Protein AF-A0A6B1HG57-F1 (afdb_monomer)

pLDDT: mean 82.06, std 16.88, range [34.03, 98.81]

Nearest PDB structures (foldseek):
  9fp0-assembly1_A  TM=6.509E-01  e=1.122E-06  Escherichia coli
  6h4m-assembly4_Q  TM=6.353E-01  e=2.468E-06  Staphylococcus aureus subsp. aureus N315
  2yqz-assembly2_B  TM=7.263E-01  e=8.552E-05  Thermus thermophilus HB8
  1vl5-assembly4_D  TM=6.682E-01  e=7.677E-04  Halalkalibacterium halodurans C-125
  1xxl-assembly2_B  TM=6.979E-01  e=1.348E-03  Bacillus subtilis

Foldseek 3Di:
DPDPPVLLVVLVVVLVQDDDQFEEEEEPPCLNNVLSNQVVVHQYEYEEQCQPVSVVVCPPVDPDRPVRYHYHYNVVVPPPDDDAAGQEYEYAYAPVVPPPLQVVLVRVCSRNDAFGKYKYKHAQDDPPQDPVRGDDPVVVCVSAQVFWQWDDWDDDPRIIITMTGGDDNRDPRVVVVCVPCVVVRVVVVVVVVVVVVVQVVLVVVVVLLVVLVVLLDLVNLLVLLVVLCVVPVVCVVCSVVSVVVSVVQQDQPPPPDPPFLAFDFFDQADFDDADPVFDAFEEEEWDDPVVCSACVNQHVYQDAALVCNVVSCVVRVGQAYEYELDCQTPNNRCHPLQLCVVVDPDRSLLVNLVVCVVVVHAYEYEYQDPDVCCNSHLVNQLSGPAYEYLFPVCQVVSCVSNVHNRYYYFHAAARLQLQAQAADLPAAAFEEEEEEWQQCVVDVVLVQQVCQQVVLCVVRLYAYAHQPPPHPPPPVRTDDDPVCSSNHNYHDDPSRVSNVLNRYQEYEEEFPAAETLRDGDSVCNSSLLNLRAYEYAHHNVCCNQQNQLHHHDDGSVSSNVVSCVSSSDVVSSSVSSLVSSLSRLVPGGVSVSVCVVCVSSVHHRGDDPPQAEEEEEEDADPLLLVQSLVQVVLAPDDRYAYEYEDPYPPDDLVVSQVVCVPRPRYHYDYDPADFPLVSVLVVLVVDPGQKYFYAYSLKFFHHCLVVQQVSCVVRPVFQKEFAQWAWEADPSSLETDIDNPPQASYWDLFHDPNGIMHGSVSCNVQGFDGPDPRSRNSSSNSCVVVVGIYHHHHHARIYHYDPVCSCQQGPPPDCPDPSNVRSVVSVVSRNSNRHD

Sequence (836 aa):
MDALPTERYQATWTARQIRGPTVALVGGAVETTLLELARQGLAITAYVSDPSSLAKRLGSRITEDRNAIELRCLPDLDVDEPGPSVDTMVVVGRSDEIIGWDGFLDRTGRLAGTGGRLVLVLPCFSDECSKDDGFDFSSFIENTRLSLSPVHLSVADDTLRFVGEFGVPASNAWSGFERGVWPGLLRDGIRSVVAKNRREVAGLQQRLVRLRGLLSSMPYRVGAALVGAANRPATIWRLPRTLWRLYRSSRPRPYTGTESRQRVTFSPLPLPQPDTASVRPVVAAILDTFSDYCLRYELDLLHLTPKHWRREIEASAPVFLLVESAWAGNNGRWRGIIAHNQTLVVNPLCDLLSYCREKGITTVFWNKEDPPSFDFFIAAARQFDLVFTSDADCVARYEEACGHNRVHVLPFAAQPKIHNPCRDPGWPRYPVCFAGSWRGEAYAERRASISMLLDPALEFGLHIMDRYLTGTATRPGFRFPDRYQEAIKGSLTYSEMLTAYRCYDVMLNANSVTESPTMFSRRVFETLACATPVVSLESAGMVAMLGEHVRVTRCPEETSAHLQALLADNEARAREGHLAYRHVHTNHTYRHRVATIMQTVGARPAPRPASTVTVLGVLRDPVHLECLAADYRAQTYGEKHLLVVVDNEDIDVGTVELALRKVPNAKAIRFGARTFGERLNRAVEEAAGRYIVMFDAAHGYCERYIEDMLLAADFTGAALLGKGSYYSYDDSLHSAVLRNEGKDHTFVESVTMSTIVARRAVLQEIRFEPESGDVGGSLSSRVAEAGLPIYSADRFNYLEVRSNDIGALTSPSSPNGPKGVLAGQRRVLALSQVSL

Structure (mmCIF, N/CA/C/O backbone):
data_AF-A0A6B1HG57-F1
#
_entry.id   AF-A0A6B1HG57-F1
#
loop_
_atom_site.group_PDB
_atom_site.id
_atom_site.type_symbol
_atom_site.label_atom_id
_atom_site.label_alt_id
_atom_site.label_comp_id
_atom_site.label_asym_id
_atom_site.label_entity_id
_atom_site.label_seq_id
_atom_site.pdbx_PDB_ins_code
_atom_site.Cartn_x
_atom_site.Cartn_y
_atom_site.Cartn_z
_atom_site.occupancy
_atom_site.B_iso_or_equiv
_atom_site.auth_seq_id
_atom_site.auth_comp_id
_atom_site.auth_asym_id
_atom_site.auth_atom_id
_atom_site.pdbx_PDB_model_num
ATOM 1 N N . MET A 1 1 ? 13.948 31.941 -14.603 1.00 34.94 1 MET A N 1
ATOM 2 C CA . MET A 1 1 ? 14.808 31.288 -15.615 1.00 34.94 1 MET A CA 1
ATOM 3 C C . MET A 1 1 ? 14.564 29.791 -15.486 1.00 34.94 1 MET A C 1
ATOM 5 O O . MET A 1 1 ? 15.356 29.134 -14.838 1.00 34.94 1 MET A O 1
ATOM 9 N N . ASP A 1 2 ? 13.453 29.281 -16.029 1.00 35.75 2 ASP A N 1
ATOM 10 C CA . ASP A 1 2 ? 13.004 27.883 -15.845 1.00 35.75 2 ASP A CA 1
ATOM 11 C C . ASP A 1 2 ? 12.214 27.358 -17.075 1.00 35.75 2 ASP A C 1
ATOM 13 O O . ASP A 1 2 ? 11.103 26.862 -16.934 1.00 35.75 2 ASP A O 1
ATOM 17 N N . ALA A 1 3 ? 12.741 27.478 -18.306 1.00 43.22 3 ALA A N 1
ATOM 18 C CA . ALA A 1 3 ? 12.021 27.038 -19.526 1.00 43.22 3 ALA A CA 1
ATOM 19 C C . ALA A 1 3 ? 12.863 26.273 -20.580 1.00 43.22 3 ALA A C 1
ATOM 21 O O . ALA A 1 3 ? 12.454 26.127 -21.728 1.00 43.22 3 ALA A O 1
ATOM 22 N N . LEU A 1 4 ? 14.042 25.749 -20.228 1.00 50.44 4 LEU A N 1
ATOM 23 C CA . LEU A 1 4 ? 15.006 25.245 -21.227 1.00 50.44 4 LEU A CA 1
ATOM 24 C C . LEU A 1 4 ? 14.654 23.917 -21.955 1.00 50.44 4 LEU A C 1
ATOM 26 O O . LEU A 1 4 ? 15.041 23.790 -23.118 1.00 50.44 4 LEU A O 1
ATOM 30 N N . PRO A 1 5 ? 13.960 22.915 -21.370 1.00 53.50 5 PRO A N 1
ATOM 31 C CA . PRO A 1 5 ? 13.668 21.662 -22.084 1.00 53.50 5 PRO A CA 1
ATOM 32 C C . PRO A 1 5 ? 12.607 21.826 -23.181 1.00 53.50 5 PRO A C 1
ATOM 34 O O . PRO A 1 5 ? 12.803 21.368 -24.306 1.00 53.50 5 PRO A O 1
ATOM 37 N N . THR A 1 6 ? 11.504 22.513 -22.871 1.00 61.66 6 THR A N 1
ATOM 38 C CA . THR A 1 6 ? 10.346 22.679 -23.764 1.00 61.66 6 THR A CA 1
ATOM 39 C C . THR A 1 6 ? 10.683 23.518 -24.993 1.00 61.66 6 THR A C 1
ATOM 41 O O . THR A 1 6 ? 10.336 23.135 -26.111 1.00 61.66 6 THR A O 1
ATOM 44 N N . GLU A 1 7 ? 11.442 24.605 -24.816 1.00 64.56 7 GLU A N 1
ATOM 45 C CA . GLU A 1 7 ? 11.903 25.445 -25.929 1.00 64.56 7 GLU A CA 1
ATOM 46 C C . GLU A 1 7 ? 12.757 24.658 -26.932 1.00 64.56 7 GLU A C 1
ATOM 48 O O . GLU A 1 7 ? 12.638 24.845 -28.144 1.00 64.56 7 GLU A O 1
ATOM 53 N N . ARG A 1 8 ? 13.597 23.729 -26.453 1.00 68.06 8 ARG A N 1
ATOM 54 C CA . ARG A 1 8 ? 14.433 22.899 -27.328 1.00 68.06 8 ARG A CA 1
ATOM 55 C C . ARG A 1 8 ? 13.595 21.941 -28.175 1.00 68.06 8 ARG A C 1
ATOM 57 O O . ARG A 1 8 ? 13.863 21.805 -29.366 1.00 68.06 8 ARG A O 1
ATOM 64 N N . TYR A 1 9 ? 12.565 21.321 -27.597 1.00 68.00 9 TYR A N 1
ATOM 65 C CA . TYR A 1 9 ? 11.639 20.463 -28.346 1.00 68.00 9 TYR A CA 1
ATOM 66 C C . TYR A 1 9 ? 10.829 21.243 -29.385 1.00 68.00 9 TYR A C 1
ATOM 68 O O . TYR A 1 9 ? 10.673 20.769 -30.513 1.00 68.00 9 TYR A O 1
ATOM 76 N N . GLN A 1 10 ? 10.352 22.441 -29.036 1.00 76.06 10 GLN A N 1
ATOM 77 C CA . GLN A 1 10 ? 9.660 23.331 -29.970 1.00 76.06 10 GLN A CA 1
ATOM 78 C C . GLN A 1 10 ? 10.576 23.716 -31.138 1.00 76.06 10 GLN A C 1
ATOM 80 O O . GLN A 1 10 ? 10.185 23.548 -32.290 1.00 76.06 10 GLN A O 1
ATOM 85 N N . ALA A 1 11 ? 11.816 24.128 -30.860 1.00 74.00 11 ALA A N 1
ATOM 86 C CA . ALA A 1 11 ? 12.808 24.471 -31.878 1.00 74.00 11 ALA A CA 1
ATOM 87 C C . ALA A 1 11 ? 13.098 23.301 -32.836 1.00 74.00 11 ALA A C 1
ATOM 89 O O . ALA A 1 11 ? 13.054 23.468 -34.055 1.00 74.00 11 ALA A O 1
ATOM 90 N N . THR A 1 12 ? 13.333 22.095 -32.302 1.00 78.00 12 THR A N 1
ATOM 91 C CA . THR A 1 12 ? 13.571 20.894 -33.122 1.00 78.00 12 THR A CA 1
ATOM 92 C C . THR A 1 12 ? 12.348 20.519 -33.961 1.00 78.00 12 THR A C 1
ATOM 94 O O . THR A 1 12 ? 12.498 20.096 -35.108 1.00 78.00 12 THR A O 1
ATOM 97 N N . TRP A 1 13 ? 11.136 20.665 -33.418 1.00 85.31 13 TRP A N 1
ATOM 98 C CA . TRP A 1 13 ? 9.910 20.426 -34.178 1.00 85.31 13 TRP A CA 1
ATOM 99 C C . TRP A 1 13 ? 9.767 21.432 -35.322 1.00 85.31 13 TRP A C 1
ATOM 101 O O . TRP A 1 13 ? 9.590 21.010 -36.463 1.00 85.31 13 TRP A O 1
ATOM 111 N N . THR A 1 14 ? 9.916 22.728 -35.035 1.00 84.44 14 THR A N 1
ATOM 112 C CA . THR A 1 14 ? 9.830 23.820 -36.014 1.00 84.44 14 THR A CA 1
ATOM 113 C C . THR A 1 14 ? 10.801 23.610 -37.167 1.00 84.44 14 THR A C 1
ATOM 115 O O . THR A 1 14 ? 10.399 23.680 -38.326 1.00 84.44 14 THR A O 1
ATOM 118 N N . ALA A 1 15 ? 12.054 23.261 -36.865 1.00 80.88 15 ALA A N 1
ATOM 119 C CA . ALA A 1 15 ? 13.074 23.042 -37.881 1.00 80.88 15 ALA A CA 1
ATOM 120 C C . ALA A 1 15 ? 12.720 21.905 -38.859 1.00 80.88 15 ALA A C 1
ATOM 122 O O . ALA A 1 15 ? 13.004 21.998 -40.048 1.00 80.88 15 ALA A O 1
ATOM 123 N N . ARG A 1 16 ? 12.013 20.862 -38.398 1.00 83.69 16 ARG A N 1
ATOM 124 C CA . ARG A 1 16 ? 11.534 19.767 -39.265 1.00 83.69 16 ARG A CA 1
ATOM 125 C C . ARG A 1 16 ? 10.392 20.171 -40.200 1.00 83.69 16 ARG A C 1
ATOM 127 O O . ARG A 1 16 ? 10.122 19.438 -41.147 1.00 83.69 16 ARG A O 1
ATOM 134 N N . GLN A 1 17 ? 9.697 21.275 -39.921 1.00 86.88 17 GLN A N 1
ATOM 135 C CA . GLN A 1 17 ? 8.565 21.740 -40.733 1.00 86.88 17 GLN A CA 1
ATOM 136 C C . GLN A 1 17 ? 8.974 22.721 -41.836 1.00 86.88 17 GLN A C 1
ATOM 138 O O . GLN A 1 17 ? 8.179 22.966 -42.752 1.00 86.88 17 GLN A O 1
ATOM 143 N N . ILE A 1 18 ? 10.200 23.251 -41.764 1.00 86.88 18 ILE A N 1
ATOM 144 C CA . ILE A 1 18 ? 10.741 24.182 -42.749 1.00 86.88 18 ILE A CA 1
ATOM 145 C C . ILE A 1 18 ? 10.792 23.533 -44.128 1.00 86.88 18 ILE A C 1
ATOM 147 O O . ILE A 1 18 ? 11.182 22.378 -44.304 1.00 86.88 18 ILE A O 1
ATOM 151 N N . ARG A 1 19 ? 10.404 24.319 -45.123 1.00 83.38 19 ARG A N 1
ATOM 152 C CA . ARG A 1 19 ? 10.550 24.023 -46.538 1.00 83.38 19 ARG A CA 1
ATOM 153 C C . ARG A 1 19 ? 11.413 25.115 -47.154 1.00 83.38 19 ARG A C 1
ATOM 155 O O . ARG A 1 19 ? 11.144 26.278 -46.899 1.00 83.38 19 ARG A O 1
ATOM 162 N N . GLY A 1 20 ? 12.388 24.719 -47.970 1.00 82.88 20 GLY A N 1
ATOM 163 C CA . GLY A 1 20 ? 13.272 25.626 -48.708 1.00 82.88 20 GLY A CA 1
ATOM 164 C C . GLY A 1 20 ? 14.370 26.297 -47.864 1.00 82.88 20 GLY A C 1
ATOM 165 O O . GLY A 1 20 ? 14.379 26.163 -46.640 1.00 82.88 20 GLY A O 1
ATOM 166 N N . PRO A 1 21 ? 15.356 26.937 -48.521 1.00 82.06 21 PRO A N 1
ATOM 167 C CA . PRO A 1 21 ? 16.533 27.508 -47.863 1.00 82.06 21 PRO A CA 1
ATOM 168 C C . PRO A 1 21 ? 16.295 28.857 -47.166 1.00 82.06 21 PRO A C 1
ATOM 170 O O . PRO A 1 21 ? 17.173 29.289 -46.416 1.00 82.06 21 PRO A O 1
ATOM 173 N N . THR A 1 22 ? 15.167 29.533 -47.412 1.00 83.50 22 THR A N 1
ATOM 174 C CA . THR A 1 22 ? 14.900 30.886 -46.893 1.00 83.50 22 THR A CA 1
ATOM 175 C C . THR A 1 22 ? 13.743 30.910 -45.894 1.00 83.50 22 THR A C 1
ATOM 177 O O . THR A 1 22 ? 12.636 30.449 -46.183 1.00 83.50 22 THR A O 1
ATOM 180 N N . VAL A 1 23 ? 13.992 31.453 -44.699 1.00 85.31 23 VAL A N 1
ATOM 181 C CA . VAL A 1 23 ? 13.033 31.455 -43.586 1.00 85.31 23 VAL A CA 1
ATOM 182 C C . VAL A 1 23 ? 12.868 32.849 -42.995 1.00 85.31 23 VAL A C 1
ATOM 184 O O . VAL A 1 23 ? 13.846 33.503 -42.644 1.00 85.31 23 VAL A O 1
ATOM 187 N N . ALA A 1 24 ? 11.623 33.276 -42.798 1.00 84.12 24 ALA A N 1
ATOM 188 C CA . ALA A 1 24 ? 11.312 34.428 -41.957 1.00 84.12 24 ALA A CA 1
ATOM 189 C C . ALA A 1 24 ? 10.789 33.960 -40.595 1.00 84.12 24 ALA A C 1
ATOM 191 O O . ALA A 1 24 ? 9.951 33.063 -40.526 1.00 84.12 24 ALA A O 1
ATOM 192 N N . LEU A 1 25 ? 11.281 34.558 -39.510 1.00 82.19 25 LEU A N 1
ATOM 193 C CA . LEU A 1 25 ? 10.919 34.209 -38.135 1.00 82.19 25 LEU A CA 1
ATOM 194 C C . LEU A 1 25 ? 10.369 35.437 -37.401 1.00 82.19 25 LEU A C 1
ATOM 196 O O . LEU A 1 25 ? 11.023 36.476 -37.375 1.00 82.19 25 LEU A O 1
ATOM 200 N N . VAL A 1 26 ? 9.198 35.319 -36.777 1.00 77.31 26 VAL A N 1
ATOM 201 C CA . VAL A 1 26 ? 8.503 36.423 -36.093 1.00 77.31 26 VAL A CA 1
ATOM 202 C C . VAL A 1 26 ? 8.123 36.011 -34.666 1.00 77.31 26 VAL A C 1
ATOM 204 O O . VAL A 1 26 ? 7.505 34.963 -34.479 1.00 77.31 26 VAL A O 1
ATOM 207 N N . GLY A 1 27 ? 8.453 36.841 -33.665 1.00 69.62 27 GLY A N 1
ATOM 208 C CA . GLY A 1 27 ? 7.883 36.745 -32.309 1.00 69.62 27 GLY A CA 1
ATOM 209 C C . GLY A 1 27 ? 8.870 36.833 -31.133 1.00 69.62 27 GLY A C 1
ATOM 210 O O . GLY A 1 27 ? 10.068 37.074 -31.307 1.00 69.62 27 GLY A O 1
ATOM 211 N N . GLY A 1 28 ? 8.344 36.715 -29.907 1.00 59.50 28 GLY A N 1
ATOM 212 C CA . GLY A 1 28 ? 9.082 36.866 -28.647 1.00 59.50 28 GLY A CA 1
ATOM 213 C C . GLY A 1 28 ? 9.687 35.550 -28.139 1.00 59.50 28 GLY A C 1
ATOM 214 O O . GLY A 1 28 ? 9.007 34.535 -28.102 1.00 59.50 28 GLY A O 1
ATOM 215 N N . ALA A 1 29 ? 10.956 35.579 -27.704 1.00 56.41 29 ALA A N 1
ATOM 216 C CA . ALA A 1 29 ? 11.743 34.429 -27.204 1.00 56.41 29 ALA A CA 1
ATOM 217 C C . ALA A 1 29 ? 12.212 33.409 -28.271 1.00 56.41 29 ALA A C 1
ATOM 219 O O . ALA A 1 29 ? 12.031 32.202 -28.162 1.00 56.41 29 ALA A O 1
ATOM 220 N N . VAL A 1 30 ? 12.907 33.904 -29.298 1.00 64.12 30 VAL A N 1
ATOM 221 C CA . VAL A 1 30 ? 13.347 33.124 -30.473 1.00 64.12 30 VAL A CA 1
ATOM 222 C C . VAL A 1 30 ? 14.786 32.595 -30.424 1.00 64.12 30 VAL A C 1
ATOM 224 O O . VAL A 1 30 ? 15.249 32.039 -31.412 1.00 64.12 30 VAL A O 1
ATOM 227 N N . GLU A 1 31 ? 15.513 32.718 -29.307 1.00 73.00 31 GLU A N 1
ATOM 228 C CA . GLU A 1 31 ? 16.957 32.408 -29.278 1.00 73.00 31 GLU A CA 1
ATOM 229 C C . GLU A 1 31 ? 17.252 30.944 -29.654 1.00 73.00 31 GLU A C 1
ATOM 231 O O . GLU A 1 31 ? 18.055 30.683 -30.548 1.00 73.00 31 GLU A O 1
ATOM 236 N N . THR A 1 32 ? 16.561 29.988 -29.032 1.00 73.44 32 THR A N 1
ATOM 237 C CA . THR A 1 32 ? 16.789 28.551 -29.254 1.00 73.44 32 THR A CA 1
ATOM 238 C C . THR A 1 32 ? 16.376 28.116 -30.668 1.00 73.44 32 THR A C 1
ATOM 240 O O . THR A 1 32 ? 17.128 27.407 -31.335 1.00 73.44 32 THR A O 1
ATOM 243 N N . THR A 1 33 ? 15.219 28.576 -31.157 1.00 77.31 33 THR A N 1
ATOM 244 C CA . THR A 1 33 ? 14.722 28.274 -32.513 1.00 77.31 33 THR A CA 1
ATOM 245 C C . THR A 1 33 ? 15.628 28.865 -33.586 1.00 77.31 33 THR A C 1
ATOM 247 O O . THR A 1 33 ? 15.987 28.177 -34.536 1.00 77.31 33 THR A O 1
ATOM 250 N N . LEU A 1 34 ? 16.056 30.115 -33.412 1.00 77.75 34 LEU A N 1
ATOM 251 C CA . LEU A 1 34 ? 16.938 30.810 -34.344 1.00 77.75 34 LEU A CA 1
ATOM 252 C C . LEU A 1 34 ? 18.309 30.128 -34.435 1.00 77.75 34 LEU A C 1
ATOM 254 O O . LEU A 1 34 ? 18.814 29.919 -35.534 1.00 77.75 34 LEU A O 1
ATOM 258 N N . LEU A 1 35 ? 18.879 29.710 -33.300 1.00 77.06 35 LEU A N 1
ATOM 259 C CA . LEU A 1 35 ? 20.137 28.957 -33.274 1.00 77.06 35 LEU A CA 1
ATOM 260 C C . LEU A 1 35 ? 20.012 27.583 -33.945 1.00 77.06 35 LEU A C 1
ATOM 262 O O . LEU A 1 35 ? 20.941 27.148 -34.621 1.00 77.06 35 LEU A O 1
ATOM 266 N N . GLU A 1 36 ? 18.886 26.893 -33.765 1.00 79.56 36 GLU A N 1
ATOM 267 C CA . GLU A 1 36 ? 18.675 25.572 -34.358 1.00 79.56 36 GLU A CA 1
ATOM 268 C C . GLU A 1 36 ? 18.468 25.641 -35.875 1.00 79.56 36 GLU A C 1
ATOM 270 O O . GLU A 1 36 ? 19.030 24.829 -36.604 1.00 79.56 36 GLU A O 1
ATOM 275 N N . LEU A 1 37 ? 17.724 26.640 -36.358 1.00 80.94 37 LEU A N 1
ATOM 276 C CA . LEU A 1 37 ? 17.554 26.883 -37.791 1.00 80.94 37 LEU A CA 1
ATOM 277 C C . LEU A 1 37 ? 18.878 27.292 -38.454 1.00 80.94 37 LEU A C 1
ATOM 279 O O . LEU A 1 37 ? 19.204 26.795 -39.531 1.00 80.94 37 LEU A O 1
ATOM 283 N N . ALA A 1 38 ? 19.674 28.143 -37.798 1.00 76.81 38 ALA A N 1
ATOM 284 C CA . ALA A 1 38 ? 20.957 28.595 -38.336 1.00 76.81 38 ALA A CA 1
ATOM 285 C C . ALA A 1 38 ? 21.964 27.445 -38.483 1.00 76.81 38 ALA A C 1
ATOM 287 O O . ALA A 1 38 ? 22.642 27.351 -39.501 1.00 76.81 38 ALA A O 1
ATOM 288 N N . ARG A 1 39 ? 21.993 26.503 -37.527 1.00 77.19 39 ARG A N 1
ATOM 289 C CA . ARG A 1 39 ? 22.823 25.281 -37.602 1.00 77.19 39 ARG A CA 1
ATOM 290 C C . ARG A 1 39 ? 22.513 24.385 -38.801 1.00 77.19 39 ARG A C 1
ATOM 292 O O . ARG A 1 39 ? 23.322 23.524 -39.132 1.00 77.19 39 ARG A O 1
ATOM 299 N N . GLN A 1 40 ? 21.347 24.544 -39.424 1.00 74.94 40 GLN A N 1
ATOM 300 C CA . GLN A 1 40 ? 20.960 23.794 -40.619 1.00 74.94 40 GLN A CA 1
ATOM 301 C C . GLN A 1 40 ? 21.383 24.494 -41.920 1.00 74.94 40 GLN A C 1
ATOM 303 O O . GLN A 1 40 ? 21.079 23.995 -43.001 1.00 74.94 40 GLN A O 1
ATOM 308 N N . GLY A 1 41 ? 22.096 25.623 -41.830 1.00 76.06 41 GLY A N 1
ATOM 309 C CA . GLY A 1 41 ? 22.585 26.382 -42.982 1.00 76.06 41 GLY A CA 1
ATOM 310 C C . GLY A 1 41 ? 21.501 27.191 -43.700 1.00 76.06 41 GLY A C 1
ATOM 311 O O . GLY A 1 41 ? 21.658 27.504 -44.879 1.00 76.06 41 GLY A O 1
ATOM 312 N N . LEU A 1 42 ? 20.390 27.497 -43.022 1.00 81.75 42 LEU A N 1
ATOM 313 C CA . LEU A 1 42 ? 19.270 28.259 -43.579 1.00 81.75 42 LEU A CA 1
ATOM 314 C C . LEU A 1 42 ? 19.541 29.767 -43.522 1.00 81.75 42 LEU A C 1
ATOM 316 O O . LEU A 1 42 ? 20.089 30.261 -42.538 1.00 81.75 42 LEU A O 1
ATOM 320 N N . ALA A 1 43 ? 19.097 30.501 -44.545 1.00 83.38 43 ALA A N 1
ATOM 321 C CA . ALA A 1 43 ? 19.091 31.961 -44.538 1.00 83.38 43 ALA A CA 1
ATOM 322 C C . ALA A 1 43 ? 17.845 32.460 -43.792 1.00 83.38 43 ALA A C 1
ATOM 324 O O . ALA A 1 43 ? 16.718 32.170 -44.198 1.00 83.38 43 ALA A O 1
ATOM 325 N N . ILE A 1 44 ? 18.046 33.179 -42.687 1.00 85.00 44 ILE A N 1
ATOM 326 C CA . ILE A 1 44 ? 16.997 33.546 -41.734 1.00 85.00 44 ILE A CA 1
ATOM 327 C C . ILE A 1 44 ? 16.880 35.064 -41.635 1.00 85.00 44 ILE A C 1
ATOM 329 O O . ILE A 1 44 ? 17.841 35.736 -41.267 1.00 85.00 44 ILE A O 1
ATOM 333 N N . THR A 1 45 ? 15.678 35.593 -41.841 1.00 84.00 45 THR A N 1
ATOM 334 C CA . THR A 1 45 ? 15.328 36.975 -41.486 1.00 84.00 45 THR A CA 1
ATOM 335 C C . THR A 1 45 ? 14.432 36.952 -40.247 1.00 84.00 45 THR A C 1
ATOM 337 O O . THR A 1 45 ? 13.295 36.484 -40.305 1.00 84.00 45 THR A O 1
ATOM 340 N N . ALA A 1 46 ? 14.932 37.419 -39.101 1.00 80.81 46 ALA A N 1
ATOM 341 C CA . ALA A 1 46 ? 14.202 37.400 -37.835 1.00 80.81 46 ALA A CA 1
ATOM 342 C C . ALA A 1 46 ? 13.704 38.797 -37.437 1.00 80.81 46 ALA A C 1
ATOM 344 O O . ALA A 1 46 ? 14.496 39.721 -37.253 1.00 80.81 46 ALA A O 1
ATOM 345 N N . TYR A 1 47 ? 12.393 38.922 -37.245 1.00 77.88 47 TYR A N 1
ATOM 346 C CA . TYR A 1 47 ? 11.703 40.139 -36.825 1.00 77.88 47 TYR A CA 1
ATOM 347 C C . TYR A 1 47 ? 11.436 40.086 -35.317 1.00 77.88 47 TYR A C 1
ATOM 349 O O . TYR A 1 47 ? 10.642 39.269 -34.843 1.00 77.88 47 TYR A O 1
ATOM 357 N N . VAL A 1 48 ? 12.120 40.941 -34.552 1.00 72.81 48 VAL A N 1
ATOM 358 C CA . VAL A 1 48 ? 12.094 40.937 -33.078 1.00 72.81 48 VAL A CA 1
ATOM 359 C C . VAL A 1 48 ? 11.965 42.348 -32.507 1.00 72.81 48 VAL A C 1
ATOM 361 O O . VAL A 1 48 ? 12.394 43.318 -33.123 1.00 72.81 48 VAL A O 1
ATOM 364 N N . SER A 1 49 ? 11.379 42.490 -31.317 1.00 70.56 49 SER A N 1
ATOM 365 C CA . SER A 1 49 ? 11.079 43.799 -30.709 1.00 70.56 49 SER A CA 1
ATOM 366 C C . SER A 1 49 ? 12.317 44.581 -30.263 1.00 70.56 49 SER A C 1
ATOM 368 O O . SER A 1 49 ? 12.284 45.806 -30.234 1.00 70.56 49 SER A O 1
ATOM 370 N N . ASP A 1 50 ? 13.414 43.889 -29.947 1.00 73.62 50 ASP A N 1
ATOM 371 C CA . ASP A 1 50 ? 14.697 44.497 -29.575 1.00 73.62 50 ASP A CA 1
ATOM 372 C C . ASP A 1 50 ? 15.873 43.721 -30.213 1.00 73.62 50 ASP A C 1
ATOM 374 O O . ASP A 1 50 ? 16.468 42.832 -29.579 1.00 73.62 50 ASP A O 1
ATOM 378 N N . PRO A 1 51 ? 16.211 44.024 -31.486 1.00 75.19 51 PRO A N 1
ATOM 379 C CA . PRO A 1 51 ? 17.284 43.350 -32.222 1.00 75.19 51 PRO A CA 1
ATOM 380 C C . PRO A 1 51 ? 18.653 43.493 -31.555 1.00 75.19 51 PRO A C 1
ATOM 382 O O . PRO A 1 51 ? 19.429 42.540 -31.524 1.00 75.19 51 PRO A O 1
ATOM 385 N N . SER A 1 52 ? 18.940 44.662 -30.974 1.00 75.44 52 SER A N 1
ATOM 386 C CA . SER A 1 52 ? 20.224 44.966 -30.331 1.00 75.44 52 SER A CA 1
ATOM 387 C C . SER A 1 52 ? 20.467 44.085 -29.105 1.00 75.44 52 SER A C 1
ATOM 389 O O . SER A 1 52 ? 21.561 43.546 -28.910 1.00 75.44 52 SER A O 1
ATOM 391 N N . SER A 1 53 ? 19.434 43.896 -28.282 1.00 75.75 53 SER A N 1
ATOM 392 C CA . SER A 1 53 ? 19.479 43.033 -27.101 1.00 75.75 53 SER A CA 1
ATOM 393 C C . SER A 1 53 ? 19.614 41.556 -27.472 1.00 75.75 53 SER A C 1
ATOM 395 O O . SER A 1 53 ? 20.416 40.840 -26.865 1.00 75.75 53 SER A O 1
ATOM 397 N N . LEU A 1 54 ? 18.901 41.100 -28.510 1.00 74.25 54 LEU A N 1
ATOM 398 C CA . LEU A 1 54 ? 19.034 39.731 -29.010 1.00 74.25 54 LEU A CA 1
ATOM 399 C C . LEU A 1 54 ? 20.419 39.478 -29.624 1.00 74.25 54 LEU A C 1
ATOM 401 O O . LEU A 1 54 ? 21.051 38.482 -29.283 1.00 74.25 54 LEU A O 1
ATOM 405 N N . ALA A 1 55 ? 20.940 40.397 -30.440 1.00 74.12 55 ALA A N 1
ATOM 406 C CA . ALA A 1 55 ? 22.281 40.303 -31.021 1.00 74.12 55 ALA A CA 1
ATOM 407 C C . ALA A 1 55 ? 23.370 40.173 -29.941 1.00 74.12 55 ALA A C 1
ATOM 409 O O . ALA A 1 55 ? 24.293 39.363 -30.062 1.00 74.12 55 ALA A O 1
ATOM 410 N N . LYS A 1 56 ? 23.237 40.926 -28.840 1.00 73.44 56 LYS A N 1
ATOM 411 C CA . LYS A 1 56 ? 24.155 40.856 -27.696 1.00 73.44 56 LYS A CA 1
ATOM 412 C C . LYS A 1 56 ? 24.082 39.510 -26.963 1.00 73.44 56 LYS A C 1
ATOM 414 O O . LYS A 1 56 ? 25.125 39.010 -26.543 1.00 73.44 56 LYS A O 1
ATOM 419 N N . ARG A 1 57 ? 22.885 38.922 -26.822 1.00 71.31 57 ARG A N 1
ATOM 420 C CA . ARG A 1 57 ? 22.688 37.578 -26.241 1.00 71.31 57 ARG A CA 1
ATOM 421 C C . ARG A 1 57 ? 23.234 36.467 -27.141 1.00 71.31 57 ARG A C 1
ATOM 423 O O . ARG A 1 57 ? 23.882 35.552 -26.640 1.00 71.31 57 ARG A O 1
ATOM 430 N N . LEU A 1 58 ? 23.043 36.589 -28.456 1.00 71.06 58 LEU A N 1
ATOM 431 C CA . LEU A 1 58 ? 23.552 35.635 -29.446 1.00 71.06 58 LEU A CA 1
ATOM 432 C C . LEU A 1 58 ? 25.094 35.614 -29.492 1.00 71.06 58 LEU A C 1
ATOM 434 O O . LEU A 1 58 ? 25.683 34.542 -29.627 1.00 71.06 58 LEU A O 1
ATOM 438 N N . GLY A 1 59 ? 25.761 36.758 -29.273 1.00 68.81 59 GLY A N 1
ATOM 439 C CA . GLY A 1 59 ? 27.157 36.836 -28.810 1.00 68.81 59 GLY A CA 1
ATOM 440 C C . GLY A 1 59 ? 28.163 35.885 -29.495 1.00 68.81 59 GLY A C 1
ATOM 441 O O . GLY A 1 59 ? 28.240 35.822 -30.723 1.00 68.81 59 GLY A O 1
ATOM 442 N N . SER A 1 60 ? 28.975 35.177 -28.691 1.00 54.00 60 SER A N 1
ATOM 443 C CA . SER A 1 60 ? 30.016 34.206 -29.100 1.00 54.00 60 SER A CA 1
ATOM 444 C C . SER A 1 60 ? 29.484 32.809 -29.455 1.00 54.00 60 SER A C 1
ATOM 446 O O . SER A 1 60 ? 30.275 31.914 -29.743 1.00 54.00 60 SER A O 1
ATOM 448 N N . ARG A 1 61 ? 28.159 32.597 -29.426 1.00 57.97 61 ARG A N 1
ATOM 449 C CA . ARG A 1 61 ? 27.522 31.305 -29.746 1.00 57.97 61 ARG A CA 1
ATOM 450 C C . ARG A 1 61 ? 27.387 31.057 -31.251 1.00 57.97 61 ARG A C 1
ATOM 452 O O . ARG A 1 61 ? 27.046 29.949 -31.649 1.00 57.97 61 ARG A O 1
ATOM 459 N N . ILE A 1 62 ? 27.669 32.073 -32.065 1.00 58.66 62 ILE A N 1
ATOM 460 C CA . ILE A 1 62 ? 27.664 32.024 -33.527 1.00 58.66 62 ILE A CA 1
ATOM 461 C C . ILE A 1 62 ? 29.034 32.526 -33.990 1.00 58.66 62 ILE A C 1
ATOM 463 O O . ILE A 1 62 ? 29.232 33.730 -34.170 1.00 58.66 62 ILE A O 1
ATOM 467 N N . THR A 1 63 ? 30.009 31.626 -34.100 1.00 51.56 63 THR A N 1
ATOM 468 C CA . THR A 1 63 ? 31.348 31.947 -34.624 1.00 51.56 63 THR A CA 1
ATOM 469 C C . THR A 1 63 ? 31.585 31.448 -36.048 1.00 51.56 63 THR A C 1
ATOM 471 O O . THR A 1 63 ? 32.549 31.898 -36.653 1.00 51.56 63 THR A O 1
ATOM 474 N N . GLU A 1 64 ? 30.698 30.626 -36.623 1.00 51.06 64 GLU A N 1
ATOM 475 C CA . GLU A 1 64 ? 30.846 30.136 -38.009 1.00 51.06 64 GLU A CA 1
ATOM 476 C C . GLU A 1 64 ? 29.713 30.573 -38.970 1.00 51.06 64 GLU A C 1
ATOM 478 O O . GLU A 1 64 ? 29.995 30.776 -40.145 1.00 51.06 64 GLU A O 1
ATOM 483 N N . ASP A 1 65 ? 28.500 30.900 -38.490 1.00 55.66 65 ASP A N 1
ATOM 484 C CA . ASP A 1 65 ? 27.322 31.147 -39.362 1.00 55.66 65 ASP A CA 1
ATOM 485 C C . ASP A 1 65 ? 26.716 32.569 -39.293 1.00 55.66 65 ASP A C 1
ATOM 487 O O . ASP A 1 65 ? 25.543 32.785 -39.601 1.00 55.66 65 ASP A O 1
ATOM 491 N N . ARG A 1 66 ? 27.490 33.593 -38.900 1.00 53.53 66 ARG A N 1
ATOM 492 C CA . ARG A 1 66 ? 26.965 34.976 -38.758 1.00 53.53 66 ARG A CA 1
ATOM 493 C C . ARG A 1 66 ? 26.408 35.589 -40.050 1.00 53.53 66 ARG A C 1
ATOM 495 O O . ARG A 1 66 ? 25.636 36.535 -39.965 1.00 53.53 66 ARG A O 1
ATOM 502 N N . ASN A 1 67 ? 26.769 35.060 -41.216 1.00 54.75 67 ASN A N 1
ATOM 503 C CA . ASN A 1 67 ? 26.316 35.583 -42.508 1.00 54.75 67 ASN A CA 1
ATOM 504 C C . ASN A 1 67 ? 24.919 35.082 -42.922 1.00 54.75 67 ASN A C 1
ATOM 506 O O . ASN A 1 67 ? 24.420 35.515 -43.956 1.00 54.75 67 ASN A O 1
ATOM 510 N N . ALA A 1 68 ? 24.299 34.184 -42.146 1.00 66.00 68 ALA A N 1
ATOM 511 C CA . ALA A 1 68 ? 23.015 33.570 -42.479 1.00 66.00 68 ALA A CA 1
ATOM 512 C C . ALA A 1 68 ? 21.812 34.158 -41.716 1.00 66.00 68 ALA A C 1
ATOM 514 O O . ALA A 1 68 ? 20.684 33.784 -42.014 1.00 66.00 68 ALA A O 1
ATOM 515 N N . ILE A 1 69 ? 22.021 35.060 -40.743 1.00 76.56 69 ILE A N 1
ATOM 516 C CA . ILE A 1 69 ? 20.940 35.617 -39.911 1.00 76.56 69 ILE A CA 1
ATOM 517 C C . ILE A 1 69 ? 20.888 37.141 -40.023 1.00 76.56 69 ILE A C 1
ATOM 519 O O . ILE A 1 69 ? 21.793 37.843 -39.574 1.00 76.56 69 ILE A O 1
ATOM 523 N N . GLU A 1 70 ? 19.782 37.648 -40.552 1.00 79.50 70 GLU A N 1
ATOM 524 C CA . GLU A 1 70 ? 19.445 39.066 -40.60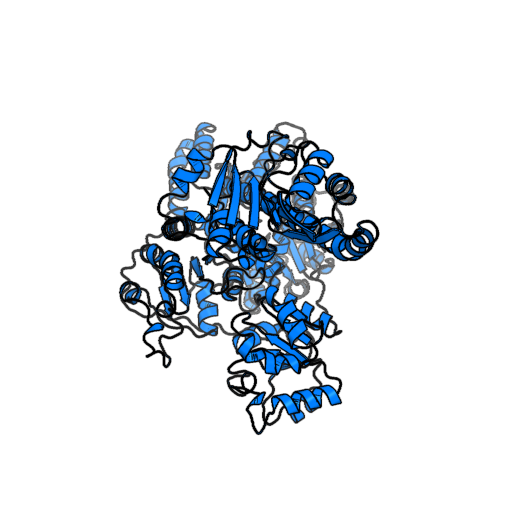0 1.00 79.50 70 GLU A CA 1
ATOM 525 C C . GLU A 1 70 ? 18.424 39.389 -39.496 1.00 79.50 70 GLU A C 1
ATOM 527 O O . GLU A 1 70 ? 17.353 38.787 -39.443 1.00 79.50 70 GLU A O 1
ATOM 532 N N . LEU A 1 71 ? 18.741 40.325 -38.594 1.00 76.12 71 LEU A N 1
ATOM 533 C CA . LEU A 1 71 ? 17.823 40.767 -37.536 1.00 76.12 71 LEU A CA 1
ATOM 534 C C . LEU A 1 71 ? 17.168 42.095 -37.927 1.00 76.12 71 LEU A C 1
ATOM 536 O O . LEU A 1 71 ? 17.872 43.063 -38.212 1.00 76.12 71 LEU A O 1
ATOM 540 N N . ARG A 1 72 ? 15.836 42.158 -37.873 1.00 74.00 72 ARG A N 1
ATOM 541 C CA . ARG A 1 72 ? 15.031 43.360 -38.138 1.00 74.00 72 ARG A CA 1
ATOM 542 C C . ARG A 1 72 ? 14.142 43.695 -36.942 1.00 74.00 72 ARG A C 1
ATOM 544 O O . ARG A 1 72 ? 13.769 42.806 -36.172 1.00 74.00 72 ARG A O 1
ATOM 551 N N . CYS A 1 73 ? 13.827 44.976 -36.756 1.00 65.56 73 CYS A N 1
ATOM 552 C CA . CYS A 1 73 ? 12.975 45.412 -35.656 1.00 65.56 73 CYS A CA 1
ATOM 553 C C . CYS A 1 73 ? 11.501 45.114 -35.981 1.00 65.56 73 CYS A C 1
ATOM 555 O O . CYS A 1 73 ? 11.057 45.315 -37.104 1.00 65.56 73 CYS A O 1
ATOM 557 N N . LEU A 1 74 ? 10.724 44.635 -35.008 1.00 60.81 74 LEU A N 1
ATOM 558 C CA . LEU A 1 74 ? 9.287 44.341 -35.164 1.00 60.81 74 LEU A CA 1
ATOM 559 C C . LEU A 1 74 ? 8.427 45.554 -35.615 1.00 60.81 74 LEU A C 1
ATOM 561 O O . LEU A 1 74 ? 7.470 45.326 -36.350 1.00 60.81 74 LEU A O 1
ATOM 565 N N . PRO A 1 75 ? 8.748 46.822 -35.263 1.00 51.25 75 PRO A N 1
ATOM 566 C CA . PRO A 1 75 ? 8.100 48.008 -35.833 1.00 51.25 75 PRO A CA 1
ATOM 567 C C . PRO A 1 75 ? 8.441 48.285 -37.309 1.00 51.25 75 PRO A C 1
ATOM 569 O O . PRO A 1 75 ? 7.765 49.113 -37.906 1.00 51.25 75 PRO A O 1
ATOM 572 N N . ASP A 1 76 ? 9.423 47.594 -37.907 1.00 47.22 76 ASP A N 1
ATOM 573 C CA . ASP A 1 76 ? 9.771 47.704 -39.339 1.00 47.22 76 ASP A CA 1
ATOM 574 C C . ASP A 1 76 ? 8.937 46.759 -40.226 1.00 47.22 76 ASP A C 1
ATOM 576 O O . ASP A 1 76 ? 9.248 46.542 -41.397 1.00 47.22 76 ASP A O 1
ATOM 580 N N . LEU A 1 77 ? 7.844 46.196 -39.703 1.00 51.81 77 LEU A N 1
ATOM 581 C CA . LEU A 1 77 ? 6.755 45.651 -40.522 1.00 51.81 77 LEU A CA 1
ATOM 582 C C . LEU A 1 77 ? 5.888 46.806 -41.073 1.00 51.81 77 LEU A C 1
ATOM 584 O O . LEU A 1 77 ? 4.660 46.758 -41.018 1.00 51.81 77 LEU A O 1
ATOM 588 N N . ASP A 1 78 ? 6.541 47.860 -41.571 1.00 43.22 78 ASP A N 1
ATOM 589 C CA . ASP A 1 78 ? 5.902 48.956 -42.292 1.00 43.22 78 ASP A CA 1
ATOM 590 C C . ASP A 1 78 ? 5.615 48.496 -43.731 1.00 43.22 78 ASP A C 1
ATOM 592 O O . ASP A 1 78 ? 6.415 47.815 -44.375 1.00 43.22 78 ASP A O 1
ATOM 596 N N . VAL A 1 79 ? 4.400 48.761 -44.196 1.00 44.78 79 VAL A N 1
ATOM 597 C CA . VAL A 1 79 ? 3.644 47.869 -45.097 1.00 44.78 79 VAL A CA 1
ATOM 598 C C . VAL A 1 79 ? 3.991 48.046 -46.589 1.00 44.78 79 VAL A C 1
ATOM 600 O O . VAL A 1 79 ? 3.408 47.367 -47.429 1.00 44.78 79 VAL A O 1
ATOM 603 N N . ASP A 1 80 ? 4.983 48.873 -46.931 1.00 46.22 80 ASP A N 1
ATOM 604 C CA . ASP A 1 80 ? 5.264 49.271 -48.321 1.00 46.22 80 ASP A CA 1
ATOM 605 C C . ASP A 1 80 ? 6.672 48.917 -48.855 1.00 46.22 80 ASP A C 1
ATOM 607 O O . ASP A 1 80 ? 6.950 49.165 -50.031 1.00 46.22 80 ASP A O 1
ATOM 611 N N . GLU A 1 81 ? 7.560 48.287 -48.071 1.00 49.84 81 GLU A N 1
ATOM 612 C CA . GLU A 1 81 ? 8.852 47.805 -48.597 1.00 49.84 81 GLU A CA 1
ATOM 613 C C . GLU A 1 81 ? 8.801 46.325 -49.036 1.00 49.84 81 GLU A C 1
ATOM 615 O O . GLU A 1 81 ? 8.373 45.458 -48.266 1.00 49.84 81 GLU A O 1
ATOM 620 N N . PRO A 1 82 ? 9.267 45.975 -50.256 1.00 53.25 82 PRO A N 1
ATOM 621 C CA . PRO A 1 82 ? 9.335 44.587 -50.697 1.00 53.25 82 PRO A CA 1
ATOM 622 C C . PRO A 1 82 ? 10.415 43.832 -49.907 1.00 53.25 82 PRO A C 1
ATOM 624 O O . PRO A 1 82 ? 11.608 43.927 -50.196 1.00 53.25 82 PRO A O 1
ATOM 627 N N . GLY A 1 83 ? 9.992 43.067 -48.899 1.00 58.81 83 GLY A N 1
ATOM 628 C CA . GLY A 1 83 ? 10.845 42.092 -48.218 1.00 58.81 83 GLY A CA 1
ATOM 629 C C . GLY A 1 83 ? 11.292 40.955 -49.155 1.00 58.81 83 GLY A C 1
ATOM 630 O O . GLY A 1 83 ? 10.666 40.730 -50.196 1.00 58.81 83 GLY A O 1
ATOM 631 N N . PRO A 1 84 ? 12.370 40.222 -48.817 1.00 62.56 84 PRO A N 1
ATOM 632 C CA . PRO A 1 84 ? 12.811 39.080 -49.613 1.00 62.56 84 PRO A CA 1
ATOM 633 C C . PRO A 1 84 ? 11.733 37.987 -49.629 1.00 62.56 84 PRO A C 1
ATOM 635 O O . PRO A 1 84 ? 11.075 37.734 -48.620 1.00 62.56 84 PRO A O 1
ATOM 638 N N . SER A 1 85 ? 11.557 37.332 -50.780 1.00 71.88 85 SER A N 1
ATOM 639 C CA . SER A 1 85 ? 10.704 36.143 -50.872 1.00 71.88 85 SER A CA 1
ATOM 640 C C . SER A 1 85 ? 11.283 35.038 -49.989 1.00 71.88 85 SER A C 1
ATOM 642 O O . SER A 1 85 ? 12.493 34.809 -50.010 1.00 71.88 85 SER A O 1
ATOM 644 N N . VAL A 1 86 ? 10.421 34.386 -49.208 1.00 81.94 86 VAL A N 1
ATOM 645 C CA . VAL A 1 86 ? 10.799 33.303 -48.294 1.00 81.94 86 VAL A CA 1
ATOM 646 C C . VAL A 1 86 ? 10.060 32.020 -48.634 1.00 81.94 86 VAL A C 1
ATOM 648 O O . VAL A 1 86 ? 8.943 32.055 -49.131 1.00 81.94 86 VAL A O 1
ATOM 651 N N . ASP A 1 87 ? 10.647 30.872 -48.325 1.00 84.31 87 ASP A N 1
ATOM 652 C CA . ASP A 1 87 ? 9.993 29.582 -48.536 1.00 84.31 87 ASP A CA 1
ATOM 653 C C . ASP A 1 87 ? 9.105 29.189 -47.340 1.00 84.31 87 ASP A C 1
ATOM 655 O O . ASP A 1 87 ? 8.067 28.533 -47.493 1.00 84.31 87 ASP A O 1
ATOM 659 N N . THR A 1 88 ? 9.510 29.587 -46.126 1.00 87.69 88 THR A N 1
ATOM 660 C CA . THR A 1 88 ? 8.761 29.328 -44.889 1.00 87.69 88 THR A CA 1
ATOM 661 C C . THR A 1 88 ? 8.726 30.542 -43.965 1.00 87.69 88 THR A C 1
ATOM 663 O O . THR A 1 88 ? 9.751 31.125 -43.624 1.00 87.69 88 THR A O 1
ATOM 666 N N . MET A 1 89 ? 7.530 30.872 -43.490 1.00 86.44 89 MET A N 1
ATOM 667 C CA . MET A 1 89 ? 7.273 31.832 -42.426 1.00 86.44 89 MET A CA 1
ATOM 668 C C . MET A 1 89 ? 7.045 31.082 -41.112 1.00 86.44 89 MET A C 1
ATOM 670 O O . MET A 1 89 ? 6.217 30.176 -41.053 1.00 86.44 89 MET A O 1
ATOM 674 N N . VAL A 1 90 ? 7.748 31.459 -40.050 1.00 85.94 90 VAL A N 1
ATOM 675 C CA . VAL A 1 90 ? 7.636 30.860 -38.718 1.00 85.94 90 VAL A CA 1
ATOM 676 C C . VAL A 1 90 ? 7.208 31.928 -37.722 1.00 85.94 90 VAL A C 1
ATOM 678 O O . VAL A 1 90 ? 7.84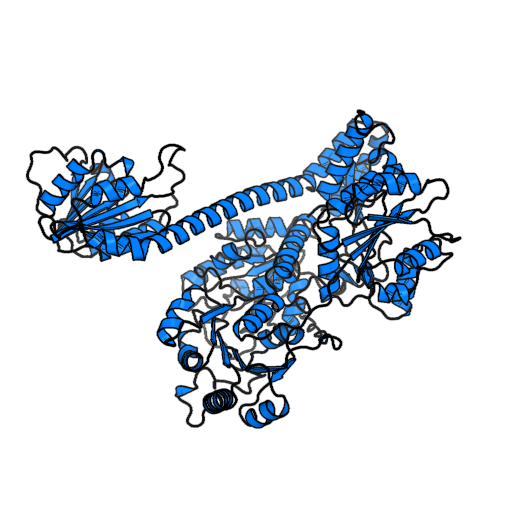6 32.971 -37.617 1.00 85.94 90 VAL A O 1
ATOM 681 N N . VAL A 1 91 ? 6.168 31.647 -36.945 1.00 82.44 91 VAL A N 1
ATOM 682 C CA . VAL A 1 91 ? 5.704 32.518 -35.862 1.00 82.44 91 VAL A CA 1
ATOM 683 C C . VAL A 1 91 ? 5.764 31.761 -34.547 1.00 82.44 91 VAL A C 1
ATOM 685 O O . VAL A 1 91 ? 5.170 30.688 -34.417 1.00 82.44 91 VAL A O 1
ATOM 688 N N . VAL A 1 92 ? 6.472 32.328 -33.575 1.00 73.94 92 VAL A N 1
ATOM 689 C CA . VAL A 1 92 ? 6.593 31.786 -32.217 1.00 73.94 92 VAL A CA 1
ATOM 690 C C . VAL A 1 92 ? 6.239 32.898 -31.238 1.00 73.94 92 VAL A C 1
ATOM 692 O O . VAL A 1 92 ? 7.006 33.842 -31.080 1.00 73.94 92 VAL A O 1
ATOM 695 N N . GLY A 1 93 ? 5.067 32.827 -30.613 1.00 69.69 93 GLY A N 1
ATOM 696 C CA . GLY A 1 93 ? 4.562 33.923 -29.779 1.00 69.69 93 GLY A CA 1
ATOM 697 C C . GLY A 1 93 ? 3.118 33.710 -29.349 1.00 69.69 93 GLY A C 1
ATOM 698 O O . GLY A 1 93 ? 2.580 32.620 -29.542 1.00 69.69 93 GLY A O 1
ATOM 699 N N . ARG A 1 94 ? 2.480 34.724 -28.755 1.00 58.28 94 ARG A N 1
ATOM 700 C CA . ARG A 1 94 ? 1.080 34.608 -28.316 1.00 58.28 94 ARG A CA 1
ATOM 701 C C . ARG A 1 94 ? 0.126 34.950 -29.467 1.00 58.28 94 ARG A C 1
ATOM 703 O O . ARG A 1 94 ? 0.438 35.768 -30.326 1.00 58.28 94 ARG A O 1
ATOM 710 N N . SER A 1 95 ? -1.039 34.309 -29.526 1.00 57.12 95 SER A N 1
ATOM 711 C CA . SER A 1 95 ? -1.995 34.530 -30.625 1.00 57.12 95 SER A CA 1
ATOM 712 C C . SER A 1 95 ? -2.619 35.925 -30.624 1.00 57.12 95 SER A C 1
ATOM 714 O O . SER A 1 95 ? -2.984 36.428 -31.679 1.00 57.12 95 SER A O 1
ATOM 716 N N . ASP A 1 96 ? -2.747 36.534 -29.447 1.00 52.94 96 ASP A N 1
ATOM 717 C CA . ASP A 1 96 ? -3.224 37.901 -29.209 1.00 52.94 96 ASP A CA 1
ATOM 718 C C . ASP A 1 96 ? -2.244 38.975 -29.707 1.00 52.94 96 ASP A C 1
ATOM 720 O O . ASP A 1 96 ? -2.648 40.108 -29.957 1.00 52.94 96 ASP A O 1
ATOM 724 N N . GLU A 1 97 ? -0.980 38.615 -29.952 1.00 56.22 97 GLU A N 1
ATOM 725 C CA . GLU A 1 97 ? -0.007 39.486 -30.625 1.00 56.22 97 GLU A CA 1
ATOM 726 C C . GLU A 1 97 ? -0.252 39.558 -32.149 1.00 56.22 97 GLU A C 1
ATOM 728 O O . GLU A 1 97 ? 0.239 40.471 -32.817 1.00 56.22 97 GLU A O 1
ATOM 733 N N . ILE A 1 98 ? -1.047 38.638 -32.717 1.00 65.12 98 ILE A N 1
ATOM 734 C CA . ILE A 1 98 ? -1.448 38.647 -34.132 1.00 65.12 98 ILE A CA 1
ATOM 735 C C . ILE A 1 98 ? -2.732 39.477 -34.282 1.00 65.12 98 ILE A C 1
ATOM 737 O O . ILE A 1 98 ? -3.849 38.959 -34.317 1.00 65.12 98 ILE A O 1
ATOM 741 N N . ILE A 1 99 ? -2.576 40.799 -34.385 1.00 59.91 99 ILE A N 1
ATOM 742 C CA . ILE A 1 99 ? -3.696 41.729 -34.591 1.00 59.91 99 ILE A CA 1
ATOM 743 C C . ILE A 1 99 ? -4.088 41.751 -36.080 1.00 59.91 99 ILE A C 1
ATOM 745 O O . ILE A 1 99 ? -3.298 42.146 -36.937 1.00 59.91 99 ILE A O 1
ATOM 749 N N . GLY A 1 100 ? -5.330 41.361 -36.390 1.00 68.31 100 GLY A N 1
ATOM 750 C CA . GLY A 1 100 ? -5.891 41.404 -37.748 1.00 68.31 100 GLY A CA 1
ATOM 751 C C . GLY A 1 100 ? -5.391 40.275 -38.659 1.00 68.31 100 GLY A C 1
ATOM 752 O O . GLY A 1 100 ? -4.574 40.507 -39.554 1.00 68.31 100 GLY A O 1
ATOM 753 N N . TRP A 1 101 ? -5.918 39.062 -38.449 1.00 74.69 101 TRP A N 1
ATOM 754 C CA . TRP A 1 101 ? -5.532 37.840 -39.168 1.00 74.69 101 TRP A CA 1
ATOM 755 C C . TRP A 1 101 ? -5.548 37.967 -40.693 1.00 74.69 101 TRP A C 1
ATOM 757 O O . TRP A 1 101 ? -4.601 37.518 -41.331 1.00 74.69 101 TRP A O 1
ATOM 767 N N . ASP A 1 102 ? -6.559 38.610 -41.275 1.00 71.62 102 ASP A N 1
ATOM 768 C CA . ASP A 1 102 ? -6.659 38.765 -42.733 1.00 71.62 102 ASP A CA 1
ATOM 769 C C . ASP A 1 102 ? -5.462 39.530 -43.305 1.00 71.62 102 ASP A C 1
ATOM 771 O O . ASP A 1 102 ? -4.810 39.079 -44.246 1.00 71.62 102 ASP A O 1
ATOM 775 N N . GLY A 1 103 ? -5.111 40.659 -42.681 1.00 71.50 103 GLY A N 1
ATOM 776 C CA . GLY A 1 103 ? -3.947 41.446 -43.077 1.00 71.50 103 GLY A CA 1
ATOM 777 C C . GLY A 1 103 ? -2.634 40.704 -42.827 1.00 71.50 103 GLY A C 1
ATOM 778 O O . GLY A 1 103 ? -1.705 40.806 -43.625 1.00 71.50 103 GLY A O 1
ATOM 779 N N . PHE A 1 104 ? -2.545 39.935 -41.739 1.00 77.25 104 PHE A N 1
ATOM 780 C CA . PHE A 1 104 ? -1.374 39.112 -41.439 1.00 77.25 104 PHE A CA 1
ATOM 781 C C . PHE A 1 104 ? -1.170 37.991 -42.474 1.00 77.25 104 PHE A C 1
ATOM 783 O O . PHE A 1 104 ? -0.061 37.815 -42.984 1.00 77.25 104 PHE A O 1
ATOM 790 N N . LEU A 1 105 ? -2.228 37.261 -42.827 1.00 78.38 105 LEU A N 1
ATOM 791 C CA . LEU A 1 105 ? -2.186 36.152 -43.784 1.00 78.38 105 LEU A CA 1
ATOM 792 C C . LEU A 1 105 ? -1.949 36.626 -45.220 1.00 78.38 105 LEU A C 1
ATOM 794 O O . LEU A 1 105 ? -1.182 36.000 -45.944 1.00 78.38 105 LEU A O 1
ATOM 798 N N . ASP A 1 106 ? -2.536 37.754 -45.619 1.00 74.75 106 ASP A N 1
ATOM 799 C CA . ASP A 1 106 ? -2.291 38.381 -46.922 1.00 74.75 106 ASP A CA 1
ATOM 800 C C . ASP A 1 106 ? -0.818 38.810 -47.075 1.00 74.75 106 ASP A C 1
ATOM 802 O O . ASP A 1 106 ? -0.163 38.511 -48.076 1.00 74.75 106 ASP A O 1
ATOM 806 N N . ARG A 1 107 ? -0.239 39.431 -46.037 1.00 74.69 107 ARG A N 1
ATOM 807 C CA . ARG A 1 107 ? 1.183 39.819 -46.027 1.00 74.69 107 ARG A CA 1
ATOM 808 C C . ARG A 1 107 ? 2.121 38.616 -46.040 1.00 74.69 107 ARG A C 1
ATOM 810 O O . ARG A 1 107 ? 3.052 38.571 -46.843 1.00 74.69 107 ARG A O 1
ATOM 817 N N . THR A 1 108 ? 1.884 37.641 -45.164 1.00 76.19 108 THR A N 1
ATOM 818 C CA . THR A 1 108 ? 2.719 36.431 -45.094 1.00 76.19 108 THR A CA 1
ATOM 819 C C . THR A 1 108 ? 2.606 35.595 -46.366 1.00 76.19 108 THR A C 1
ATOM 821 O O . THR A 1 108 ? 3.621 35.090 -46.837 1.00 76.19 108 THR A O 1
ATOM 824 N N . GLY A 1 109 ? 1.426 35.541 -46.989 1.00 75.50 109 GLY A N 1
ATOM 825 C CA . GLY A 1 109 ? 1.217 34.904 -48.288 1.00 75.50 109 GLY A CA 1
ATOM 826 C C . GLY A 1 109 ? 1.960 35.596 -49.435 1.00 75.50 109 GLY A C 1
ATOM 827 O O . GLY A 1 109 ? 2.525 34.911 -50.286 1.00 75.50 109 GLY A O 1
ATOM 828 N N . ARG A 1 110 ? 2.037 36.937 -49.449 1.00 75.94 110 ARG A N 1
ATOM 829 C CA . ARG A 1 110 ? 2.837 37.684 -50.442 1.00 75.94 110 ARG A CA 1
ATOM 830 C C . ARG A 1 110 ? 4.336 37.398 -50.337 1.00 75.94 110 ARG A C 1
ATOM 832 O O . ARG A 1 110 ? 4.992 37.275 -51.366 1.00 75.94 110 ARG A O 1
ATOM 839 N N . LEU A 1 111 ? 4.864 37.282 -49.117 1.00 76.00 111 LEU A N 1
ATOM 840 C CA . LEU A 1 111 ? 6.281 36.976 -48.879 1.00 76.00 111 LEU A CA 1
ATOM 841 C C . LEU A 1 111 ? 6.611 35.504 -49.168 1.00 76.00 111 LEU A C 1
ATOM 843 O O . LEU A 1 111 ? 7.649 35.214 -49.761 1.00 76.00 111 LEU A O 1
ATOM 847 N N . ALA A 1 112 ? 5.724 34.589 -48.767 1.00 78.81 112 ALA A N 1
ATOM 848 C CA . ALA A 1 112 ? 5.921 33.149 -48.914 1.00 78.81 112 ALA A CA 1
ATOM 849 C C . ALA A 1 112 ? 5.658 32.633 -50.344 1.00 78.81 112 ALA A C 1
ATOM 851 O O . ALA A 1 112 ? 6.161 31.586 -50.747 1.00 78.81 112 ALA A O 1
ATOM 852 N N . GLY A 1 113 ? 4.842 33.354 -51.119 1.00 75.69 113 GLY A N 1
ATOM 853 C CA . GLY A 1 113 ? 4.433 32.948 -52.458 1.00 75.69 113 GLY A CA 1
ATOM 854 C C . GLY A 1 113 ? 3.533 31.703 -52.479 1.00 75.69 113 GLY A C 1
ATOM 855 O O . GLY A 1 113 ? 3.160 31.123 -51.458 1.00 75.69 113 GLY A O 1
ATOM 856 N N . THR A 1 114 ? 3.150 31.276 -53.685 1.00 77.81 114 THR A N 1
ATOM 857 C CA . THR A 1 114 ? 2.337 30.061 -53.873 1.00 77.81 114 THR A CA 1
ATOM 858 C C . THR A 1 114 ? 3.169 28.817 -53.550 1.00 77.81 114 THR A C 1
ATOM 860 O O . THR A 1 114 ? 4.218 28.607 -54.153 1.00 77.81 114 THR A O 1
ATOM 863 N N . GLY A 1 115 ? 2.696 27.974 -52.627 1.00 74.38 115 GLY A N 1
ATOM 864 C CA . GLY A 1 115 ? 3.405 26.777 -52.157 1.00 74.38 115 GLY A CA 1
ATOM 865 C C . GLY A 1 115 ? 4.342 26.998 -50.960 1.00 74.38 115 GLY A C 1
ATOM 866 O O . GLY A 1 115 ? 4.901 26.019 -50.451 1.00 74.38 115 GLY A O 1
ATOM 867 N N . GLY A 1 116 ? 4.486 28.244 -50.494 1.00 84.88 116 GLY A N 1
ATOM 868 C CA . GLY A 1 116 ? 5.196 28.577 -49.261 1.00 84.88 116 GLY A CA 1
ATOM 869 C C . GLY A 1 116 ? 4.433 28.142 -48.005 1.00 84.88 116 GLY A C 1
ATOM 870 O O . GLY A 1 116 ? 3.214 27.924 -48.040 1.00 84.88 116 GLY A O 1
ATOM 871 N N . ARG A 1 117 ? 5.154 27.990 -46.888 1.00 90.06 117 ARG A N 1
ATOM 872 C CA . ARG A 1 117 ? 4.598 27.495 -45.614 1.00 90.06 117 ARG A CA 1
ATOM 873 C C . ARG A 1 117 ? 4.473 28.568 -44.546 1.00 90.06 117 ARG A C 1
ATOM 875 O O . ARG A 1 117 ? 5.348 29.413 -44.408 1.00 90.06 117 ARG A O 1
ATOM 882 N N . LEU A 1 118 ? 3.433 28.449 -43.727 1.00 89.19 118 LEU A N 1
ATOM 883 C CA . LEU A 1 118 ? 3.292 29.132 -42.447 1.00 89.19 118 LEU A CA 1
ATOM 884 C C . LEU A 1 118 ? 3.354 28.102 -41.315 1.00 89.19 118 LEU A C 1
ATOM 886 O O . LEU A 1 118 ? 2.520 27.201 -41.250 1.00 89.19 118 LEU A O 1
ATOM 890 N N . VAL A 1 119 ? 4.324 28.249 -40.417 1.00 89.19 119 VAL A N 1
ATOM 891 C CA . VAL A 1 119 ? 4.493 27.441 -39.207 1.00 89.19 119 VAL A CA 1
ATOM 892 C C . VAL A 1 119 ? 4.154 28.307 -38.001 1.00 89.19 119 VAL A C 1
ATOM 894 O O . VAL A 1 119 ? 4.788 29.335 -37.783 1.00 89.19 119 VAL A O 1
ATOM 897 N N . LEU A 1 120 ? 3.168 27.897 -37.209 1.00 86.25 120 LEU A N 1
ATOM 898 C CA . LEU A 1 120 ? 2.737 28.608 -36.008 1.00 86.25 120 LEU A CA 1
ATOM 899 C C . LEU A 1 120 ? 2.993 27.752 -34.770 1.00 86.25 120 LEU A C 1
ATOM 901 O O . LEU A 1 120 ? 2.596 26.586 -34.720 1.00 86.25 120 LEU A O 1
ATOM 905 N N . VAL A 1 121 ? 3.625 28.354 -33.767 1.00 83.12 121 VAL A N 1
ATOM 906 C CA . VAL A 1 121 ? 3.848 27.781 -32.439 1.00 83.12 121 VAL A CA 1
ATOM 907 C C . VAL A 1 121 ? 3.278 28.762 -31.415 1.00 83.12 121 VAL A C 1
ATOM 909 O O . VAL A 1 121 ? 3.921 29.758 -31.091 1.00 83.12 121 VAL A O 1
ATOM 912 N N . LEU A 1 122 ? 2.046 28.509 -30.962 1.00 78.25 122 LEU A N 1
ATOM 913 C CA . LEU A 1 122 ? 1.257 29.442 -30.146 1.00 78.25 122 LEU A CA 1
ATOM 914 C C . LEU A 1 122 ? 0.859 28.795 -28.811 1.00 78.25 122 LEU A C 1
ATOM 916 O O . LEU A 1 122 ? 0.381 27.666 -28.827 1.00 78.25 122 LEU A O 1
ATOM 920 N N . PRO A 1 123 ? 1.004 29.448 -27.650 1.00 70.00 123 PRO A N 1
ATOM 921 C CA . PRO A 1 123 ? 0.519 28.911 -26.385 1.00 70.00 123 PRO A CA 1
ATOM 922 C C . PRO A 1 123 ? -1.017 28.819 -26.389 1.00 70.00 123 PRO A C 1
ATOM 924 O O . PRO A 1 123 ? -1.699 29.740 -26.828 1.00 70.00 123 PRO A O 1
ATOM 927 N N . CYS A 1 124 ? -1.563 27.712 -25.879 1.00 62.72 124 CYS A N 1
ATOM 928 C CA . CYS A 1 124 ? -3.010 27.489 -25.768 1.00 62.72 124 CYS A CA 1
ATOM 929 C C . CYS A 1 124 ? -3.542 27.517 -24.331 1.00 62.72 124 CYS A C 1
ATOM 931 O O . CYS A 1 124 ? -4.733 27.760 -24.156 1.00 62.72 124 CYS A O 1
ATOM 933 N N . PHE A 1 125 ? -2.706 27.245 -23.315 1.00 58.09 125 PHE A N 1
ATOM 934 C CA . PHE A 1 125 ? -3.174 27.008 -21.934 1.00 58.09 125 PHE A CA 1
ATOM 935 C C . PHE A 1 125 ? -2.276 27.597 -20.819 1.00 58.09 125 PHE A C 1
ATOM 937 O O . PHE A 1 125 ? -2.265 27.076 -19.700 1.00 58.09 125 PHE A O 1
ATOM 944 N N . SER A 1 126 ? -1.504 28.656 -21.094 1.00 48.00 126 SER A N 1
ATOM 945 C CA . SER A 1 126 ? -0.545 29.219 -20.123 1.00 48.00 126 SER A CA 1
ATOM 946 C C . SER A 1 126 ? -1.210 29.969 -18.952 1.00 48.00 126 SER A C 1
ATOM 948 O O . SER A 1 126 ? -2.296 30.530 -19.085 1.00 48.00 126 SER A O 1
ATOM 950 N N . ASP A 1 127 ? -0.526 30.011 -17.798 1.00 39.75 127 ASP A N 1
ATOM 951 C CA . ASP A 1 127 ? -0.969 30.689 -16.559 1.00 39.75 127 ASP A CA 1
ATOM 952 C C . ASP A 1 127 ? -1.102 32.225 -16.685 1.00 39.75 127 ASP A C 1
ATOM 954 O O . ASP A 1 127 ? -1.620 32.877 -15.781 1.00 39.75 127 ASP A O 1
ATOM 958 N N . GLU A 1 128 ? -0.658 32.809 -17.801 1.00 41.00 128 GLU A N 1
ATOM 959 C CA . GLU A 1 128 ? -0.729 34.250 -18.082 1.00 41.00 128 GLU A CA 1
ATOM 960 C C . GLU A 1 128 ? -1.959 34.664 -18.906 1.00 41.00 128 GLU A C 1
ATOM 962 O O . GLU A 1 128 ? -2.100 35.844 -19.230 1.00 41.00 128 GLU A O 1
ATOM 967 N N . CYS A 1 129 ? -2.834 33.728 -19.283 1.00 39.88 129 CYS A N 1
ATOM 968 C CA . CYS A 1 129 ? -4.118 34.070 -19.894 1.00 39.88 129 CYS A CA 1
ATOM 969 C C . CYS A 1 129 ? -5.109 34.406 -18.776 1.00 39.88 129 CYS A C 1
ATOM 971 O O . CYS A 1 129 ? -5.477 33.545 -17.969 1.00 39.88 129 CYS A O 1
ATOM 973 N N . SER A 1 130 ? -5.510 35.675 -18.687 1.00 34.03 130 SER A N 1
ATOM 974 C CA . SER A 1 130 ? -6.558 36.092 -17.760 1.00 34.03 130 SER A CA 1
ATOM 975 C C . SER A 1 130 ? -7.890 35.419 -18.138 1.00 34.03 130 SER A C 1
ATOM 977 O O . SER A 1 130 ? -8.018 34.828 -19.210 1.00 34.03 130 SER A O 1
ATOM 979 N N . LYS A 1 131 ? -8.896 35.464 -17.251 1.00 37.22 131 LYS A N 1
ATOM 980 C CA . LYS A 1 131 ? -10.193 34.775 -17.428 1.00 37.22 131 LYS A CA 1
ATOM 981 C C . LYS A 1 131 ? -10.952 35.131 -18.723 1.00 37.22 131 LYS A C 1
ATOM 983 O O . LYS A 1 131 ? -11.899 34.413 -19.032 1.00 37.22 131 LYS A O 1
ATOM 988 N N . ASP A 1 132 ? -10.516 36.153 -19.461 1.00 39.38 132 ASP A N 1
ATOM 989 C CA . ASP A 1 132 ? -11.114 36.618 -20.716 1.00 39.38 132 ASP A CA 1
ATOM 990 C C . ASP A 1 132 ? -10.232 36.375 -21.973 1.00 39.38 132 ASP A C 1
ATOM 992 O O . ASP A 1 132 ? -10.691 36.637 -23.081 1.00 39.38 132 ASP A O 1
ATOM 996 N N . ASP A 1 133 ? -9.020 35.803 -21.845 1.00 46.56 133 ASP A N 1
ATOM 997 C CA . ASP A 1 133 ? -7.996 35.741 -22.919 1.00 46.56 133 ASP A CA 1
ATOM 998 C C . ASP A 1 133 ? -7.653 34.311 -23.401 1.00 46.56 133 ASP A C 1
ATOM 1000 O O . ASP A 1 133 ? -6.505 33.992 -23.716 1.00 46.56 133 ASP A O 1
ATOM 1004 N N . GLY A 1 134 ? -8.617 33.389 -23.413 1.00 51.62 134 GLY A N 1
ATOM 1005 C CA . GLY A 1 134 ? -8.379 32.030 -23.917 1.00 51.62 134 GLY A CA 1
ATOM 1006 C C . GLY A 1 134 ? -8.123 32.012 -25.430 1.00 51.62 134 GLY A C 1
ATOM 1007 O O . GLY A 1 134 ? -8.868 32.634 -26.183 1.00 51.62 134 GLY A O 1
ATOM 1008 N N . PHE A 1 135 ? -7.112 31.264 -25.891 1.00 58.53 135 PHE A N 1
ATOM 1009 C CA . PHE A 1 135 ? -6.905 30.992 -27.320 1.00 58.53 135 PHE A CA 1
ATOM 1010 C C . PHE A 1 135 ? -8.192 30.409 -27.934 1.00 58.53 135 PHE A C 1
ATOM 1012 O O . PHE A 1 135 ? -8.555 29.264 -27.647 1.00 58.53 135 PHE A O 1
ATOM 1019 N N . ASP A 1 136 ? -8.892 31.182 -28.772 1.00 62.78 136 ASP A N 1
ATOM 1020 C CA . ASP A 1 136 ? -10.110 30.717 -29.439 1.00 62.78 136 ASP A CA 1
ATOM 1021 C C . ASP A 1 136 ? -9.770 29.952 -30.720 1.00 62.78 136 ASP A C 1
ATOM 1023 O O . ASP A 1 136 ? -9.488 30.510 -31.785 1.00 62.78 136 ASP A O 1
ATOM 1027 N N . PHE A 1 137 ? -9.841 28.630 -30.602 1.00 66.06 137 PHE A N 1
ATOM 1028 C CA . PHE A 1 137 ? -9.604 27.700 -31.698 1.00 66.06 137 PHE A CA 1
ATOM 1029 C C . PHE A 1 137 ? -10.591 27.878 -32.859 1.00 66.06 137 PHE A C 1
ATOM 1031 O O . PHE A 1 137 ? -10.230 27.628 -34.009 1.00 66.06 137 PHE A O 1
ATOM 1038 N N . SER A 1 138 ? -11.822 28.313 -32.573 1.00 61.53 138 SER A N 1
ATOM 1039 C CA . SER A 1 138 ? -12.851 28.527 -33.595 1.00 61.53 138 SER A CA 1
ATOM 1040 C C . SER A 1 138 ? -12.466 29.723 -34.455 1.00 61.53 138 SER A C 1
ATOM 1042 O O . SER A 1 138 ? -12.324 29.579 -35.668 1.00 61.53 138 SER A O 1
ATOM 1044 N N . SER A 1 139 ? -12.163 30.857 -33.817 1.00 67.81 139 SER A N 1
ATOM 1045 C CA . SER A 1 139 ? -11.639 32.043 -34.496 1.00 67.81 139 SER A CA 1
ATOM 1046 C C . SER A 1 139 ? -10.353 31.742 -35.274 1.00 67.81 139 SER A C 1
ATOM 1048 O O . SER A 1 139 ? -10.205 32.175 -36.414 1.00 67.81 139 SER A O 1
ATOM 1050 N N . PHE A 1 140 ? -9.423 30.959 -34.715 1.00 75.06 140 PHE A N 1
ATOM 1051 C CA . PHE A 1 140 ? -8.197 30.562 -35.417 1.00 75.06 140 PHE A CA 1
ATOM 1052 C C . PHE A 1 140 ? -8.479 29.810 -36.729 1.00 75.06 140 PHE A C 1
ATOM 1054 O O . PHE A 1 140 ? -7.901 30.136 -37.770 1.00 75.06 140 PHE A O 1
ATOM 1061 N N . ILE A 1 141 ? -9.377 28.821 -36.705 1.00 72.50 141 ILE A N 1
ATOM 1062 C CA . ILE A 1 141 ? -9.750 28.064 -37.906 1.00 72.50 141 ILE A CA 1
ATOM 1063 C C . ILE A 1 141 ? -10.463 28.966 -38.907 1.00 72.50 141 ILE A C 1
ATOM 1065 O O . ILE A 1 141 ? -10.139 28.932 -40.092 1.00 72.50 141 ILE A O 1
ATOM 1069 N N . GLU A 1 142 ? -11.420 29.778 -38.457 1.00 72.88 142 GLU A N 1
ATOM 1070 C CA . GLU A 1 142 ? -12.180 30.661 -39.343 1.00 72.88 142 GLU A CA 1
ATOM 1071 C C . GLU A 1 142 ? -11.281 31.631 -40.104 1.00 72.88 142 GLU A C 1
ATOM 1073 O O . GLU A 1 142 ? -11.456 31.800 -41.312 1.00 72.88 142 GLU A O 1
ATOM 1078 N N . ASN A 1 143 ? -10.283 32.177 -39.415 1.00 74.69 143 ASN A N 1
ATOM 1079 C CA . ASN A 1 143 ? -9.324 33.113 -39.980 1.00 74.69 143 ASN A CA 1
ATOM 1080 C C . ASN A 1 143 ? -8.304 32.436 -40.910 1.00 74.69 143 ASN A C 1
ATOM 1082 O O . ASN A 1 143 ? -7.934 32.992 -41.940 1.00 74.69 143 ASN A O 1
ATOM 1086 N N . THR A 1 144 ? -7.843 31.223 -40.591 1.00 76.75 144 THR A N 1
ATOM 1087 C CA . THR A 1 144 ? -6.793 30.551 -41.383 1.00 76.75 144 THR A CA 1
ATOM 1088 C C . THR A 1 144 ? -7.329 29.764 -42.576 1.00 76.75 144 THR A C 1
ATOM 1090 O O . THR A 1 144 ? -6.642 29.654 -43.596 1.00 76.75 144 THR A O 1
ATOM 1093 N N . ARG A 1 145 ? -8.562 29.248 -42.507 1.00 76.38 145 ARG A N 1
ATOM 1094 C CA . ARG A 1 145 ? -9.108 28.325 -43.517 1.00 76.38 145 ARG A CA 1
ATOM 1095 C C . ARG A 1 145 ? -9.357 28.919 -44.898 1.00 76.38 145 ARG A C 1
ATOM 1097 O O . ARG A 1 145 ? -9.544 28.164 -45.846 1.00 76.38 145 ARG A O 1
ATOM 1104 N N . LEU A 1 146 ? -9.416 30.244 -45.014 1.00 75.38 146 LEU A N 1
ATOM 1105 C CA . LEU A 1 146 ? -9.625 30.922 -46.296 1.00 75.38 146 LEU A CA 1
ATOM 1106 C C . LEU A 1 146 ? -8.324 31.056 -47.096 1.00 75.38 146 LEU A C 1
ATOM 1108 O O . LEU A 1 146 ? -8.363 31.055 -48.325 1.00 75.38 146 LEU A O 1
ATOM 1112 N N . SER A 1 147 ? -7.185 31.114 -46.403 1.00 77.88 147 SER A N 1
ATOM 1113 C CA . SER A 1 147 ? -5.883 31.446 -46.996 1.00 77.88 147 SER A CA 1
ATOM 1114 C C . SER A 1 147 ? -4.882 30.287 -46.964 1.00 77.88 147 SER A C 1
ATOM 1116 O O . SER A 1 147 ? -3.915 30.298 -47.725 1.00 77.88 147 SER A O 1
ATOM 1118 N N . LEU A 1 148 ? -5.105 29.281 -46.109 1.00 83.94 148 LEU A N 1
ATOM 1119 C CA . LEU A 1 148 ? -4.183 28.166 -45.884 1.00 83.94 148 LEU A CA 1
ATOM 1120 C C . LEU A 1 148 ? -4.858 26.807 -46.061 1.00 83.94 148 LEU A C 1
ATOM 1122 O O . LEU A 1 148 ? -5.952 26.556 -45.549 1.00 83.94 148 LEU A O 1
ATOM 1126 N N . SER A 1 149 ? -4.134 25.888 -46.696 1.00 85.25 149 SER A N 1
ATOM 1127 C CA . SER A 1 149 ? -4.415 24.454 -46.611 1.00 85.25 149 SER A CA 1
ATOM 1128 C C . SER A 1 149 ? -3.641 23.841 -45.435 1.00 85.25 149 SER A C 1
ATOM 1130 O O . SER A 1 149 ? -2.425 24.029 -45.364 1.00 85.25 149 SER A O 1
ATOM 1132 N N . PRO A 1 150 ? -4.296 23.122 -44.504 1.00 84.06 150 PRO A N 1
ATOM 1133 C CA . PRO A 1 150 ? -3.649 22.585 -43.316 1.00 84.06 150 PRO A CA 1
ATOM 1134 C C . PRO A 1 150 ? -2.800 21.363 -43.685 1.00 84.06 150 PRO A C 1
ATOM 1136 O O . PRO A 1 150 ? -3.268 20.452 -44.368 1.00 84.06 150 PRO A O 1
ATOM 1139 N N . VAL A 1 151 ? -1.558 21.334 -43.205 1.00 84.06 151 VAL A N 1
ATOM 1140 C CA . VAL A 1 151 ? -0.616 20.215 -43.376 1.00 84.06 151 VAL A CA 1
ATOM 1141 C C . VAL A 1 151 ? -0.455 19.446 -42.068 1.00 84.06 151 VAL A C 1
ATOM 1143 O O . VAL A 1 151 ? -0.484 18.218 -42.059 1.00 84.06 151 VAL A O 1
ATOM 1146 N N . HIS A 1 152 ? -0.310 20.162 -40.951 1.00 81.94 152 HIS A N 1
ATOM 1147 C CA . HIS A 1 152 ? -0.146 19.572 -39.624 1.00 81.94 152 HIS A CA 1
ATOM 1148 C C . HIS A 1 152 ? -0.783 20.461 -38.558 1.00 81.94 152 HIS A C 1
ATOM 1150 O O . HIS A 1 152 ? -0.714 21.684 -38.639 1.00 81.94 152 HIS A O 1
ATOM 1156 N N . LEU A 1 153 ? -1.370 19.848 -37.535 1.00 80.38 153 LEU A N 1
ATOM 1157 C CA . LEU A 1 153 ? -1.932 20.523 -36.368 1.00 80.38 153 LEU A CA 1
ATOM 1158 C C . LEU A 1 153 ? -1.833 19.565 -35.188 1.00 80.38 153 LEU A C 1
ATOM 1160 O O . LEU A 1 153 ? -2.313 18.433 -35.247 1.00 80.38 153 LEU A O 1
ATOM 1164 N N . SER A 1 154 ? -1.222 20.016 -34.108 1.00 73.94 154 SER A N 1
ATOM 11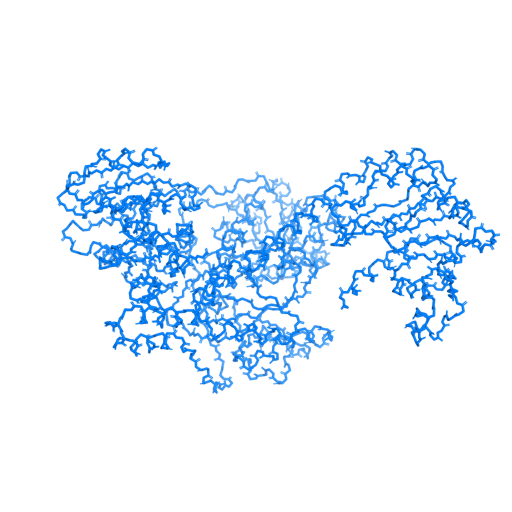65 C CA . SER A 1 154 ? -1.132 19.252 -32.868 1.00 73.94 154 SER A CA 1
ATOM 1166 C C . SER A 1 154 ? -1.080 20.199 -31.685 1.00 73.94 154 SER A C 1
ATOM 1168 O O . SER A 1 154 ? -0.620 21.329 -31.829 1.00 73.94 154 SER A O 1
ATOM 1170 N N . VAL A 1 155 ? -1.492 19.722 -30.517 1.00 70.94 155 VAL A N 1
ATOM 1171 C CA . VAL A 1 155 ? -1.237 20.406 -29.250 1.00 70.94 155 VAL A CA 1
ATOM 1172 C C . VAL A 1 155 ? -0.302 19.536 -28.431 1.00 70.94 155 VAL A C 1
ATOM 1174 O O . VAL A 1 155 ? -0.581 18.362 -28.202 1.00 70.94 155 VAL A O 1
ATOM 1177 N N . ALA A 1 156 ? 0.824 20.110 -28.026 1.00 67.25 156 ALA A N 1
ATOM 1178 C CA . ALA A 1 156 ? 1.813 19.461 -27.178 1.00 67.25 156 ALA A CA 1
ATOM 1179 C C . ALA A 1 156 ? 2.463 20.521 -26.289 1.00 67.25 156 ALA A C 1
ATOM 1181 O O . ALA A 1 156 ? 2.749 21.623 -26.760 1.00 67.25 156 ALA A O 1
ATOM 1182 N N . ASP A 1 157 ? 2.696 20.183 -25.021 1.00 68.06 157 ASP A N 1
ATOM 1183 C CA . ASP A 1 157 ? 3.336 21.073 -24.043 1.00 68.06 157 ASP A CA 1
ATOM 1184 C C . ASP A 1 157 ? 2.628 22.440 -23.946 1.00 68.06 157 ASP A C 1
ATOM 1186 O O . ASP A 1 157 ? 3.246 23.494 -24.090 1.00 68.06 157 ASP A O 1
ATOM 1190 N N . ASP A 1 158 ? 1.297 22.414 -23.811 1.00 67.38 158 ASP A N 1
ATOM 1191 C CA . ASP A 1 158 ? 0.415 23.592 -23.736 1.00 67.38 158 ASP A CA 1
ATOM 1192 C C . ASP A 1 158 ? 0.543 24.580 -24.913 1.00 67.38 158 ASP A C 1
ATOM 1194 O O . ASP A 1 158 ? 0.156 25.745 -24.811 1.00 67.38 158 ASP A O 1
ATOM 1198 N N . THR A 1 159 ? 1.044 24.098 -26.055 1.00 70.94 159 THR A N 1
ATOM 1199 C CA . THR A 1 159 ? 1.315 24.886 -27.261 1.00 70.94 159 THR A CA 1
ATOM 1200 C C . THR A 1 159 ? 0.623 24.272 -28.483 1.00 70.94 159 THR A C 1
ATOM 1202 O O . THR A 1 159 ? 0.792 23.084 -28.771 1.00 70.94 159 THR A O 1
ATOM 1205 N N . LEU A 1 160 ? -0.125 25.078 -29.236 1.00 78.12 160 LEU A N 1
ATOM 1206 C CA . LEU A 1 160 ? -0.557 24.782 -30.595 1.00 78.12 160 LEU A CA 1
ATOM 1207 C C . LEU A 1 160 ? 0.627 24.789 -31.546 1.00 78.12 160 LEU A C 1
ATOM 1209 O O . LEU A 1 160 ? 1.369 25.762 -31.628 1.00 78.12 160 LEU A O 1
ATOM 1213 N N . ARG A 1 161 ? 0.747 23.726 -32.327 1.00 85.50 161 ARG A N 1
ATOM 1214 C CA . ARG A 1 161 ? 1.728 23.585 -33.396 1.00 85.50 161 ARG A CA 1
ATOM 1215 C C . ARG A 1 161 ? 0.975 23.368 -34.697 1.00 85.50 161 ARG A C 1
ATOM 1217 O O . ARG A 1 161 ? 0.380 22.305 -34.876 1.00 85.50 161 ARG A O 1
ATOM 1224 N N . PHE A 1 162 ? 0.979 24.365 -35.574 1.00 87.31 162 PHE A N 1
ATOM 1225 C CA . PHE A 1 162 ? 0.264 24.345 -36.848 1.00 87.31 162 PHE A CA 1
ATOM 1226 C C . PHE A 1 162 ? 1.211 24.575 -38.025 1.00 87.31 162 PHE A C 1
ATOM 1228 O O . PHE A 1 162 ? 2.146 25.365 -37.932 1.00 87.31 162 PHE A O 1
ATOM 1235 N N . VAL A 1 163 ? 0.945 23.894 -39.137 1.00 89.19 163 VAL A N 1
ATOM 1236 C CA . VAL A 1 163 ? 1.610 24.097 -40.425 1.00 89.19 163 VAL A CA 1
ATOM 1237 C C . VAL A 1 163 ? 0.540 24.233 -41.501 1.00 89.19 163 VAL A C 1
ATOM 1239 O O . VAL A 1 163 ? -0.267 23.318 -41.681 1.00 89.19 163 VAL A O 1
ATOM 1242 N N . GLY A 1 164 ? 0.555 25.349 -42.226 1.00 88.25 164 GLY A N 1
ATOM 1243 C CA . GLY A 1 164 ? -0.317 25.615 -43.369 1.00 88.25 164 GLY A CA 1
ATOM 1244 C C . GLY A 1 164 ? 0.475 25.948 -44.634 1.00 88.25 164 GLY A C 1
ATOM 1245 O O . GLY A 1 164 ? 1.567 26.503 -44.553 1.00 88.25 164 GLY A O 1
ATOM 1246 N N . GLU A 1 165 ? -0.074 25.621 -45.803 1.00 88.06 165 GLU A N 1
ATOM 1247 C CA . GLU A 1 165 ? 0.486 25.969 -47.118 1.00 88.06 165 GLU A CA 1
ATOM 1248 C C . GLU A 1 165 ? -0.408 26.970 -47.863 1.00 88.06 165 GLU A C 1
ATOM 1250 O O . GLU A 1 165 ? -1.634 26.818 -47.899 1.00 88.06 165 GLU A O 1
ATOM 1255 N N . PHE A 1 166 ? 0.212 27.979 -48.483 1.00 84.81 166 PHE A N 1
ATOM 1256 C CA . PHE A 1 166 ? -0.473 28.999 -49.281 1.00 84.81 166 PHE A CA 1
ATOM 1257 C C . PHE A 1 166 ? -0.752 28.519 -50.718 1.00 84.81 166 PHE A C 1
ATOM 1259 O O . PHE A 1 166 ? 0.101 27.906 -51.361 1.00 84.81 166 PHE A O 1
ATOM 1266 N N . GLY A 1 167 ? -1.931 28.853 -51.260 1.00 71.62 167 GLY A N 1
ATOM 1267 C CA . GLY A 1 167 ? -2.257 28.682 -52.688 1.00 71.62 167 GLY A CA 1
ATOM 1268 C C . GLY A 1 167 ? -2.773 27.301 -53.129 1.00 71.62 167 GLY A C 1
ATOM 1269 O O . GLY A 1 167 ? -2.923 27.064 -54.326 1.00 71.62 167 GLY A O 1
ATOM 1270 N N . VAL A 1 168 ? -3.087 26.398 -52.193 1.00 63.00 168 VAL A N 1
ATOM 1271 C CA . VAL A 1 168 ? -3.755 25.104 -52.456 1.00 63.00 168 VAL A CA 1
ATOM 1272 C C . VAL A 1 168 ? -5.255 25.225 -52.095 1.00 63.00 168 VAL A C 1
ATOM 1274 O O . VAL A 1 168 ? -5.553 25.882 -51.095 1.00 63.00 168 VAL A O 1
ATOM 1277 N N . PRO A 1 169 ? -6.220 24.655 -52.859 1.00 58.12 169 PRO A N 1
ATOM 1278 C CA . PRO A 1 169 ? -7.658 24.860 -52.622 1.00 58.12 169 PRO A CA 1
ATOM 1279 C C . PRO A 1 169 ? -8.100 24.452 -51.204 1.00 58.12 169 PRO A C 1
ATOM 1281 O O . PRO A 1 169 ? -8.149 23.269 -50.871 1.00 58.12 169 PRO A O 1
ATOM 1284 N N . ALA A 1 170 ? -8.448 25.440 -50.376 1.00 59.16 170 ALA A N 1
ATOM 1285 C CA . ALA A 1 170 ? -8.522 25.281 -48.923 1.00 59.16 170 ALA A CA 1
ATOM 1286 C C . ALA A 1 170 ? -9.783 24.560 -48.395 1.00 59.16 170 ALA A C 1
ATOM 1288 O O . ALA A 1 170 ? -9.734 23.909 -47.353 1.00 59.16 170 ALA A O 1
ATOM 1289 N N . SER A 1 171 ? -10.918 24.595 -49.100 1.00 57.69 171 SER A N 1
ATOM 1290 C CA . SER A 1 171 ? -12.213 24.178 -48.528 1.00 57.69 171 SER A CA 1
ATOM 1291 C C . SER A 1 171 ? -12.349 22.673 -48.235 1.00 57.69 171 SER A C 1
ATOM 1293 O O . SER A 1 171 ? -12.938 22.294 -47.223 1.00 57.69 171 SER A O 1
ATOM 1295 N N . ASN A 1 172 ? -11.784 21.795 -49.071 1.00 58.44 172 ASN A N 1
ATOM 1296 C CA . ASN A 1 172 ? -11.908 20.342 -48.882 1.00 58.44 172 ASN A CA 1
ATOM 1297 C C . ASN A 1 172 ? -10.896 19.777 -47.870 1.00 58.44 172 ASN A C 1
ATOM 1299 O O . ASN A 1 172 ? -11.204 18.794 -47.191 1.00 58.44 172 ASN A O 1
ATOM 1303 N N . ALA A 1 173 ? -9.722 20.402 -47.734 1.00 63.66 173 ALA A N 1
ATOM 1304 C CA . ALA A 1 173 ? -8.638 19.927 -46.875 1.00 63.66 173 ALA A CA 1
ATOM 1305 C C . ALA A 1 173 ? -8.984 20.032 -45.378 1.00 63.66 173 ALA A C 1
ATOM 1307 O O . ALA A 1 173 ? -8.790 19.068 -44.636 1.00 63.66 173 ALA A O 1
ATOM 1308 N N . TRP A 1 174 ? -9.602 21.139 -44.948 1.00 69.94 174 TRP A N 1
ATOM 1309 C CA . TRP A 1 174 ? -10.050 21.317 -43.560 1.00 69.94 174 TRP A CA 1
ATOM 1310 C C . TRP A 1 174 ? -11.120 20.299 -43.145 1.00 69.94 174 TRP A C 1
ATOM 1312 O O . TRP A 1 174 ? -11.034 19.725 -42.064 1.00 69.94 174 TRP A O 1
ATOM 1322 N N . SER A 1 175 ? -12.059 19.959 -44.034 1.00 62.19 175 SER A N 1
ATOM 1323 C CA . SER A 1 175 ? -13.145 19.015 -43.720 1.00 62.19 175 SER A CA 1
ATOM 1324 C C . SER A 1 175 ? -12.675 17.574 -43.435 1.00 62.19 175 SER A C 1
ATOM 1326 O O . SER A 1 175 ? -13.318 16.827 -42.692 1.00 62.19 175 SER A O 1
ATOM 1328 N N . GLY A 1 176 ? -11.579 17.126 -44.058 1.00 61.12 176 GLY A N 1
ATOM 1329 C CA . GLY A 1 176 ? -10.955 15.828 -43.766 1.00 61.12 176 GLY A CA 1
ATOM 1330 C C . GLY A 1 176 ? -10.142 15.872 -42.473 1.00 61.12 176 GLY A C 1
ATOM 1331 O O . GLY A 1 176 ? -10.159 14.929 -41.682 1.00 61.12 176 GLY A O 1
ATOM 1332 N N . PHE A 1 177 ? -9.496 17.010 -42.236 1.00 64.44 177 PHE A N 1
ATOM 1333 C CA . PHE A 1 177 ? -8.637 17.263 -41.093 1.00 64.44 177 PHE A CA 1
ATOM 1334 C C . PHE A 1 177 ? -9.433 17.389 -39.773 1.00 64.44 177 PHE A C 1
ATOM 1336 O O . PHE A 1 177 ? -9.084 16.761 -38.771 1.00 64.44 177 PHE A O 1
ATOM 1343 N N . GLU A 1 178 ? -10.577 18.083 -39.788 1.00 62.47 178 GLU A N 1
ATOM 1344 C CA . GLU A 1 178 ? -11.515 18.202 -38.658 1.00 62.47 178 GLU A CA 1
ATOM 1345 C C . GLU A 1 178 ? -12.061 16.839 -38.199 1.00 62.47 178 GLU A C 1
ATOM 1347 O O . GLU A 1 178 ? -12.168 16.573 -37.005 1.00 62.47 178 GLU A O 1
ATOM 1352 N N . ARG A 1 179 ? -12.354 15.918 -39.125 1.00 58.06 179 ARG A N 1
ATOM 1353 C CA . ARG A 1 179 ? -12.895 14.590 -38.775 1.00 58.06 179 ARG A CA 1
ATOM 1354 C C . ARG A 1 179 ? -11.859 13.639 -38.164 1.00 58.06 179 ARG A C 1
ATOM 1356 O O . ARG A 1 179 ? -12.244 12.754 -37.403 1.00 58.06 179 ARG A O 1
ATOM 1363 N N . GLY A 1 180 ? -10.573 13.804 -38.483 1.00 56.78 180 GLY A N 1
ATOM 1364 C CA . GLY A 1 180 ? -9.498 12.912 -38.026 1.00 56.78 180 GLY A CA 1
ATOM 1365 C C . GLY A 1 180 ? -8.776 13.370 -36.755 1.00 56.78 180 GLY A C 1
ATOM 1366 O O . GLY A 1 180 ? -8.435 12.541 -35.914 1.00 56.78 180 GLY A O 1
ATOM 1367 N N . VAL A 1 181 ? -8.551 14.678 -36.594 1.00 58.28 181 VAL A N 1
ATOM 1368 C CA . VAL A 1 181 ? -7.649 15.220 -35.555 1.00 58.28 181 VAL A CA 1
ATOM 1369 C C . VAL A 1 181 ? -8.417 15.739 -34.328 1.00 58.28 181 VAL A C 1
ATOM 1371 O O . VAL A 1 181 ? -7.933 15.647 -33.197 1.00 58.28 181 VAL A O 1
ATOM 1374 N N . TRP A 1 182 ? -9.660 16.196 -34.515 1.00 58.78 182 TRP A N 1
ATOM 1375 C CA . TRP A 1 182 ? -10.487 16.817 -33.469 1.00 58.78 182 TRP A CA 1
ATOM 1376 C C . TRP A 1 182 ? -10.737 15.935 -32.230 1.00 58.78 182 TRP A C 1
ATOM 1378 O O . TRP A 1 182 ? -10.567 16.418 -31.108 1.00 58.78 182 TRP A O 1
ATOM 1388 N N . PRO A 1 183 ? -11.048 14.626 -32.360 1.00 54.94 183 PRO A N 1
ATOM 1389 C CA . PRO A 1 183 ? -11.242 13.759 -31.195 1.00 54.94 183 PRO A CA 1
ATOM 1390 C C . PRO A 1 183 ? -9.949 13.469 -30.412 1.00 54.94 183 PRO A C 1
ATOM 1392 O O . PRO A 1 183 ? -10.017 12.998 -29.275 1.00 54.94 183 PRO A O 1
ATOM 1395 N N . GLY A 1 184 ? -8.774 13.667 -31.022 1.00 54.69 184 GLY A N 1
ATOM 1396 C CA . GLY A 1 184 ? -7.465 13.555 -30.368 1.00 54.69 184 GLY A CA 1
ATOM 1397 C C . GLY A 1 184 ? -7.139 14.811 -29.562 1.00 54.69 184 GLY A C 1
ATOM 1398 O O . GLY A 1 184 ? -6.913 14.723 -28.360 1.00 54.69 184 GLY A O 1
ATOM 1399 N N . LEU A 1 185 ? -7.276 15.981 -30.193 1.00 56.22 185 LEU A N 1
ATOM 1400 C CA . LEU A 1 185 ? -7.101 17.305 -29.579 1.00 56.22 185 LEU A CA 1
ATOM 1401 C C . LEU A 1 185 ? -7.961 17.507 -28.323 1.00 56.22 185 LEU A C 1
ATOM 1403 O O . LEU A 1 185 ? -7.453 17.926 -27.286 1.00 56.22 185 LEU A O 1
ATOM 1407 N N . LEU A 1 186 ? -9.250 17.152 -28.383 1.00 52.41 186 LEU A N 1
ATOM 1408 C CA . LEU A 1 186 ? -10.145 17.229 -27.222 1.00 52.41 186 LEU A CA 1
ATOM 1409 C C . LEU A 1 186 ? -9.727 16.270 -26.100 1.00 52.41 186 LEU A C 1
ATOM 1411 O O . LEU A 1 186 ? -9.798 16.628 -24.926 1.00 52.41 186 LEU A O 1
ATOM 1415 N N . ARG A 1 187 ? -9.271 15.058 -26.443 1.00 52.53 187 ARG A N 1
ATOM 1416 C CA . ARG A 1 187 ? -8.780 14.085 -25.455 1.00 52.53 187 ARG A CA 1
ATOM 1417 C C . ARG A 1 187 ? -7.507 14.568 -24.769 1.00 52.53 187 ARG A C 1
ATOM 1419 O O . ARG A 1 187 ? -7.411 14.442 -23.549 1.00 52.53 187 ARG A O 1
ATOM 1426 N N . ASP A 1 188 ? -6.566 15.126 -25.518 1.00 50.72 188 ASP A N 1
ATOM 1427 C CA . ASP A 1 188 ? -5.284 15.585 -24.982 1.00 50.72 188 ASP A CA 1
ATOM 1428 C C . ASP A 1 188 ? -5.429 16.897 -24.192 1.00 50.72 188 ASP A C 1
ATOM 1430 O O . ASP A 1 188 ? -4.851 17.025 -23.112 1.00 50.72 188 ASP A O 1
ATOM 1434 N N . GLY A 1 189 ? -6.314 17.805 -24.623 1.00 48.97 189 GLY A N 1
ATOM 1435 C CA . GLY A 1 189 ? -6.696 18.996 -23.856 1.00 48.97 189 GLY A CA 1
ATOM 1436 C C . GLY A 1 189 ? -7.379 18.652 -22.526 1.00 48.97 189 GLY A C 1
ATOM 1437 O O . GLY A 1 189 ? -6.981 19.151 -21.473 1.00 48.97 189 GLY A O 1
ATOM 1438 N N . ILE A 1 190 ? -8.344 17.720 -22.531 1.00 47.19 190 ILE A N 1
ATOM 1439 C CA . ILE A 1 190 ? -8.979 17.226 -21.297 1.00 47.19 190 ILE A CA 1
ATOM 1440 C C . ILE A 1 190 ? -7.943 16.553 -20.383 1.00 47.19 190 ILE A C 1
ATOM 1442 O O . ILE A 1 190 ? -7.974 16.762 -19.171 1.00 47.19 190 ILE A O 1
ATOM 1446 N N . ARG A 1 191 ? -7.000 15.773 -20.929 1.00 49.84 191 ARG A N 1
ATOM 1447 C CA . ARG A 1 191 ? -5.919 15.150 -20.146 1.00 49.84 191 ARG A CA 1
ATOM 1448 C C . ARG A 1 191 ? -5.004 16.182 -19.489 1.00 49.84 191 ARG A C 1
ATOM 1450 O O . ARG A 1 191 ? -4.694 16.001 -18.312 1.00 49.84 191 ARG A O 1
ATOM 1457 N N . SER A 1 192 ? -4.616 17.249 -20.195 1.00 46.66 192 SER A N 1
ATOM 1458 C CA . SER A 1 192 ? -3.792 18.330 -19.629 1.00 46.66 192 SER A CA 1
ATOM 1459 C C . SER A 1 192 ? -4.523 19.044 -18.485 1.00 46.66 192 SER A C 1
ATOM 1461 O O . SER A 1 192 ? -4.000 19.132 -17.373 1.00 46.66 192 SER A O 1
ATOM 1463 N N . VAL A 1 193 ? -5.793 19.423 -18.688 1.00 45.62 193 VAL A N 1
ATOM 1464 C CA . VAL A 1 193 ? -6.623 20.068 -17.651 1.00 45.62 193 VAL A CA 1
ATOM 1465 C C . VAL A 1 193 ? -6.834 19.155 -16.437 1.00 45.62 193 VAL A C 1
ATOM 1467 O O . VAL A 1 193 ? -6.707 19.595 -15.294 1.00 45.62 193 VAL A O 1
ATOM 1470 N N . VAL A 1 194 ? -7.101 17.861 -16.647 1.00 44.47 194 VAL A N 1
ATOM 1471 C CA . VAL A 1 194 ? -7.242 16.881 -15.556 1.00 44.47 194 VAL A CA 1
ATOM 1472 C C . VAL A 1 194 ? -5.920 16.681 -14.809 1.00 44.47 194 VAL A C 1
ATOM 1474 O O . VAL A 1 194 ? -5.926 16.588 -13.580 1.00 44.47 194 VAL A O 1
ATOM 1477 N N . ALA A 1 195 ? -4.785 16.638 -15.509 1.00 45.62 195 ALA A N 1
ATOM 1478 C CA . ALA A 1 195 ? -3.466 16.549 -14.889 1.00 45.62 195 ALA A CA 1
ATOM 1479 C C . ALA A 1 195 ? -3.132 17.813 -14.077 1.00 45.62 195 ALA A C 1
ATOM 1481 O O . ALA A 1 195 ? -2.626 17.690 -12.960 1.00 45.62 195 ALA A O 1
ATOM 1482 N N . LYS A 1 196 ? -3.471 19.007 -14.582 1.00 48.31 196 LYS A N 1
ATOM 1483 C CA . LYS A 1 196 ? -3.303 20.291 -13.883 1.00 48.31 196 LYS A CA 1
ATOM 1484 C C . LYS A 1 196 ? -4.156 20.355 -12.617 1.00 48.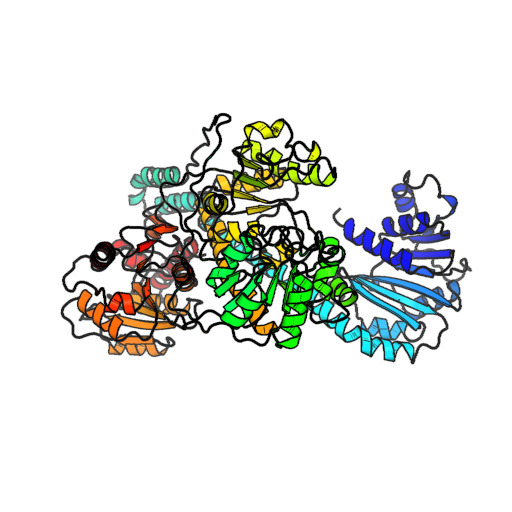31 196 LYS A C 1
ATOM 1486 O O . LYS A 1 196 ? -3.615 20.568 -11.534 1.00 48.31 196 LYS A O 1
ATOM 1491 N N . ASN A 1 197 ? -5.447 20.040 -12.721 1.00 43.44 197 ASN A N 1
ATOM 1492 C CA . ASN A 1 197 ? -6.349 19.994 -11.569 1.00 43.44 197 ASN A CA 1
ATOM 1493 C C . ASN A 1 197 ? -5.893 18.960 -10.530 1.00 43.44 197 ASN A C 1
ATOM 1495 O O . ASN A 1 197 ? -5.973 19.217 -9.333 1.00 43.44 197 ASN A O 1
ATOM 1499 N N . ARG A 1 198 ? -5.345 17.811 -10.954 1.00 44.28 198 ARG A N 1
ATOM 1500 C CA . ARG A 1 198 ? -4.731 16.844 -10.028 1.00 44.28 198 ARG A CA 1
ATOM 1501 C C . ARG A 1 198 ? -3.501 17.407 -9.317 1.00 44.28 198 ARG A C 1
ATOM 1503 O O . ARG A 1 198 ? -3.357 17.145 -8.129 1.00 44.28 198 ARG A O 1
ATOM 1510 N N . ARG A 1 199 ? -2.636 18.175 -9.993 1.00 45.44 199 ARG A N 1
ATOM 1511 C CA . ARG A 1 199 ? -1.471 18.828 -9.362 1.00 45.44 199 ARG A CA 1
ATOM 1512 C C . ARG A 1 199 ? -1.892 19.909 -8.367 1.00 45.44 199 ARG A C 1
ATOM 1514 O O . ARG A 1 199 ? -1.303 19.993 -7.296 1.00 45.44 199 ARG A O 1
ATOM 1521 N N . GLU A 1 200 ? -2.911 20.704 -8.685 1.00 44.09 200 GLU A N 1
ATOM 1522 C CA . GLU A 1 200 ? -3.408 21.758 -7.792 1.00 44.09 200 GLU A CA 1
ATOM 1523 C C . GLU A 1 200 ? -4.122 21.172 -6.566 1.00 44.09 200 GLU A C 1
ATOM 1525 O O . GLU A 1 200 ? -3.846 21.571 -5.433 1.00 44.09 200 GLU A O 1
ATOM 1530 N N . VAL A 1 201 ? -4.954 20.143 -6.768 1.00 41.59 201 VAL A N 1
ATOM 1531 C CA . VAL A 1 201 ? -5.562 19.368 -5.678 1.00 41.59 201 VAL A CA 1
ATOM 1532 C C . VAL A 1 201 ? -4.487 18.695 -4.825 1.00 41.59 201 VAL A C 1
ATOM 1534 O O . VAL A 1 201 ? -4.557 18.800 -3.604 1.00 41.59 201 VAL A O 1
ATOM 1537 N N . ALA A 1 202 ? -3.457 18.095 -5.431 1.00 39.16 202 ALA A N 1
ATOM 1538 C CA . ALA A 1 202 ? -2.319 17.539 -4.700 1.00 39.16 202 ALA A CA 1
ATOM 1539 C C . ALA A 1 202 ? -1.545 18.623 -3.926 1.00 39.16 202 ALA A C 1
ATOM 1541 O O . ALA A 1 202 ? -1.147 18.400 -2.790 1.00 39.16 202 ALA A O 1
ATOM 1542 N N . GLY A 1 203 ? -1.384 19.830 -4.478 1.00 37.72 203 GLY A N 1
ATOM 1543 C CA . GLY A 1 203 ? -0.759 20.961 -3.784 1.00 37.72 203 GLY A CA 1
ATOM 1544 C C . GLY A 1 203 ? -1.578 21.468 -2.590 1.00 37.72 203 GLY A C 1
ATOM 1545 O O . GLY A 1 203 ? -1.023 21.802 -1.539 1.00 37.72 203 GLY A O 1
ATOM 1546 N N . LEU A 1 204 ? -2.908 21.495 -2.710 1.00 40.19 204 LEU A N 1
ATOM 1547 C CA . LEU A 1 204 ? -3.819 21.815 -1.606 1.00 40.19 204 LEU A CA 1
ATOM 1548 C C . LEU A 1 204 ? -3.841 20.704 -0.546 1.00 40.19 204 LEU A C 1
ATOM 1550 O O . LEU A 1 204 ? -3.829 21.008 0.648 1.00 40.19 204 LEU A O 1
ATOM 1554 N N . GLN A 1 205 ? -3.809 19.437 -0.961 1.00 39.31 205 GLN A N 1
ATOM 1555 C CA . GLN A 1 205 ? -3.680 18.279 -0.073 1.00 39.31 205 GLN A CA 1
ATOM 1556 C C . GLN A 1 205 ? -2.341 18.297 0.671 1.00 39.31 205 GLN A C 1
ATOM 1558 O O . GLN A 1 205 ? -2.348 18.189 1.894 1.00 39.31 205 GLN A O 1
ATOM 1563 N N . GLN A 1 206 ? -1.226 18.604 0.004 1.00 40.22 206 GLN A N 1
ATOM 1564 C CA . GLN A 1 206 ? 0.071 18.816 0.651 1.00 40.22 206 GLN A CA 1
ATOM 1565 C C . GLN A 1 206 ? 0.029 19.952 1.672 1.00 40.22 206 GLN A C 1
ATOM 1567 O O . GLN A 1 206 ? 0.579 19.816 2.765 1.00 40.22 206 GLN A O 1
ATOM 1572 N N . ARG A 1 207 ? -0.631 21.078 1.365 1.00 43.12 207 ARG A N 1
ATOM 1573 C CA . ARG A 1 207 ? -0.827 22.162 2.345 1.00 43.12 207 ARG A CA 1
ATOM 1574 C C . ARG A 1 207 ? -1.656 21.686 3.535 1.00 43.12 207 ARG A C 1
ATOM 1576 O O . ARG A 1 207 ? -1.309 22.017 4.665 1.00 43.12 207 ARG A O 1
ATOM 1583 N N . LEU A 1 208 ? -2.695 20.883 3.309 1.00 39.34 208 LEU A N 1
ATOM 1584 C CA . LEU A 1 208 ? -3.527 20.307 4.366 1.00 39.34 208 LEU A CA 1
ATOM 1585 C C . LEU A 1 208 ? -2.739 19.319 5.243 1.00 39.34 208 LEU A C 1
ATOM 1587 O O . LEU A 1 208 ? -2.791 19.422 6.466 1.00 39.34 208 LEU A O 1
ATOM 1591 N N . VAL A 1 209 ? -1.972 18.405 4.642 1.00 42.41 209 VAL A N 1
ATOM 1592 C CA . VAL A 1 209 ? -1.086 17.455 5.335 1.00 42.41 209 VAL A CA 1
ATOM 1593 C C . VAL A 1 209 ? -0.002 18.205 6.103 1.00 42.41 209 VAL A C 1
ATOM 1595 O O . VAL A 1 209 ? 0.255 17.887 7.261 1.00 42.41 209 VAL A O 1
ATOM 1598 N N . ARG A 1 210 ? 0.582 19.260 5.522 1.00 45.19 210 ARG A N 1
ATOM 1599 C CA . ARG A 1 210 ? 1.570 20.122 6.186 1.00 45.19 210 ARG A CA 1
ATOM 1600 C C . ARG A 1 210 ? 0.960 20.889 7.357 1.00 45.19 210 ARG A C 1
ATOM 1602 O O . ARG A 1 210 ? 1.594 20.973 8.402 1.00 45.19 210 ARG A O 1
ATOM 1609 N N . LEU A 1 211 ? -0.262 21.406 7.226 1.00 48.12 211 LEU A N 1
ATOM 1610 C CA . LEU A 1 211 ? -0.996 22.057 8.317 1.00 48.12 211 LEU A CA 1
ATOM 1611 C C . LEU A 1 211 ? -1.351 21.067 9.435 1.00 48.12 211 LEU A C 1
ATOM 1613 O O . LEU A 1 211 ? -1.125 21.374 10.602 1.00 48.12 211 LEU A O 1
ATOM 1617 N N . ARG A 1 212 ? -1.827 19.860 9.102 1.00 45.16 212 ARG A N 1
ATOM 1618 C CA . ARG A 1 212 ? -2.041 18.773 10.076 1.00 45.16 212 ARG A CA 1
ATOM 1619 C C . ARG A 1 212 ? -0.730 18.388 10.769 1.00 45.16 212 ARG A C 1
ATOM 1621 O O . ARG A 1 212 ? -0.691 18.299 11.991 1.00 45.16 212 ARG A O 1
ATOM 1628 N N . GLY A 1 213 ? 0.356 18.274 10.005 1.00 43.69 213 GLY A N 1
ATOM 1629 C CA . GLY A 1 213 ? 1.713 18.048 10.502 1.00 43.69 213 GLY A CA 1
ATOM 1630 C C . GLY A 1 213 ? 2.188 19.144 11.462 1.00 43.69 213 GLY A C 1
ATOM 1631 O O . GLY A 1 213 ? 2.750 18.839 12.512 1.00 43.69 213 GLY A O 1
ATOM 1632 N N . LEU A 1 214 ? 1.898 20.416 11.158 1.00 53.62 214 LEU A N 1
ATOM 1633 C CA . LEU A 1 214 ? 2.178 21.562 12.030 1.00 53.62 214 LEU A CA 1
ATOM 1634 C C . LEU A 1 214 ? 1.370 21.506 13.333 1.00 53.62 214 LEU A C 1
ATOM 1636 O O . LEU A 1 214 ? 1.935 21.774 14.391 1.00 53.62 214 LEU A O 1
ATOM 1640 N N . LEU A 1 215 ? 0.095 21.108 13.292 1.00 46.81 215 LEU A N 1
ATOM 1641 C CA . LEU A 1 215 ? -0.736 20.923 14.492 1.00 46.81 215 LEU A CA 1
ATOM 1642 C C . LEU A 1 215 ? -0.252 19.761 15.376 1.00 46.81 215 LEU A C 1
ATOM 1644 O O . LEU A 1 215 ? -0.432 19.791 16.590 1.00 46.81 215 LEU A O 1
ATOM 1648 N N . SER A 1 216 ? 0.397 18.750 14.796 1.00 46.94 216 SER A N 1
ATOM 1649 C CA . SER A 1 216 ? 1.070 17.681 15.548 1.00 46.94 216 SER A CA 1
ATOM 1650 C C . SER A 1 216 ? 2.525 18.004 15.922 1.00 46.94 216 SER A C 1
ATOM 1652 O O . SER A 1 216 ? 3.147 17.247 16.670 1.00 46.94 216 SER A O 1
ATOM 1654 N N . SER A 1 217 ? 3.082 19.114 15.423 1.00 54.16 217 SER A N 1
ATOM 1655 C CA . SER A 1 217 ? 4.503 19.440 15.568 1.00 54.16 217 SER A CA 1
ATOM 1656 C C . SER A 1 217 ? 4.883 19.811 17.003 1.00 54.16 217 SER A C 1
ATOM 1658 O O . SER A 1 217 ? 4.093 20.358 17.778 1.00 54.16 217 SER A O 1
ATOM 1660 N N . MET A 1 218 ? 6.142 19.557 17.357 1.00 59.66 218 MET A N 1
ATOM 1661 C CA . MET A 1 218 ? 6.679 19.884 18.679 1.00 59.66 218 MET A CA 1
ATOM 1662 C C . MET A 1 218 ? 6.544 21.366 19.071 1.00 59.66 218 MET A C 1
ATOM 1664 O O . MET A 1 218 ? 6.105 21.614 20.197 1.00 59.66 218 MET A O 1
ATOM 1668 N N . PRO A 1 219 ? 6.837 22.356 18.200 1.00 59.44 219 PRO A N 1
ATOM 1669 C CA . PRO A 1 219 ? 6.623 23.767 18.523 1.00 59.44 219 PRO A CA 1
ATOM 1670 C C . PRO A 1 219 ? 5.168 24.080 18.883 1.00 59.44 219 PRO A C 1
ATOM 1672 O O . PRO A 1 219 ? 4.917 24.782 19.862 1.00 59.44 219 PRO A O 1
ATOM 1675 N N . TYR A 1 220 ? 4.208 23.508 18.148 1.00 63.53 220 TYR A N 1
ATOM 1676 C CA . TYR A 1 220 ? 2.787 23.692 18.431 1.00 63.53 220 TYR A CA 1
ATOM 1677 C C . TYR A 1 220 ? 2.385 23.052 19.765 1.00 63.53 220 TYR A C 1
ATOM 1679 O O . TYR A 1 220 ? 1.738 23.701 20.583 1.00 63.53 220 TYR A O 1
ATOM 1687 N N . ARG A 1 221 ? 2.828 21.817 20.043 1.00 63.75 221 ARG A N 1
ATOM 1688 C CA . ARG A 1 221 ? 2.542 21.112 21.310 1.00 63.75 221 ARG A CA 1
ATOM 1689 C C . ARG A 1 221 ? 3.141 21.823 22.527 1.00 63.75 221 ARG A C 1
ATOM 1691 O O . ARG A 1 221 ? 2.504 21.888 23.576 1.00 63.75 221 ARG A O 1
ATOM 1698 N N . VAL A 1 222 ? 4.345 22.382 22.391 1.00 70.75 222 VAL A N 1
ATOM 1699 C CA . VAL A 1 222 ? 4.978 23.207 23.434 1.00 70.75 222 VAL A CA 1
ATOM 1700 C C . VAL A 1 222 ? 4.211 24.516 23.624 1.00 70.75 222 VAL A C 1
ATOM 1702 O O . VAL A 1 222 ? 3.904 24.874 24.760 1.00 70.75 222 VAL A O 1
ATOM 1705 N N . GLY A 1 223 ? 3.841 25.196 22.534 1.00 69.12 223 GLY A N 1
ATOM 1706 C CA . GLY A 1 223 ? 3.020 26.407 22.581 1.00 69.12 223 GLY A CA 1
ATOM 1707 C C . GLY A 1 223 ? 1.670 26.172 23.262 1.00 69.12 223 GLY A C 1
ATOM 1708 O O . GLY A 1 223 ? 1.304 26.911 24.173 1.00 69.12 223 GLY A O 1
ATOM 1709 N N . ALA A 1 224 ? 0.970 25.095 22.900 1.00 66.69 224 ALA A N 1
ATOM 1710 C CA . ALA A 1 224 ? -0.294 24.697 23.514 1.00 66.69 224 ALA A CA 1
ATOM 1711 C C . ALA A 1 224 ? -0.147 24.421 25.021 1.00 66.69 224 ALA A C 1
ATOM 1713 O O . ALA A 1 224 ? -0.961 24.896 25.812 1.00 66.69 224 ALA A O 1
ATOM 1714 N N . ALA A 1 225 ? 0.920 23.730 25.442 1.00 67.12 225 ALA A N 1
ATOM 1715 C CA . ALA A 1 225 ? 1.194 23.470 26.857 1.00 67.12 225 ALA A CA 1
ATOM 1716 C C . ALA A 1 225 ? 1.468 24.758 27.659 1.00 67.12 225 ALA A C 1
ATOM 1718 O O . ALA A 1 225 ? 1.010 24.886 28.797 1.00 67.12 225 ALA A O 1
ATOM 1719 N N . LEU A 1 226 ? 2.184 25.724 27.073 1.00 70.94 226 LEU A N 1
ATOM 1720 C CA . LEU A 1 226 ? 2.455 27.026 27.694 1.00 70.94 226 LEU A CA 1
ATOM 1721 C C . LEU A 1 226 ? 1.180 27.867 27.830 1.00 70.94 226 LEU A C 1
ATOM 1723 O O . LEU A 1 226 ? 0.905 28.397 28.906 1.00 70.94 226 LEU A O 1
ATOM 1727 N N . VAL A 1 227 ? 0.372 27.939 26.768 1.00 72.19 227 VAL A N 1
ATOM 1728 C CA . VAL A 1 227 ? -0.919 28.649 26.776 1.00 72.19 227 VAL A CA 1
ATOM 1729 C C . VAL A 1 227 ? -1.892 28.007 27.771 1.00 72.19 227 VAL A C 1
ATOM 1731 O O . VAL A 1 227 ? -2.567 28.713 28.520 1.00 72.19 227 VAL A O 1
ATOM 1734 N N . GLY A 1 228 ? -1.934 26.674 27.846 1.00 64.50 228 GLY A N 1
ATOM 1735 C CA . GLY A 1 228 ? -2.742 25.944 28.825 1.00 64.50 228 GLY A CA 1
ATOM 1736 C C . GLY A 1 228 ? -2.358 26.266 30.274 1.00 64.50 228 GLY A C 1
ATOM 1737 O O . GLY A 1 228 ? -3.235 26.543 31.094 1.00 64.50 228 GLY A O 1
ATOM 1738 N N . ALA A 1 229 ? -1.055 26.311 30.577 1.00 69.00 229 ALA A N 1
ATOM 1739 C CA . ALA A 1 229 ? -0.557 26.675 31.905 1.00 69.00 229 ALA A CA 1
ATOM 1740 C C . ALA A 1 229 ? -0.849 28.141 32.271 1.00 69.00 229 ALA A C 1
ATOM 1742 O O . ALA A 1 229 ? -1.173 28.425 33.425 1.00 69.00 229 ALA A O 1
ATOM 1743 N N . ALA A 1 230 ? -0.793 29.055 31.296 1.00 68.06 230 ALA A N 1
ATOM 1744 C CA . ALA A 1 230 ? -1.140 30.463 31.491 1.00 68.06 230 ALA A CA 1
ATOM 1745 C C . ALA A 1 230 ? -2.634 30.663 31.811 1.00 68.06 230 ALA A C 1
ATOM 1747 O O . ALA A 1 230 ? -2.983 31.488 32.651 1.00 68.06 230 ALA A O 1
ATOM 1748 N N . ASN A 1 231 ? -3.515 29.863 31.202 1.00 66.00 231 ASN A N 1
ATOM 1749 C CA . ASN A 1 231 ? -4.966 29.965 31.392 1.00 66.00 231 ASN A CA 1
ATOM 1750 C C . ASN A 1 231 ? -5.491 29.243 32.654 1.00 66.00 231 ASN A C 1
ATOM 1752 O O . ASN A 1 231 ? -6.657 29.412 33.013 1.00 66.00 231 ASN A O 1
ATOM 1756 N N . ARG A 1 232 ? -4.670 28.428 33.339 1.00 65.44 232 ARG A N 1
ATOM 1757 C CA . ARG A 1 232 ? -5.044 27.689 34.565 1.00 65.44 232 ARG A CA 1
ATOM 1758 C C . ARG A 1 232 ? -3.892 27.693 35.592 1.00 65.44 232 ARG A C 1
ATOM 1760 O O . ARG A 1 232 ? -3.086 26.756 35.592 1.00 65.44 232 ARG A O 1
ATOM 1767 N N . PRO A 1 233 ? -3.851 28.647 36.547 1.00 61.88 233 PRO A N 1
ATOM 1768 C CA . PRO A 1 233 ? -2.748 28.799 37.510 1.00 61.88 233 PRO A CA 1
ATOM 1769 C C . PRO A 1 233 ? -2.414 27.527 38.310 1.00 61.88 233 PRO A C 1
ATOM 1771 O O . PRO A 1 233 ? -1.253 27.253 38.603 1.00 61.88 233 PRO A O 1
ATOM 1774 N N . ALA A 1 234 ? -3.416 26.686 38.591 1.00 62.81 234 ALA A N 1
ATOM 1775 C CA . ALA A 1 234 ? -3.252 25.411 39.297 1.00 62.81 234 ALA A CA 1
ATOM 1776 C C . ALA A 1 234 ? -2.417 24.356 38.534 1.00 62.81 234 ALA A C 1
ATOM 1778 O O . ALA A 1 234 ? -1.960 23.379 39.126 1.00 62.81 234 ALA A O 1
ATOM 1779 N N . THR A 1 235 ? -2.205 24.525 37.224 1.00 56.12 235 THR A N 1
ATOM 1780 C CA . THR A 1 235 ? -1.441 23.579 36.386 1.00 56.12 235 THR A CA 1
ATOM 1781 C C . THR A 1 235 ? 0.028 23.964 36.192 1.00 56.12 235 THR A C 1
ATOM 1783 O O . THR A 1 235 ? 0.812 23.133 35.729 1.00 56.12 235 THR A O 1
ATOM 1786 N N . ILE A 1 236 ? 0.444 25.157 36.640 1.00 71.75 236 ILE A N 1
ATOM 1787 C CA . ILE A 1 236 ? 1.816 25.679 36.491 1.00 71.75 236 ILE A CA 1
ATOM 1788 C C . ILE A 1 236 ? 2.862 24.744 37.114 1.00 71.75 236 ILE A C 1
ATOM 1790 O O . ILE A 1 236 ? 3.901 24.487 36.509 1.00 71.75 236 ILE A O 1
ATOM 1794 N N . TRP A 1 237 ? 2.577 24.141 38.273 1.00 71.62 237 TRP A N 1
ATOM 1795 C CA . TRP A 1 237 ? 3.512 23.210 38.924 1.00 71.62 237 TRP A CA 1
ATOM 1796 C C . TRP A 1 237 ? 3.740 21.904 38.134 1.00 71.62 237 TRP A C 1
ATOM 1798 O O . TRP A 1 237 ? 4.746 21.221 38.325 1.00 71.62 237 TRP A O 1
ATOM 1808 N N . ARG A 1 238 ? 2.840 21.547 37.203 1.00 67.50 238 ARG A N 1
ATOM 1809 C CA . ARG A 1 238 ? 2.992 20.372 36.323 1.00 67.50 238 ARG A CA 1
ATOM 1810 C C . ARG A 1 238 ? 3.774 20.685 35.043 1.00 67.50 238 ARG A C 1
ATOM 1812 O O . ARG A 1 238 ? 4.291 19.751 34.430 1.00 67.50 238 ARG A O 1
ATOM 1819 N N . LEU A 1 239 ? 3.920 21.962 34.679 1.00 73.69 239 LEU A N 1
ATOM 1820 C CA . LEU A 1 239 ? 4.578 22.409 33.448 1.00 73.69 239 LEU A CA 1
ATOM 1821 C C . LEU A 1 239 ? 6.004 21.846 33.271 1.00 73.69 239 LEU A C 1
ATOM 1823 O O . LEU A 1 239 ? 6.284 21.345 32.182 1.00 73.69 239 LEU A O 1
ATOM 1827 N N . PRO A 1 240 ? 6.882 21.798 34.299 1.00 73.75 240 PRO A N 1
ATOM 1828 C CA . PRO A 1 240 ? 8.217 21.215 34.141 1.00 73.75 240 PRO A CA 1
ATOM 1829 C C . PRO A 1 240 ? 8.174 19.734 33.746 1.00 73.75 240 PRO A C 1
ATOM 1831 O O . PRO A 1 240 ? 8.907 19.295 32.863 1.00 73.75 240 PRO A O 1
ATOM 1834 N N . ARG A 1 241 ? 7.264 18.954 34.349 1.00 69.25 241 ARG A N 1
ATOM 1835 C CA . ARG A 1 241 ? 7.067 17.534 34.007 1.00 69.25 241 ARG A CA 1
ATOM 1836 C C . ARG A 1 241 ? 6.475 17.367 32.608 1.00 69.25 241 ARG A C 1
ATOM 1838 O O . ARG A 1 241 ? 6.876 16.452 31.892 1.00 69.25 241 ARG A O 1
ATOM 1845 N N . THR A 1 242 ? 5.544 18.233 32.220 1.00 65.88 242 THR A N 1
ATOM 1846 C CA . THR A 1 242 ? 4.926 18.249 30.887 1.00 65.88 242 THR A CA 1
ATOM 1847 C C . THR A 1 242 ? 5.950 18.546 29.794 1.00 65.88 242 THR A C 1
ATOM 1849 O O . THR A 1 242 ? 6.066 17.775 28.842 1.00 65.88 242 THR A O 1
ATOM 1852 N N . LEU A 1 243 ? 6.743 19.609 29.957 1.00 73.19 243 LEU A N 1
ATOM 1853 C CA . LEU A 1 243 ? 7.811 19.969 29.024 1.00 73.19 243 LEU A CA 1
ATOM 1854 C C . LEU A 1 243 ? 8.876 18.873 28.953 1.00 73.19 243 LEU A C 1
ATOM 1856 O O . LEU A 1 243 ? 9.330 18.536 27.865 1.00 73.19 243 LEU A O 1
ATOM 1860 N N . TRP A 1 244 ? 9.215 18.244 30.083 1.00 66.19 244 TRP A N 1
ATOM 1861 C CA . TRP A 1 244 ? 10.151 17.121 30.105 1.00 66.19 244 TRP A CA 1
ATOM 1862 C C . TRP A 1 244 ? 9.624 15.877 29.372 1.00 66.19 244 TRP A C 1
ATOM 1864 O O . TRP A 1 244 ? 10.386 15.216 28.669 1.00 66.19 244 TRP A O 1
ATOM 1874 N N . ARG A 1 245 ? 8.323 15.560 29.473 1.00 63.44 245 ARG A N 1
ATOM 1875 C CA . ARG A 1 245 ? 7.699 14.468 28.698 1.00 63.44 245 ARG A CA 1
ATOM 1876 C C . ARG A 1 245 ? 7.713 14.756 27.198 1.00 63.44 245 ARG A C 1
ATOM 1878 O O . ARG A 1 245 ? 8.119 13.886 26.434 1.00 63.44 245 ARG A O 1
ATOM 1885 N N . LEU A 1 246 ? 7.328 15.973 26.802 1.00 63.47 246 LEU A N 1
ATOM 1886 C CA . LEU A 1 246 ? 7.380 16.430 25.411 1.00 63.47 246 LEU A CA 1
ATOM 1887 C C . LEU A 1 246 ? 8.818 16.355 24.866 1.00 63.47 246 LEU A C 1
ATOM 1889 O O . LEU A 1 246 ? 9.043 15.758 23.813 1.00 63.47 246 LEU A O 1
ATOM 1893 N N . TYR A 1 247 ? 9.798 16.853 25.625 1.00 63.31 247 TYR A N 1
ATOM 1894 C CA . TYR A 1 247 ? 11.228 16.793 25.302 1.00 63.31 247 TYR A CA 1
ATOM 1895 C C . TYR A 1 247 ? 11.752 15.355 25.162 1.00 63.31 247 TYR A C 1
ATOM 1897 O O . TYR A 1 247 ? 12.481 15.038 24.226 1.00 63.31 247 TYR A O 1
ATOM 1905 N N . ARG A 1 248 ? 11.364 14.445 26.064 1.00 51.50 248 ARG A N 1
ATOM 1906 C CA . ARG A 1 248 ? 11.804 13.044 26.013 1.00 51.50 248 ARG A CA 1
ATOM 1907 C C . ARG A 1 248 ? 11.226 12.295 24.808 1.00 51.50 248 ARG A C 1
ATOM 1909 O O . ARG A 1 248 ? 11.938 11.478 24.237 1.00 51.50 248 ARG A O 1
ATOM 1916 N N . SER A 1 249 ? 9.985 12.594 24.410 1.00 47.69 249 SER A N 1
ATOM 1917 C CA . SER A 1 249 ? 9.341 12.002 23.223 1.00 47.69 249 SER A CA 1
ATOM 1918 C C . SER A 1 249 ? 9.894 12.503 21.884 1.00 47.69 249 SER A C 1
ATOM 1920 O O . SER A 1 249 ? 9.594 11.924 20.850 1.00 47.69 249 SER A O 1
ATOM 1922 N N . SER A 1 250 ? 10.691 13.576 21.891 1.00 43.28 250 SER A N 1
ATOM 1923 C CA . SER A 1 250 ? 11.190 14.241 20.681 1.00 43.28 250 SER A CA 1
ATOM 1924 C C . SER A 1 250 ? 12.708 14.207 20.540 1.00 43.28 250 SER A C 1
ATOM 1926 O O . SER A 1 250 ? 13.237 14.802 19.609 1.00 43.28 250 SER A O 1
ATOM 1928 N N . ARG A 1 251 ? 13.431 13.503 21.423 1.00 38.81 251 ARG A N 1
ATOM 1929 C CA . ARG A 1 251 ? 14.869 13.285 21.234 1.00 38.81 251 ARG A CA 1
ATOM 1930 C C . ARG A 1 251 ? 15.085 12.342 20.042 1.00 38.81 251 ARG A C 1
ATOM 1932 O O . ARG A 1 251 ? 14.752 11.160 20.170 1.00 38.81 251 ARG A O 1
ATOM 1939 N N . PRO A 1 252 ? 15.719 12.798 18.943 1.00 38.94 252 PRO A N 1
ATOM 1940 C CA . PRO A 1 252 ? 16.333 11.869 18.011 1.00 38.94 252 PRO A CA 1
ATOM 1941 C C . PRO A 1 252 ? 17.368 11.078 18.812 1.00 38.94 252 PRO A C 1
ATOM 1943 O O . PRO A 1 252 ? 18.102 11.655 19.622 1.00 38.94 252 PRO A O 1
ATOM 1946 N N . ARG A 1 253 ? 17.438 9.757 18.629 1.00 37.56 253 ARG A N 1
ATOM 1947 C CA . ARG A 1 253 ? 18.643 9.044 19.060 1.00 37.56 253 ARG A CA 1
ATOM 1948 C C . ARG A 1 253 ? 19.770 9.576 18.173 1.00 37.56 253 ARG A C 1
ATOM 1950 O O . ARG A 1 253 ? 19.670 9.387 16.962 1.00 37.56 253 ARG A O 1
ATOM 1957 N N . PRO A 1 254 ? 20.791 10.270 18.710 1.00 34.03 254 PRO A N 1
ATOM 1958 C CA . PRO A 1 254 ? 21.940 10.614 17.893 1.00 34.03 254 PRO A CA 1
ATOM 1959 C C . PRO A 1 254 ? 22.507 9.306 17.346 1.00 34.03 254 PRO A C 1
ATOM 1961 O O . PRO A 1 254 ? 22.700 8.352 18.104 1.00 34.03 254 PRO A O 1
ATOM 1964 N N . TYR A 1 255 ? 22.721 9.243 16.033 1.00 41.22 255 TYR A N 1
ATOM 1965 C CA . TYR A 1 255 ? 23.480 8.158 15.435 1.00 41.22 255 TYR A CA 1
ATOM 1966 C C . TYR A 1 255 ? 24.922 8.285 15.936 1.00 41.22 255 TYR A C 1
ATOM 1968 O O . TYR A 1 255 ? 25.744 9.008 15.383 1.00 41.22 255 TYR A O 1
ATOM 1976 N N . THR A 1 256 ? 25.217 7.628 17.053 1.00 35.03 256 THR A N 1
ATOM 1977 C CA . THR A 1 256 ? 26.572 7.435 17.569 1.00 35.03 256 THR A CA 1
ATOM 1978 C C . THR A 1 256 ? 27.116 6.152 16.957 1.00 35.03 256 THR A C 1
ATOM 1980 O O . THR A 1 256 ? 27.312 5.159 17.652 1.00 35.03 256 THR A O 1
ATOM 1983 N N . GLY A 1 257 ? 27.242 6.127 15.633 1.00 41.12 257 GLY A N 1
ATOM 1984 C CA . GLY A 1 257 ? 27.688 4.955 14.896 1.00 41.12 257 GLY A CA 1
ATOM 1985 C C . GLY A 1 257 ? 28.987 5.230 14.164 1.00 41.12 257 GLY A C 1
ATOM 1986 O O . GLY A 1 257 ? 28.993 5.427 12.953 1.00 41.12 257 GLY A O 1
ATOM 1987 N N . THR A 1 258 ? 30.105 5.152 14.881 1.00 38.38 258 THR A N 1
ATOM 1988 C CA . THR A 1 258 ? 31.366 4.653 14.317 1.00 38.38 258 THR A CA 1
ATOM 1989 C C . THR A 1 258 ? 31.205 3.154 14.026 1.00 38.38 258 THR A C 1
ATOM 1991 O O . THR A 1 258 ? 31.873 2.308 14.616 1.00 38.38 258 THR A O 1
ATOM 1994 N N . GLU A 1 259 ? 30.258 2.783 13.157 1.00 50.00 259 GLU A N 1
ATOM 1995 C CA . GLU A 1 259 ? 30.132 1.395 12.726 1.00 50.00 259 GLU A CA 1
ATOM 1996 C C . GLU A 1 259 ? 31.247 1.092 11.726 1.00 50.00 259 GLU A C 1
ATOM 1998 O O . GLU A 1 259 ? 31.301 1.631 10.620 1.00 50.00 259 GLU A O 1
ATOM 2003 N N . SER A 1 260 ? 32.154 0.214 12.158 1.00 49.81 260 SER A N 1
ATOM 2004 C CA . SER A 1 260 ? 33.238 -0.350 11.355 1.00 49.81 260 SER A CA 1
ATOM 2005 C C . SER A 1 260 ? 32.742 -0.953 10.023 1.00 49.81 260 SER A C 1
ATOM 2007 O O . SER A 1 260 ? 31.542 -1.107 9.781 1.00 49.81 260 SER A O 1
ATOM 2009 N N . ARG A 1 261 ? 33.671 -1.373 9.152 1.00 56.81 261 ARG A N 1
ATOM 2010 C CA . ARG A 1 261 ? 33.422 -2.096 7.877 1.00 56.81 261 ARG A CA 1
ATOM 2011 C C . ARG A 1 261 ? 32.628 -3.419 8.008 1.00 56.81 261 ARG A C 1
ATOM 2013 O O . ARG A 1 261 ? 32.616 -4.220 7.076 1.00 56.81 261 ARG A O 1
ATOM 2020 N N . GLN A 1 262 ? 32.016 -3.707 9.154 1.00 70.31 262 GLN A N 1
ATOM 2021 C CA . GLN A 1 262 ? 31.237 -4.915 9.381 1.00 70.31 262 GLN A CA 1
ATOM 2022 C C . GLN A 1 262 ? 30.034 -4.977 8.439 1.00 70.31 262 GLN A C 1
ATOM 2024 O O . GLN A 1 262 ? 29.286 -4.013 8.271 1.00 70.31 262 GLN A O 1
ATOM 2029 N N . ARG A 1 263 ? 29.869 -6.142 7.808 1.00 81.31 263 ARG A N 1
ATOM 2030 C CA . ARG A 1 263 ? 28.692 -6.449 6.999 1.00 81.31 263 ARG A CA 1
ATOM 2031 C C . ARG A 1 263 ? 27.456 -6.497 7.886 1.00 81.31 263 ARG A C 1
ATOM 2033 O O . ARG A 1 263 ? 27.504 -7.050 8.982 1.00 81.31 263 ARG A O 1
ATOM 2040 N N . VAL A 1 264 ? 26.347 -5.988 7.366 1.00 89.38 264 VAL A N 1
ATOM 2041 C CA . VAL A 1 264 ? 25.035 -6.132 7.998 1.00 89.38 264 VAL A CA 1
ATOM 2042 C C . VAL A 1 264 ? 24.366 -7.377 7.433 1.00 89.38 264 VAL A C 1
ATOM 2044 O O . VAL A 1 264 ? 24.428 -7.632 6.231 1.00 89.38 264 VAL A O 1
ATOM 2047 N N . THR A 1 265 ? 23.734 -8.160 8.301 1.00 87.88 265 THR A N 1
ATOM 2048 C CA . THR A 1 265 ? 23.008 -9.373 7.915 1.00 87.88 265 THR A CA 1
ATOM 2049 C C . THR A 1 265 ? 21.522 -9.200 8.190 1.00 87.88 265 THR A C 1
ATOM 2051 O O . THR A 1 265 ? 21.127 -8.522 9.139 1.00 87.88 265 THR A O 1
ATOM 2054 N N . PHE A 1 266 ? 20.693 -9.806 7.345 1.00 92.50 266 PHE A N 1
ATOM 2055 C CA . PHE A 1 266 ? 19.244 -9.813 7.499 1.00 92.50 266 PHE A CA 1
ATOM 2056 C C . PHE A 1 266 ? 18.774 -11.255 7.466 1.00 92.50 266 PHE A C 1
ATOM 2058 O O . PHE A 1 266 ? 19.236 -12.042 6.645 1.00 92.50 266 PHE A O 1
ATOM 2065 N N . SER A 1 267 ? 17.843 -11.606 8.346 1.00 92.12 267 SER A N 1
ATOM 2066 C CA . SER A 1 267 ? 17.190 -12.908 8.245 1.00 92.12 267 SER A CA 1
ATOM 2067 C C . SER A 1 267 ? 16.302 -12.912 6.996 1.00 92.12 267 SER A C 1
ATOM 2069 O O . SER A 1 267 ? 15.514 -11.974 6.837 1.00 92.12 267 SER A O 1
ATOM 2071 N N . PRO A 1 268 ? 16.397 -13.914 6.105 1.00 93.06 268 PRO A N 1
ATOM 2072 C CA . PRO A 1 268 ? 15.472 -14.048 4.986 1.00 93.06 268 PRO A CA 1
ATOM 2073 C C . PRO A 1 268 ? 14.029 -14.104 5.494 1.00 93.06 268 PRO A C 1
ATOM 2075 O O . PRO A 1 268 ? 13.735 -14.888 6.396 1.00 93.06 268 PRO A O 1
ATOM 2078 N N . LEU A 1 269 ? 13.125 -13.302 4.923 1.00 91.69 269 LEU A N 1
ATOM 2079 C CA . LEU A 1 269 ? 11.716 -13.344 5.309 1.00 91.69 269 LEU A CA 1
ATOM 2080 C C . LEU A 1 269 ? 11.117 -14.718 4.943 1.00 91.69 269 LEU A C 1
ATOM 2082 O O . LEU A 1 269 ? 11.142 -15.086 3.761 1.00 91.69 269 LEU A O 1
ATOM 2086 N N . PRO A 1 270 ? 10.539 -15.462 5.905 1.00 90.69 270 PRO A N 1
ATOM 2087 C CA . PRO A 1 270 ? 9.756 -16.651 5.598 1.00 90.69 270 PRO A CA 1
ATOM 2088 C C . PRO A 1 270 ? 8.530 -16.251 4.775 1.00 90.69 270 PRO A C 1
ATOM 2090 O O . PRO A 1 270 ? 7.733 -15.417 5.204 1.00 90.69 270 PRO A O 1
ATOM 2093 N N . LEU A 1 271 ? 8.373 -16.823 3.580 1.00 91.12 271 LEU A N 1
ATOM 2094 C CA . LEU A 1 271 ? 7.220 -16.512 2.738 1.00 91.12 271 LEU A CA 1
ATOM 2095 C C . LEU A 1 271 ? 5.948 -17.105 3.353 1.00 91.12 271 LEU A C 1
ATOM 2097 O O . LEU A 1 271 ? 5.908 -18.318 3.587 1.00 91.12 271 LEU A O 1
ATOM 2101 N N . PRO A 1 272 ? 4.888 -16.304 3.557 1.00 90.75 272 PRO A N 1
ATOM 2102 C CA . PRO A 1 272 ? 3.590 -16.838 3.933 1.00 90.75 272 PRO A CA 1
ATOM 2103 C C . PRO A 1 272 ? 3.085 -17.819 2.878 1.00 90.75 272 PRO A C 1
ATOM 2105 O O . PRO A 1 272 ? 3.321 -17.626 1.679 1.00 90.75 272 PRO A O 1
ATOM 2108 N N . GLN A 1 273 ? 2.353 -18.839 3.318 1.00 87.31 273 GLN A N 1
ATOM 2109 C CA . GLN A 1 273 ? 1.646 -19.728 2.402 1.00 87.31 273 GLN A CA 1
ATOM 2110 C C . GLN A 1 273 ? 0.431 -19.003 1.797 1.00 87.31 273 GLN A C 1
ATOM 2112 O O . GLN A 1 273 ? -0.215 -18.211 2.492 1.00 87.31 273 GLN A O 1
ATOM 2117 N N . PRO A 1 274 ? 0.107 -19.240 0.514 1.00 85.12 274 PRO A N 1
ATOM 2118 C CA . PRO A 1 274 ? -1.145 -18.769 -0.066 1.00 85.12 274 PRO A CA 1
ATOM 2119 C C . PRO A 1 274 ? -2.369 -19.327 0.675 1.00 85.12 274 PRO A C 1
ATOM 2121 O O . PRO A 1 274 ? -2.318 -20.424 1.229 1.00 85.12 274 PRO A O 1
ATOM 2124 N N . ASP A 1 275 ? -3.477 -18.584 0.662 1.00 77.25 275 ASP A N 1
ATOM 2125 C CA . ASP A 1 275 ? -4.726 -19.004 1.309 1.00 77.25 275 ASP A CA 1
ATOM 2126 C C . ASP A 1 275 ? -5.324 -20.227 0.590 1.00 77.25 275 ASP A C 1
ATOM 2128 O O . ASP A 1 275 ? -5.739 -20.142 -0.571 1.00 77.25 275 ASP A O 1
ATOM 2132 N N . THR A 1 276 ? -5.379 -21.364 1.288 1.00 69.38 276 THR A N 1
ATOM 2133 C CA . THR A 1 276 ? -5.904 -22.633 0.765 1.00 69.38 276 THR A CA 1
ATOM 2134 C C . THR A 1 276 ? -7.422 -22.633 0.609 1.00 69.38 276 THR A C 1
ATOM 2136 O O . THR A 1 276 ? -7.945 -23.436 -0.159 1.00 69.38 276 THR A O 1
ATOM 2139 N N . ALA A 1 277 ? -8.140 -21.728 1.283 1.00 64.06 277 ALA A N 1
ATOM 2140 C CA . ALA A 1 277 ? -9.592 -21.612 1.163 1.00 64.06 277 ALA A CA 1
ATOM 2141 C C . ALA A 1 277 ? -10.026 -20.895 -0.129 1.00 64.06 277 ALA A C 1
ATOM 2143 O O . ALA A 1 277 ? -11.201 -20.936 -0.497 1.00 64.06 277 ALA A O 1
ATOM 2144 N N . SER A 1 278 ? -9.097 -20.222 -0.815 1.00 70.56 278 SER A N 1
ATOM 2145 C CA . SER A 1 278 ? -9.365 -19.507 -2.062 1.00 70.56 278 SER A CA 1
ATOM 2146 C C . SER A 1 278 ? -9.058 -20.376 -3.283 1.00 70.56 278 SER A C 1
ATOM 2148 O O . SER A 1 278 ? -7.933 -20.841 -3.468 1.00 70.56 278 SER A O 1
ATOM 2150 N N . VAL A 1 279 ? -10.056 -20.576 -4.149 1.00 80.62 279 VAL A N 1
ATOM 2151 C CA . VAL A 1 279 ? -9.841 -21.207 -5.458 1.00 80.62 279 VAL A CA 1
ATOM 2152 C C . VAL A 1 279 ? -9.152 -20.187 -6.361 1.00 80.62 279 VAL A C 1
ATOM 2154 O O . VAL A 1 279 ? -9.771 -19.214 -6.796 1.00 80.62 279 VAL A O 1
ATOM 2157 N N . ARG A 1 280 ? -7.856 -20.391 -6.605 1.00 88.94 280 ARG A N 1
ATOM 2158 C CA . ARG A 1 280 ? -7.036 -19.530 -7.465 1.00 88.94 280 ARG A CA 1
ATOM 2159 C C . ARG A 1 280 ? -6.979 -20.099 -8.887 1.00 88.94 280 ARG A C 1
ATOM 2161 O O . ARG A 1 280 ? -7.003 -21.319 -9.044 1.00 88.94 280 ARG A O 1
ATOM 2168 N N . PRO A 1 281 ? -6.902 -19.252 -9.928 1.00 90.88 281 PRO A N 1
ATOM 2169 C CA . PRO A 1 281 ? -6.773 -19.726 -11.299 1.00 90.88 281 PRO A CA 1
ATOM 2170 C C . PRO A 1 281 ? -5.408 -20.387 -11.492 1.00 90.88 281 PRO A C 1
ATOM 2172 O O . PRO A 1 281 ? -4.387 -19.802 -11.118 1.00 90.88 281 PRO A O 1
ATOM 2175 N N . VAL A 1 282 ? -5.392 -21.567 -12.111 1.00 95.06 282 VAL A N 1
ATOM 2176 C CA . VAL A 1 282 ? -4.148 -22.230 -12.517 1.00 95.06 282 VAL A CA 1
ATOM 2177 C C . VAL A 1 282 ? -3.610 -21.544 -13.769 1.00 95.06 282 VAL A C 1
ATOM 2179 O O . VAL A 1 282 ? -4.294 -21.478 -14.791 1.00 95.06 282 VAL A O 1
ATOM 2182 N N . VAL A 1 283 ? -2.387 -21.027 -13.696 1.00 97.19 283 VAL A N 1
ATOM 2183 C CA . VAL A 1 283 ? -1.718 -20.309 -14.788 1.00 97.19 283 VAL A CA 1
ATOM 2184 C C . VAL A 1 283 ? -0.378 -20.969 -15.061 1.00 97.19 283 VAL A C 1
ATOM 2186 O O . VAL A 1 283 ? 0.452 -21.101 -14.163 1.00 97.19 283 VAL A O 1
ATOM 2189 N N . ALA A 1 284 ? -0.152 -21.370 -16.311 1.00 98.19 284 ALA A N 1
ATOM 2190 C CA . ALA A 1 284 ? 1.161 -21.828 -16.739 1.00 98.19 284 ALA A CA 1
ATOM 2191 C C . ALA A 1 284 ? 2.111 -20.633 -16.794 1.00 98.19 284 ALA A C 1
ATOM 2193 O O . ALA A 1 284 ? 1.770 -19.611 -17.383 1.00 98.19 284 ALA A O 1
ATOM 2194 N N . ALA A 1 285 ? 3.279 -20.740 -16.166 1.00 98.06 285 ALA A N 1
ATOM 2195 C CA . ALA A 1 285 ? 4.123 -19.585 -15.900 1.00 98.06 285 ALA A CA 1
ATOM 2196 C C . ALA A 1 285 ? 5.603 -19.838 -16.214 1.00 98.06 285 ALA A C 1
ATOM 2198 O O . ALA A 1 285 ? 6.167 -20.884 -15.868 1.00 98.06 285 ALA A O 1
ATOM 2199 N N . ILE A 1 286 ? 6.249 -18.839 -16.821 1.00 98.25 286 ILE A N 1
ATOM 2200 C CA . ILE A 1 286 ? 7.708 -18.721 -16.937 1.00 98.25 286 ILE A CA 1
ATOM 2201 C C . ILE A 1 286 ? 8.115 -17.351 -16.386 1.00 98.25 286 ILE A C 1
ATOM 2203 O O . ILE A 1 286 ? 7.962 -16.337 -17.067 1.00 98.25 286 ILE A O 1
ATOM 2207 N N . LEU A 1 287 ? 8.607 -17.326 -15.142 1.00 97.12 287 LEU A N 1
ATOM 2208 C CA . LEU A 1 287 ? 8.850 -16.099 -14.370 1.00 97.12 287 LEU A CA 1
ATOM 2209 C C . LEU A 1 287 ? 10.225 -16.110 -13.686 1.00 97.12 287 LEU A C 1
ATOM 2211 O O . LEU A 1 287 ? 10.688 -17.157 -13.230 1.00 97.12 287 LEU A O 1
ATOM 2215 N N . ASP A 1 288 ? 10.876 -14.955 -13.557 1.00 94.62 288 ASP A N 1
ATOM 2216 C CA . ASP A 1 288 ? 11.964 -14.751 -12.601 1.00 94.62 288 ASP A CA 1
ATOM 2217 C C . ASP A 1 288 ? 11.404 -14.767 -11.163 1.00 94.62 288 ASP A C 1
ATOM 2219 O O . ASP A 1 288 ? 10.233 -14.474 -10.897 1.00 94.62 288 ASP A O 1
ATOM 2223 N N . THR A 1 289 ? 12.279 -15.064 -10.197 1.00 91.19 289 THR A N 1
ATOM 2224 C CA . THR A 1 289 ? 11.934 -15.252 -8.776 1.00 91.19 289 THR A CA 1
ATOM 2225 C C . THR A 1 289 ? 11.117 -14.102 -8.177 1.00 91.19 289 THR A C 1
ATOM 2227 O O . THR A 1 289 ? 10.219 -14.329 -7.371 1.00 91.19 289 THR A O 1
ATOM 2230 N N . PHE A 1 290 ? 11.398 -12.856 -8.565 1.00 92.31 290 PHE A N 1
ATOM 2231 C CA . PHE A 1 290 ? 10.717 -11.692 -7.996 1.00 92.31 290 PHE A CA 1
ATOM 2232 C C . PHE A 1 290 ? 9.236 -11.607 -8.382 1.00 92.31 290 PHE A C 1
ATOM 2234 O O . PHE A 1 290 ? 8.410 -11.178 -7.574 1.00 92.31 290 PHE A O 1
ATOM 2241 N N . SER A 1 291 ? 8.906 -11.954 -9.624 1.00 95.81 291 SER A N 1
ATOM 2242 C CA . SER A 1 291 ? 7.529 -11.945 -10.118 1.00 95.81 291 SER A CA 1
ATOM 2243 C C . SER A 1 291 ? 6.770 -13.159 -9.604 1.00 95.81 291 SER A C 1
ATOM 2245 O O . SER A 1 291 ? 5.629 -13.014 -9.176 1.00 95.81 291 SER A O 1
ATOM 2247 N N . ASP A 1 292 ? 7.431 -14.319 -9.536 1.00 95.19 292 ASP A N 1
ATOM 2248 C CA . ASP A 1 292 ? 6.879 -15.525 -8.916 1.00 95.19 292 ASP A CA 1
ATOM 2249 C C . ASP A 1 292 ? 6.395 -15.267 -7.480 1.00 95.19 292 ASP A C 1
ATOM 2251 O O . ASP A 1 292 ? 5.221 -15.465 -7.158 1.00 95.19 292 ASP A O 1
ATOM 2255 N N . TYR A 1 293 ? 7.270 -14.713 -6.635 1.00 95.31 293 TYR A N 1
ATOM 2256 C CA . TYR A 1 293 ? 6.947 -14.384 -5.244 1.00 95.31 293 TYR A CA 1
ATOM 2257 C C . TYR A 1 293 ? 5.754 -13.433 -5.133 1.00 95.31 293 TYR A C 1
ATOM 2259 O O . TYR A 1 293 ? 4.986 -13.508 -4.178 1.00 95.31 293 TYR A O 1
ATOM 2267 N N . CYS A 1 294 ? 5.589 -12.533 -6.098 1.00 96.44 294 CYS A N 1
ATOM 2268 C CA . CYS A 1 294 ? 4.528 -11.541 -6.072 1.00 96.44 294 CYS A CA 1
ATOM 2269 C C . CYS A 1 294 ? 3.182 -12.077 -6.575 1.00 96.44 294 CYS A C 1
ATOM 2271 O O . CYS A 1 294 ? 2.141 -11.729 -6.016 1.00 96.44 294 CYS A O 1
ATOM 2273 N N . LEU A 1 295 ? 3.192 -12.909 -7.618 1.00 95.88 295 LEU A N 1
ATOM 2274 C CA . LEU A 1 295 ? 1.983 -13.382 -8.297 1.00 95.88 295 LEU A CA 1
ATOM 2275 C C . LEU A 1 295 ? 1.375 -14.627 -7.640 1.00 95.88 295 LEU A C 1
ATOM 2277 O O . LEU A 1 295 ? 0.165 -14.832 -7.728 1.00 95.88 295 LEU A O 1
ATOM 2281 N N . ARG A 1 296 ? 2.177 -15.422 -6.920 1.00 94.00 296 ARG A N 1
ATOM 2282 C CA . ARG A 1 296 ? 1.746 -16.701 -6.329 1.00 94.00 296 ARG A CA 1
ATOM 2283 C C . ARG A 1 296 ? 0.625 -16.618 -5.295 1.00 94.00 296 ARG A C 1
ATOM 2285 O O . ARG A 1 296 ? 0.098 -17.649 -4.903 1.00 94.00 296 ARG A O 1
ATOM 2292 N N . TYR A 1 297 ? 0.298 -15.435 -4.786 1.00 93.19 297 TYR A N 1
ATOM 2293 C CA . TYR A 1 297 ? -0.805 -15.269 -3.832 1.00 93.19 297 TYR A CA 1
ATOM 2294 C C . TYR A 1 297 ? -2.152 -15.092 -4.530 1.00 93.19 297 TYR A C 1
ATOM 2296 O O . TYR A 1 297 ? -3.179 -15.416 -3.946 1.00 93.19 297 TYR A O 1
ATOM 2304 N N . GLU A 1 298 ? -2.132 -14.659 -5.791 1.00 92.69 298 GLU A N 1
ATOM 2305 C CA . GLU A 1 298 ? -3.336 -14.410 -6.588 1.00 92.69 298 GLU A CA 1
ATOM 2306 C C . GLU A 1 298 ? -3.581 -15.519 -7.619 1.00 92.69 298 GLU A C 1
ATOM 2308 O O . GLU A 1 298 ? -4.715 -15.744 -8.034 1.00 92.69 298 GLU A O 1
ATOM 2313 N N . LEU A 1 299 ? -2.515 -16.218 -8.020 1.00 94.00 299 LEU A N 1
ATOM 2314 C CA . LEU A 1 299 ? -2.515 -17.272 -9.032 1.00 94.00 299 LEU A CA 1
ATOM 2315 C C . LEU A 1 299 ? -1.942 -18.570 -8.463 1.00 94.00 299 LEU A C 1
ATOM 2317 O O . LEU A 1 299 ? -1.036 -18.544 -7.626 1.00 94.00 299 LEU A O 1
ATOM 2321 N N . ASP A 1 300 ? -2.444 -19.701 -8.951 1.00 94.12 300 ASP A N 1
ATOM 2322 C CA . ASP A 1 300 ? -1.781 -20.989 -8.779 1.00 94.12 300 ASP A CA 1
ATOM 2323 C C . ASP A 1 300 ? -0.818 -21.206 -9.956 1.00 94.12 300 ASP A C 1
ATOM 2325 O O . ASP A 1 300 ? -1.234 -21.416 -11.096 1.00 94.12 300 ASP A O 1
ATOM 2329 N N . LEU A 1 301 ? 0.479 -21.022 -9.705 1.00 95.56 301 LEU A N 1
ATOM 2330 C CA . LEU A 1 301 ? 1.496 -20.933 -10.753 1.00 95.56 301 LEU A CA 1
ATOM 2331 C C . LEU A 1 301 ? 2.058 -22.318 -11.087 1.00 95.56 301 LEU A C 1
ATOM 2333 O O . LEU A 1 301 ? 2.817 -22.899 -10.313 1.00 95.56 301 LEU A O 1
ATOM 2337 N N . LEU A 1 302 ? 1.745 -22.811 -12.284 1.00 97.00 302 LEU A N 1
ATOM 2338 C CA . LEU A 1 302 ? 2.364 -23.998 -12.863 1.00 97.00 302 LEU A CA 1
ATOM 2339 C C . LEU A 1 302 ? 3.704 -23.613 -13.508 1.00 97.00 302 LEU A C 1
ATOM 2341 O O . LEU A 1 302 ? 3.749 -23.086 -14.622 1.00 97.00 302 LEU A O 1
ATOM 2345 N N . HIS A 1 303 ? 4.812 -23.883 -12.817 1.00 97.25 303 HIS A N 1
ATOM 2346 C CA . HIS A 1 303 ? 6.160 -23.571 -13.308 1.00 97.25 303 HIS A CA 1
ATOM 2347 C C . HIS A 1 303 ? 6.620 -24.533 -14.400 1.00 97.25 303 HIS A C 1
ATOM 2349 O O . HIS A 1 303 ? 7.130 -25.618 -14.113 1.00 97.25 303 HIS A O 1
ATOM 2355 N N . LEU A 1 304 ? 6.521 -24.097 -15.654 1.00 97.50 304 LEU A N 1
ATOM 2356 C CA . LEU A 1 304 ? 6.886 -24.929 -16.795 1.00 97.50 304 LEU A CA 1
ATOM 2357 C C . LEU A 1 304 ? 8.389 -25.228 -16.872 1.00 97.50 304 LEU A C 1
ATOM 2359 O O . LEU A 1 304 ? 9.237 -24.381 -16.554 1.00 97.50 304 LEU A O 1
ATOM 2363 N N . THR A 1 305 ? 8.736 -26.408 -17.382 1.00 96.56 305 THR A N 1
ATOM 2364 C CA . THR A 1 305 ? 10.103 -26.789 -17.747 1.00 96.56 305 THR A CA 1
ATOM 2365 C C . THR A 1 305 ? 10.288 -26.865 -19.262 1.00 96.56 305 THR A C 1
ATOM 2367 O O . THR A 1 305 ? 9.416 -27.382 -19.957 1.00 96.56 305 THR A O 1
ATOM 2370 N N . PRO A 1 306 ? 11.453 -26.458 -19.807 1.00 94.69 306 PRO A N 1
ATOM 2371 C CA . PRO A 1 306 ? 11.678 -26.521 -21.254 1.00 94.69 306 PRO A CA 1
ATOM 2372 C C . PRO A 1 306 ? 11.550 -27.933 -21.842 1.00 94.69 306 PRO A C 1
ATOM 2374 O O . PRO A 1 306 ? 11.255 -28.079 -23.020 1.00 94.69 306 PRO A O 1
ATOM 2377 N N . LYS A 1 307 ? 11.779 -28.973 -21.027 1.00 94.88 307 LYS A N 1
ATOM 2378 C CA . LYS A 1 307 ? 11.734 -30.377 -21.455 1.00 94.88 307 LYS A CA 1
ATOM 2379 C C . LYS A 1 307 ? 10.355 -31.026 -21.328 1.00 94.88 307 LYS A C 1
ATOM 2381 O O . LYS A 1 307 ? 10.087 -31.968 -22.064 1.00 94.88 307 LYS A O 1
ATOM 2386 N N . HIS A 1 308 ? 9.511 -30.581 -20.393 1.00 95.88 308 HIS A N 1
ATOM 2387 C CA . HIS A 1 308 ? 8.270 -31.291 -20.050 1.00 95.88 308 HIS A CA 1
ATOM 2388 C C . HIS A 1 308 ? 7.015 -30.411 -20.079 1.00 95.88 308 HIS A C 1
ATOM 2390 O O . HIS A 1 308 ? 5.951 -30.894 -19.690 1.00 95.88 308 HIS A O 1
ATOM 2396 N N . TRP A 1 309 ? 7.106 -29.176 -20.587 1.00 96.75 309 TRP A N 1
ATOM 2397 C CA . TRP A 1 309 ? 5.989 -28.227 -20.640 1.00 96.75 309 TRP A CA 1
ATOM 2398 C C . TRP A 1 309 ? 4.703 -28.829 -21.220 1.00 96.75 309 TRP A C 1
ATOM 2400 O O . TRP A 1 309 ? 3.622 -28.526 -20.724 1.00 96.75 309 TRP A O 1
ATOM 2410 N N . ARG A 1 310 ? 4.792 -29.720 -22.222 1.00 96.62 310 ARG A N 1
ATOM 2411 C CA . ARG A 1 310 ? 3.607 -30.337 -22.844 1.00 96.62 310 ARG A CA 1
ATOM 2412 C C . ARG A 1 310 ? 2.829 -31.175 -21.835 1.00 96.62 310 ARG A C 1
ATOM 2414 O O . ARG A 1 310 ? 1.645 -30.934 -21.625 1.00 96.62 310 ARG A O 1
ATOM 2421 N N . ARG A 1 311 ? 3.518 -32.106 -21.167 1.00 97.00 311 ARG A N 1
ATOM 2422 C CA . ARG A 1 311 ? 2.927 -32.965 -20.132 1.00 97.00 311 ARG A CA 1
ATOM 2423 C C . ARG A 1 311 ? 2.411 -32.139 -18.953 1.00 97.00 311 ARG A C 1
ATOM 2425 O O . ARG A 1 311 ? 1.375 -32.468 -18.389 1.00 97.00 311 ARG A O 1
ATOM 2432 N N . GLU A 1 312 ? 3.139 -31.093 -18.570 1.00 97.00 312 GLU A N 1
ATOM 2433 C CA . GLU A 1 312 ? 2.757 -30.195 -17.474 1.00 97.00 312 GLU A CA 1
ATOM 2434 C C . GLU A 1 312 ? 1.441 -29.459 -17.793 1.00 97.00 312 GLU A C 1
ATOM 2436 O O . GLU A 1 312 ? 0.529 -29.459 -16.972 1.00 97.00 312 GLU A O 1
ATOM 2441 N N . ILE A 1 313 ? 1.293 -28.910 -19.005 1.00 96.75 313 ILE A N 1
ATOM 2442 C CA . ILE A 1 313 ? 0.053 -28.252 -19.449 1.00 96.75 313 ILE A CA 1
ATOM 2443 C C . ILE A 1 313 ? -1.110 -29.243 -19.541 1.00 96.75 313 ILE A C 1
ATOM 2445 O O . ILE A 1 313 ? -2.204 -28.940 -19.066 1.00 96.75 313 ILE A O 1
ATOM 2449 N N . GLU A 1 314 ? -0.885 -30.424 -20.121 1.00 95.56 314 GLU A N 1
ATOM 2450 C CA . GLU A 1 314 ? -1.912 -31.468 -20.253 1.00 95.56 314 GLU A CA 1
ATOM 2451 C C . GLU A 1 314 ? -2.430 -31.959 -18.895 1.00 95.56 314 GLU A C 1
ATOM 2453 O O . GLU A 1 314 ? -3.616 -32.247 -18.762 1.00 95.56 314 GLU A O 1
ATOM 2458 N N . ALA A 1 315 ? -1.562 -32.028 -17.881 1.00 94.75 315 ALA A N 1
ATOM 2459 C CA . ALA A 1 315 ? -1.934 -32.488 -16.546 1.00 94.75 315 ALA A CA 1
ATOM 2460 C C . ALA A 1 315 ? -2.717 -31.447 -15.728 1.00 94.75 315 ALA A C 1
ATOM 2462 O O . ALA A 1 315 ? -3.471 -31.826 -14.833 1.00 94.75 315 ALA A O 1
ATOM 2463 N N . SER A 1 316 ? -2.526 -30.152 -16.000 1.00 92.62 316 SER A N 1
ATOM 2464 C CA . SER A 1 316 ? -3.044 -29.063 -15.159 1.00 92.62 316 SER A CA 1
ATOM 2465 C C . SER A 1 316 ? -4.143 -28.214 -15.801 1.00 92.62 316 SER A C 1
ATOM 2467 O O . SER A 1 316 ? -4.817 -27.496 -15.069 1.00 92.62 316 SER A O 1
ATOM 2469 N N . ALA A 1 317 ? -4.321 -28.272 -17.127 1.00 90.12 317 ALA A N 1
ATOM 2470 C CA . ALA A 1 317 ? -5.317 -27.495 -17.878 1.00 90.12 317 ALA A CA 1
ATOM 2471 C C . ALA A 1 317 ? -5.353 -25.992 -17.488 1.00 90.12 317 ALA A C 1
ATOM 2473 O O . ALA A 1 317 ? -6.364 -25.500 -16.981 1.00 90.12 317 ALA A O 1
ATOM 2474 N N . PRO A 1 318 ? -4.242 -25.252 -17.681 1.00 96.19 318 PRO A N 1
ATOM 2475 C CA . PRO A 1 318 ? -4.127 -23.859 -17.256 1.00 96.19 318 PRO A CA 1
ATOM 2476 C C . PRO A 1 318 ? -5.099 -22.938 -18.007 1.00 96.19 318 PRO A C 1
ATOM 2478 O O . PRO A 1 318 ? -5.383 -23.145 -19.185 1.00 96.19 318 PRO A O 1
ATOM 2481 N N . VAL A 1 319 ? -5.542 -21.867 -17.341 1.00 95.62 319 VAL A N 1
ATOM 2482 C CA . VAL A 1 319 ? -6.448 -20.858 -17.922 1.00 95.62 319 VAL A CA 1
ATOM 2483 C C . VAL A 1 319 ? -5.769 -20.087 -19.058 1.00 95.62 319 VAL A C 1
ATOM 2485 O O . VAL A 1 319 ? -6.398 -19.775 -20.064 1.00 95.62 319 VAL A O 1
ATOM 2488 N N . PHE A 1 320 ? -4.485 -19.768 -18.896 1.00 98.00 320 PHE A N 1
ATOM 2489 C CA . PHE A 1 320 ? -3.643 -19.132 -19.909 1.00 98.00 320 PHE A CA 1
ATOM 2490 C C . PHE A 1 320 ? -2.160 -19.391 -19.602 1.00 98.00 320 PHE A C 1
ATOM 2492 O O . PHE A 1 320 ? -1.807 -19.868 -18.515 1.00 98.00 320 PHE A O 1
ATOM 2499 N N . LEU A 1 321 ? -1.292 -19.071 -20.563 1.00 98.62 321 LEU A N 1
ATOM 2500 C CA . LEU A 1 321 ? 0.163 -19.065 -20.401 1.00 98.62 321 LEU A CA 1
ATOM 2501 C C . LEU A 1 321 ? 0.650 -17.633 -20.142 1.00 98.62 321 LEU A C 1
ATOM 2503 O O . LEU A 1 321 ? 0.400 -16.752 -20.958 1.00 98.62 321 LEU A O 1
ATOM 2507 N N . LEU A 1 322 ? 1.390 -17.414 -19.054 1.00 98.69 322 LEU A N 1
ATOM 2508 C CA . LEU A 1 322 ? 2.079 -16.165 -18.732 1.00 98.69 322 LEU A CA 1
ATOM 2509 C C . LEU A 1 322 ? 3.596 -16.344 -18.826 1.00 98.69 322 LEU A C 1
ATOM 2511 O O . LEU A 1 322 ? 4.196 -17.115 -18.075 1.00 98.69 322 LEU A O 1
ATOM 2515 N N . VAL A 1 323 ? 4.236 -15.583 -19.703 1.00 98.50 323 VAL A N 1
ATOM 2516 C CA . VAL A 1 323 ? 5.693 -15.546 -19.844 1.00 98.50 323 VAL A CA 1
ATOM 2517 C C . VAL A 1 323 ? 6.149 -14.114 -19.662 1.00 98.50 323 VAL A C 1
ATOM 2519 O O . VAL A 1 323 ? 5.684 -13.228 -20.368 1.00 98.50 323 VAL A O 1
ATOM 2522 N N . GLU A 1 324 ? 7.059 -13.862 -18.729 1.00 97.25 324 GLU A N 1
ATOM 2523 C CA . GLU A 1 324 ? 7.678 -12.539 -18.646 1.00 97.25 324 GLU A CA 1
ATOM 2524 C C . GLU A 1 324 ? 8.975 -12.463 -19.464 1.00 97.25 324 GLU A C 1
ATOM 2526 O O . GLU A 1 324 ? 9.518 -13.484 -19.897 1.00 97.25 324 GLU A O 1
ATOM 2531 N N . SER A 1 325 ? 9.521 -11.258 -19.628 1.00 96.44 325 SER A N 1
ATOM 2532 C CA . SER A 1 325 ? 10.873 -11.013 -20.150 1.00 96.44 325 SER A CA 1
ATOM 2533 C C . SER A 1 325 ? 11.962 -11.493 -19.167 1.00 96.44 325 SER A C 1
ATOM 2535 O O . SER A 1 325 ? 12.740 -10.704 -18.620 1.00 96.44 325 SER A O 1
ATOM 2537 N N . ALA A 1 326 ? 11.976 -12.797 -18.885 1.00 93.12 326 ALA A N 1
ATOM 2538 C CA . ALA A 1 326 ? 12.846 -13.433 -17.908 1.00 93.12 326 ALA A CA 1
ATOM 2539 C C . ALA A 1 326 ? 14.211 -13.764 -18.519 1.00 93.12 326 ALA A C 1
ATOM 2541 O O . ALA A 1 326 ? 14.316 -14.403 -19.570 1.00 93.12 326 ALA A O 1
ATOM 2542 N N . TRP A 1 327 ? 15.280 -13.405 -17.808 1.00 89.69 327 TRP A N 1
ATOM 2543 C CA . TRP A 1 327 ? 16.640 -13.796 -18.192 1.00 89.69 327 TRP A CA 1
ATOM 2544 C C . TRP A 1 327 ? 16.961 -15.231 -17.770 1.00 89.69 327 TRP A C 1
ATOM 2546 O O . TRP A 1 327 ? 17.739 -15.920 -18.433 1.00 89.69 327 TRP A O 1
ATOM 2556 N N . ALA A 1 328 ? 16.382 -15.677 -16.652 1.00 89.62 328 ALA A N 1
ATOM 2557 C CA . ALA A 1 328 ? 16.655 -16.960 -16.017 1.00 89.62 328 ALA A CA 1
ATOM 2558 C C . ALA A 1 328 ? 15.372 -17.572 -15.427 1.00 89.62 328 ALA A C 1
ATOM 2560 O O . ALA A 1 328 ? 15.398 -18.107 -14.319 1.00 89.62 328 ALA A O 1
ATOM 2561 N N . GLY A 1 329 ? 14.261 -17.503 -16.168 1.00 91.69 329 GLY A N 1
ATOM 2562 C CA . GLY A 1 329 ? 12.933 -17.905 -15.695 1.00 91.69 329 GLY A CA 1
ATOM 2563 C C . GLY A 1 329 ? 12.867 -19.312 -15.080 1.00 91.69 329 GLY A C 1
ATOM 2564 O O . GLY A 1 329 ? 13.595 -20.232 -15.476 1.00 91.69 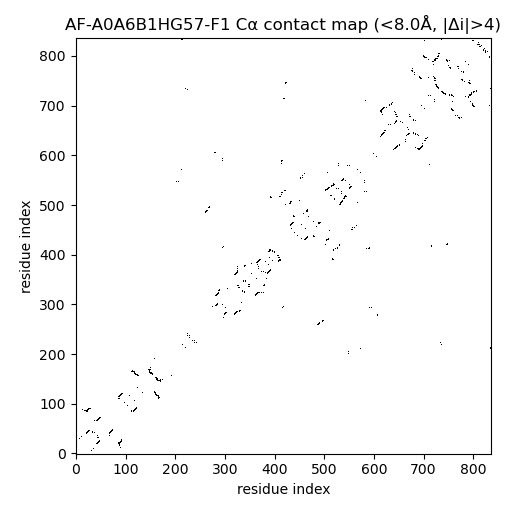329 GLY A O 1
ATOM 2565 N N . ASN A 1 330 ? 11.980 -19.467 -14.096 1.00 94.75 330 ASN A N 1
ATOM 2566 C CA . ASN A 1 330 ? 11.727 -20.663 -13.289 1.00 94.75 330 ASN A CA 1
ATOM 2567 C C . ASN A 1 330 ? 13.005 -21.247 -12.669 1.00 94.75 330 ASN A C 1
ATOM 2569 O O . ASN A 1 330 ? 13.349 -22.410 -12.889 1.00 94.75 330 ASN A O 1
ATOM 2573 N N . ASN A 1 331 ? 13.716 -20.430 -11.883 1.00 90.38 331 ASN A N 1
ATOM 2574 C CA . ASN A 1 331 ? 14.961 -20.800 -11.193 1.00 90.38 331 ASN A CA 1
ATOM 2575 C C . ASN A 1 331 ? 16.083 -21.238 -12.153 1.00 90.38 331 ASN A C 1
ATOM 2577 O O . ASN A 1 331 ? 16.793 -22.213 -11.917 1.00 90.38 331 ASN A O 1
ATOM 2581 N N . GLY A 1 332 ? 16.240 -20.518 -13.263 1.00 92.19 332 GLY A N 1
ATOM 2582 C CA . GLY A 1 332 ? 17.305 -20.717 -14.243 1.00 92.19 332 GLY A CA 1
ATOM 2583 C C . GLY A 1 332 ? 17.025 -21.772 -15.307 1.00 92.19 332 GLY A C 1
ATOM 2584 O O . GLY A 1 332 ? 17.860 -21.936 -16.196 1.00 92.19 332 GLY A O 1
ATOM 2585 N N . ARG A 1 333 ? 15.875 -22.457 -15.267 1.00 94.69 333 ARG A N 1
ATOM 2586 C CA . ARG A 1 333 ? 15.523 -23.498 -16.251 1.00 94.69 333 ARG A CA 1
ATOM 2587 C C . ARG A 1 333 ? 15.345 -22.931 -17.659 1.00 94.69 333 ARG A C 1
ATOM 2589 O O . ARG A 1 333 ? 15.694 -23.608 -18.616 1.00 94.69 333 ARG A O 1
ATOM 2596 N N . TRP A 1 334 ? 14.861 -21.695 -17.781 1.00 94.81 334 TRP A N 1
ATOM 2597 C CA . TRP A 1 334 ? 14.649 -21.008 -19.063 1.00 94.81 334 TRP A CA 1
ATOM 2598 C C . TRP A 1 334 ? 15.769 -20.023 -19.429 1.00 94.81 334 TRP A C 1
ATOM 2600 O O . TRP A 1 334 ? 15.568 -19.126 -20.247 1.00 94.81 334 TRP A O 1
ATOM 2610 N N . ARG A 1 335 ? 16.955 -20.154 -18.816 1.00 93.94 335 ARG A N 1
ATOM 2611 C CA . ARG A 1 335 ? 18.052 -19.192 -18.992 1.00 93.94 335 ARG A CA 1
ATOM 2612 C C . ARG A 1 335 ? 18.428 -19.008 -20.461 1.00 93.94 335 A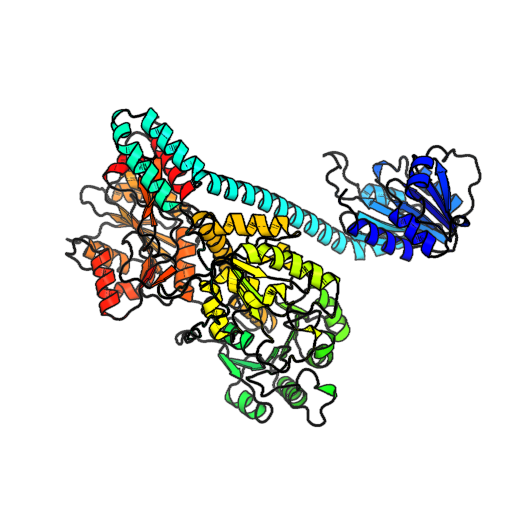RG A C 1
ATOM 2614 O O . ARG A 1 335 ? 18.783 -19.968 -21.135 1.00 93.94 335 ARG A O 1
ATOM 2621 N N . GLY A 1 336 ? 18.369 -17.760 -20.927 1.00 89.62 336 GLY A N 1
ATOM 2622 C CA . GLY A 1 336 ? 18.707 -17.371 -22.299 1.00 89.62 336 GLY A CA 1
ATOM 2623 C C . GLY A 1 336 ? 17.706 -17.810 -23.376 1.00 89.62 336 GLY A C 1
ATOM 2624 O O . GLY A 1 336 ? 17.786 -17.303 -24.489 1.00 89.62 336 GLY A O 1
ATOM 2625 N N . ILE A 1 337 ? 16.743 -18.688 -23.069 1.00 92.62 337 ILE A N 1
ATOM 2626 C CA . ILE A 1 337 ? 15.826 -19.251 -24.072 1.00 92.62 337 ILE A CA 1
ATOM 2627 C C . ILE A 1 337 ? 14.884 -18.182 -24.625 1.00 92.62 337 ILE A C 1
ATOM 2629 O O . ILE A 1 337 ? 14.691 -18.102 -25.832 1.00 92.62 337 ILE A O 1
ATOM 2633 N N . ILE A 1 338 ? 14.320 -17.340 -23.757 1.00 92.88 338 ILE A N 1
ATOM 2634 C CA . ILE A 1 338 ? 13.348 -16.317 -24.168 1.00 92.88 338 ILE A CA 1
ATOM 2635 C C . ILE A 1 338 ? 14.036 -15.230 -25.009 1.00 92.88 338 ILE A C 1
ATOM 2637 O O . ILE A 1 338 ? 13.593 -14.936 -26.119 1.00 92.88 338 ILE A O 1
ATOM 2641 N N . ALA A 1 339 ? 15.149 -14.679 -24.512 1.00 90.44 339 ALA A N 1
ATOM 2642 C CA . ALA A 1 339 ? 15.889 -13.598 -25.170 1.00 90.44 339 ALA A CA 1
ATOM 2643 C C . ALA A 1 339 ? 16.549 -14.024 -26.496 1.00 90.44 339 ALA A C 1
ATOM 2645 O O . ALA A 1 339 ? 16.658 -13.226 -27.420 1.00 90.44 339 ALA A O 1
ATOM 2646 N N . HIS A 1 340 ? 16.982 -15.283 -26.618 1.00 87.56 340 HIS A N 1
ATOM 2647 C CA . HIS A 1 340 ? 17.684 -15.785 -27.806 1.00 87.56 340 HIS A CA 1
ATOM 2648 C C . HIS A 1 340 ? 16.851 -16.767 -28.632 1.00 87.56 340 HIS A C 1
ATOM 2650 O O . HIS A 1 340 ? 17.402 -17.542 -29.405 1.00 87.56 340 HIS A O 1
ATOM 2656 N N . ASN A 1 341 ? 15.524 -16.742 -28.492 1.00 83.81 341 ASN A N 1
ATOM 2657 C CA . ASN A 1 341 ? 14.640 -17.740 -29.096 1.00 83.81 341 ASN A CA 1
ATOM 2658 C C . ASN A 1 341 ? 14.883 -17.923 -30.616 1.00 83.81 341 ASN A C 1
ATOM 2660 O O . ASN A 1 341 ? 14.945 -19.047 -31.103 1.00 83.81 341 ASN A O 1
ATOM 2664 N N . GLN A 1 342 ? 15.146 -16.847 -31.363 1.00 82.56 342 GLN A N 1
ATOM 2665 C CA . GLN A 1 342 ? 15.349 -16.917 -32.817 1.00 82.56 342 GLN A CA 1
ATOM 2666 C C . GLN A 1 342 ? 16.662 -17.581 -33.257 1.00 82.56 342 GLN A C 1
ATOM 2668 O O . GLN A 1 342 ? 16.771 -17.987 -34.409 1.00 82.56 342 GLN A O 1
ATOM 2673 N N . THR A 1 343 ? 17.663 -17.683 -32.380 1.00 81.06 343 THR A N 1
ATOM 2674 C CA . THR A 1 343 ? 18.978 -18.251 -32.726 1.00 81.06 343 THR A CA 1
ATOM 2675 C C . THR A 1 343 ? 19.149 -19.693 -32.250 1.00 81.06 343 THR A C 1
ATOM 2677 O O . THR A 1 343 ? 20.188 -20.306 -32.499 1.00 81.06 343 THR A O 1
ATOM 2680 N N . LEU A 1 344 ? 18.143 -20.258 -31.574 1.00 82.25 344 LEU A N 1
ATOM 2681 C CA . LEU A 1 344 ? 18.187 -21.625 -31.067 1.00 82.25 344 LEU A CA 1
ATOM 2682 C C . LEU A 1 344 ? 17.770 -22.637 -32.136 1.00 82.25 344 LEU A C 1
ATOM 2684 O O . LEU A 1 344 ? 16.701 -22.531 -32.725 1.00 82.25 344 LEU A O 1
ATOM 2688 N N . VAL A 1 345 ? 18.587 -23.680 -32.306 1.00 77.38 345 VAL A N 1
ATOM 2689 C CA . VAL A 1 345 ? 18.282 -24.824 -33.186 1.00 77.38 345 VAL A CA 1
ATOM 2690 C C . VAL A 1 345 ? 17.073 -25.616 -32.676 1.00 77.38 345 VAL A C 1
ATOM 2692 O O . VAL A 1 345 ? 16.248 -26.067 -33.461 1.00 77.38 345 VAL A O 1
ATOM 2695 N N . VAL A 1 346 ? 16.959 -25.772 -31.353 1.00 81.94 346 VAL A N 1
ATOM 2696 C CA . VAL A 1 346 ? 15.787 -26.345 -30.680 1.00 81.94 346 VAL A CA 1
ATOM 2697 C C . VAL A 1 346 ? 15.195 -25.257 -29.803 1.00 81.94 346 VAL A C 1
ATOM 2699 O O . VAL A 1 346 ? 15.829 -24.829 -28.836 1.00 81.94 346 VAL A O 1
ATOM 2702 N N . ASN A 1 347 ? 13.993 -24.804 -30.148 1.00 89.06 347 ASN A N 1
ATOM 2703 C CA . ASN A 1 347 ? 13.339 -23.695 -29.476 1.00 89.06 347 ASN A CA 1
ATOM 2704 C C . ASN A 1 347 ? 12.074 -24.172 -28.738 1.00 89.06 347 ASN A C 1
ATOM 2706 O O . ASN A 1 347 ? 10.972 -24.111 -29.287 1.00 89.06 347 ASN A O 1
ATOM 2710 N N . PRO A 1 348 ? 12.208 -24.591 -27.465 1.00 93.62 348 PRO A N 1
ATOM 2711 C CA . PRO A 1 348 ? 11.075 -25.087 -26.691 1.00 93.62 348 PRO A CA 1
ATOM 2712 C C . PRO A 1 348 ? 10.010 -24.013 -26.428 1.00 93.62 348 PRO A C 1
ATOM 2714 O O . PRO A 1 348 ? 8.879 -24.367 -26.112 1.00 93.62 348 PRO A O 1
ATOM 2717 N N . LEU A 1 349 ? 10.339 -22.718 -26.553 1.00 95.81 349 LEU A N 1
ATOM 2718 C CA . LEU A 1 349 ? 9.348 -21.646 -26.461 1.00 95.81 349 LEU A CA 1
ATOM 2719 C C . LEU A 1 349 ? 8.440 -21.641 -27.697 1.00 95.81 349 LEU A C 1
ATOM 2721 O O . LEU A 1 349 ? 7.226 -21.588 -27.544 1.00 95.81 349 LEU A O 1
ATOM 2725 N N . CYS A 1 350 ? 8.999 -21.747 -28.906 1.00 94.62 350 CYS A N 1
ATOM 2726 C CA . CYS A 1 350 ? 8.197 -21.820 -30.133 1.00 94.62 350 CYS A CA 1
ATOM 2727 C C . CYS A 1 350 ? 7.289 -23.055 -30.155 1.00 94.62 350 CYS A C 1
ATOM 2729 O O . CYS A 1 350 ? 6.116 -22.940 -30.517 1.00 94.62 350 CYS A O 1
ATOM 2731 N N . ASP A 1 351 ? 7.801 -24.215 -29.731 1.00 95.19 351 ASP A N 1
ATOM 2732 C CA . ASP A 1 351 ? 7.008 -25.448 -29.662 1.00 95.19 351 ASP A CA 1
ATOM 2733 C C . ASP A 1 351 ? 5.852 -25.314 -28.656 1.00 95.19 351 ASP A C 1
ATOM 2735 O O . ASP A 1 351 ? 4.717 -25.701 -28.944 1.00 95.19 351 ASP A O 1
ATOM 2739 N N . LEU A 1 352 ? 6.127 -24.707 -27.494 1.00 97.62 352 LEU A N 1
ATOM 2740 C CA . LEU A 1 352 ? 5.131 -24.401 -26.468 1.00 97.62 352 LEU A CA 1
ATOM 2741 C C . LEU A 1 352 ? 4.034 -23.470 -27.002 1.00 97.62 352 LEU A C 1
ATOM 2743 O O . LEU A 1 352 ? 2.852 -23.773 -26.858 1.00 97.62 352 LEU A O 1
ATOM 2747 N N . LEU A 1 353 ? 4.407 -22.355 -27.635 1.00 97.75 353 LEU A N 1
ATOM 2748 C CA . LEU A 1 353 ? 3.445 -21.384 -28.169 1.00 97.75 353 LEU A CA 1
ATOM 2749 C C . LEU A 1 353 ? 2.589 -21.984 -29.290 1.00 97.75 353 LEU A C 1
ATOM 2751 O O . LEU A 1 353 ? 1.380 -21.750 -29.333 1.00 97.75 353 LEU A O 1
ATOM 2755 N N . SER A 1 354 ? 3.192 -22.799 -30.158 1.00 96.94 354 SER A N 1
ATOM 2756 C CA . SER A 1 354 ? 2.471 -23.510 -31.220 1.00 96.94 354 SER A CA 1
ATOM 2757 C C . SER A 1 354 ? 1.429 -24.462 -30.636 1.00 96.94 354 SER A C 1
ATOM 2759 O O . SER A 1 354 ? 0.270 -24.441 -31.045 1.00 96.94 354 SER A O 1
ATOM 2761 N N . TYR A 1 355 ? 1.800 -25.222 -29.606 1.00 97.56 355 TYR A N 1
ATOM 2762 C CA . TYR A 1 355 ? 0.872 -26.114 -28.919 1.00 97.56 355 TYR A CA 1
ATOM 2763 C C . TYR A 1 355 ? -0.247 -25.369 -28.179 1.00 97.56 355 TYR A C 1
ATOM 2765 O O . TYR A 1 355 ? -1.406 -25.777 -28.249 1.00 97.56 355 TYR A O 1
ATOM 2773 N N . CYS A 1 356 ? 0.060 -24.262 -27.496 1.00 98.00 356 CYS A N 1
ATOM 2774 C CA . CYS A 1 356 ? -0.966 -23.426 -26.868 1.00 98.00 356 CYS A CA 1
ATOM 2775 C C . CYS A 1 356 ? -1.994 -22.946 -27.900 1.00 98.00 356 CYS A C 1
ATOM 2777 O O . CYS A 1 356 ? -3.195 -23.045 -27.650 1.00 98.00 356 CYS A O 1
ATOM 2779 N N . ARG A 1 357 ? -1.538 -22.525 -29.088 1.00 96.94 357 ARG A N 1
ATOM 2780 C CA . ARG A 1 357 ? -2.412 -22.130 -30.199 1.00 96.94 357 ARG A CA 1
ATOM 2781 C C . ARG A 1 357 ? -3.298 -23.283 -30.678 1.00 96.94 357 ARG A C 1
ATOM 2783 O O . ARG A 1 357 ? -4.498 -23.087 -30.836 1.00 96.94 357 ARG A O 1
ATOM 2790 N N . GLU A 1 358 ? -2.741 -24.482 -30.851 1.00 97.25 358 GLU A N 1
ATOM 2791 C CA . GLU A 1 358 ? -3.503 -25.692 -31.213 1.00 97.25 358 GLU A CA 1
ATOM 2792 C C . GLU A 1 358 ? -4.573 -26.057 -30.171 1.00 97.25 358 GLU A C 1
ATOM 2794 O O . GLU A 1 358 ? -5.627 -26.588 -30.520 1.00 97.25 358 GLU A O 1
ATOM 2799 N N . LYS A 1 359 ? -4.313 -25.781 -28.888 1.00 96.75 359 LYS A N 1
ATOM 2800 C CA . LYS A 1 359 ? -5.231 -26.064 -27.775 1.00 96.75 359 LYS A CA 1
ATOM 2801 C C . LYS A 1 359 ? -6.155 -24.904 -27.404 1.00 96.75 359 LYS A C 1
ATOM 2803 O O . LYS A 1 359 ? -6.981 -25.075 -26.512 1.00 96.75 359 LYS A O 1
ATOM 2808 N N . GLY A 1 360 ? -6.040 -23.752 -28.065 1.00 95.88 360 GLY A N 1
ATOM 2809 C CA . GLY A 1 360 ? -6.823 -22.558 -27.737 1.00 95.88 360 GLY A CA 1
ATOM 2810 C C . GLY A 1 360 ? -6.481 -21.941 -26.374 1.00 95.88 360 GLY A C 1
ATOM 2811 O O . GLY A 1 360 ? -7.333 -21.300 -25.766 1.00 95.88 360 GLY A O 1
ATOM 2812 N N . ILE A 1 361 ? -5.258 -22.144 -25.875 1.00 97.56 361 ILE A N 1
ATOM 2813 C CA . ILE A 1 361 ? -4.763 -21.532 -24.637 1.00 97.56 361 ILE A CA 1
ATOM 2814 C C . ILE A 1 361 ? -4.175 -20.162 -24.983 1.00 97.56 361 ILE A C 1
ATOM 2816 O O . ILE A 1 361 ? -3.162 -20.089 -25.679 1.00 97.56 361 ILE A O 1
ATOM 2820 N N . THR A 1 362 ? -4.773 -19.085 -24.467 1.00 98.31 362 THR A N 1
ATOM 2821 C CA . THR A 1 362 ? -4.277 -17.715 -24.673 1.00 98.31 362 THR A CA 1
ATOM 2822 C C . THR A 1 362 ? -2.855 -17.562 -24.135 1.00 98.31 362 THR A C 1
ATOM 2824 O O . THR A 1 362 ? -2.557 -17.953 -23.002 1.00 98.31 362 THR A O 1
ATOM 2827 N N . THR A 1 363 ? -1.976 -16.960 -24.930 1.00 98.75 363 THR A N 1
ATOM 2828 C CA . THR A 1 363 ? -0.579 -16.708 -24.566 1.00 98.75 363 THR A CA 1
ATOM 2829 C C . THR A 1 363 ? -0.350 -15.229 -24.249 1.00 98.75 363 THR A C 1
ATOM 2831 O O . THR A 1 363 ? -0.692 -14.339 -25.027 1.00 98.75 363 THR A O 1
ATOM 2834 N N . VAL A 1 364 ? 0.236 -14.959 -23.083 1.00 98.81 364 VAL A N 1
ATOM 2835 C CA . VAL A 1 364 ? 0.500 -13.613 -22.565 1.00 98.81 364 VAL A CA 1
ATOM 2836 C C . VAL A 1 364 ? 1.996 -13.420 -22.363 1.00 98.81 364 VAL A C 1
ATOM 2838 O O . VAL A 1 364 ? 2.618 -14.158 -21.597 1.00 98.81 364 VAL A O 1
ATOM 2841 N N . PHE A 1 365 ? 2.557 -12.395 -23.001 1.00 98.75 365 PHE A N 1
ATOM 2842 C CA . PHE A 1 365 ? 3.913 -11.928 -22.737 1.00 98.75 365 PHE A CA 1
ATOM 2843 C C . PHE A 1 365 ? 3.892 -10.672 -21.864 1.00 98.75 365 PHE A C 1
ATOM 2845 O O . PHE A 1 365 ? 3.149 -9.745 -22.167 1.00 98.75 365 PHE A O 1
ATOM 2852 N N . TRP A 1 366 ? 4.712 -10.596 -20.816 1.00 98.56 366 TRP A N 1
ATOM 2853 C CA . TRP A 1 366 ? 4.912 -9.369 -20.034 1.00 98.56 366 TRP A CA 1
ATOM 2854 C C . TRP A 1 366 ? 6.378 -8.942 -20.047 1.00 98.56 366 TRP A C 1
ATOM 2856 O O . TRP A 1 366 ? 7.220 -9.552 -19.389 1.00 98.56 366 TRP A O 1
ATOM 2866 N N . ASN A 1 367 ? 6.695 -7.862 -20.756 1.00 97.94 367 ASN A N 1
ATOM 2867 C CA . ASN A 1 367 ? 7.996 -7.234 -20.610 1.00 97.94 367 ASN A CA 1
ATOM 2868 C C . ASN A 1 367 ? 8.006 -6.333 -19.373 1.00 97.94 367 ASN A C 1
ATOM 2870 O O . ASN A 1 367 ? 7.332 -5.302 -19.316 1.00 97.94 367 ASN A O 1
ATOM 2874 N N . LYS A 1 368 ? 8.762 -6.762 -18.361 1.00 94.94 368 LYS A N 1
ATOM 2875 C CA . LYS A 1 368 ? 8.794 -6.120 -17.044 1.00 94.94 368 LYS A CA 1
ATOM 2876 C C . LYS A 1 368 ? 9.789 -4.966 -16.948 1.00 94.94 368 LYS A C 1
ATOM 2878 O O . LYS A 1 368 ? 9.747 -4.235 -15.968 1.00 94.94 368 LYS A O 1
ATOM 2883 N N . GLU A 1 369 ? 10.723 -4.826 -17.888 1.00 91.31 369 GLU A N 1
ATOM 2884 C CA . GLU A 1 369 ? 11.823 -3.853 -17.793 1.00 91.31 369 GLU A CA 1
ATOM 2885 C C . GLU A 1 369 ? 12.035 -3.081 -19.105 1.00 91.31 369 GLU A C 1
ATOM 2887 O O . GLU A 1 369 ? 13.163 -2.924 -19.582 1.00 91.31 369 GLU A O 1
ATOM 2892 N N . ASP A 1 370 ? 10.943 -2.579 -19.678 1.00 93.56 370 ASP A N 1
ATOM 2893 C CA . ASP A 1 370 ? 10.970 -1.651 -20.813 1.00 93.56 370 ASP A CA 1
ATOM 2894 C C . ASP A 1 370 ? 11.199 -0.195 -20.386 1.00 93.56 370 ASP A C 1
ATOM 2896 O O . ASP A 1 370 ? 10.892 0.145 -19.242 1.00 93.56 370 ASP A O 1
ATOM 2900 N N . PRO A 1 371 ? 11.765 0.669 -21.258 1.00 91.38 371 PRO A N 1
ATOM 2901 C CA . PRO A 1 371 ? 12.251 0.389 -22.618 1.00 91.38 371 PRO A CA 1
ATOM 2902 C C . PRO A 1 371 ? 13.593 -0.369 -22.763 1.00 91.38 371 PRO A C 1
ATOM 2904 O O . PRO A 1 371 ? 13.811 -0.910 -23.848 1.00 91.38 371 PRO A O 1
ATOM 2907 N N . PRO A 1 372 ? 14.513 -0.465 -21.766 1.00 90.00 372 PRO A N 1
ATOM 2908 C CA . PRO A 1 372 ? 15.824 -1.091 -21.987 1.00 90.00 372 PRO A CA 1
ATOM 2909 C C . PRO A 1 372 ? 15.786 -2.544 -22.471 1.00 90.00 372 PRO A C 1
ATOM 2911 O O . PRO A 1 372 ? 16.750 -3.006 -23.079 1.00 90.00 372 PRO A O 1
ATOM 2914 N N . SER A 1 373 ? 14.711 -3.273 -22.166 1.00 92.00 373 SER A N 1
ATOM 2915 C CA . SER A 1 373 ? 14.574 -4.688 -22.514 1.00 92.00 373 SER A CA 1
ATOM 2916 C C . SER A 1 373 ? 13.915 -4.925 -23.876 1.00 92.00 373 SER A C 1
ATOM 2918 O O . SER A 1 373 ? 13.987 -6.047 -24.373 1.00 92.00 373 SER A O 1
ATOM 2920 N N . PHE A 1 374 ? 13.328 -3.905 -24.511 1.00 94.81 374 PHE A N 1
ATOM 2921 C CA . PHE A 1 374 ? 12.500 -4.063 -25.711 1.00 94.81 374 PHE A CA 1
ATOM 2922 C C . PHE A 1 374 ? 13.213 -4.864 -26.805 1.00 94.81 374 PHE A C 1
ATOM 2924 O O . PHE A 1 374 ? 12.724 -5.905 -27.244 1.00 94.81 374 PHE A O 1
ATOM 2931 N N . ASP A 1 375 ? 14.409 -4.423 -27.205 1.00 93.69 375 ASP A N 1
ATOM 2932 C CA . ASP A 1 375 ? 15.141 -5.013 -28.333 1.00 93.69 375 ASP A CA 1
ATOM 2933 C C . ASP A 1 375 ? 15.611 -6.446 -28.057 1.00 93.69 375 ASP A C 1
ATOM 2935 O O . ASP A 1 375 ? 15.735 -7.250 -28.980 1.00 93.69 375 ASP A O 1
ATOM 2939 N N . PHE A 1 376 ? 15.813 -6.802 -26.787 1.00 92.56 376 PHE A N 1
ATOM 2940 C CA . PHE A 1 376 ? 16.203 -8.157 -26.399 1.00 92.56 376 PHE A CA 1
ATOM 2941 C C . PHE A 1 376 ? 15.050 -9.157 -26.493 1.00 92.56 376 PHE A C 1
ATOM 2943 O O . PHE A 1 376 ? 15.291 -10.347 -26.682 1.00 92.56 376 PHE A O 1
ATOM 2950 N N . PHE A 1 377 ? 13.806 -8.701 -26.332 1.00 96.00 377 PHE A N 1
ATOM 2951 C CA . PHE A 1 377 ? 12.658 -9.589 -26.162 1.00 96.00 377 PHE A CA 1
ATOM 2952 C C . PHE A 1 377 ? 11.577 -9.440 -27.234 1.00 96.00 377 PHE A C 1
ATOM 2954 O O . PHE A 1 377 ? 10.709 -10.310 -27.321 1.00 96.00 377 PHE A O 1
ATOM 2961 N N . ILE A 1 378 ? 11.635 -8.416 -28.092 1.00 96.44 378 ILE A N 1
ATOM 2962 C CA . ILE A 1 378 ? 10.615 -8.179 -29.123 1.00 96.44 378 ILE A CA 1
ATOM 2963 C C . ILE A 1 378 ? 10.421 -9.384 -30.054 1.00 96.44 378 ILE A C 1
ATOM 2965 O O . ILE A 1 378 ? 9.297 -9.737 -30.404 1.00 96.44 378 ILE A O 1
ATOM 2969 N N . ALA A 1 379 ? 11.506 -10.085 -30.384 1.00 94.56 379 ALA A N 1
ATOM 2970 C CA . ALA A 1 379 ? 11.484 -11.327 -31.150 1.00 94.56 379 ALA A CA 1
ATOM 2971 C C . ALA A 1 379 ? 10.590 -12.417 -30.527 1.00 94.56 379 ALA A C 1
ATOM 2973 O O . ALA A 1 379 ? 9.917 -13.155 -31.247 1.00 94.56 379 ALA A O 1
ATOM 2974 N N . ALA A 1 380 ? 10.597 -12.528 -29.195 1.00 95.69 380 ALA A N 1
ATOM 2975 C CA . ALA A 1 380 ? 9.722 -13.437 -28.462 1.00 95.69 380 ALA A CA 1
ATOM 2976 C C . ALA A 1 380 ? 8.297 -12.877 -28.412 1.00 95.69 380 ALA A C 1
ATOM 2978 O O . ALA A 1 380 ? 7.357 -13.573 -28.780 1.00 95.69 380 ALA A O 1
ATOM 2979 N N . ALA A 1 381 ? 8.153 -11.608 -28.012 1.00 97.31 381 ALA A N 1
ATOM 2980 C CA . ALA A 1 381 ? 6.869 -10.940 -27.788 1.00 97.31 381 ALA A CA 1
ATOM 2981 C C . ALA A 1 381 ? 5.929 -11.015 -29.003 1.00 97.31 381 ALA A C 1
ATOM 2983 O O . ALA A 1 381 ? 4.743 -11.280 -28.838 1.00 97.31 381 ALA A O 1
ATOM 2984 N N . ARG A 1 382 ? 6.473 -10.880 -30.223 1.00 96.62 382 ARG A N 1
ATOM 2985 C CA . ARG A 1 382 ? 5.744 -10.987 -31.505 1.00 96.62 382 ARG A CA 1
ATOM 2986 C C . ARG A 1 382 ? 4.985 -12.303 -31.711 1.00 96.62 382 ARG A C 1
ATOM 2988 O O . ARG A 1 382 ? 4.138 -12.382 -32.592 1.00 96.62 382 ARG A O 1
ATOM 2995 N N . GLN A 1 383 ? 5.331 -13.351 -30.967 1.00 96.56 383 GLN A N 1
ATOM 2996 C CA . GLN A 1 383 ? 4.750 -14.685 -31.126 1.00 96.56 383 GLN A CA 1
ATOM 2997 C C . GLN A 1 383 ? 3.554 -14.938 -30.196 1.00 96.56 383 GLN A C 1
ATOM 2999 O O . GLN A 1 383 ? 2.899 -15.973 -30.337 1.00 96.56 383 GLN A O 1
ATOM 3004 N N . PHE A 1 384 ? 3.284 -14.027 -29.255 1.00 98.38 384 PHE A N 1
ATOM 3005 C CA . PHE A 1 384 ? 2.224 -14.147 -28.253 1.00 98.38 384 PHE A CA 1
ATOM 3006 C C . PHE A 1 384 ? 0.921 -13.484 -28.706 1.00 98.38 384 PHE A C 1
ATOM 3008 O O . PHE A 1 384 ? 0.921 -12.584 -29.542 1.00 98.38 384 PHE A O 1
ATOM 3015 N N . ASP A 1 385 ? -0.202 -13.904 -28.123 1.00 98.31 385 ASP A N 1
ATOM 3016 C CA . ASP A 1 385 ? -1.514 -13.326 -28.430 1.00 98.31 385 ASP A CA 1
ATOM 3017 C C . ASP A 1 385 ? -1.676 -11.927 -27.828 1.00 98.31 385 ASP A C 1
ATOM 3019 O O . ASP A 1 385 ? -2.223 -11.029 -28.474 1.00 98.31 385 ASP A O 1
ATOM 3023 N N . LEU A 1 386 ? -1.202 -11.753 -26.592 1.00 98.62 386 LEU A N 1
ATOM 3024 C CA . LEU A 1 386 ? -1.264 -10.509 -25.831 1.00 98.62 386 LEU A CA 1
ATOM 3025 C C . LEU A 1 386 ? 0.130 -10.108 -25.351 1.00 98.62 386 LEU A C 1
ATOM 3027 O O . LEU A 1 386 ? 0.882 -10.942 -24.841 1.00 98.62 386 LEU A O 1
ATOM 3031 N N . VAL A 1 387 ? 0.437 -8.814 -25.433 1.00 98.81 387 VAL A N 1
ATOM 3032 C CA . VAL A 1 387 ? 1.681 -8.244 -24.903 1.00 98.81 387 VAL A CA 1
ATOM 3033 C C . VAL A 1 387 ? 1.363 -7.204 -23.837 1.00 98.81 387 VAL A C 1
ATOM 3035 O O . VAL A 1 387 ? 0.561 -6.300 -24.047 1.00 98.81 387 VAL A O 1
ATOM 3038 N N . PHE A 1 388 ? 2.025 -7.310 -22.693 1.00 98.75 388 PHE A N 1
ATOM 3039 C CA . PHE A 1 388 ? 2.049 -6.297 -21.652 1.00 98.75 388 PHE A CA 1
ATOM 3040 C C . PHE A 1 388 ? 3.442 -5.675 -21.564 1.00 98.75 388 PHE A C 1
ATOM 3042 O O . PHE A 1 388 ? 4.444 -6.388 -21.586 1.00 98.75 388 PHE A O 1
ATOM 3049 N N . THR A 1 389 ? 3.504 -4.358 -21.399 1.00 98.44 389 THR A N 1
ATOM 3050 C CA . THR A 1 389 ? 4.741 -3.590 -21.186 1.00 98.44 389 THR A CA 1
ATOM 3051 C C . THR A 1 389 ? 4.669 -2.820 -19.869 1.00 98.44 389 THR A C 1
ATOM 3053 O O . THR A 1 389 ? 3.612 -2.304 -19.503 1.00 98.44 389 THR A O 1
ATOM 3056 N N . SER A 1 390 ? 5.782 -2.728 -19.138 1.00 97.06 390 SER A N 1
ATOM 3057 C CA . SER A 1 390 ? 5.900 -1.856 -17.960 1.00 97.06 390 SER A CA 1
ATOM 3058 C C . SER A 1 390 ? 5.871 -0.363 -18.314 1.00 97.06 390 SER A C 1
ATOM 3060 O O . SER A 1 390 ? 5.487 0.466 -17.486 1.00 97.06 390 SER A O 1
ATOM 3062 N N . ASP A 1 391 ? 6.254 -0.023 -19.543 1.00 95.56 391 ASP A N 1
ATOM 3063 C CA . ASP A 1 391 ? 6.334 1.340 -20.056 1.00 95.56 391 ASP A CA 1
ATOM 3064 C C . ASP A 1 391 ? 5.214 1.628 -21.066 1.00 95.56 391 ASP A C 1
ATOM 3066 O O . ASP A 1 391 ? 5.123 0.972 -22.107 1.00 95.56 391 ASP A O 1
ATOM 3070 N N . ALA A 1 392 ? 4.377 2.620 -20.759 1.00 93.38 392 ALA A N 1
ATOM 3071 C CA . ALA A 1 392 ? 3.298 3.082 -21.621 1.00 93.38 392 ALA A CA 1
ATOM 3072 C C . ALA A 1 392 ? 3.794 3.627 -22.965 1.00 93.38 392 ALA A C 1
ATOM 3074 O O . ALA A 1 392 ? 3.120 3.431 -23.976 1.00 93.38 392 ALA A O 1
ATOM 3075 N N . ASP A 1 393 ? 4.981 4.230 -23.004 1.00 92.25 393 ASP A N 1
ATOM 3076 C CA . ASP A 1 393 ? 5.525 4.819 -24.231 1.00 92.25 393 ASP A CA 1
ATOM 3077 C C . ASP A 1 393 ? 6.008 3.740 -25.216 1.00 92.25 393 ASP A C 1
ATOM 3079 O O . ASP A 1 393 ? 6.142 3.982 -26.416 1.00 92.25 393 ASP A O 1
ATOM 3083 N N . CYS A 1 394 ? 6.188 2.501 -24.742 1.00 93.62 394 CYS A N 1
ATOM 3084 C CA . CYS A 1 394 ? 6.520 1.358 -25.589 1.00 93.62 394 CYS A CA 1
ATOM 3085 C C . CYS A 1 394 ? 5.306 0.738 -26.298 1.00 93.62 394 CYS A C 1
ATOM 3087 O O . CYS A 1 394 ? 5.510 -0.102 -27.174 1.00 93.62 394 CYS A O 1
ATOM 3089 N N . VAL A 1 395 ? 4.064 1.116 -25.959 1.00 96.31 395 VAL A N 1
ATOM 3090 C CA . VAL A 1 395 ? 2.856 0.485 -26.529 1.00 96.31 395 VAL A CA 1
ATOM 3091 C C . VAL A 1 395 ? 2.854 0.579 -28.052 1.00 96.31 395 VAL A C 1
ATOM 3093 O O . VAL A 1 395 ? 2.865 -0.458 -28.708 1.00 96.31 395 VAL A O 1
ATOM 3096 N N . ALA A 1 396 ? 2.954 1.787 -28.614 1.00 95.12 396 ALA A N 1
ATOM 3097 C CA . ALA A 1 396 ? 2.943 1.985 -30.067 1.00 95.12 396 ALA A CA 1
ATOM 3098 C C . ALA A 1 396 ? 4.074 1.210 -30.771 1.00 95.12 396 ALA A C 1
ATOM 3100 O O . ALA A 1 396 ? 3.868 0.607 -31.823 1.00 95.12 396 ALA A O 1
ATOM 3101 N N . ARG A 1 397 ? 5.257 1.153 -30.144 1.00 96.75 397 ARG A N 1
ATOM 3102 C CA . ARG A 1 397 ? 6.421 0.419 -30.662 1.00 96.75 397 ARG A CA 1
ATOM 3103 C C . ARG A 1 397 ? 6.171 -1.093 -30.707 1.00 96.75 397 ARG A C 1
ATOM 3105 O O . ARG A 1 397 ? 6.593 -1.755 -31.654 1.00 96.75 397 ARG A O 1
ATOM 3112 N N . TYR A 1 398 ? 5.484 -1.655 -29.711 1.00 98.12 398 TYR A N 1
ATOM 3113 C CA . TYR A 1 398 ? 5.047 -3.054 -29.745 1.00 98.12 398 TYR A CA 1
ATOM 3114 C C . TYR A 1 398 ? 3.923 -3.287 -30.743 1.00 98.12 398 TYR A C 1
ATOM 3116 O O . TYR A 1 398 ? 3.944 -4.315 -31.405 1.00 98.12 398 TYR A O 1
ATOM 3124 N N . GLU A 1 399 ? 2.952 -2.383 -30.869 1.00 97.50 399 GLU A N 1
ATOM 3125 C CA . GLU A 1 399 ? 1.852 -2.549 -31.826 1.00 97.50 399 GLU A CA 1
ATOM 3126 C C . GLU A 1 399 ? 2.375 -2.628 -33.262 1.00 97.50 399 GLU A C 1
ATOM 3128 O O . GLU A 1 399 ? 2.015 -3.545 -34.004 1.00 97.50 399 GLU A O 1
ATOM 3133 N N . GLU A 1 400 ? 3.295 -1.726 -33.617 1.00 96.94 400 GLU A N 1
ATOM 3134 C CA . GLU A 1 400 ? 3.996 -1.737 -34.900 1.00 96.94 400 GLU A CA 1
ATOM 3135 C C . GLU A 1 400 ? 4.800 -3.029 -35.077 1.00 96.94 400 GLU A C 1
ATOM 3137 O O . GLU A 1 400 ? 4.680 -3.723 -36.086 1.00 96.94 400 GLU A O 1
ATOM 3142 N N . ALA A 1 401 ? 5.605 -3.391 -34.077 1.00 95.44 401 ALA A N 1
ATOM 3143 C CA . ALA A 1 401 ? 6.482 -4.541 -34.187 1.00 95.44 401 ALA A CA 1
ATOM 3144 C C . ALA A 1 401 ? 5.726 -5.882 -34.186 1.00 95.44 401 ALA A C 1
ATOM 3146 O O . ALA A 1 401 ? 6.171 -6.803 -34.867 1.00 95.44 401 ALA A O 1
ATOM 3147 N N . CYS A 1 402 ? 4.636 -6.025 -33.435 1.00 95.31 402 CYS A N 1
ATOM 3148 C CA . CYS A 1 402 ? 3.824 -7.243 -33.361 1.00 95.31 402 CYS A CA 1
ATOM 3149 C C . CYS A 1 402 ? 2.783 -7.338 -34.482 1.00 95.31 402 CYS A C 1
ATOM 3151 O O . CYS A 1 402 ? 2.289 -8.430 -34.751 1.00 95.31 402 CYS A O 1
ATOM 3153 N N . GLY A 1 403 ? 2.449 -6.224 -35.141 1.00 95.31 403 GLY A N 1
ATOM 3154 C CA . GLY A 1 403 ? 1.423 -6.185 -36.182 1.00 95.31 403 GLY A CA 1
ATOM 3155 C C . GLY A 1 403 ? -0.006 -6.319 -35.642 1.00 95.31 403 GLY A C 1
ATOM 3156 O O . GLY A 1 403 ? -0.907 -6.707 -36.383 1.00 95.31 403 GLY A O 1
ATOM 3157 N N . HIS A 1 404 ? -0.227 -6.032 -34.355 1.00 95.25 404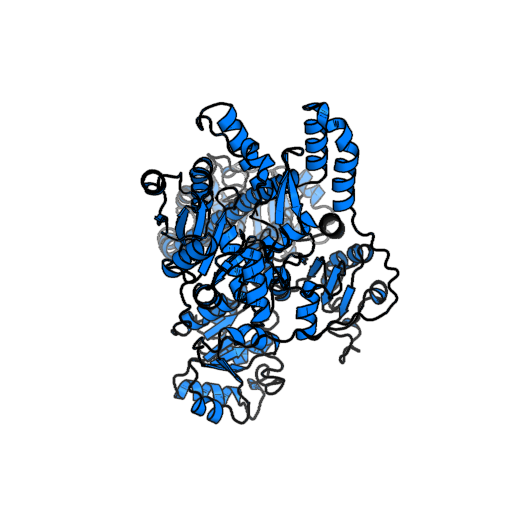 HIS A N 1
ATOM 3158 C CA . HIS A 1 404 ? -1.546 -6.057 -33.720 1.00 95.25 404 HIS A CA 1
ATOM 3159 C C . HIS A 1 404 ? -1.635 -5.078 -32.543 1.00 95.25 404 HIS A C 1
ATOM 3161 O O . HIS A 1 404 ? -0.657 -4.840 -31.842 1.00 95.25 404 HIS A O 1
ATOM 3167 N N . ASN A 1 405 ? -2.842 -4.601 -32.241 1.00 95.06 405 ASN A N 1
ATOM 3168 C CA . ASN A 1 405 ? -3.115 -3.624 -31.176 1.00 95.06 405 ASN A CA 1
ATOM 3169 C C . ASN A 1 405 ? -3.440 -4.240 -29.800 1.00 95.06 405 ASN A C 1
ATOM 3171 O O . ASN A 1 405 ? -3.901 -3.559 -28.887 1.00 95.06 405 ASN A O 1
ATOM 3175 N N . ARG A 1 406 ? -3.236 -5.551 -29.629 1.00 97.88 406 ARG A N 1
ATOM 3176 C CA . ARG A 1 406 ? -3.456 -6.258 -28.353 1.00 97.88 406 ARG A CA 1
ATOM 3177 C C . ARG A 1 406 ? -2.271 -6.083 -27.394 1.00 97.88 406 ARG A C 1
ATOM 3179 O O . ARG A 1 406 ? -1.673 -7.054 -26.924 1.00 97.88 406 ARG A O 1
ATOM 3186 N N . VAL A 1 407 ? -1.892 -4.826 -27.187 1.00 98.31 407 VAL A N 1
ATOM 3187 C CA . VAL A 1 407 ? -0.755 -4.401 -26.374 1.00 98.31 407 VAL A CA 1
ATOM 3188 C C . VAL A 1 407 ? -1.270 -3.528 -25.236 1.00 98.31 407 VAL A C 1
ATOM 3190 O O . VAL A 1 407 ? -2.046 -2.600 -25.446 1.00 98.31 407 VAL A O 1
ATOM 3193 N N . HIS A 1 408 ? -0.850 -3.828 -24.011 1.00 98.25 408 HIS A N 1
ATOM 3194 C CA . HIS A 1 408 ? -1.391 -3.208 -22.805 1.00 98.25 408 HIS A CA 1
ATOM 3195 C C . HIS A 1 408 ? -0.285 -2.784 -21.838 1.00 98.25 408 HIS A C 1
ATOM 3197 O O . HIS A 1 408 ? 0.824 -3.316 -21.847 1.00 98.25 408 HIS A O 1
ATOM 3203 N N . VAL A 1 409 ? -0.592 -1.835 -20.955 1.00 97.94 409 VAL A N 1
ATOM 3204 C CA . VAL A 1 409 ? 0.354 -1.364 -19.935 1.00 97.94 409 VAL A CA 1
ATOM 3205 C C . VAL A 1 409 ? 0.141 -2.129 -18.633 1.00 97.94 409 VAL A C 1
ATOM 3207 O O . VAL A 1 409 ? -0.977 -2.199 -18.122 1.00 97.94 409 VAL A O 1
ATOM 3210 N N . LEU A 1 410 ? 1.218 -2.678 -18.072 1.00 98.19 410 LEU A N 1
ATOM 3211 C CA . LEU A 1 410 ? 1.224 -3.361 -16.781 1.00 98.19 410 LEU A CA 1
ATOM 3212 C C . LEU A 1 410 ? 2.407 -2.879 -15.928 1.00 98.19 410 LEU A C 1
ATOM 3214 O O . LEU A 1 410 ? 3.490 -3.471 -15.972 1.00 98.19 410 LEU A O 1
ATOM 3218 N N . PRO A 1 411 ? 2.215 -1.810 -15.134 1.00 97.44 411 PRO A N 1
ATOM 3219 C CA . PRO A 1 411 ? 3.264 -1.278 -14.274 1.00 97.44 411 PRO A CA 1
ATOM 3220 C C . PRO A 1 411 ? 3.600 -2.244 -13.138 1.00 97.44 411 PRO A C 1
ATOM 3222 O O . PRO A 1 411 ? 2.767 -3.063 -12.731 1.00 97.44 411 PRO A O 1
ATOM 3225 N N . PHE A 1 412 ? 4.768 -2.058 -12.526 1.00 97.81 412 PHE A N 1
ATOM 3226 C CA . PHE A 1 412 ? 5.089 -2.717 -11.262 1.00 97.81 412 PHE A CA 1
ATOM 3227 C C . PHE A 1 412 ? 4.071 -2.401 -10.149 1.00 97.81 412 PHE A C 1
ATOM 3229 O O . PHE A 1 412 ? 3.218 -1.507 -10.241 1.00 97.81 412 PHE A O 1
ATOM 3236 N N . ALA A 1 413 ? 4.142 -3.206 -9.093 1.00 98.19 413 ALA A N 1
ATOM 3237 C CA . ALA A 1 413 ? 3.233 -3.175 -7.961 1.00 98.19 413 ALA A CA 1
ATOM 3238 C C . ALA A 1 413 ? 3.895 -3.787 -6.715 1.00 98.19 413 ALA A C 1
ATOM 3240 O O . ALA A 1 413 ? 4.997 -4.334 -6.791 1.00 98.19 413 ALA A O 1
ATOM 3241 N N . ALA A 1 414 ? 3.203 -3.725 -5.579 1.00 98.31 414 ALA A N 1
ATOM 3242 C CA . ALA A 1 414 ? 3.550 -4.446 -4.360 1.00 98.31 414 ALA A CA 1
ATOM 3243 C C . ALA A 1 414 ? 2.655 -5.680 -4.162 1.00 98.31 414 ALA A C 1
ATOM 3245 O O . ALA A 1 414 ? 1.525 -5.756 -4.644 1.00 98.31 414 ALA A O 1
ATOM 3246 N N . GLN A 1 415 ? 3.158 -6.667 -3.431 1.00 97.62 415 GLN A N 1
ATOM 3247 C CA . GLN A 1 415 ? 2.380 -7.826 -2.978 1.00 97.62 415 GLN A CA 1
ATOM 3248 C C . GLN A 1 415 ? 2.192 -7.728 -1.457 1.00 97.62 415 GLN A C 1
ATOM 3250 O O . GLN A 1 415 ? 3.164 -8.011 -0.749 1.00 97.62 415 GLN A O 1
ATOM 3255 N N . PRO A 1 416 ? 0.994 -7.351 -0.957 1.00 96.69 416 PRO A N 1
ATOM 3256 C CA . PRO A 1 416 ? 0.723 -7.142 0.466 1.00 96.69 416 PRO A CA 1
ATOM 3257 C C . PRO A 1 416 ? 1.165 -8.278 1.389 1.00 96.69 416 PRO A C 1
ATOM 3259 O O . PRO A 1 416 ? 1.587 -8.025 2.509 1.00 96.69 416 PRO A O 1
ATOM 3262 N N . LYS A 1 417 ? 1.122 -9.542 0.949 1.00 95.62 417 LYS A N 1
ATOM 3263 C CA . LYS A 1 417 ? 1.547 -10.677 1.789 1.00 95.62 417 LYS A CA 1
ATOM 3264 C C . LYS A 1 417 ? 3.027 -10.644 2.183 1.00 95.62 417 LYS A C 1
ATOM 3266 O O . LYS A 1 417 ? 3.375 -11.168 3.233 1.00 95.62 417 LYS A O 1
ATOM 3271 N N . ILE A 1 418 ? 3.888 -10.010 1.388 1.00 96.81 418 ILE A N 1
ATOM 3272 C CA . ILE A 1 418 ? 5.343 -9.968 1.634 1.00 96.81 418 ILE A CA 1
ATOM 3273 C C . ILE A 1 418 ? 5.899 -8.542 1.731 1.00 96.81 418 ILE A C 1
ATOM 3275 O O . ILE A 1 418 ? 6.917 -8.323 2.390 1.00 96.81 418 ILE A O 1
ATOM 3279 N N . HIS A 1 419 ? 5.205 -7.567 1.145 1.00 98.19 419 HIS A N 1
ATOM 3280 C CA . HIS A 1 419 ? 5.469 -6.136 1.257 1.00 98.19 419 HIS A CA 1
ATOM 3281 C C . HIS A 1 419 ? 4.368 -5.532 2.122 1.00 98.19 419 HIS A C 1
ATOM 3283 O O . HIS A 1 419 ? 3.249 -5.346 1.658 1.00 98.19 419 HIS A O 1
ATOM 3289 N N . ASN A 1 420 ? 4.661 -5.329 3.399 1.00 97.75 420 ASN A N 1
ATOM 3290 C CA . ASN A 1 420 ? 3.715 -4.796 4.370 1.00 97.75 420 ASN A CA 1
ATOM 3291 C C . ASN A 1 420 ? 4.471 -4.246 5.584 1.00 97.75 420 ASN A C 1
ATOM 3293 O O . ASN A 1 420 ? 5.645 -4.585 5.770 1.00 97.75 420 ASN A O 1
ATOM 3297 N N . PRO A 1 421 ? 3.817 -3.446 6.435 1.00 97.31 421 PRO A N 1
ATOM 3298 C CA . PRO A 1 421 ? 4.480 -2.836 7.581 1.00 97.31 421 PRO A CA 1
ATOM 3299 C C . PRO A 1 421 ? 4.865 -3.802 8.714 1.00 97.31 421 PRO A C 1
ATOM 3301 O O . PRO A 1 421 ? 5.551 -3.366 9.633 1.00 97.31 421 PRO A O 1
ATOM 3304 N N . CYS A 1 422 ? 4.441 -5.081 8.703 1.00 95.62 422 CYS A N 1
ATOM 3305 C CA . CYS A 1 422 ? 4.704 -6.012 9.811 1.00 95.62 422 CYS A CA 1
ATOM 3306 C C . CYS A 1 422 ? 6.191 -6.088 10.133 1.00 95.62 422 CYS A C 1
ATOM 3308 O O . CYS A 1 422 ? 6.993 -6.523 9.307 1.00 95.62 422 CYS A O 1
ATOM 3310 N N . ARG A 1 423 ? 6.539 -5.736 11.366 1.00 92.00 423 ARG A N 1
ATOM 3311 C CA . ARG A 1 423 ? 7.912 -5.711 11.839 1.00 92.00 423 ARG A CA 1
ATOM 3312 C C . ARG A 1 423 ? 8.070 -6.580 13.076 1.00 92.00 423 ARG A C 1
ATOM 3314 O O . ARG A 1 423 ? 7.300 -6.467 14.031 1.00 92.00 423 ARG A O 1
ATOM 3321 N N . ASP A 1 424 ? 9.116 -7.397 13.075 1.00 89.31 424 ASP A N 1
ATOM 3322 C CA . ASP A 1 424 ? 9.585 -8.067 14.283 1.00 89.31 424 ASP A CA 1
ATOM 3323 C C . ASP A 1 424 ? 10.265 -7.029 15.202 1.00 89.31 424 ASP A C 1
ATOM 3325 O O . ASP A 1 424 ? 11.163 -6.303 14.748 1.00 89.31 424 ASP A O 1
ATOM 3329 N N . PRO A 1 425 ? 9.863 -6.904 16.479 1.00 84.56 425 PRO A N 1
ATOM 3330 C CA . PRO A 1 425 ? 10.483 -5.969 17.413 1.00 84.56 425 PRO A CA 1
ATOM 3331 C C . PRO A 1 425 ? 11.997 -6.166 17.564 1.00 84.56 425 PRO A C 1
ATOM 3333 O O . PRO A 1 425 ? 12.709 -5.184 17.778 1.00 84.56 425 PRO A O 1
ATOM 3336 N N . GLY A 1 426 ? 12.489 -7.398 17.405 1.00 86.31 426 GLY A N 1
ATOM 3337 C CA . GLY A 1 426 ? 13.898 -7.770 17.502 1.00 86.31 426 GLY A CA 1
ATOM 3338 C C . GLY A 1 426 ? 14.745 -7.399 16.284 1.00 86.31 426 GLY A C 1
ATOM 3339 O O . GLY A 1 426 ? 15.973 -7.462 16.358 1.00 86.31 426 GLY A O 1
ATOM 3340 N N . TRP A 1 427 ? 14.143 -6.986 15.166 1.00 90.44 427 TRP A N 1
ATOM 3341 C CA . TRP A 1 427 ? 14.921 -6.528 14.016 1.00 90.44 427 TRP A CA 1
ATOM 3342 C C . TRP A 1 427 ? 15.665 -5.222 14.319 1.00 90.44 427 TRP A C 1
ATOM 3344 O O . TRP A 1 427 ? 15.161 -4.376 15.069 1.00 90.44 427 TRP A O 1
ATOM 3354 N N . PRO A 1 428 ? 16.852 -5.008 13.723 1.00 90.81 428 PRO A N 1
ATOM 3355 C CA . PRO A 1 428 ? 17.576 -3.754 13.869 1.00 90.81 428 PRO A CA 1
ATOM 3356 C C . PRO A 1 428 ? 16.844 -2.600 13.172 1.00 90.81 428 PRO A C 1
ATOM 3358 O O . PRO A 1 428 ? 15.912 -2.790 12.381 1.00 90.81 428 PRO A O 1
ATOM 3361 N N . ARG A 1 429 ? 17.265 -1.375 13.487 1.00 90.81 429 ARG A N 1
ATOM 3362 C CA . ARG A 1 429 ? 16.804 -0.161 12.814 1.00 90.81 429 ARG A CA 1
ATOM 3363 C C . ARG A 1 429 ? 18.012 0.679 12.422 1.00 90.81 429 ARG A C 1
ATOM 3365 O O . ARG A 1 429 ? 18.790 1.071 13.285 1.00 90.81 429 ARG A O 1
ATOM 3372 N N . TYR A 1 430 ? 18.153 0.915 11.129 1.00 95.81 430 TYR A N 1
ATOM 3373 C CA . TYR A 1 430 ? 19.234 1.660 10.501 1.00 95.81 430 TYR A CA 1
ATOM 3374 C C . TYR A 1 430 ? 18.670 2.930 9.849 1.00 95.81 430 TYR A C 1
ATOM 3376 O O . TYR A 1 430 ? 17.498 2.947 9.471 1.00 95.81 430 TYR A O 1
ATOM 3384 N N . PRO A 1 431 ? 19.465 3.994 9.681 1.00 95.31 431 PRO A N 1
ATOM 3385 C CA . PRO A 1 431 ? 18.921 5.274 9.243 1.00 95.31 431 PRO A CA 1
ATOM 3386 C C . PRO A 1 431 ? 18.596 5.285 7.742 1.00 95.31 431 PRO A C 1
ATOM 3388 O O . PRO A 1 431 ? 17.438 5.458 7.364 1.00 95.31 431 PRO A O 1
ATOM 3391 N N . VAL A 1 432 ? 19.583 5.054 6.871 1.00 98.06 432 VAL A N 1
ATOM 3392 C CA . VAL A 1 432 ? 19.429 5.241 5.419 1.00 98.06 432 VAL A CA 1
ATOM 3393 C C . VAL A 1 432 ? 20.003 4.054 4.656 1.00 98.06 432 VAL A C 1
ATOM 3395 O O . VAL A 1 432 ? 21.105 3.600 4.952 1.00 98.06 432 VAL A O 1
ATOM 3398 N N . CYS A 1 433 ? 19.293 3.565 3.637 1.00 97.88 433 CYS A N 1
ATOM 3399 C CA . CYS A 1 433 ? 19.818 2.547 2.725 1.00 97.88 433 CYS A CA 1
ATOM 3400 C C . CYS A 1 433 ? 19.752 2.975 1.261 1.00 97.88 433 CYS A C 1
ATOM 3402 O O . CYS A 1 433 ? 18.789 3.597 0.831 1.00 97.88 433 CYS A O 1
ATOM 3404 N N . PHE A 1 434 ? 20.730 2.555 0.466 1.00 96.94 434 PHE A N 1
ATOM 3405 C CA . PHE A 1 434 ? 20.620 2.434 -0.981 1.00 96.94 434 PHE A CA 1
ATOM 3406 C C . PHE A 1 434 ? 20.885 0.981 -1.386 1.00 96.94 434 PHE A C 1
ATOM 3408 O O . PHE A 1 434 ? 21.968 0.451 -1.154 1.00 96.94 434 PHE A O 1
ATOM 3415 N N . ALA A 1 435 ? 19.913 0.328 -2.021 1.00 93.88 435 ALA A N 1
ATOM 3416 C CA . ALA A 1 435 ? 20.075 -1.031 -2.535 1.00 93.88 435 ALA A CA 1
ATOM 3417 C C . ALA A 1 435 ? 20.146 -1.001 -4.063 1.00 93.88 435 ALA A C 1
ATOM 3419 O O . ALA A 1 435 ? 19.145 -0.769 -4.743 1.00 93.88 435 ALA A O 1
ATOM 3420 N N . GLY A 1 436 ? 21.314 -1.242 -4.645 1.00 89.44 436 GLY A N 1
ATOM 3421 C CA . GLY A 1 436 ? 21.499 -1.004 -6.072 1.00 89.44 436 GLY A CA 1
ATOM 3422 C C . GLY A 1 436 ? 22.873 -1.388 -6.580 1.00 89.44 436 GLY A C 1
ATOM 3423 O O . GLY A 1 436 ? 23.591 -2.161 -5.962 1.00 89.44 436 GLY A O 1
ATOM 3424 N N . SER A 1 437 ? 23.214 -0.867 -7.751 1.00 85.19 437 SER A N 1
ATOM 3425 C CA . SER A 1 437 ? 24.506 -1.090 -8.393 1.00 85.19 437 SER A CA 1
ATOM 3426 C C . SER A 1 437 ? 25.093 0.228 -8.851 1.00 85.19 437 SER A C 1
ATOM 3428 O O . SER A 1 437 ? 24.355 1.061 -9.390 1.00 85.19 437 SER A O 1
ATOM 3430 N N . TRP A 1 438 ? 26.410 0.366 -8.758 1.00 82.06 438 TRP A N 1
ATOM 3431 C CA . TRP A 1 438 ? 27.112 1.422 -9.464 1.00 82.06 438 TRP A CA 1
ATOM 3432 C C . TRP A 1 438 ? 27.159 1.095 -10.961 1.00 82.06 438 TRP A C 1
ATOM 3434 O O . TRP A 1 438 ? 27.443 -0.032 -11.353 1.00 82.06 438 TRP A O 1
ATOM 3444 N N . ARG A 1 439 ? 26.813 2.063 -11.812 1.00 70.75 439 ARG A N 1
ATOM 3445 C CA . ARG A 1 439 ? 26.933 1.970 -13.284 1.00 70.75 439 ARG A CA 1
ATOM 3446 C C . ARG A 1 439 ? 27.544 3.247 -13.876 1.00 70.75 439 ARG A C 1
ATOM 3448 O O . ARG A 1 439 ? 27.283 3.595 -15.023 1.00 70.75 439 ARG A O 1
ATOM 3455 N N . GLY A 1 440 ? 28.292 3.989 -13.058 1.00 59.88 440 GLY A N 1
ATOM 3456 C CA . GLY A 1 440 ? 28.717 5.362 -13.342 1.00 59.88 440 GLY A CA 1
ATOM 3457 C C . GLY A 1 440 ? 29.928 5.503 -14.269 1.00 59.88 440 GLY A C 1
ATOM 3458 O O . GLY A 1 440 ? 30.248 6.625 -14.655 1.00 59.88 440 GLY A O 1
ATOM 3459 N N . GLU A 1 441 ? 30.633 4.424 -14.629 1.00 53.88 441 GLU A N 1
ATOM 3460 C CA . GLU A 1 441 ? 31.727 4.511 -15.618 1.00 53.88 441 GLU A CA 1
ATOM 3461 C C . GLU A 1 441 ? 31.236 4.493 -17.065 1.00 53.88 441 GLU A C 1
ATOM 3463 O O . GLU A 1 441 ? 31.915 5.030 -17.929 1.00 53.88 441 GLU A O 1
ATOM 3468 N N . ALA A 1 442 ? 30.041 3.954 -17.322 1.00 49.59 442 ALA A N 1
ATOM 3469 C CA . ALA A 1 442 ? 29.480 3.917 -18.669 1.00 49.59 442 ALA A CA 1
ATOM 3470 C C . ALA A 1 442 ? 28.840 5.255 -19.102 1.00 49.59 442 ALA A C 1
ATOM 3472 O O . ALA A 1 442 ? 28.735 5.499 -20.297 1.00 49.59 442 ALA A O 1
ATOM 3473 N N . TYR A 1 443 ? 28.426 6.120 -18.157 1.00 58.56 443 TYR A N 1
ATOM 3474 C CA . TYR A 1 443 ? 27.706 7.376 -18.440 1.00 58.56 443 TYR A CA 1
ATOM 3475 C C . TYR A 1 443 ? 27.981 8.453 -17.368 1.00 58.56 443 TYR A C 1
ATOM 3477 O O . TYR A 1 443 ? 27.676 8.247 -16.189 1.00 58.56 443 TYR A O 1
ATOM 3485 N N . ALA A 1 444 ? 28.528 9.611 -17.764 1.00 60.75 444 ALA A N 1
ATOM 3486 C CA . ALA A 1 444 ? 28.900 10.707 -16.854 1.00 60.75 444 ALA A CA 1
ATOM 3487 C C . ALA A 1 444 ? 27.692 11.352 -16.147 1.00 60.75 444 ALA A C 1
ATOM 3489 O O . ALA A 1 444 ? 27.745 11.611 -14.946 1.00 60.75 444 ALA A O 1
ATOM 3490 N N . GLU A 1 445 ? 26.577 11.529 -16.857 1.00 64.31 445 GLU A N 1
ATOM 3491 C CA . GLU A 1 445 ? 25.332 12.076 -16.298 1.00 64.31 445 GLU A CA 1
ATOM 3492 C C . GLU A 1 445 ? 24.786 11.186 -15.177 1.00 64.31 445 GLU A C 1
ATOM 3494 O O . GLU A 1 445 ? 24.502 11.653 -14.079 1.00 64.31 445 GLU A O 1
ATOM 3499 N N . ARG A 1 446 ? 24.768 9.864 -15.393 1.00 67.75 446 ARG A N 1
ATOM 3500 C CA . ARG A 1 446 ? 24.304 8.891 -14.394 1.00 67.75 446 ARG A CA 1
ATOM 3501 C C . ARG A 1 446 ? 25.157 8.891 -13.124 1.00 67.75 446 ARG A C 1
ATOM 3503 O O . ARG A 1 446 ? 24.641 8.632 -12.035 1.00 67.75 446 ARG A O 1
ATOM 3510 N N . ARG A 1 447 ? 26.459 9.160 -13.259 1.00 72.38 447 ARG A N 1
ATOM 3511 C CA . ARG A 1 447 ? 27.367 9.342 -12.121 1.00 72.38 447 ARG A CA 1
ATOM 3512 C C . ARG A 1 447 ? 26.958 10.562 -11.305 1.00 72.38 447 ARG A C 1
ATOM 3514 O O . ARG A 1 447 ? 26.787 10.428 -10.098 1.00 72.38 447 ARG A O 1
ATOM 3521 N N . ALA A 1 448 ? 26.755 11.703 -11.962 1.00 73.19 448 ALA A N 1
ATOM 3522 C CA . ALA A 1 448 ? 26.319 12.930 -11.303 1.00 73.19 448 ALA A CA 1
ATOM 3523 C C . ALA A 1 448 ? 24.970 12.739 -10.585 1.00 73.19 448 ALA A C 1
ATOM 3525 O O . ALA A 1 448 ? 24.848 13.101 -9.416 1.00 73.19 448 ALA A O 1
ATOM 3526 N N . SER A 1 449 ? 23.999 12.073 -11.224 1.00 79.06 449 SER A N 1
ATOM 3527 C CA . SER A 1 449 ? 22.675 11.836 -10.634 1.00 79.06 449 SER A CA 1
ATOM 3528 C C . SER A 1 449 ? 22.714 10.925 -9.404 1.00 79.06 449 SER A C 1
ATOM 3530 O O . SER A 1 449 ? 22.104 11.235 -8.387 1.00 79.06 449 SER A O 1
ATOM 3532 N N . ILE A 1 450 ? 23.433 9.796 -9.443 1.00 87.81 450 ILE A N 1
ATOM 3533 C CA . ILE A 1 450 ? 23.528 8.919 -8.260 1.00 87.81 450 ILE A CA 1
ATOM 3534 C C . ILE A 1 450 ? 24.328 9.601 -7.145 1.00 87.81 450 ILE A C 1
ATOM 3536 O O . ILE A 1 450 ? 23.970 9.478 -5.977 1.00 87.81 450 ILE A O 1
ATOM 3540 N N . SER A 1 451 ? 25.390 10.338 -7.472 1.00 89.44 451 SER A N 1
ATOM 3541 C CA . SER A 1 451 ? 26.186 11.045 -6.466 1.00 89.44 451 SER A CA 1
ATOM 3542 C C . SER A 1 451 ? 25.414 12.160 -5.764 1.00 89.44 451 SER A C 1
ATOM 3544 O O . SER A 1 451 ? 25.550 12.294 -4.554 1.00 89.44 451 SER A O 1
ATOM 3546 N N . MET A 1 452 ? 24.514 12.852 -6.463 1.00 89.75 452 MET A N 1
ATOM 3547 C CA . MET A 1 452 ? 23.560 13.799 -5.868 1.00 89.75 452 MET A CA 1
ATOM 3548 C C . MET A 1 452 ? 22.681 13.180 -4.766 1.00 89.75 452 MET A C 1
ATOM 3550 O O . MET A 1 452 ? 22.238 13.877 -3.854 1.00 89.75 452 MET A O 1
ATOM 3554 N N . LEU A 1 453 ? 22.436 11.871 -4.842 1.00 93.31 453 LEU A N 1
ATOM 3555 C CA . LEU A 1 453 ? 21.675 11.123 -3.848 1.00 93.31 453 LEU A CA 1
ATOM 3556 C C . LEU A 1 453 ? 22.575 10.554 -2.738 1.00 93.31 453 LEU A C 1
ATOM 3558 O O . LEU A 1 453 ? 22.228 10.621 -1.563 1.00 93.31 453 LEU A O 1
ATOM 3562 N N . LEU A 1 454 ? 23.717 9.960 -3.102 1.00 95.62 454 LEU A N 1
ATOM 3563 C CA . LEU A 1 454 ? 24.552 9.204 -2.162 1.00 95.62 454 LEU A CA 1
ATOM 3564 C C . LEU A 1 454 ? 25.537 10.065 -1.367 1.00 95.62 454 LEU A C 1
ATOM 3566 O O . LEU A 1 454 ? 25.803 9.734 -0.217 1.00 95.62 454 LEU A O 1
ATOM 3570 N N . ASP A 1 455 ? 26.075 11.139 -1.951 1.00 93.50 455 ASP A N 1
ATOM 3571 C CA . ASP A 1 455 ? 27.046 12.019 -1.281 1.00 93.50 455 ASP A CA 1
ATOM 3572 C C . ASP A 1 455 ? 26.472 12.658 -0.013 1.00 93.50 455 ASP A C 1
ATOM 3574 O O . ASP A 1 455 ? 27.045 12.434 1.053 1.00 93.50 455 ASP A O 1
ATOM 3578 N N . PRO A 1 456 ? 25.326 13.366 -0.066 1.00 92.56 456 PRO A N 1
ATOM 3579 C CA . PRO A 1 456 ? 24.716 13.916 1.142 1.00 92.56 456 PRO A CA 1
ATOM 3580 C C . PRO A 1 456 ? 24.316 12.822 2.138 1.00 92.56 456 PRO A C 1
ATOM 3582 O O . PRO A 1 456 ? 24.448 13.000 3.343 1.00 92.56 456 PRO A O 1
ATOM 3585 N N . ALA A 1 457 ? 23.880 11.651 1.659 1.00 96.31 457 ALA A N 1
ATOM 3586 C CA . ALA A 1 457 ? 23.443 10.559 2.524 1.00 96.31 457 ALA A CA 1
ATOM 3587 C C . ALA A 1 457 ? 24.562 9.958 3.398 1.00 96.31 457 ALA A C 1
ATOM 3589 O O . ALA A 1 457 ? 24.252 9.347 4.424 1.00 96.31 457 ALA A O 1
ATOM 3590 N N . LEU A 1 458 ? 25.842 10.136 3.039 1.00 93.69 458 LEU A N 1
ATOM 3591 C CA . LEU A 1 458 ? 26.973 9.693 3.866 1.00 93.69 458 LEU A CA 1
ATOM 3592 C C . LEU A 1 458 ? 26.932 10.315 5.271 1.00 93.69 458 LEU A C 1
ATOM 3594 O O . LEU A 1 458 ? 27.193 9.617 6.249 1.00 93.69 458 LEU A O 1
ATOM 3598 N N . GLU A 1 459 ? 26.516 11.579 5.385 1.00 91.88 459 GLU A N 1
ATOM 3599 C CA . GLU A 1 459 ? 26.386 12.290 6.668 1.00 91.88 459 GLU A CA 1
ATOM 3600 C C . GLU A 1 459 ? 25.227 11.764 7.535 1.00 91.88 459 GLU A C 1
ATOM 3602 O O . GLU A 1 459 ? 25.169 12.025 8.736 1.00 91.88 459 GLU A O 1
ATOM 3607 N N . PHE A 1 460 ? 24.323 10.974 6.947 1.00 93.12 460 PHE A N 1
ATOM 3608 C CA . PHE A 1 460 ? 23.124 10.433 7.591 1.00 93.12 460 PHE A CA 1
ATOM 3609 C C . PHE A 1 460 ? 23.196 8.913 7.827 1.00 93.12 460 PHE A C 1
ATOM 3611 O O . PHE A 1 460 ? 22.168 8.270 8.041 1.00 93.12 460 PHE A O 1
ATOM 3618 N N . GLY A 1 461 ? 24.394 8.319 7.800 1.00 93.44 461 GLY A N 1
ATOM 3619 C CA . GLY A 1 461 ? 24.589 6.892 8.093 1.00 93.44 461 GLY A CA 1
ATOM 3620 C C . GLY A 1 461 ? 24.164 5.958 6.953 1.00 93.44 461 GLY A C 1
ATOM 3621 O O . GLY A 1 461 ? 23.551 4.918 7.191 1.00 93.44 461 GLY A O 1
ATOM 3622 N N . LEU A 1 462 ? 24.460 6.330 5.705 1.00 96.75 462 LEU A N 1
ATOM 3623 C CA . LEU A 1 462 ? 24.149 5.533 4.515 1.00 96.75 462 LEU A CA 1
ATOM 3624 C C . LEU A 1 462 ? 24.705 4.099 4.582 1.00 96.75 462 LEU A C 1
ATOM 3626 O O . LEU A 1 462 ? 25.908 3.883 4.707 1.00 96.75 462 LEU A O 1
ATOM 3630 N N . HIS A 1 463 ? 23.827 3.117 4.369 1.00 97.25 463 HIS A N 1
ATOM 3631 C CA . HIS A 1 463 ? 24.182 1.732 4.059 1.00 97.25 463 HIS A CA 1
ATOM 3632 C C . HIS A 1 463 ? 23.937 1.438 2.574 1.00 97.25 463 HIS A C 1
ATOM 3634 O O . HIS A 1 463 ? 22.820 1.573 2.076 1.00 97.25 463 HIS A O 1
ATOM 3640 N N . ILE A 1 464 ? 24.951 0.956 1.865 1.00 96.19 464 ILE A N 1
ATOM 3641 C CA . ILE A 1 464 ? 24.859 0.505 0.477 1.00 96.19 464 ILE A CA 1
ATOM 3642 C C . ILE A 1 464 ? 24.809 -1.022 0.446 1.00 96.19 464 ILE A C 1
ATOM 3644 O O . ILE A 1 464 ? 25.722 -1.700 0.921 1.00 96.19 464 ILE A O 1
ATOM 3648 N N . MET A 1 465 ? 23.744 -1.552 -0.152 1.00 94.69 465 MET A N 1
ATOM 3649 C CA . MET A 1 465 ? 23.605 -2.968 -0.485 1.00 94.69 465 MET A CA 1
ATOM 3650 C C . MET A 1 465 ? 23.909 -3.142 -1.973 1.00 94.69 465 MET A C 1
ATOM 3652 O O . MET A 1 465 ? 23.053 -2.884 -2.826 1.00 94.69 465 MET A O 1
ATOM 3656 N N . ASP A 1 466 ? 25.146 -3.528 -2.280 1.00 91.44 466 ASP A N 1
ATOM 3657 C CA . ASP A 1 466 ? 25.652 -3.636 -3.645 1.00 91.44 466 ASP A CA 1
ATOM 3658 C C . ASP A 1 466 ? 25.241 -4.973 -4.275 1.00 91.44 466 ASP A C 1
ATOM 3660 O O . ASP A 1 466 ? 25.666 -6.052 -3.858 1.00 91.44 466 ASP A O 1
ATOM 3664 N N . ARG A 1 467 ? 24.417 -4.898 -5.324 1.00 84.62 467 ARG A N 1
ATOM 3665 C CA . ARG A 1 467 ? 23.931 -6.060 -6.082 1.00 84.62 467 ARG A CA 1
ATOM 3666 C C . ARG A 1 467 ? 25.064 -6.873 -6.721 1.00 84.62 467 ARG A C 1
ATOM 3668 O O . ARG A 1 467 ? 24.870 -8.060 -6.968 1.00 84.62 467 ARG A O 1
ATOM 3675 N N . TYR A 1 468 ? 26.207 -6.258 -7.019 1.00 81.75 468 TYR A N 1
ATOM 3676 C CA . TYR A 1 468 ? 27.307 -6.900 -7.742 1.00 81.75 468 TYR A CA 1
ATOM 3677 C C . TYR A 1 468 ? 28.495 -7.293 -6.859 1.00 81.75 468 TYR A C 1
ATOM 3679 O O . TYR A 1 468 ? 29.479 -7.812 -7.382 1.00 81.75 468 TYR A O 1
ATOM 3687 N N . LEU A 1 469 ? 28.383 -7.146 -5.535 1.00 77.56 469 LEU A N 1
ATOM 3688 C CA . LEU A 1 469 ? 29.471 -7.436 -4.597 1.00 77.56 469 LEU A CA 1
ATOM 3689 C C . LEU A 1 469 ? 29.993 -8.884 -4.673 1.00 77.56 469 LEU A C 1
ATOM 3691 O O . LEU A 1 469 ? 31.176 -9.122 -4.452 1.00 77.56 469 LEU A O 1
ATOM 3695 N N . THR A 1 470 ? 29.113 -9.855 -4.942 1.00 62.00 470 THR A N 1
ATOM 3696 C CA . THR A 1 470 ? 29.390 -11.303 -4.840 1.00 62.00 470 THR A CA 1
ATOM 3697 C C . THR A 1 470 ? 29.365 -12.050 -6.187 1.00 62.00 470 THR A C 1
ATOM 3699 O O . THR A 1 470 ? 29.404 -13.278 -6.203 1.00 62.00 470 THR A O 1
ATOM 3702 N N . GLY A 1 471 ? 29.331 -11.340 -7.326 1.00 55.62 471 GLY A N 1
ATOM 3703 C CA . GLY A 1 471 ? 29.282 -11.924 -8.682 1.00 55.62 471 GLY A CA 1
ATOM 3704 C C . GLY A 1 471 ? 30.518 -11.635 -9.548 1.00 55.62 471 GLY A C 1
ATOM 3705 O O . GLY A 1 471 ? 31.470 -11.011 -9.095 1.00 55.62 471 GLY A O 1
ATOM 3706 N N . THR A 1 472 ? 30.489 -12.031 -10.830 1.00 43.91 472 THR A N 1
ATOM 3707 C CA . THR A 1 472 ? 31.534 -11.811 -11.869 1.00 43.91 472 THR A CA 1
ATOM 3708 C C . THR A 1 472 ? 31.793 -10.332 -12.228 1.00 43.91 472 THR A C 1
ATOM 3710 O O . THR A 1 472 ? 32.218 -10.008 -13.337 1.00 43.91 472 THR A O 1
ATOM 3713 N N . ALA A 1 473 ? 31.524 -9.401 -11.315 1.00 46.88 473 ALA A N 1
ATOM 3714 C CA . ALA A 1 473 ? 31.774 -7.977 -11.457 1.00 46.88 473 ALA A CA 1
ATOM 3715 C C . ALA A 1 473 ? 33.211 -7.622 -11.046 1.00 46.88 473 ALA A C 1
ATOM 3717 O O . ALA A 1 473 ? 33.461 -6.762 -10.213 1.00 46.88 473 ALA A O 1
ATOM 3718 N N . THR A 1 474 ? 34.170 -8.249 -11.721 1.00 47.75 474 THR A N 1
ATOM 3719 C CA . THR A 1 474 ? 35.493 -7.668 -11.986 1.00 47.75 474 THR A CA 1
ATOM 3720 C C . THR A 1 474 ? 35.460 -6.779 -13.238 1.00 47.75 474 THR A C 1
ATOM 3722 O O . THR A 1 474 ? 36.498 -6.475 -13.817 1.00 47.75 474 THR A O 1
ATOM 3725 N N . ARG A 1 475 ? 34.269 -6.350 -13.690 1.00 57.06 475 ARG A N 1
ATOM 3726 C CA . ARG A 1 475 ? 34.132 -5.318 -14.726 1.00 57.06 475 ARG A CA 1
ATOM 3727 C C . ARG A 1 475 ? 34.330 -3.948 -14.060 1.00 57.06 475 ARG A C 1
ATOM 3729 O O . ARG A 1 475 ? 33.492 -3.603 -13.224 1.00 57.06 475 ARG A O 1
ATOM 3736 N N . PRO A 1 476 ? 35.372 -3.174 -14.425 1.00 60.12 476 PRO A N 1
ATOM 3737 C CA . PRO A 1 476 ? 35.740 -1.918 -13.757 1.00 60.12 476 PRO A CA 1
ATOM 3738 C C . PRO A 1 476 ? 34.552 -0.969 -13.513 1.00 60.12 476 PRO A C 1
ATOM 3740 O O . PRO A 1 476 ? 34.382 -0.462 -12.407 1.00 60.12 476 PRO A O 1
ATOM 3743 N N . GLY A 1 477 ? 33.622 -0.886 -14.473 1.00 67.94 477 GLY A N 1
ATOM 3744 C CA . GLY A 1 477 ? 32.509 0.067 -14.435 1.00 67.94 477 GLY A CA 1
ATOM 3745 C C . GLY A 1 477 ? 31.363 -0.163 -13.458 1.00 67.94 477 GLY A C 1
ATOM 3746 O O . GLY A 1 477 ? 30.459 0.676 -13.396 1.00 67.94 477 GLY A O 1
ATOM 3747 N N . PHE A 1 478 ? 31.383 -1.262 -12.702 1.00 75.50 478 PHE A N 1
ATOM 3748 C CA . PHE A 1 478 ? 30.333 -1.595 -11.733 1.00 75.50 478 PHE A CA 1
ATOM 3749 C C . PHE A 1 478 ? 30.751 -1.413 -10.272 1.00 75.50 478 PHE A C 1
ATOM 3751 O O . PHE A 1 478 ? 29.921 -1.577 -9.379 1.00 75.50 478 PHE A O 1
ATOM 3758 N N . ARG A 1 479 ? 32.015 -1.059 -10.014 1.00 82.75 479 ARG A N 1
ATOM 3759 C CA . ARG A 1 479 ? 32.523 -0.848 -8.657 1.00 82.75 479 ARG A CA 1
ATOM 3760 C C . ARG A 1 479 ? 32.168 0.554 -8.163 1.00 82.75 479 ARG A C 1
ATOM 3762 O O . ARG A 1 479 ? 32.419 1.539 -8.849 1.00 82.75 479 ARG A O 1
ATOM 3769 N N . PHE A 1 480 ? 31.626 0.652 -6.950 1.00 87.38 480 PHE A N 1
ATOM 3770 C CA . PHE A 1 480 ? 31.418 1.943 -6.289 1.00 87.38 480 PHE A CA 1
ATOM 3771 C C . PHE A 1 480 ? 32.757 2.671 -6.027 1.00 87.38 480 PHE A C 1
ATOM 3773 O O . PHE A 1 480 ? 33.722 2.023 -5.616 1.00 87.38 480 PHE A O 1
ATOM 3780 N N . PRO A 1 481 ? 32.825 4.004 -6.200 1.00 87.81 481 PRO A N 1
ATOM 3781 C CA . PRO A 1 481 ? 33.997 4.812 -5.861 1.00 87.81 481 PRO A CA 1
ATOM 3782 C C . PRO A 1 481 ? 34.483 4.637 -4.417 1.00 87.81 481 PRO A C 1
ATOM 3784 O O . PRO A 1 481 ? 33.687 4.334 -3.526 1.00 87.81 481 PRO A O 1
ATOM 3787 N N . ASP A 1 482 ? 35.771 4.906 -4.177 1.00 87.88 482 ASP A N 1
ATOM 3788 C CA . ASP A 1 482 ? 36.428 4.680 -2.878 1.00 87.88 482 ASP A CA 1
ATOM 3789 C C . ASP A 1 482 ? 35.738 5.394 -1.707 1.00 87.88 482 ASP A C 1
ATOM 3791 O O . ASP A 1 482 ? 35.592 4.811 -0.634 1.00 87.88 482 ASP A O 1
ATOM 3795 N N . ARG A 1 483 ? 35.197 6.597 -1.935 1.00 89.62 483 ARG A N 1
ATOM 3796 C CA . ARG A 1 483 ? 34.448 7.361 -0.921 1.00 89.62 483 ARG A CA 1
ATOM 3797 C C . ARG A 1 483 ? 33.209 6.649 -0.363 1.00 89.62 483 ARG A C 1
ATOM 3799 O O . ARG A 1 483 ? 32.762 6.989 0.722 1.00 89.62 483 ARG A O 1
ATOM 3806 N N . TYR A 1 484 ? 32.646 5.678 -1.084 1.00 91.62 484 TYR A N 1
ATOM 3807 C CA . TYR A 1 484 ? 31.469 4.930 -0.631 1.00 91.62 484 TYR A CA 1
ATOM 3808 C C . TYR A 1 484 ? 31.816 3.577 -0.010 1.00 91.62 484 TYR A C 1
ATOM 3810 O O . TYR A 1 484 ? 30.922 2.899 0.488 1.00 91.62 484 TYR A O 1
ATOM 3818 N N . GLN A 1 485 ? 33.080 3.147 -0.045 1.00 89.06 485 GLN A N 1
ATOM 3819 C CA . GLN A 1 485 ? 33.456 1.782 0.335 1.00 89.06 485 GLN A CA 1
ATOM 3820 C C . GLN A 1 485 ? 33.107 1.455 1.793 1.00 89.06 485 GLN A C 1
ATOM 3822 O O . GLN A 1 485 ? 32.720 0.330 2.091 1.00 89.06 485 GLN A O 1
ATOM 3827 N N . GLU A 1 486 ? 33.166 2.437 2.695 1.00 90.12 486 GLU A N 1
ATOM 3828 C CA . GLU A 1 486 ? 32.790 2.258 4.107 1.00 90.12 486 GLU A CA 1
ATOM 3829 C C . GLU A 1 486 ? 31.275 2.115 4.323 1.00 90.12 486 GLU A C 1
ATOM 3831 O O . GLU A 1 486 ? 30.833 1.449 5.270 1.00 90.12 486 GLU A O 1
ATOM 3836 N N . ALA A 1 487 ? 30.486 2.691 3.413 1.00 93.38 487 ALA A N 1
ATOM 3837 C CA . ALA A 1 487 ? 29.034 2.590 3.399 1.00 93.38 487 ALA A CA 1
ATOM 3838 C C . ALA A 1 487 ? 28.551 1.245 2.834 1.00 93.38 487 ALA A C 1
ATOM 3840 O O . ALA A 1 487 ? 27.407 0.870 3.071 1.00 93.38 487 ALA A O 1
ATOM 3841 N N . ILE A 1 488 ? 29.381 0.484 2.111 1.00 93.19 488 ILE A N 1
ATOM 3842 C CA . ILE A 1 488 ? 28.988 -0.823 1.560 1.00 93.19 488 ILE A CA 1
ATOM 3843 C C . ILE A 1 488 ? 28.893 -1.853 2.689 1.00 93.19 488 ILE A C 1
ATOM 3845 O O . ILE A 1 488 ? 29.896 -2.241 3.284 1.00 93.19 488 ILE A O 1
ATOM 3849 N N . LYS A 1 489 ? 27.675 -2.335 2.962 1.00 94.25 489 LYS A N 1
ATOM 3850 C CA . LYS A 1 489 ? 27.395 -3.282 4.057 1.00 94.25 489 LYS A CA 1
ATOM 3851 C C . LYS A 1 489 ? 27.094 -4.707 3.593 1.00 94.25 489 LYS A C 1
ATOM 3853 O O . LYS A 1 489 ? 26.949 -5.590 4.435 1.00 94.25 489 LYS A O 1
ATOM 3858 N N . GLY A 1 490 ? 27.055 -4.966 2.286 1.00 92.06 490 GLY A N 1
ATOM 3859 C CA . GLY A 1 490 ? 26.872 -6.312 1.743 1.00 92.06 490 GLY A CA 1
ATOM 3860 C C . GLY A 1 490 ? 26.091 -6.340 0.434 1.00 92.06 490 GLY A C 1
ATOM 3861 O O . GLY A 1 490 ? 25.947 -5.326 -0.241 1.00 92.06 490 GLY A O 1
ATOM 3862 N N . SER A 1 491 ? 25.582 -7.523 0.098 1.00 92.06 491 SER A N 1
ATOM 3863 C CA . SER A 1 491 ? 24.627 -7.781 -0.985 1.00 92.06 491 SER A CA 1
ATOM 3864 C C . SER A 1 491 ? 23.451 -8.563 -0.412 1.00 92.06 491 SER A C 1
ATOM 3866 O O . SER A 1 491 ? 23.676 -9.396 0.463 1.00 92.06 491 SER A O 1
ATOM 3868 N N . LEU A 1 492 ? 22.240 -8.352 -0.927 1.00 92.69 492 LEU A N 1
ATOM 3869 C CA . LEU A 1 492 ? 21.034 -9.018 -0.427 1.00 92.69 492 LEU A CA 1
ATOM 3870 C C . LEU A 1 492 ? 20.385 -9.883 -1.507 1.00 92.69 492 LEU A C 1
ATOM 3872 O O . LEU A 1 492 ? 20.205 -9.448 -2.648 1.00 92.69 492 LEU A O 1
ATOM 3876 N N . THR A 1 493 ? 19.981 -11.090 -1.123 1.00 92.31 493 THR A N 1
ATOM 3877 C CA . THR A 1 493 ? 18.974 -11.876 -1.841 1.00 92.31 493 THR A CA 1
ATOM 3878 C C . THR A 1 493 ? 17.607 -11.194 -1.747 1.00 92.31 493 THR A C 1
ATOM 3880 O O . THR A 1 493 ? 17.395 -10.285 -0.940 1.00 92.31 493 THR A O 1
ATOM 3883 N N . TYR A 1 494 ? 16.635 -11.628 -2.556 1.00 92.94 494 TYR A N 1
ATOM 3884 C CA . TYR A 1 494 ? 15.305 -11.020 -2.496 1.00 92.94 494 TYR A CA 1
ATOM 3885 C C . TYR A 1 494 ? 14.620 -11.238 -1.141 1.00 92.94 494 TYR A C 1
ATOM 3887 O O . TYR A 1 494 ? 14.077 -10.292 -0.580 1.00 92.94 494 TYR A O 1
ATOM 3895 N N . SER A 1 495 ? 14.711 -12.443 -0.570 1.00 94.06 495 SER A N 1
ATOM 3896 C CA . SER A 1 495 ? 14.128 -12.736 0.745 1.00 94.06 495 SER A CA 1
ATOM 3897 C C . SER A 1 495 ? 14.746 -11.900 1.871 1.00 94.06 495 SER A C 1
ATOM 3899 O O . SER A 1 495 ? 14.035 -11.501 2.788 1.00 94.06 495 SER A O 1
ATOM 3901 N N . GLU A 1 496 ? 16.043 -11.597 1.808 1.00 95.56 496 GLU A N 1
ATOM 3902 C CA . GLU A 1 496 ? 16.695 -10.687 2.762 1.00 95.56 496 GLU A CA 1
ATOM 3903 C C . GLU A 1 496 ? 16.284 -9.229 2.526 1.00 95.56 496 GLU A C 1
ATOM 3905 O O . GLU A 1 496 ? 16.068 -8.489 3.485 1.00 95.56 496 GLU A O 1
ATOM 3910 N N . MET A 1 497 ? 16.118 -8.817 1.262 1.00 95.69 497 MET A N 1
ATOM 3911 C CA . MET A 1 497 ? 15.641 -7.475 0.914 1.00 95.69 497 MET A CA 1
ATOM 3912 C C . MET A 1 497 ? 14.238 -7.211 1.470 1.00 95.69 497 MET A C 1
ATOM 3914 O O . MET A 1 497 ? 13.979 -6.116 1.967 1.00 95.69 497 MET A O 1
ATOM 3918 N N . LEU A 1 498 ? 13.356 -8.218 1.441 1.00 95.81 498 LEU A N 1
ATOM 3919 C CA . LEU A 1 498 ? 12.032 -8.127 2.054 1.00 95.81 498 LEU A CA 1
ATOM 3920 C C . LEU A 1 498 ? 12.145 -7.746 3.537 1.00 95.81 498 LEU A C 1
ATOM 3922 O O . LEU A 1 498 ? 11.429 -6.858 3.994 1.00 95.81 498 LEU A O 1
ATOM 3926 N N . THR A 1 499 ? 13.050 -8.358 4.295 1.00 96.12 499 THR A N 1
ATOM 3927 C CA . THR A 1 499 ? 13.305 -7.964 5.690 1.00 96.12 499 THR A CA 1
ATOM 3928 C C . THR A 1 499 ? 13.906 -6.560 5.767 1.00 96.12 499 THR A C 1
ATOM 3930 O O . THR A 1 499 ? 13.415 -5.720 6.521 1.00 96.12 499 THR A O 1
ATOM 3933 N N . ALA A 1 500 ? 14.910 -6.265 4.935 1.00 96.62 500 ALA A N 1
ATOM 3934 C CA . ALA A 1 500 ? 15.607 -4.983 4.930 1.00 96.62 500 ALA A CA 1
ATOM 3935 C C . ALA A 1 500 ? 14.668 -3.784 4.722 1.00 96.62 500 ALA A C 1
ATOM 3937 O O . ALA A 1 500 ? 14.856 -2.769 5.387 1.00 96.62 500 ALA A O 1
ATOM 3938 N N . TYR A 1 501 ? 13.615 -3.900 3.901 1.00 97.44 501 TYR A N 1
ATOM 3939 C CA . TYR A 1 501 ? 12.628 -2.827 3.708 1.00 97.44 501 TYR A CA 1
ATOM 3940 C C . TYR A 1 501 ? 12.023 -2.286 5.011 1.00 97.44 501 TYR A C 1
ATOM 3942 O O . TYR A 1 501 ? 11.628 -1.126 5.042 1.00 97.44 501 TYR A O 1
ATOM 3950 N N . ARG A 1 502 ? 11.987 -3.087 6.084 1.00 96.38 502 ARG A N 1
ATOM 3951 C CA . ARG A 1 502 ? 11.415 -2.746 7.403 1.00 96.38 502 ARG A CA 1
ATOM 3952 C C . ARG A 1 502 ? 12.466 -2.431 8.474 1.00 96.38 502 ARG A C 1
ATOM 3954 O O . ARG A 1 502 ? 12.130 -2.097 9.613 1.00 96.38 502 ARG A O 1
ATOM 3961 N N . CYS A 1 503 ? 13.742 -2.555 8.120 1.00 96.69 503 CYS A N 1
ATOM 3962 C CA . CYS A 1 503 ? 14.872 -2.301 9.009 1.00 96.69 503 CYS A CA 1
ATOM 3963 C C . CYS A 1 503 ? 15.501 -0.922 8.794 1.00 96.69 503 CYS A C 1
ATOM 3965 O O . CYS A 1 503 ? 16.417 -0.575 9.533 1.00 96.69 503 CYS A O 1
ATOM 3967 N N . TYR A 1 504 ? 15.043 -0.144 7.812 1.00 97.38 504 TYR A N 1
ATOM 3968 C CA . TYR A 1 504 ? 15.553 1.198 7.533 1.00 97.38 504 TYR A CA 1
ATOM 3969 C C . TYR A 1 504 ? 14.503 2.272 7.801 1.00 97.38 504 TYR A C 1
ATOM 3971 O O . TYR A 1 504 ? 13.321 2.056 7.555 1.00 97.38 504 TYR A O 1
ATOM 3979 N N . ASP A 1 505 ? 14.940 3.433 8.286 1.00 97.44 505 ASP A N 1
ATOM 3980 C CA . ASP A 1 505 ? 14.079 4.607 8.425 1.00 97.44 505 ASP A CA 1
ATOM 3981 C C . ASP A 1 505 ? 13.789 5.267 7.075 1.00 97.44 505 ASP A C 1
ATOM 3983 O O . ASP A 1 505 ? 12.673 5.733 6.857 1.00 97.44 505 ASP A O 1
ATOM 3987 N N . VAL A 1 506 ? 14.771 5.295 6.169 1.00 98.44 506 VAL A N 1
ATOM 3988 C CA . VAL A 1 506 ? 14.630 5.863 4.824 1.00 98.44 506 VAL A CA 1
ATOM 3989 C C . VAL A 1 506 ? 15.320 4.984 3.786 1.00 98.44 506 VAL A C 1
ATOM 3991 O O . VAL A 1 506 ? 16.428 4.479 3.987 1.00 98.44 506 VAL A O 1
ATOM 3994 N N . MET A 1 507 ? 14.680 4.842 2.630 1.00 98.38 507 MET A N 1
ATOM 3995 C CA . MET A 1 507 ? 15.230 4.144 1.474 1.00 98.38 507 MET A CA 1
ATOM 3996 C C . MET A 1 507 ? 15.484 5.100 0.314 1.00 98.38 507 MET A C 1
ATOM 3998 O O . MET A 1 507 ? 14.620 5.872 -0.088 1.00 98.38 507 MET A O 1
ATOM 4002 N N . LEU A 1 508 ? 16.679 5.015 -0.254 1.00 98.12 508 LEU A N 1
ATOM 4003 C CA . LEU A 1 508 ? 17.098 5.792 -1.408 1.00 98.12 508 LEU A CA 1
ATOM 4004 C C . LEU A 1 508 ? 16.818 5.018 -2.696 1.00 98.12 508 LEU A C 1
ATOM 4006 O O . LEU A 1 508 ? 17.132 3.826 -2.802 1.00 98.12 508 LEU A O 1
ATOM 4010 N N . ASN A 1 509 ? 16.272 5.705 -3.697 1.00 96.12 509 ASN A N 1
ATOM 4011 C CA . ASN A 1 509 ? 16.037 5.148 -5.024 1.00 96.12 509 ASN A CA 1
ATOM 4012 C C . ASN A 1 509 ? 16.643 6.023 -6.132 1.00 96.12 509 ASN A C 1
ATOM 4014 O O . ASN A 1 509 ? 16.602 7.247 -6.091 1.00 96.12 509 ASN A O 1
ATOM 4018 N N . ALA A 1 510 ? 17.180 5.368 -7.158 1.00 91.31 510 ALA A N 1
ATOM 4019 C CA . ALA A 1 510 ? 17.661 6.019 -8.368 1.00 91.31 510 ALA A CA 1
ATOM 4020 C C . ALA A 1 510 ? 16.976 5.391 -9.582 1.00 91.31 510 ALA A C 1
ATOM 4022 O O . ALA A 1 510 ? 16.875 4.164 -9.678 1.00 91.31 510 ALA A O 1
ATOM 4023 N N . ASN A 1 511 ? 16.536 6.228 -10.518 1.00 87.81 511 ASN A N 1
ATOM 4024 C CA . ASN A 1 511 ? 15.828 5.791 -11.715 1.00 87.81 511 ASN A CA 1
ATOM 4025 C C . ASN A 1 511 ? 16.770 5.736 -12.921 1.00 87.81 511 ASN A C 1
ATOM 4027 O O . ASN A 1 511 ? 17.714 6.510 -13.032 1.00 87.81 511 ASN A O 1
ATOM 4031 N N . SER A 1 512 ? 16.541 4.758 -13.801 1.00 82.06 512 SER A N 1
ATOM 4032 C CA . SER A 1 512 ? 17.237 4.656 -15.100 1.00 82.06 512 SER A CA 1
ATOM 4033 C C . SER A 1 512 ? 16.348 5.059 -16.273 1.00 82.06 512 SER A C 1
ATOM 4035 O O . SER A 1 512 ? 16.856 5.264 -17.365 1.00 82.06 512 SER A O 1
ATOM 4037 N N . VAL A 1 513 ? 15.039 5.129 -16.036 1.00 85.06 513 VAL A N 1
ATOM 4038 C CA . VAL A 1 513 ? 14.008 5.577 -16.969 1.00 85.06 513 VAL A CA 1
ATOM 4039 C C . VAL A 1 513 ? 13.338 6.756 -16.275 1.00 85.06 513 VAL A C 1
ATOM 4041 O O . VAL A 1 513 ? 12.852 6.590 -15.155 1.00 85.06 513 VAL A O 1
ATOM 4044 N N . THR A 1 514 ? 13.412 7.942 -16.874 1.00 85.69 514 THR A N 1
ATOM 4045 C CA . THR A 1 514 ? 12.935 9.197 -16.267 1.00 85.69 514 THR A CA 1
ATOM 4046 C C . THR A 1 514 ? 11.652 9.698 -16.912 1.00 85.69 514 THR A C 1
ATOM 4048 O O . THR A 1 514 ? 10.793 10.195 -16.194 1.00 85.69 514 THR A O 1
ATOM 4051 N N . GLU A 1 515 ? 11.489 9.505 -18.222 1.00 84.75 515 GLU A N 1
ATOM 4052 C CA . GLU A 1 515 ? 10.381 10.097 -18.990 1.00 84.75 515 GLU A CA 1
ATOM 4053 C C . GLU A 1 515 ? 9.091 9.274 -18.958 1.00 84.75 515 GLU A C 1
ATOM 4055 O O . GLU A 1 515 ? 8.003 9.834 -19.044 1.00 84.75 515 GLU A O 1
ATOM 4060 N N . SER A 1 516 ? 9.197 7.954 -18.785 1.00 88.62 516 SER A N 1
ATOM 4061 C CA . SER A 1 516 ? 8.028 7.072 -18.834 1.00 88.62 516 SER A CA 1
ATOM 4062 C C . SER A 1 516 ? 7.003 7.428 -17.751 1.00 88.62 516 SER A C 1
ATOM 4064 O O . SER A 1 516 ? 7.365 7.479 -16.567 1.00 88.62 516 SER A O 1
ATOM 4066 N N . PRO A 1 517 ? 5.705 7.561 -18.089 1.00 89.62 517 PRO A N 1
ATOM 4067 C CA . PRO A 1 517 ? 4.648 7.825 -17.117 1.00 89.62 517 PRO A CA 1
ATOM 4068 C C . PRO A 1 517 ? 4.265 6.579 -16.305 1.00 89.62 517 PRO A C 1
ATOM 4070 O O . PRO A 1 517 ? 3.461 6.678 -15.375 1.00 89.62 517 PRO A O 1
ATOM 4073 N N . THR A 1 518 ? 4.812 5.400 -16.627 1.00 92.50 518 THR A N 1
ATOM 4074 C CA . THR A 1 518 ? 4.487 4.149 -15.925 1.00 92.50 518 THR A CA 1
ATOM 4075 C C . THR A 1 518 ? 5.687 3.311 -15.493 1.00 92.50 518 THR A C 1
ATOM 4077 O O . THR A 1 518 ? 5.507 2.320 -14.781 1.00 92.50 518 THR A O 1
ATOM 4080 N N . MET A 1 519 ? 6.911 3.697 -15.854 1.00 93.06 519 MET A N 1
ATOM 4081 C CA . MET A 1 519 ? 8.101 2.926 -15.516 1.00 93.06 519 MET A CA 1
ATOM 4082 C C . MET A 1 519 ? 9.024 3.644 -14.534 1.00 93.06 519 MET A C 1
ATOM 4084 O O . MET A 1 519 ? 9.568 4.708 -14.807 1.00 93.06 519 MET A O 1
ATOM 4088 N N . PHE A 1 520 ? 9.274 2.978 -13.410 1.00 94.25 520 PHE A N 1
ATOM 4089 C CA . PHE A 1 520 ? 10.356 3.259 -12.472 1.00 94.25 520 PHE A CA 1
ATOM 4090 C C . PHE A 1 520 ? 10.669 1.990 -11.669 1.00 94.25 520 PHE A C 1
ATOM 4092 O O . PHE A 1 520 ? 10.057 0.939 -11.854 1.00 94.25 520 PHE A O 1
ATOM 4099 N N . SER A 1 521 ? 11.653 2.062 -10.775 1.00 92.38 521 SER A N 1
ATOM 4100 C CA . SER A 1 521 ? 12.082 0.916 -9.970 1.00 92.38 521 SER A CA 1
ATOM 4101 C C . SER A 1 521 ? 10.931 0.295 -9.167 1.00 92.38 521 SER A C 1
ATOM 4103 O O . SER A 1 521 ? 10.344 0.947 -8.301 1.00 92.38 521 SER A O 1
ATOM 4105 N N . ARG A 1 522 ? 10.682 -1.011 -9.363 1.00 94.19 522 ARG A N 1
ATOM 4106 C CA . ARG A 1 522 ? 9.709 -1.788 -8.566 1.00 94.19 522 ARG A CA 1
ATOM 4107 C C . ARG A 1 522 ? 9.895 -1.627 -7.059 1.00 94.19 522 ARG A C 1
ATOM 4109 O O . ARG A 1 522 ? 8.921 -1.657 -6.314 1.00 94.19 522 ARG A O 1
ATOM 4116 N N . ARG A 1 523 ? 11.140 -1.409 -6.621 1.00 94.19 523 ARG A N 1
ATOM 4117 C CA . ARG A 1 523 ? 11.498 -1.248 -5.212 1.00 94.19 523 ARG A CA 1
ATOM 4118 C C . ARG A 1 523 ? 10.740 -0.109 -4.548 1.00 94.19 523 ARG A C 1
ATOM 4120 O O . ARG A 1 523 ? 10.445 -0.205 -3.371 1.00 94.19 523 ARG A O 1
ATOM 4127 N N . VAL A 1 524 ? 10.406 0.947 -5.284 1.00 97.56 524 VAL A N 1
ATOM 4128 C CA . VAL A 1 524 ? 9.653 2.066 -4.713 1.00 97.56 524 VAL A CA 1
ATOM 4129 C C . VAL A 1 524 ? 8.280 1.583 -4.230 1.00 97.56 524 VAL A C 1
ATOM 4131 O O . VAL A 1 524 ? 7.929 1.839 -3.085 1.00 97.56 524 VAL A O 1
ATOM 4134 N N . PHE A 1 525 ? 7.548 0.796 -5.029 1.00 98.44 525 PHE A N 1
ATOM 4135 C CA . PHE A 1 525 ? 6.286 0.194 -4.579 1.00 98.44 525 PHE A CA 1
ATOM 4136 C C . PHE A 1 525 ? 6.493 -0.751 -3.392 1.00 98.44 525 PHE A C 1
ATOM 4138 O O . PHE A 1 525 ? 5.765 -0.673 -2.407 1.00 98.44 525 PHE A O 1
ATOM 4145 N N . GLU A 1 526 ? 7.492 -1.630 -3.480 1.00 98.44 526 GLU A N 1
ATOM 4146 C CA . GLU A 1 526 ? 7.790 -2.628 -2.446 1.00 98.44 526 GLU A CA 1
ATOM 4147 C C . GLU A 1 526 ? 8.129 -1.990 -1.090 1.00 98.44 526 GLU A C 1
ATOM 4149 O O . GLU A 1 526 ? 7.634 -2.432 -0.054 1.00 98.44 526 GLU A O 1
ATOM 4154 N N . THR A 1 527 ? 8.940 -0.933 -1.099 1.00 98.50 527 THR A N 1
ATOM 4155 C CA . THR A 1 527 ? 9.369 -0.217 0.101 1.00 98.50 527 THR A CA 1
ATOM 4156 C C . THR A 1 527 ? 8.241 0.616 0.702 1.00 98.50 527 THR A C 1
ATOM 4158 O O . THR A 1 527 ? 8.013 0.539 1.909 1.00 98.50 527 THR A O 1
ATOM 4161 N N . LEU A 1 528 ? 7.507 1.380 -0.116 1.00 98.62 528 LEU A N 1
ATOM 4162 C CA . LEU A 1 528 ? 6.399 2.206 0.374 1.00 98.62 528 LEU A CA 1
ATOM 4163 C C . LEU A 1 528 ? 5.277 1.337 0.965 1.00 98.62 528 LEU A C 1
ATOM 4165 O O . LEU A 1 528 ? 4.724 1.681 2.004 1.00 98.62 528 LEU A O 1
ATOM 4169 N N . ALA A 1 529 ? 5.010 0.160 0.384 1.00 98.50 529 ALA A N 1
ATOM 4170 C CA . ALA A 1 529 ? 4.110 -0.842 0.964 1.00 98.50 529 ALA A CA 1
ATOM 4171 C C . ALA A 1 529 ? 4.552 -1.333 2.358 1.00 98.50 529 ALA A C 1
ATOM 4173 O O . ALA A 1 529 ? 3.728 -1.775 3.151 1.00 98.50 529 ALA A O 1
ATOM 4174 N N . CYS A 1 530 ? 5.839 -1.225 2.699 1.00 98.44 530 CYS A N 1
ATOM 4175 C CA . CYS A 1 530 ? 6.354 -1.539 4.033 1.00 98.44 530 CYS A CA 1
ATOM 4176 C C . CYS A 1 530 ? 6.261 -0.366 5.028 1.00 98.44 530 CYS A C 1
ATOM 4178 O O . CYS A 1 530 ? 6.820 -0.464 6.116 1.00 98.44 530 CYS A O 1
ATOM 4180 N N . ALA A 1 531 ? 5.570 0.724 4.668 1.00 97.94 531 ALA A N 1
ATOM 4181 C CA . ALA A 1 531 ? 5.502 1.981 5.418 1.00 97.94 531 ALA A CA 1
ATOM 4182 C C . ALA A 1 531 ? 6.872 2.643 5.671 1.00 97.94 531 ALA A C 1
ATOM 4184 O O . ALA A 1 531 ? 7.036 3.413 6.618 1.00 97.94 531 ALA A O 1
ATOM 4185 N N . THR A 1 532 ? 7.849 2.379 4.798 1.00 98.25 532 THR A N 1
ATOM 4186 C CA . THR A 1 532 ? 9.177 3.002 4.839 1.00 98.25 532 THR A CA 1
ATOM 4187 C C . THR A 1 532 ? 9.249 4.113 3.792 1.00 98.25 532 THR A C 1
ATOM 4189 O O . THR A 1 532 ? 9.099 3.825 2.602 1.00 98.25 532 THR A O 1
ATOM 4192 N N . PRO A 1 533 ? 9.484 5.377 4.182 1.00 98.25 533 PRO A N 1
ATOM 4193 C CA . PRO A 1 533 ? 9.600 6.476 3.230 1.00 98.25 533 PRO A CA 1
ATOM 4194 C C . PRO A 1 533 ? 10.746 6.305 2.231 1.00 98.25 533 PRO A C 1
ATOM 4196 O O . PRO A 1 533 ? 11.812 5.759 2.544 1.00 98.25 533 PRO A O 1
ATOM 4199 N N . VAL A 1 534 ? 10.525 6.819 1.020 1.00 98.50 534 VAL A N 1
ATOM 4200 C CA . VAL A 1 534 ? 11.494 6.784 -0.078 1.00 98.50 534 VAL A CA 1
ATOM 4201 C C . VAL A 1 534 ? 11.890 8.201 -0.480 1.00 98.50 534 VAL A C 1
ATOM 4203 O O . VAL A 1 534 ? 11.027 9.038 -0.746 1.00 98.50 534 VAL A O 1
ATOM 4206 N N . VAL A 1 535 ? 13.200 8.437 -0.581 1.00 98.12 535 VAL A N 1
ATOM 4207 C CA . VAL A 1 535 ? 13.780 9.604 -1.260 1.00 98.12 535 VAL A CA 1
ATOM 4208 C C . VAL A 1 535 ? 14.353 9.125 -2.587 1.00 98.12 535 VAL A C 1
ATOM 4210 O O . VAL A 1 535 ? 15.192 8.224 -2.624 1.00 98.12 535 VAL A O 1
ATOM 4213 N N . SER A 1 536 ? 13.880 9.690 -3.690 1.00 96.12 536 SER A N 1
ATOM 4214 C CA . SER A 1 536 ? 14.236 9.233 -5.029 1.00 96.12 536 SER A CA 1
ATOM 4215 C C . SER A 1 536 ? 14.638 10.374 -5.939 1.00 96.12 536 SER A C 1
ATOM 4217 O O . SER A 1 536 ? 14.073 11.460 -5.862 1.00 96.12 536 SER A O 1
ATOM 4219 N N . LEU A 1 537 ? 15.530 10.084 -6.883 1.00 91.75 537 LEU A N 1
ATOM 4220 C CA . LEU A 1 537 ? 15.663 10.906 -8.086 1.00 91.75 537 LEU A CA 1
ATOM 4221 C C . LEU A 1 537 ? 14.336 10.946 -8.858 1.00 91.75 537 LEU A C 1
ATOM 4223 O O . LEU A 1 537 ? 13.540 10.002 -8.782 1.00 91.75 537 LEU A O 1
ATOM 4227 N N . GLU A 1 538 ? 14.112 12.022 -9.602 1.00 86.75 538 GLU A N 1
ATOM 4228 C CA . GLU A 1 538 ? 12.872 12.261 -10.344 1.00 86.75 538 GLU A CA 1
ATOM 4229 C C . GLU A 1 538 ? 12.594 11.204 -11.429 1.00 86.75 538 GLU A C 1
ATOM 4231 O O . GLU A 1 538 ? 13.502 10.620 -12.024 1.00 86.75 538 GLU A O 1
ATOM 4236 N N . SER A 1 539 ? 11.307 10.920 -11.645 1.00 88.88 539 SER A N 1
ATOM 4237 C CA . SER A 1 539 ? 10.786 10.259 -12.847 1.00 88.88 539 SER A CA 1
ATOM 4238 C C . SER A 1 539 ? 9.307 10.609 -13.024 1.00 88.88 539 SER A C 1
ATOM 4240 O O . SER A 1 539 ? 8.568 10.710 -12.037 1.00 88.88 539 SER A O 1
ATOM 4242 N N . ALA A 1 540 ? 8.861 10.756 -14.270 1.00 86.94 540 ALA A N 1
ATOM 4243 C CA . ALA A 1 540 ? 7.480 11.072 -14.618 1.00 86.94 540 ALA A CA 1
ATOM 4244 C C . ALA A 1 540 ? 6.501 10.031 -14.059 1.00 86.94 540 ALA A C 1
ATOM 4246 O O . ALA A 1 540 ? 5.460 10.389 -13.508 1.00 86.94 540 ALA A O 1
ATOM 4247 N N . GLY A 1 541 ? 6.861 8.745 -14.107 1.00 88.38 541 GLY A N 1
ATOM 4248 C CA . GLY A 1 541 ? 6.020 7.674 -13.588 1.00 88.38 541 GLY A CA 1
ATOM 4249 C C . GLY A 1 541 ? 5.805 7.742 -12.082 1.00 88.38 541 GLY A C 1
ATOM 4250 O O . GLY A 1 541 ? 4.697 7.482 -11.611 1.00 88.38 541 GLY A O 1
ATOM 4251 N N . MET A 1 542 ? 6.817 8.151 -11.313 1.00 89.69 542 MET A N 1
ATOM 4252 C CA . MET A 1 542 ? 6.647 8.360 -9.874 1.00 89.69 542 MET A CA 1
ATOM 4253 C C . MET A 1 542 ? 5.680 9.507 -9.589 1.00 89.69 542 MET A C 1
ATOM 4255 O O . MET A 1 542 ? 4.787 9.349 -8.761 1.00 89.69 542 MET A O 1
ATOM 4259 N N . VAL A 1 543 ? 5.799 10.625 -10.307 1.00 85.94 543 VAL A N 1
ATOM 4260 C CA . VAL A 1 543 ? 4.866 11.753 -10.168 1.00 85.94 543 VAL A CA 1
ATOM 4261 C C . VAL A 1 543 ? 3.443 11.323 -10.537 1.00 85.94 543 VAL A C 1
ATOM 4263 O O . VAL A 1 543 ? 2.507 11.594 -9.788 1.00 85.94 543 VAL A O 1
ATOM 4266 N N . ALA A 1 544 ? 3.277 10.601 -11.647 1.00 86.75 544 ALA A N 1
ATOM 4267 C CA . ALA A 1 544 ? 1.975 10.178 -12.151 1.00 86.75 544 ALA A CA 1
ATOM 4268 C C . ALA A 1 544 ? 1.270 9.151 -11.250 1.00 86.75 544 ALA A C 1
ATOM 4270 O O . ALA A 1 544 ? 0.047 9.197 -11.108 1.00 86.75 544 ALA A O 1
ATOM 4271 N N . MET A 1 545 ? 2.021 8.214 -10.659 1.00 92.06 545 MET A N 1
ATOM 4272 C CA . MET A 1 545 ? 1.449 7.096 -9.903 1.00 92.06 545 MET A CA 1
ATOM 4273 C C . MET A 1 545 ? 1.504 7.257 -8.389 1.00 92.06 545 MET A C 1
ATOM 4275 O O . MET A 1 545 ? 0.641 6.717 -7.705 1.00 92.06 545 MET A O 1
ATOM 4279 N N . LEU A 1 546 ? 2.504 7.952 -7.850 1.00 94.00 546 LEU A N 1
ATOM 4280 C CA . LEU A 1 546 ? 2.720 8.065 -6.405 1.00 94.00 546 LEU A CA 1
ATOM 4281 C C . LEU A 1 546 ? 2.477 9.482 -5.885 1.00 94.00 546 LEU A C 1
ATOM 4283 O O . LEU A 1 546 ? 2.133 9.630 -4.717 1.00 94.00 546 LEU A O 1
ATOM 4287 N N . GLY A 1 547 ? 2.615 10.510 -6.728 1.00 89.75 547 GLY A N 1
ATOM 4288 C CA . GLY A 1 547 ? 2.349 11.896 -6.347 1.00 89.75 547 GLY A CA 1
ATOM 4289 C C . GLY A 1 547 ? 3.104 12.304 -5.079 1.00 89.75 547 GLY A C 1
ATOM 4290 O O . GLY A 1 547 ? 4.327 12.214 -5.019 1.00 89.75 547 GLY A O 1
ATOM 4291 N N . GLU A 1 548 ? 2.366 12.729 -4.052 1.00 86.56 548 GLU A N 1
ATOM 4292 C CA . GLU A 1 548 ? 2.924 13.183 -2.771 1.00 86.56 548 GLU A CA 1
ATOM 4293 C C . GLU A 1 548 ? 3.449 12.061 -1.857 1.00 86.56 548 GLU A C 1
ATOM 4295 O O . GLU A 1 548 ? 4.098 12.344 -0.854 1.00 86.56 548 GLU A O 1
ATOM 4300 N N . HIS A 1 549 ? 3.207 10.791 -2.191 1.00 94.75 549 HIS A N 1
ATOM 4301 C CA . HIS A 1 549 ? 3.597 9.643 -1.365 1.00 94.75 549 HIS A CA 1
ATOM 4302 C C . HIS A 1 549 ? 5.078 9.256 -1.489 1.00 94.75 549 HIS A C 1
ATOM 4304 O O . HIS A 1 549 ? 5.502 8.225 -0.964 1.00 94.75 549 HIS A O 1
ATOM 4310 N N . VAL A 1 550 ? 5.872 10.053 -2.203 1.00 94.25 550 VAL A N 1
ATOM 4311 C CA . VAL A 1 550 ? 7.308 9.848 -2.372 1.00 94.25 550 VAL A CA 1
ATOM 4312 C C . VAL A 1 550 ? 8.032 11.188 -2.443 1.00 94.25 550 VAL A C 1
ATOM 4314 O O . VAL A 1 550 ? 7.559 12.124 -3.087 1.00 94.25 550 VAL A O 1
ATOM 4317 N N . ARG A 1 551 ? 9.199 11.292 -1.799 1.00 94.50 551 ARG A N 1
ATOM 4318 C CA . ARG A 1 551 ? 10.022 12.503 -1.874 1.00 94.50 551 ARG A CA 1
ATOM 4319 C C . ARG A 1 551 ? 10.926 12.442 -3.092 1.00 94.50 551 ARG A C 1
ATOM 4321 O O . ARG A 1 551 ? 11.724 11.515 -3.237 1.00 94.50 551 ARG A O 1
ATOM 4328 N N . VAL A 1 552 ? 10.797 13.441 -3.954 1.00 91.62 552 VAL A N 1
ATOM 4329 C CA . VAL A 1 552 ? 11.616 13.595 -5.156 1.00 91.62 552 VAL A CA 1
ATOM 4330 C C . VAL A 1 552 ? 12.704 14.622 -4.883 1.00 91.62 552 VAL A C 1
ATOM 4332 O O . VAL A 1 552 ? 12.385 15.736 -4.484 1.00 91.62 552 VAL A O 1
ATOM 4335 N N . THR A 1 553 ? 13.959 14.243 -5.121 1.00 90.94 553 THR A N 1
ATOM 4336 C CA . THR A 1 553 ? 15.128 15.125 -5.017 1.00 90.94 553 THR A CA 1
ATOM 4337 C C . THR A 1 553 ? 15.735 15.402 -6.391 1.00 90.94 553 THR A C 1
ATOM 4339 O O . THR A 1 553 ? 15.800 14.509 -7.245 1.00 90.94 553 THR A O 1
ATOM 4342 N N . ARG A 1 554 ? 16.183 16.643 -6.589 1.00 87.25 554 ARG A N 1
ATOM 4343 C CA . ARG A 1 554 ? 16.790 17.166 -7.824 1.00 87.25 554 ARG A CA 1
ATOM 4344 C C . ARG A 1 554 ? 18.160 17.797 -7.602 1.00 87.25 554 ARG A C 1
ATOM 4346 O O . ARG A 1 554 ? 18.825 18.149 -8.574 1.00 87.25 554 ARG A O 1
ATOM 4353 N N . CYS A 1 555 ? 18.591 17.938 -6.350 1.00 86.31 555 CYS A N 1
ATOM 4354 C CA . CYS A 1 555 ? 19.926 18.410 -6.000 1.00 86.31 555 CYS A CA 1
ATOM 4355 C C . CYS A 1 555 ? 20.407 17.834 -4.653 1.00 86.31 555 CYS A C 1
ATOM 4357 O O . CYS A 1 555 ? 19.602 17.311 -3.876 1.00 86.31 555 CYS A O 1
ATOM 4359 N N . PRO A 1 556 ? 21.718 17.892 -4.349 1.00 88.81 556 PRO A N 1
ATOM 4360 C CA . PRO A 1 556 ? 22.246 17.385 -3.082 1.00 88.81 556 PRO A CA 1
ATOM 4361 C C . PRO A 1 556 ? 21.619 18.060 -1.855 1.00 88.81 556 PRO A C 1
ATOM 4363 O O . PRO A 1 556 ? 21.381 17.402 -0.844 1.00 88.81 556 PRO A O 1
ATOM 4366 N N . GLU A 1 557 ? 21.303 19.352 -1.953 1.00 86.88 557 GLU A N 1
ATOM 4367 C CA . GLU A 1 557 ? 20.711 20.144 -0.875 1.00 86.88 557 GLU A CA 1
ATOM 4368 C C . GLU A 1 557 ? 19.290 19.670 -0.546 1.00 86.88 557 GLU A C 1
ATOM 4370 O O . GLU A 1 557 ? 18.944 19.525 0.629 1.00 86.88 557 GLU A O 1
ATOM 4375 N N . GLU A 1 558 ? 18.483 19.362 -1.568 1.00 91.38 558 GLU A N 1
ATOM 4376 C CA . GLU A 1 558 ? 17.161 18.750 -1.398 1.00 91.38 558 GLU A CA 1
ATOM 4377 C C . GLU A 1 558 ? 17.275 17.369 -0.749 1.00 91.38 558 GLU A C 1
ATOM 4379 O O . GLU A 1 558 ? 16.527 17.063 0.184 1.00 91.38 558 GLU A O 1
ATOM 4384 N N . THR A 1 559 ? 18.245 16.551 -1.173 1.00 92.75 559 THR A N 1
ATOM 4385 C CA . THR A 1 559 ? 18.494 15.243 -0.556 1.00 92.75 559 THR A CA 1
ATOM 4386 C C . THR A 1 559 ? 18.800 15.392 0.936 1.00 92.75 559 THR A C 1
ATOM 4388 O O . THR A 1 559 ? 18.153 14.735 1.754 1.00 92.75 559 THR A O 1
ATOM 4391 N N . SER A 1 560 ? 19.725 16.283 1.310 1.00 89.94 560 SER A N 1
ATOM 4392 C CA . SER A 1 560 ? 20.049 16.563 2.716 1.00 89.94 560 SER A CA 1
ATOM 4393 C C . SER A 1 560 ? 18.834 17.059 3.497 1.00 89.94 560 SER A C 1
ATOM 4395 O O . SER A 1 560 ? 18.560 16.553 4.585 1.00 89.94 560 SER A O 1
ATOM 4397 N N . ALA A 1 561 ? 18.059 17.994 2.941 1.00 86.19 561 ALA A N 1
ATOM 4398 C CA . ALA A 1 561 ? 16.863 18.526 3.590 1.00 86.19 561 ALA A CA 1
ATOM 4399 C C . ALA A 1 561 ? 15.795 17.441 3.809 1.00 86.19 561 ALA A C 1
ATOM 4401 O O . ALA A 1 561 ? 15.170 17.375 4.873 1.00 86.19 561 ALA A O 1
ATOM 4402 N N . HIS A 1 562 ? 15.592 16.555 2.831 1.00 94.44 562 HIS A N 1
ATOM 4403 C CA . HIS A 1 562 ? 14.661 15.442 2.959 1.00 94.44 562 HIS A CA 1
ATOM 4404 C C . HIS A 1 562 ? 15.100 14.437 4.020 1.00 94.44 562 HIS A C 1
ATOM 4406 O O . HIS A 1 562 ? 14.270 14.052 4.846 1.00 94.44 562 HIS A O 1
ATOM 4412 N N . LEU A 1 563 ? 16.377 14.043 4.025 1.00 93.69 563 LEU A N 1
ATOM 4413 C CA . LEU A 1 563 ? 16.927 13.118 5.016 1.00 93.69 563 LEU A CA 1
ATOM 4414 C C . LEU A 1 563 ? 16.886 13.714 6.420 1.00 93.69 563 LEU A C 1
ATOM 4416 O O . LEU A 1 563 ? 16.409 13.055 7.341 1.00 93.69 563 LEU A O 1
ATOM 4420 N N . GLN A 1 564 ? 17.283 14.976 6.579 1.00 90.19 564 GLN A N 1
ATOM 4421 C CA . GLN A 1 564 ? 17.198 15.683 7.852 1.00 90.19 564 GLN A CA 1
ATOM 4422 C C . GLN A 1 564 ? 15.757 15.717 8.371 1.00 90.19 564 GLN A C 1
ATOM 4424 O O . GLN A 1 564 ? 15.517 15.368 9.524 1.00 90.19 564 GLN A O 1
ATOM 4429 N N . ALA A 1 565 ? 14.790 16.086 7.529 1.00 85.88 565 ALA A N 1
ATOM 4430 C CA . ALA A 1 565 ? 13.387 16.152 7.925 1.00 85.88 565 ALA A CA 1
ATOM 4431 C C . ALA A 1 565 ? 12.817 14.776 8.310 1.00 85.88 565 ALA A C 1
ATOM 4433 O O . ALA A 1 565 ? 12.113 14.669 9.311 1.00 85.88 565 ALA A O 1
ATOM 4434 N N . LEU A 1 566 ? 13.125 13.725 7.542 1.00 92.69 566 LEU A N 1
ATOM 4435 C CA . LEU A 1 566 ? 12.644 12.372 7.829 1.00 92.69 566 LEU A CA 1
ATOM 4436 C C . LEU A 1 566 ? 13.289 11.792 9.090 1.00 92.69 566 LEU A C 1
ATOM 4438 O O . LEU A 1 566 ? 12.597 11.161 9.881 1.00 92.69 566 LEU A O 1
ATOM 4442 N N . LEU A 1 567 ? 14.588 11.998 9.305 1.00 91.00 567 LEU A N 1
ATOM 4443 C CA . LEU A 1 567 ? 15.315 11.411 10.434 1.00 91.00 567 LEU A CA 1
ATOM 4444 C C . LEU A 1 567 ? 15.130 12.192 11.745 1.00 91.00 567 LEU A C 1
ATOM 4446 O O . LEU A 1 567 ? 15.236 11.600 12.818 1.00 91.00 567 LEU A O 1
ATOM 4450 N N . ALA A 1 568 ? 14.828 13.493 11.681 1.00 85.75 568 ALA A N 1
ATOM 4451 C CA . ALA A 1 568 ? 14.632 14.326 12.869 1.00 85.75 568 ALA A CA 1
ATOM 4452 C C . ALA A 1 568 ? 13.279 14.104 13.568 1.00 85.75 568 ALA A C 1
ATOM 4454 O O . ALA A 1 568 ? 13.193 14.307 14.779 1.00 85.75 568 ALA A O 1
ATOM 4455 N N . ASP A 1 569 ? 12.236 13.695 12.836 1.00 84.44 569 ASP A N 1
ATOM 4456 C CA . ASP A 1 569 ? 10.873 13.565 13.364 1.00 84.44 569 ASP A CA 1
ATOM 4457 C C . ASP A 1 569 ? 10.271 12.181 13.063 1.00 84.44 569 ASP A C 1
ATOM 4459 O O . ASP A 1 569 ? 9.820 11.885 11.955 1.00 84.44 569 ASP A O 1
ATOM 4463 N N . ASN A 1 570 ? 10.250 11.319 14.085 1.00 88.12 570 ASN A N 1
ATOM 4464 C CA . ASN A 1 570 ? 9.689 9.967 13.996 1.00 88.12 570 ASN A CA 1
ATOM 4465 C C . ASN A 1 570 ? 8.179 9.957 13.728 1.00 88.12 570 ASN A C 1
ATOM 4467 O O . ASN A 1 570 ? 7.694 9.054 13.050 1.00 88.12 570 ASN A O 1
ATOM 4471 N N . GLU A 1 571 ? 7.439 10.929 14.261 1.00 86.31 571 GLU A N 1
ATOM 4472 C CA . GLU A 1 571 ? 5.987 11.022 14.104 1.00 86.31 571 GLU A CA 1
ATOM 4473 C C . GLU A 1 571 ? 5.649 11.415 12.665 1.00 86.31 571 GLU A C 1
ATOM 4475 O O . GLU A 1 571 ? 4.857 10.738 12.008 1.00 86.31 571 GLU A O 1
ATOM 4480 N N . ALA A 1 572 ? 6.303 12.455 12.139 1.00 87.00 572 ALA A N 1
ATOM 4481 C CA . ALA A 1 572 ? 6.128 12.870 10.749 1.00 87.00 572 ALA A CA 1
ATOM 4482 C C . ALA A 1 572 ? 6.532 11.754 9.772 1.00 87.00 572 ALA A C 1
ATOM 4484 O O . ALA A 1 572 ? 5.803 11.476 8.818 1.00 87.00 572 ALA A O 1
ATOM 4485 N N . ARG A 1 573 ? 7.646 11.061 10.049 1.00 94.25 573 ARG A N 1
ATOM 4486 C CA . ARG A 1 573 ? 8.106 9.917 9.251 1.00 94.25 573 ARG A CA 1
ATOM 4487 C C . ARG A 1 573 ? 7.093 8.770 9.246 1.00 94.25 573 ARG A C 1
ATOM 4489 O O . ARG A 1 573 ? 6.804 8.229 8.183 1.00 94.25 573 ARG A O 1
ATOM 4496 N N . ALA A 1 574 ? 6.530 8.422 10.405 1.00 94.12 574 ALA A N 1
ATOM 4497 C CA . ALA A 1 574 ? 5.513 7.375 10.516 1.00 94.12 574 ALA A CA 1
ATOM 4498 C C . ALA A 1 574 ? 4.222 7.735 9.759 1.00 94.12 574 ALA A C 1
ATOM 4500 O O . ALA A 1 574 ? 3.637 6.874 9.106 1.00 94.12 574 ALA A O 1
ATOM 4501 N N . ARG A 1 575 ? 3.802 9.007 9.792 1.00 94.75 575 ARG A N 1
ATOM 4502 C CA . ARG A 1 575 ? 2.645 9.494 9.020 1.00 94.75 575 ARG A CA 1
ATOM 4503 C C . ARG A 1 575 ? 2.873 9.391 7.518 1.00 94.75 575 ARG A C 1
ATOM 4505 O O . ARG A 1 575 ? 2.020 8.865 6.810 1.00 94.75 575 ARG A O 1
ATOM 4512 N N . GLU A 1 576 ? 4.020 9.875 7.045 1.00 96.31 576 GLU A N 1
ATOM 4513 C CA . GLU A 1 576 ? 4.389 9.816 5.628 1.00 96.31 576 GLU A CA 1
ATOM 4514 C C . GLU A 1 576 ? 4.459 8.364 5.138 1.00 96.31 576 GLU A C 1
ATOM 4516 O O . GLU A 1 576 ? 3.855 8.022 4.120 1.00 96.31 576 GLU A O 1
ATOM 4521 N N . GLY A 1 577 ? 5.105 7.493 5.920 1.00 97.62 577 GLY A N 1
ATOM 4522 C CA . GLY A 1 577 ? 5.167 6.059 5.656 1.00 97.62 577 GLY A CA 1
ATOM 4523 C C . GLY A 1 577 ? 3.783 5.414 5.574 1.00 97.62 577 GLY A C 1
ATOM 4524 O O . GLY A 1 577 ? 3.508 4.698 4.613 1.00 97.62 577 GLY A O 1
ATOM 4525 N N . HIS A 1 578 ? 2.885 5.703 6.524 1.00 98.00 578 HIS A N 1
ATOM 4526 C CA . HIS A 1 578 ? 1.526 5.145 6.528 1.00 98.00 578 HIS A CA 1
ATOM 4527 C C . HIS A 1 578 ? 0.700 5.602 5.325 1.00 98.00 578 HIS A C 1
ATOM 4529 O O . HIS A 1 578 ? 0.035 4.783 4.693 1.00 98.00 578 HIS A O 1
ATOM 4535 N N . LEU A 1 579 ? 0.744 6.891 4.979 1.00 97.50 579 LEU A N 1
ATOM 4536 C CA . LEU A 1 579 ? 0.016 7.417 3.820 1.00 97.50 579 LEU A CA 1
ATOM 4537 C C . LEU A 1 579 ? 0.493 6.758 2.521 1.00 97.50 579 LEU A C 1
ATOM 4539 O O . LEU A 1 579 ? -0.330 6.362 1.695 1.00 97.50 579 LEU A O 1
ATOM 4543 N N . ALA A 1 580 ? 1.806 6.578 2.365 1.00 98.19 580 ALA A N 1
ATOM 4544 C CA . ALA A 1 580 ? 2.362 5.898 1.204 1.00 98.19 580 ALA A CA 1
ATOM 4545 C C . ALA A 1 580 ? 2.007 4.403 1.163 1.00 98.19 580 ALA A C 1
ATOM 4547 O O . ALA A 1 580 ? 1.620 3.890 0.111 1.00 98.19 580 ALA A O 1
ATOM 4548 N N . TYR A 1 581 ? 2.066 3.720 2.310 1.00 98.00 581 TYR A N 1
ATOM 4549 C CA . TYR A 1 581 ? 1.613 2.336 2.461 1.00 98.00 581 TYR A CA 1
ATOM 4550 C C . TYR A 1 581 ? 0.147 2.179 2.041 1.00 98.00 581 TYR A C 1
ATOM 4552 O O . TYR A 1 581 ? -0.154 1.334 1.193 1.00 98.00 581 TYR A O 1
ATOM 4560 N N . ARG A 1 582 ? -0.750 3.027 2.567 1.00 97.69 582 ARG A N 1
ATOM 4561 C CA . ARG A 1 582 ? -2.181 3.019 2.234 1.00 97.69 582 ARG A CA 1
ATOM 4562 C C . ARG A 1 582 ? -2.376 3.211 0.734 1.00 97.69 582 ARG A C 1
ATOM 4564 O O . ARG A 1 582 ? -3.068 2.418 0.104 1.00 97.69 582 ARG A O 1
ATOM 4571 N N . HIS A 1 583 ? -1.719 4.209 0.140 1.00 98.06 583 HIS A N 1
ATOM 4572 C CA . HIS A 1 583 ? -1.824 4.477 -1.296 1.00 98.06 583 HIS A CA 1
ATOM 4573 C C . HIS A 1 583 ? -1.406 3.277 -2.150 1.00 98.06 583 HIS A C 1
ATOM 4575 O O . HIS A 1 583 ? -2.128 2.880 -3.069 1.00 98.06 583 HIS A O 1
ATOM 4581 N N . VAL A 1 584 ? -0.269 2.651 -1.835 1.00 98.56 584 VAL A N 1
ATOM 4582 C CA . VAL A 1 584 ? 0.217 1.485 -2.583 1.00 98.56 584 VAL A CA 1
ATOM 4583 C C . VAL A 1 584 ? -0.702 0.277 -2.398 1.00 98.56 584 VAL A C 1
ATOM 4585 O O . VAL A 1 584 ? -1.046 -0.371 -3.387 1.00 98.56 584 VAL A O 1
ATOM 4588 N N . HIS A 1 585 ? -1.149 -0.017 -1.176 1.00 97.88 585 HIS A N 1
ATOM 4589 C CA . HIS A 1 585 ? -2.038 -1.152 -0.913 1.00 97.88 585 HIS A CA 1
ATOM 4590 C C . HIS A 1 585 ? -3.428 -0.972 -1.543 1.00 97.88 585 HIS A C 1
ATOM 4592 O O . HIS A 1 585 ? -4.017 -1.947 -2.018 1.00 97.88 585 HIS A O 1
ATOM 4598 N N . THR A 1 586 ? -3.922 0.263 -1.628 1.00 95.56 586 THR A N 1
ATOM 4599 C CA . THR A 1 586 ? -5.222 0.571 -2.234 1.00 95.56 586 THR A CA 1
ATOM 4600 C C . THR A 1 586 ? -5.164 0.630 -3.762 1.00 95.56 586 THR A C 1
ATOM 4602 O O . THR A 1 586 ? -6.128 0.225 -4.406 1.00 95.56 586 THR A O 1
ATOM 4605 N N . ASN A 1 587 ? -4.044 1.044 -4.372 1.00 96.31 587 ASN A N 1
ATOM 4606 C CA . ASN A 1 587 ? -4.001 1.344 -5.815 1.00 96.31 587 ASN A CA 1
ATOM 4607 C C . ASN A 1 587 ? -2.984 0.510 -6.622 1.00 96.31 587 ASN A C 1
ATOM 4609 O O . ASN A 1 587 ? -3.217 0.186 -7.791 1.00 96.31 587 ASN A O 1
ATOM 4613 N N . HIS A 1 588 ? -1.882 0.061 -6.023 1.00 97.81 588 HIS A N 1
A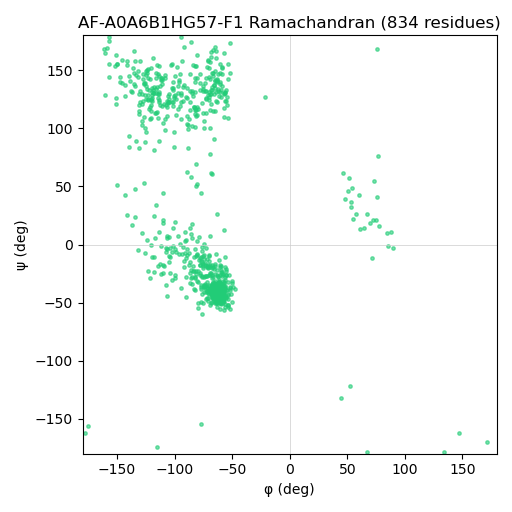TOM 4614 C CA . HIS A 1 588 ? -0.730 -0.496 -6.749 1.00 97.81 588 HIS A CA 1
ATOM 4615 C C . HIS A 1 588 ? -0.316 -1.883 -6.244 1.00 97.81 588 HIS A C 1
ATOM 4617 O O . HIS A 1 588 ? 0.857 -2.120 -5.958 1.00 97.81 588 HIS A O 1
ATOM 4623 N N . THR A 1 589 ? -1.265 -2.824 -6.177 1.00 97.81 589 THR A N 1
ATOM 4624 C CA . THR A 1 589 ? -0.986 -4.219 -5.797 1.00 97.81 589 THR A CA 1
ATOM 4625 C C . THR A 1 589 ? -0.965 -5.169 -6.990 1.00 97.81 589 THR A C 1
ATOM 4627 O O . THR A 1 589 ? -1.633 -4.934 -8.001 1.00 97.81 589 THR A O 1
ATOM 4630 N N . TYR A 1 590 ? -0.237 -6.282 -6.870 1.00 97.12 590 TYR A N 1
ATOM 4631 C CA . TYR A 1 590 ? -0.257 -7.340 -7.885 1.00 97.12 590 TYR A CA 1
ATOM 4632 C C . TYR A 1 590 ? -1.634 -7.982 -8.042 1.00 97.12 590 TYR A C 1
ATOM 4634 O O . TYR A 1 590 ? -1.947 -8.448 -9.130 1.00 97.12 590 TYR A O 1
ATOM 4642 N N . ARG A 1 591 ? -2.509 -7.892 -7.036 1.00 93.88 591 ARG A N 1
ATOM 4643 C CA . ARG A 1 591 ? -3.931 -8.217 -7.188 1.00 93.88 591 ARG A CA 1
ATOM 4644 C C . ARG A 1 591 ? -4.598 -7.370 -8.276 1.00 93.88 591 ARG A C 1
ATOM 4646 O O . ARG A 1 591 ? -5.310 -7.917 -9.111 1.00 93.88 591 ARG A O 1
ATOM 4653 N N . HIS A 1 592 ? -4.348 -6.058 -8.313 1.00 95.31 592 HIS A N 1
ATOM 4654 C CA . HIS A 1 592 ? -4.881 -5.196 -9.378 1.00 95.31 592 HIS A CA 1
ATOM 4655 C C . HIS A 1 592 ? -4.295 -5.576 -10.741 1.00 95.31 592 HIS A C 1
ATOM 4657 O O . HIS A 1 592 ? -5.026 -5.642 -11.721 1.00 95.31 592 HIS A O 1
ATOM 4663 N N . ARG A 1 593 ? -2.992 -5.884 -10.797 1.00 96.94 593 ARG A N 1
ATOM 4664 C CA . ARG A 1 593 ? -2.317 -6.300 -12.040 1.00 96.94 593 ARG A CA 1
ATOM 4665 C C . ARG A 1 593 ? -2.856 -7.627 -12.573 1.00 96.94 593 ARG A C 1
ATOM 4667 O O . ARG A 1 593 ? -3.152 -7.733 -13.756 1.00 96.94 593 ARG A O 1
ATOM 4674 N N . VAL A 1 594 ? -3.055 -8.610 -11.699 1.00 96.38 594 VAL A N 1
ATOM 4675 C CA . VAL A 1 594 ? -3.663 -9.896 -12.055 1.00 96.38 594 VAL A CA 1
ATOM 4676 C C . VAL A 1 594 ? -5.103 -9.705 -12.514 1.00 96.38 594 VAL A C 1
ATOM 4678 O O . VAL A 1 594 ? -5.483 -10.293 -13.518 1.00 96.38 594 VAL A O 1
ATOM 4681 N N . ALA A 1 595 ? -5.889 -8.844 -11.859 1.00 94.56 595 ALA A N 1
ATOM 4682 C CA . ALA A 1 595 ? -7.237 -8.524 -12.326 1.00 94.56 595 ALA A CA 1
ATOM 4683 C C . ALA A 1 595 ? -7.229 -7.941 -13.752 1.00 94.56 595 ALA A C 1
ATOM 4685 O O . ALA A 1 595 ? -8.026 -8.376 -14.581 1.00 94.56 595 ALA A O 1
ATOM 4686 N N . THR A 1 596 ? -6.291 -7.037 -14.063 1.00 96.19 596 THR A N 1
ATOM 4687 C CA . THR A 1 596 ? -6.091 -6.511 -15.423 1.00 96.19 596 THR A CA 1
ATOM 4688 C C . THR A 1 596 ? -5.757 -7.622 -16.420 1.00 96.19 596 THR A C 1
ATOM 4690 O O . THR A 1 596 ? -6.400 -7.700 -17.467 1.00 96.19 596 THR A O 1
ATOM 4693 N N . ILE A 1 597 ? -4.807 -8.512 -16.104 1.00 97.12 597 ILE A N 1
ATOM 4694 C CA . ILE A 1 597 ? -4.450 -9.638 -16.987 1.00 97.12 597 ILE A CA 1
ATOM 4695 C C . ILE A 1 597 ? -5.667 -10.541 -17.220 1.00 97.12 597 ILE A C 1
ATOM 4697 O O . ILE A 1 597 ? -6.017 -10.795 -18.369 1.00 97.12 597 ILE A O 1
ATOM 4701 N N . MET A 1 598 ? -6.340 -10.975 -16.147 1.00 95.31 598 MET A N 1
ATOM 4702 C CA . MET A 1 598 ? -7.505 -11.868 -16.203 1.00 95.31 598 MET A CA 1
ATOM 4703 C C . MET A 1 598 ? -8.617 -11.279 -17.073 1.00 95.31 598 MET A C 1
ATOM 4705 O O . MET A 1 598 ? -9.110 -11.945 -17.980 1.00 95.31 598 MET A O 1
ATOM 4709 N N . GLN A 1 599 ? -8.958 -10.007 -16.855 1.00 94.62 599 GLN A N 1
ATOM 4710 C CA . GLN A 1 599 ? -9.962 -9.315 -17.657 1.00 94.62 599 GLN A CA 1
ATOM 4711 C C . GLN A 1 599 ? -9.568 -9.257 -19.139 1.00 94.62 599 GLN A C 1
ATOM 4713 O O . GLN A 1 599 ? -10.417 -9.458 -20.004 1.00 94.62 599 GLN A O 1
ATOM 4718 N N . THR A 1 600 ? -8.287 -9.023 -19.432 1.00 96.56 600 THR A N 1
ATOM 4719 C CA . THR A 1 600 ? -7.778 -8.919 -20.808 1.00 96.56 600 THR A CA 1
ATOM 4720 C C . THR A 1 600 ? -7.800 -10.267 -21.534 1.00 96.56 600 THR A C 1
ATOM 4722 O O . THR A 1 600 ? -8.157 -10.319 -22.706 1.00 96.56 600 THR A O 1
ATOM 4725 N N . VAL A 1 601 ? -7.494 -11.374 -20.845 1.00 96.19 601 VAL A N 1
ATOM 4726 C CA . VAL A 1 601 ? -7.589 -12.731 -21.427 1.00 96.19 601 VAL A CA 1
ATOM 4727 C C . VAL A 1 601 ? -9.033 -13.243 -21.527 1.00 96.19 601 VAL A C 1
ATOM 4729 O O . VAL A 1 601 ? -9.252 -14.354 -22.000 1.00 96.19 601 VAL A O 1
ATOM 4732 N N . GLY A 1 602 ? -10.025 -12.469 -21.068 1.00 93.81 602 GLY A N 1
ATOM 4733 C CA . GLY A 1 602 ? -11.432 -12.878 -21.044 1.00 93.81 602 GLY A CA 1
ATOM 4734 C C . GLY A 1 602 ? -11.790 -13.841 -19.906 1.00 93.81 602 GLY A C 1
ATOM 4735 O O . GLY A 1 602 ? -12.849 -14.466 -19.939 1.00 93.81 602 GLY A O 1
ATOM 4736 N N . ALA A 1 603 ? -10.937 -13.959 -18.885 1.00 89.75 603 ALA A N 1
ATOM 4737 C CA . ALA A 1 603 ? -11.178 -14.773 -17.700 1.00 89.75 603 ALA A CA 1
ATOM 4738 C C . ALA A 1 603 ? -11.696 -13.921 -16.530 1.00 89.75 603 ALA A C 1
ATOM 4740 O O . ALA A 1 603 ? -11.407 -12.730 -16.401 1.00 89.75 603 ALA A O 1
ATOM 4741 N N . ARG A 1 604 ? -12.461 -14.536 -15.623 1.00 84.25 604 ARG A N 1
ATOM 4742 C CA . ARG A 1 604 ? -12.898 -13.856 -14.397 1.00 84.25 604 ARG A CA 1
ATOM 4743 C C . ARG A 1 604 ? -11.831 -14.007 -13.311 1.00 84.25 604 ARG A C 1
ATOM 4745 O O . ARG A 1 604 ? -11.384 -15.132 -13.083 1.00 84.25 604 ARG A O 1
ATOM 4752 N N . PRO A 1 605 ? -11.433 -12.925 -12.618 1.00 79.19 605 PRO A N 1
ATOM 4753 C CA . PRO A 1 605 ? -10.599 -13.057 -11.430 1.00 79.19 605 PRO A CA 1
ATOM 4754 C C . PRO A 1 605 ? -11.334 -13.879 -10.362 1.00 79.19 605 PRO A C 1
ATOM 4756 O O . PRO A 1 605 ? -12.568 -13.928 -10.344 1.00 79.19 605 PRO A O 1
ATOM 4759 N N . ALA A 1 606 ? -10.578 -14.517 -9.465 1.00 73.44 606 ALA A N 1
ATOM 4760 C CA . ALA A 1 606 ? -11.161 -15.292 -8.375 1.00 73.44 606 ALA A CA 1
ATOM 4761 C C . ALA A 1 606 ? -12.109 -14.409 -7.533 1.00 73.44 606 ALA A C 1
ATOM 4763 O O . ALA A 1 606 ? -11.726 -13.296 -7.149 1.00 73.44 606 ALA A O 1
ATOM 4764 N N . PRO A 1 607 ? -13.343 -14.864 -7.243 1.00 69.06 607 PRO A N 1
ATOM 4765 C CA . PRO A 1 607 ? -14.272 -14.097 -6.429 1.00 69.06 607 PRO A CA 1
ATOM 4766 C C . PRO A 1 607 ? -13.721 -13.976 -5.009 1.00 69.06 607 PRO A C 1
ATOM 4768 O O . PRO A 1 607 ? -13.356 -14.970 -4.380 1.00 69.06 607 PRO A O 1
ATOM 4771 N N . ARG A 1 608 ? -13.679 -12.750 -4.481 1.00 68.62 608 ARG A N 1
ATOM 4772 C CA . ARG A 1 608 ? -13.302 -12.513 -3.089 1.00 68.62 608 ARG A CA 1
ATOM 4773 C C . ARG A 1 608 ? -14.563 -12.385 -2.234 1.00 68.62 608 ARG A C 1
ATOM 4775 O O . ARG A 1 608 ? -15.489 -11.686 -2.648 1.00 68.62 608 ARG A O 1
ATOM 4782 N N . PRO A 1 609 ? -14.611 -13.001 -1.040 1.00 68.88 609 PRO A N 1
ATOM 4783 C CA . PRO A 1 609 ? -15.686 -12.726 -0.101 1.00 68.88 609 PRO A CA 1
ATOM 4784 C C . PRO A 1 609 ? -15.749 -11.226 0.179 1.00 68.88 609 PRO A C 1
ATOM 4786 O O . PRO A 1 609 ? -14.712 -10.615 0.449 1.00 68.88 609 PRO A O 1
ATOM 4789 N N . ALA A 1 610 ? -16.947 -10.645 0.128 1.00 73.69 610 ALA A N 1
ATOM 4790 C CA . ALA A 1 610 ? -17.133 -9.251 0.498 1.00 73.69 610 ALA A CA 1
ATOM 4791 C C . ALA A 1 610 ? -16.635 -9.033 1.937 1.00 73.69 610 ALA A C 1
ATOM 4793 O O . ALA A 1 610 ? -16.983 -9.786 2.853 1.00 73.69 610 ALA A O 1
ATOM 4794 N N . SER A 1 611 ? -15.807 -8.008 2.139 1.00 84.62 611 SER A N 1
ATOM 4795 C CA . SER A 1 611 ? -15.315 -7.612 3.463 1.00 84.62 611 SER A CA 1
ATOM 4796 C C . SER A 1 611 ? -16.356 -6.754 4.190 1.00 84.62 611 SER A C 1
ATOM 4798 O O . SER A 1 611 ? -16.047 -5.674 4.676 1.00 84.62 611 SER A O 1
ATOM 4800 N N . THR A 1 612 ? -17.607 -7.218 4.255 1.00 94.69 612 THR A N 1
ATOM 4801 C CA . THR A 1 612 ? -18.681 -6.493 4.944 1.00 94.69 612 THR A CA 1
ATOM 4802 C C . THR A 1 612 ? -18.350 -6.324 6.425 1.00 94.69 612 THR A C 1
ATOM 4804 O O . THR A 1 612 ? -17.840 -7.245 7.073 1.00 94.69 612 THR A O 1
ATOM 4807 N N . VAL A 1 613 ? -18.650 -5.148 6.975 1.00 97.50 613 VAL A N 1
ATOM 4808 C CA . VAL A 1 613 ? -18.322 -4.790 8.360 1.00 97.50 613 VAL A CA 1
ATOM 4809 C C . VAL A 1 613 ? -19.588 -4.584 9.180 1.00 97.50 613 VAL A C 1
ATOM 4811 O O . VAL A 1 613 ? -20.517 -3.900 8.758 1.00 97.50 613 VAL A O 1
ATOM 4814 N N . THR A 1 614 ? -19.614 -5.123 10.395 1.00 98.31 614 THR A N 1
ATOM 4815 C CA . THR A 1 614 ? -20.495 -4.633 11.457 1.00 98.31 614 THR A CA 1
ATOM 4816 C C . THR A 1 614 ? -19.657 -3.884 12.480 1.00 98.31 614 THR A C 1
ATOM 4818 O O . THR A 1 614 ? -18.765 -4.454 13.107 1.00 98.31 614 THR A O 1
ATOM 4821 N N . VAL A 1 615 ? -19.952 -2.598 12.643 1.00 98.38 615 VAL A N 1
ATOM 4822 C CA . VAL A 1 615 ? -19.435 -1.789 13.740 1.00 98.38 615 VAL A CA 1
ATOM 4823 C C . VAL A 1 615 ? -20.298 -2.070 14.964 1.00 98.38 615 VAL A C 1
ATOM 4825 O O . VAL A 1 615 ? -21.495 -1.783 14.949 1.00 98.38 615 VAL A O 1
ATOM 4828 N N . LEU A 1 616 ? -19.706 -2.640 16.009 1.00 97.69 616 LEU A N 1
ATOM 4829 C CA . LEU A 1 616 ? -20.335 -2.785 17.318 1.00 97.69 616 LEU A CA 1
ATOM 4830 C C . LEU A 1 616 ? -20.042 -1.528 18.131 1.00 97.69 616 LEU A C 1
ATOM 4832 O O . LEU A 1 616 ? -18.949 -1.376 18.673 1.00 97.69 616 LEU A O 1
ATOM 4836 N N . GLY A 1 617 ? -21.011 -0.615 18.169 1.00 97.12 617 GLY A N 1
ATOM 4837 C CA . GLY A 1 617 ? -20.916 0.635 18.915 1.00 97.12 617 GLY A CA 1
ATOM 4838 C C . GLY A 1 617 ? -21.388 0.451 20.352 1.00 97.12 617 GLY A C 1
ATOM 4839 O O . GLY A 1 617 ? -22.584 0.308 20.584 1.00 97.12 617 GLY A O 1
ATOM 4840 N N . VAL A 1 618 ? -20.477 0.454 21.319 1.00 95.00 618 VAL A N 1
ATOM 4841 C CA . VAL A 1 618 ? -20.802 0.300 22.742 1.00 95.00 618 VAL A CA 1
ATOM 4842 C C . VAL A 1 618 ? -21.225 1.647 23.322 1.00 95.00 618 VAL A C 1
ATOM 4844 O O . VAL A 1 618 ? -20.437 2.591 23.340 1.00 95.00 618 VAL A O 1
ATOM 4847 N N . LEU A 1 619 ? -22.464 1.734 23.811 1.00 94.38 619 LEU A N 1
ATOM 4848 C CA . LEU A 1 619 ? -23.055 2.948 24.376 1.00 94.38 619 LEU A CA 1
ATOM 4849 C C . LEU A 1 619 ? -23.349 2.762 25.871 1.00 94.38 619 LEU A C 1
ATOM 4851 O O . LEU A 1 619 ? -24.225 1.980 26.232 1.00 94.38 619 LEU A O 1
ATOM 4855 N N . ARG A 1 620 ? -22.651 3.518 26.730 1.00 90.81 620 ARG A N 1
ATOM 4856 C CA . ARG A 1 620 ? -22.846 3.512 28.200 1.00 90.81 620 ARG A CA 1
ATOM 4857 C C . ARG A 1 620 ? -23.500 4.772 28.756 1.00 90.81 620 ARG A C 1
ATOM 4859 O O . ARG A 1 620 ? -24.029 4.750 29.863 1.00 90.81 620 ARG A O 1
ATOM 4866 N N . ASP A 1 621 ? -23.472 5.852 27.981 1.00 89.50 621 ASP A N 1
ATOM 4867 C CA . ASP A 1 621 ? -24.079 7.139 28.316 1.00 89.50 621 ASP A CA 1
ATOM 4868 C C . ASP A 1 621 ? -24.668 7.754 27.030 1.00 89.50 621 ASP A C 1
ATOM 4870 O O . ASP A 1 621 ? -23.937 7.847 26.032 1.00 89.50 621 ASP A O 1
ATOM 4874 N N . PRO A 1 622 ? -25.955 8.162 27.018 1.00 88.06 622 PRO A N 1
ATOM 4875 C CA . PRO A 1 622 ? -26.622 8.730 25.846 1.00 88.06 622 PRO A CA 1
ATOM 4876 C C . PRO A 1 622 ? -25.921 9.947 25.233 1.00 88.06 622 PRO A C 1
ATOM 4878 O O . PRO A 1 622 ? -26.052 10.160 24.027 1.00 88.06 622 PRO A O 1
ATOM 4881 N N . VAL A 1 623 ? -25.153 10.720 26.015 1.00 85.31 623 VAL A N 1
ATOM 4882 C CA . VAL A 1 623 ? -24.442 11.920 25.529 1.00 85.31 623 VAL A CA 1
ATOM 4883 C C . VAL A 1 623 ? -23.463 11.606 24.390 1.00 85.31 623 VAL A C 1
ATOM 4885 O O . VAL A 1 623 ? -23.147 12.463 23.568 1.00 85.31 623 VAL A O 1
ATOM 4888 N N . HIS A 1 624 ? -23.006 10.356 24.304 1.00 89.31 624 HIS A N 1
ATOM 4889 C CA . HIS A 1 624 ? -22.029 9.907 23.318 1.00 89.31 624 HIS A CA 1
ATOM 4890 C C . HIS A 1 624 ? -22.641 9.418 22.000 1.00 89.31 624 HIS A C 1
ATOM 4892 O O . HIS A 1 624 ? -21.910 9.174 21.037 1.00 89.31 624 HIS A O 1
ATOM 4898 N N . LEU A 1 625 ? -23.966 9.269 21.923 1.00 91.25 625 LEU A N 1
ATOM 4899 C CA . LEU A 1 625 ? -24.622 8.677 20.756 1.00 91.25 625 LEU A CA 1
ATOM 4900 C C . LEU A 1 625 ? -24.386 9.492 19.477 1.00 91.25 625 LEU A C 1
ATOM 4902 O O . LEU A 1 625 ? -24.123 8.921 18.418 1.00 91.25 625 LEU A O 1
ATOM 4906 N N . GLU A 1 626 ? -24.441 10.823 19.568 1.00 88.62 626 GLU A N 1
ATOM 4907 C CA . GLU A 1 626 ? -24.198 11.696 18.415 1.00 88.62 626 GLU A CA 1
ATOM 4908 C C . GLU A 1 626 ? -22.753 11.602 17.918 1.00 88.62 626 GLU A C 1
ATOM 4910 O O . GLU A 1 626 ? -22.527 11.560 16.708 1.00 88.62 626 GLU A O 1
ATOM 4915 N N . CYS A 1 627 ? -21.786 11.499 18.836 1.00 89.12 627 CYS A N 1
ATOM 4916 C CA . CYS A 1 627 ? -20.375 11.315 18.501 1.00 89.12 627 CYS A CA 1
ATOM 4917 C C . CYS A 1 627 ? -20.142 9.976 17.791 1.00 89.12 627 CYS A C 1
ATOM 4919 O O . CYS A 1 627 ? -19.551 9.956 16.714 1.00 89.12 627 CYS A O 1
ATOM 4921 N N . LEU A 1 628 ? -20.678 8.875 18.330 1.00 94.31 628 LEU A N 1
ATOM 4922 C CA . LEU A 1 628 ? -20.613 7.556 17.693 1.00 94.31 628 LEU A CA 1
ATOM 4923 C C . LEU A 1 628 ? -21.219 7.581 16.281 1.00 94.31 628 LEU A C 1
ATOM 4925 O O . LEU A 1 628 ? -20.637 7.060 15.329 1.00 94.31 628 LEU A O 1
ATOM 4929 N N . ALA A 1 629 ? -22.389 8.205 16.135 1.00 94.19 629 ALA A N 1
ATOM 4930 C CA . ALA A 1 629 ? -23.066 8.321 14.852 1.00 94.19 629 ALA A CA 1
ATOM 4931 C C . ALA A 1 629 ? -22.288 9.198 13.853 1.00 94.19 629 ALA A C 1
ATOM 4933 O O . ALA A 1 629 ? -22.320 8.925 12.652 1.00 94.19 629 ALA A O 1
ATOM 4934 N N . ALA A 1 630 ? -21.611 10.251 14.316 1.00 91.56 630 ALA A N 1
ATOM 4935 C CA . ALA A 1 630 ? -20.754 11.092 13.484 1.00 91.56 630 ALA A CA 1
ATOM 4936 C C . ALA A 1 630 ? -19.511 10.326 13.011 1.00 91.56 630 ALA A C 1
ATOM 4938 O O . ALA A 1 630 ? -19.256 10.271 11.809 1.00 91.56 630 ALA A O 1
ATOM 4939 N N . ASP A 1 631 ? -18.809 9.662 13.928 1.00 94.94 631 ASP A N 1
ATOM 4940 C CA . ASP A 1 631 ? -17.604 8.885 13.633 1.00 94.94 631 ASP A CA 1
ATOM 4941 C C . ASP A 1 631 ? -17.906 7.722 12.673 1.00 94.94 631 ASP A C 1
ATOM 4943 O O . ASP A 1 631 ? -17.148 7.484 11.731 1.00 94.94 631 ASP A O 1
ATOM 4947 N N . TYR A 1 632 ? -19.047 7.039 12.846 1.00 97.19 632 TYR A N 1
ATOM 4948 C CA . TYR A 1 632 ? -19.526 6.011 11.916 1.00 97.19 632 TYR A CA 1
ATOM 4949 C C . TYR A 1 632 ? -19.819 6.584 10.522 1.00 97.19 632 TYR A C 1
ATOM 4951 O O . TYR A 1 632 ? -19.365 6.023 9.524 1.00 97.19 632 TYR A O 1
ATOM 4959 N N . ARG A 1 633 ? -20.547 7.708 10.425 1.00 95.38 633 ARG A N 1
ATOM 4960 C CA . ARG A 1 633 ? -20.850 8.346 9.129 1.00 95.38 633 ARG A CA 1
ATOM 4961 C C . ARG A 1 633 ? -19.589 8.825 8.413 1.00 95.38 633 ARG A C 1
ATOM 4963 O O . ARG A 1 633 ? -19.532 8.722 7.193 1.00 95.38 633 ARG A O 1
ATOM 4970 N N . ALA A 1 634 ? -18.601 9.314 9.159 1.00 93.44 634 ALA A N 1
ATOM 4971 C CA . ALA A 1 634 ? -17.341 9.802 8.614 1.00 93.44 634 ALA A CA 1
ATOM 4972 C C . ALA A 1 634 ? -16.475 8.687 8.008 1.00 93.44 634 ALA A C 1
ATOM 4974 O O . ALA A 1 634 ? -15.606 8.978 7.193 1.00 93.44 634 ALA A O 1
ATOM 4975 N N . GLN A 1 635 ? -16.691 7.415 8.370 1.00 96.31 635 GLN A N 1
ATOM 4976 C CA . GLN A 1 635 ? -15.913 6.315 7.798 1.00 96.31 635 GLN A CA 1
ATOM 4977 C C . GLN A 1 635 ? -16.089 6.257 6.276 1.00 96.31 635 GLN A C 1
ATOM 4979 O O . GLN A 1 635 ? -17.202 6.119 5.774 1.00 96.31 635 GLN A O 1
ATOM 4984 N N . THR A 1 636 ? -14.984 6.245 5.546 1.00 94.00 636 THR A N 1
ATOM 4985 C CA . THR A 1 636 ? -14.958 6.152 4.076 1.00 94.00 636 THR A CA 1
ATOM 4986 C C . THR A 1 636 ? -15.265 4.748 3.548 1.00 94.00 636 THR A C 1
ATOM 4988 O O . THR A 1 636 ? -15.628 4.588 2.385 1.00 94.00 636 THR A O 1
ATOM 4991 N N . TYR A 1 637 ? -15.182 3.722 4.401 1.00 93.81 637 TYR A N 1
ATOM 4992 C CA . TYR A 1 637 ? -15.522 2.348 4.037 1.00 93.81 637 TYR A CA 1
ATOM 4993 C C . TYR A 1 637 ? -17.032 2.190 3.782 1.00 93.81 637 TYR A C 1
ATOM 4995 O O . TYR A 1 637 ? -17.837 2.476 4.670 1.00 93.81 637 TYR A O 1
ATOM 5003 N N . GLY A 1 638 ? -17.428 1.754 2.581 1.00 88.50 638 GLY A N 1
ATOM 5004 C CA . GLY A 1 638 ? -18.834 1.747 2.142 1.00 88.50 638 GLY A CA 1
ATOM 5005 C C . GLY A 1 638 ? -19.689 0.620 2.730 1.00 88.50 638 GLY A C 1
ATOM 5006 O O . GLY A 1 638 ? -20.754 0.877 3.286 1.00 88.50 638 GLY A O 1
ATOM 5007 N N . GLU A 1 639 ? -19.202 -0.620 2.660 1.00 92.81 639 GLU A N 1
ATOM 5008 C CA . GLU A 1 639 ? -19.950 -1.833 3.029 1.00 92.81 639 GLU A CA 1
ATOM 5009 C C . GLU A 1 639 ? -19.940 -2.079 4.547 1.00 92.81 639 GLU A C 1
ATOM 5011 O O . GLU A 1 639 ? -19.292 -3.002 5.055 1.00 92.81 639 GLU A O 1
ATOM 5016 N N . LYS A 1 640 ? -20.633 -1.210 5.291 1.00 95.50 640 LYS A N 1
ATOM 5017 C CA . LYS A 1 640 ? -20.682 -1.236 6.757 1.00 95.50 640 LYS A CA 1
ATOM 5018 C C . LYS A 1 640 ? -22.091 -1.052 7.322 1.00 95.50 640 LYS A C 1
ATOM 5020 O O . LYS A 1 640 ? -22.890 -0.267 6.818 1.00 95.50 640 LYS A O 1
ATOM 5025 N N . HIS A 1 641 ? -22.339 -1.687 8.462 1.00 95.88 641 HIS A N 1
ATOM 5026 C CA . HIS A 1 641 ? -23.546 -1.538 9.280 1.00 95.88 641 HIS A CA 1
ATOM 5027 C C . HIS A 1 641 ? -23.163 -1.147 10.708 1.00 95.88 641 HIS A C 1
ATOM 5029 O O . HIS A 1 641 ? -22.095 -1.541 11.180 1.00 95.88 641 HIS A O 1
ATOM 5035 N N . LEU A 1 642 ? -24.021 -0.398 11.397 1.00 97.69 642 LEU A N 1
ATOM 5036 C CA . LEU A 1 642 ? -23.850 -0.056 12.809 1.00 97.69 642 LEU A CA 1
ATOM 5037 C C . LEU A 1 642 ? -24.845 -0.849 13.658 1.00 97.69 642 LEU A C 1
ATOM 5039 O O . LEU A 1 642 ? -26.056 -0.755 13.465 1.00 97.69 642 LEU A O 1
ATOM 5043 N N . LEU A 1 643 ? -24.333 -1.595 14.630 1.00 97.38 643 LEU A N 1
ATOM 5044 C CA . LEU A 1 643 ? -25.125 -2.206 15.687 1.00 97.38 643 LEU A CA 1
ATOM 5045 C C . LEU A 1 643 ? -24.719 -1.570 17.016 1.00 97.38 643 LEU A C 1
ATOM 5047 O O . LEU A 1 643 ? -23.615 -1.794 17.512 1.00 97.38 643 LEU A O 1
ATOM 5051 N N . VAL A 1 644 ? -25.608 -0.754 17.580 1.00 97.12 644 VAL A N 1
ATOM 5052 C CA . VAL A 1 644 ? -25.380 -0.111 18.876 1.00 97.12 644 VAL A CA 1
ATOM 5053 C C . VAL A 1 644 ? -25.762 -1.073 19.995 1.00 97.12 644 VAL A C 1
ATOM 5055 O O . VAL A 1 644 ? -26.918 -1.483 20.107 1.00 97.12 644 VAL A O 1
ATOM 5058 N N . VAL A 1 645 ? -24.778 -1.416 20.823 1.00 94.69 645 VAL A N 1
ATOM 5059 C CA . VAL A 1 645 ? -24.926 -2.239 22.023 1.00 94.69 645 VAL A CA 1
ATOM 5060 C C . VAL A 1 645 ? -25.104 -1.303 23.213 1.00 94.69 645 VAL A C 1
ATOM 5062 O O . VAL A 1 645 ? -24.160 -0.630 23.629 1.00 94.69 645 VAL A O 1
ATOM 5065 N N . VAL A 1 646 ? -26.322 -1.250 23.749 1.00 92.81 646 VAL A N 1
ATOM 5066 C CA . VAL A 1 646 ? -26.644 -0.427 24.922 1.00 92.81 646 VAL A CA 1
ATOM 5067 C C . VAL A 1 646 ? -26.208 -1.169 26.186 1.00 92.81 646 VAL A C 1
ATOM 5069 O O . VAL A 1 646 ? -26.777 -2.202 26.535 1.00 92.81 646 VAL A O 1
ATOM 5072 N N . ASP A 1 647 ? -25.184 -0.642 26.855 1.00 88.69 647 ASP A N 1
ATOM 5073 C CA . ASP A 1 647 ? -24.526 -1.228 28.030 1.00 88.69 647 ASP A CA 1
ATOM 5074 C C . ASP A 1 647 ? -24.820 -0.415 29.303 1.00 88.69 647 ASP A C 1
ATOM 5076 O O . ASP A 1 647 ? -23.932 -0.084 30.083 1.00 88.69 647 ASP A O 1
ATOM 5080 N N . ASN A 1 648 ? -26.086 -0.032 29.472 1.00 86.31 648 ASN A N 1
ATOM 5081 C CA . ASN A 1 648 ? -26.607 0.643 30.656 1.00 86.31 648 ASN A CA 1
ATOM 5082 C C . ASN A 1 648 ? -28.137 0.475 30.700 1.00 86.31 648 ASN A C 1
ATOM 5084 O O . ASN A 1 648 ? -28.823 0.733 29.706 1.00 86.31 648 ASN A O 1
ATOM 5088 N N . GLU A 1 649 ? -28.673 0.023 31.836 1.00 83.75 649 GLU A N 1
ATOM 5089 C CA . GLU A 1 649 ? -30.104 -0.252 31.993 1.00 83.75 649 GLU A CA 1
ATOM 5090 C C . GLU A 1 649 ? -30.970 1.014 31.986 1.00 83.75 649 GLU A C 1
ATOM 5092 O O . GLU A 1 649 ? -32.123 0.950 31.550 1.00 83.75 649 GLU A O 1
ATOM 5097 N N . ASP A 1 650 ? -30.400 2.166 32.332 1.00 87.50 650 ASP A N 1
ATOM 5098 C CA . ASP A 1 650 ? -31.113 3.445 32.398 1.00 87.50 650 ASP A CA 1
ATOM 5099 C C . ASP A 1 650 ? -31.347 4.077 31.012 1.00 87.50 650 ASP A C 1
ATOM 5101 O O . ASP A 1 650 ? -32.120 5.024 30.868 1.00 87.50 650 ASP A O 1
ATOM 5105 N N . ILE A 1 651 ? -30.697 3.564 29.960 1.00 88.69 651 ILE A N 1
ATOM 5106 C CA . ILE A 1 651 ? -30.772 4.142 28.609 1.00 88.69 651 ILE A CA 1
ATOM 5107 C C . ILE A 1 651 ? -31.946 3.567 27.818 1.00 88.69 651 ILE A C 1
ATOM 5109 O O . ILE A 1 651 ? -31.835 2.476 27.258 1.00 88.69 651 ILE A O 1
ATOM 5113 N N . ASP A 1 652 ? -33.042 4.308 27.675 1.00 89.69 652 ASP A N 1
ATOM 5114 C CA . ASP A 1 652 ? -34.156 3.873 26.825 1.00 89.69 652 ASP A CA 1
ATOM 5115 C C . ASP A 1 652 ? -33.715 3.600 25.370 1.00 89.69 652 ASP A C 1
ATOM 5117 O O . ASP A 1 652 ? -33.280 4.488 24.632 1.00 89.69 652 ASP A O 1
ATOM 5121 N N . VAL A 1 653 ? -33.865 2.344 24.947 1.00 89.00 653 VAL A N 1
ATOM 5122 C CA . VAL A 1 653 ? -33.471 1.870 23.615 1.00 89.00 653 VAL A CA 1
ATOM 5123 C C . VAL A 1 653 ? -34.345 2.492 22.539 1.00 89.00 653 VAL A C 1
ATOM 5125 O O . VAL A 1 653 ? -33.831 2.798 21.468 1.00 89.00 653 VAL A O 1
ATOM 5128 N N . GLY A 1 654 ? -35.630 2.738 22.823 1.00 89.44 654 GLY A N 1
ATOM 5129 C CA . GLY A 1 654 ? -36.537 3.369 21.865 1.00 89.44 654 GLY A CA 1
ATOM 5130 C C . GLY A 1 654 ? -36.061 4.770 21.477 1.00 89.44 654 GLY A C 1
ATOM 5131 O O . GLY A 1 654 ? -36.063 5.134 20.299 1.00 89.44 654 GLY A O 1
ATOM 5132 N N . THR A 1 655 ? -35.556 5.531 22.450 1.00 89.75 655 THR A N 1
ATOM 5133 C CA . THR A 1 655 ? -34.929 6.839 22.224 1.00 89.75 655 THR A CA 1
ATOM 5134 C C . THR A 1 655 ? -33.649 6.728 21.387 1.00 89.75 655 THR A C 1
ATOM 5136 O O . THR A 1 655 ? -33.452 7.516 20.457 1.00 89.75 655 THR A O 1
ATOM 5139 N N . VAL A 1 656 ? -32.799 5.728 21.653 1.00 92.25 656 VAL A N 1
ATOM 5140 C CA . VAL A 1 656 ? -31.589 5.473 20.849 1.00 92.25 656 VAL A CA 1
ATOM 5141 C C . VAL A 1 656 ? -31.963 5.108 19.408 1.00 92.25 656 VAL A C 1
ATOM 5143 O O . VAL A 1 656 ? -31.428 5.693 18.468 1.00 92.25 656 VAL A O 1
ATOM 5146 N N . GLU A 1 657 ? -32.913 4.194 19.208 1.00 91.69 657 GLU A N 1
ATOM 5147 C CA . GLU A 1 657 ? -33.404 3.806 17.882 1.00 91.69 657 GLU A CA 1
ATOM 5148 C C . GLU A 1 657 ? -33.988 4.995 17.116 1.00 91.69 657 GLU A C 1
ATOM 5150 O O . GLU A 1 657 ? -33.706 5.165 15.927 1.00 91.69 657 GLU A O 1
ATOM 5155 N N . LEU A 1 658 ? -34.759 5.855 17.789 1.00 90.56 658 LEU A N 1
ATOM 5156 C CA . LEU A 1 658 ? -35.321 7.062 17.189 1.00 90.56 658 LEU A CA 1
ATOM 5157 C C . LEU A 1 658 ? -34.218 7.997 16.672 1.00 90.56 658 LEU A C 1
ATOM 5159 O O . LEU A 1 658 ? -34.320 8.499 15.548 1.00 90.56 658 LEU A O 1
ATOM 5163 N N . ALA A 1 659 ? -33.150 8.192 17.450 1.00 89.56 659 ALA A N 1
ATOM 5164 C CA . ALA A 1 659 ? -31.993 8.987 17.044 1.00 89.56 659 ALA A CA 1
ATOM 5165 C C . ALA A 1 659 ? -31.218 8.342 15.876 1.00 89.56 659 ALA A C 1
ATOM 5167 O O . ALA A 1 659 ? -30.753 9.042 14.968 1.00 89.56 659 ALA A O 1
ATOM 5168 N N . LEU A 1 660 ? -31.135 7.008 15.844 1.00 92.81 660 LEU A N 1
ATOM 5169 C CA . LEU A 1 660 ? -30.458 6.256 14.786 1.00 92.81 660 LEU A CA 1
ATOM 5170 C C . LEU A 1 660 ? -31.226 6.199 13.460 1.00 92.81 660 LEU A C 1
ATOM 5172 O O . LEU A 1 660 ? -30.610 5.886 12.448 1.00 92.81 660 LEU A O 1
ATOM 5176 N N . ARG A 1 661 ? -32.513 6.576 13.390 1.00 90.50 661 ARG A N 1
ATOM 5177 C CA . ARG A 1 661 ? -33.276 6.597 12.116 1.00 90.50 661 ARG A CA 1
ATOM 5178 C C . ARG A 1 661 ? -32.630 7.444 11.016 1.00 90.50 661 ARG A C 1
ATOM 5180 O O . ARG A 1 661 ? -32.862 7.208 9.836 1.00 90.50 661 ARG A O 1
ATOM 5187 N N . LYS A 1 662 ? -31.834 8.449 11.397 1.00 89.44 662 LYS A N 1
ATOM 5188 C CA . LYS A 1 662 ? -31.077 9.317 10.475 1.00 89.44 662 LYS A CA 1
ATOM 5189 C C . LYS A 1 662 ? -29.663 8.796 10.186 1.00 89.44 662 LYS A C 1
ATOM 5191 O O . LYS A 1 662 ? -28.858 9.504 9.576 1.00 89.44 662 LYS A O 1
ATOM 5196 N N . VAL A 1 663 ? -29.294 7.632 10.708 1.00 92.81 663 VAL A N 1
ATOM 5197 C CA . VAL A 1 663 ? -27.997 6.988 10.492 1.00 92.81 663 VAL A CA 1
ATOM 5198 C C . VAL A 1 663 ? -28.220 5.834 9.511 1.00 92.81 663 VAL A C 1
ATOM 5200 O O . VAL A 1 663 ? -29.050 4.967 9.777 1.00 92.81 663 VAL A O 1
ATOM 5203 N N . PRO A 1 664 ? -27.523 5.807 8.364 1.00 91.25 664 PRO A N 1
ATOM 5204 C CA . PRO A 1 664 ? -27.695 4.729 7.396 1.00 91.25 664 PRO A CA 1
ATOM 5205 C C . PRO A 1 664 ? -27.269 3.393 8.008 1.00 91.25 664 PRO A C 1
ATOM 5207 O O . PRO A 1 664 ? -26.279 3.341 8.734 1.00 91.25 664 PRO A O 1
ATOM 5210 N N . ASN A 1 665 ? -27.992 2.315 7.691 1.00 94.00 665 ASN A N 1
ATOM 5211 C CA . ASN A 1 665 ? -27.630 0.945 8.074 1.00 94.00 665 ASN A CA 1
ATOM 5212 C C . ASN A 1 665 ? -27.368 0.748 9.581 1.00 94.00 665 ASN A C 1
ATOM 5214 O O . ASN A 1 665 ? -26.531 -0.077 9.959 1.00 94.00 665 ASN A O 1
ATOM 5218 N N . ALA A 1 666 ? -28.069 1.500 10.432 1.00 94.94 666 ALA A N 1
ATOM 5219 C CA . ALA A 1 666 ? -27.902 1.466 11.877 1.00 94.94 666 ALA A CA 1
ATOM 5220 C C . ALA A 1 666 ? -29.123 0.882 12.590 1.00 94.94 666 ALA A C 1
ATOM 5222 O O . ALA A 1 666 ? -30.264 1.183 12.242 1.00 94.94 666 ALA A O 1
ATOM 5223 N N . LYS A 1 667 ? -28.873 0.097 13.638 1.00 93.44 667 LYS A N 1
ATOM 5224 C CA . LYS A 1 667 ? -29.886 -0.327 14.609 1.00 93.44 667 LYS A CA 1
ATOM 5225 C C . LYS A 1 667 ? -29.300 -0.343 16.017 1.00 93.44 667 LYS A C 1
ATOM 5227 O O . LYS A 1 667 ? -28.089 -0.500 16.178 1.00 93.44 667 LYS A O 1
ATOM 5232 N N . ALA A 1 668 ? -30.149 -0.194 17.027 1.00 90.25 668 ALA A N 1
ATOM 5233 C CA . ALA A 1 668 ? -29.770 -0.384 18.423 1.00 90.25 668 ALA A CA 1
ATOM 5234 C C . ALA A 1 668 ? -30.446 -1.633 18.966 1.00 90.25 668 ALA A C 1
ATOM 5236 O O . ALA A 1 668 ? -31.574 -1.935 18.599 1.00 90.25 668 ALA A O 1
ATOM 5237 N N . ILE A 1 669 ? -29.750 -2.369 19.827 1.00 82.81 669 ILE A N 1
ATOM 5238 C CA . ILE A 1 669 ? -30.326 -3.520 20.514 1.00 82.81 669 ILE A CA 1
ATOM 5239 C C . ILE A 1 669 ? -29.860 -3.494 21.965 1.00 82.81 669 ILE A C 1
ATOM 5241 O O . ILE A 1 669 ? -28.669 -3.355 22.256 1.00 82.81 669 ILE A O 1
ATOM 5245 N N . ARG A 1 670 ? -30.808 -3.672 22.888 1.00 81.38 670 ARG A N 1
ATOM 5246 C CA . ARG A 1 670 ? -30.503 -4.089 24.257 1.00 81.38 670 ARG A CA 1
ATOM 5247 C C . ARG A 1 670 ? -30.690 -5.590 24.347 1.00 81.38 670 ARG A C 1
ATOM 5249 O O . ARG A 1 670 ? -31.794 -6.103 24.186 1.00 81.38 670 ARG A O 1
ATOM 5256 N N . PHE A 1 671 ? -29.602 -6.291 24.620 1.00 78.81 671 PHE A N 1
ATOM 5257 C CA . PHE A 1 671 ? -29.651 -7.725 24.854 1.00 78.81 671 PHE A CA 1
ATOM 5258 C C . PHE A 1 671 ? -30.025 -7.979 26.315 1.00 78.81 671 PHE A C 1
ATOM 5260 O O . PHE A 1 671 ? -29.381 -7.445 27.217 1.00 78.81 671 PHE A O 1
ATOM 5267 N N . GLY A 1 672 ? -31.054 -8.800 26.547 1.00 73.62 672 GLY A N 1
ATOM 5268 C CA . GLY A 1 672 ? -31.403 -9.309 27.875 1.00 73.62 672 GLY A CA 1
ATOM 5269 C C . GLY A 1 672 ? -30.345 -10.299 28.360 1.00 73.62 672 GLY A C 1
ATOM 5270 O O . GLY A 1 672 ? -30.521 -11.508 28.239 1.00 73.62 672 GLY A O 1
ATOM 5271 N N . ALA A 1 673 ? -29.215 -9.782 28.831 1.00 73.75 673 ALA A N 1
ATOM 5272 C CA . ALA A 1 673 ? -28.066 -10.544 29.301 1.00 73.75 673 ALA A CA 1
ATOM 5273 C C . ALA A 1 673 ? -27.491 -9.888 30.558 1.00 73.75 673 ALA A C 1
ATOM 5275 O O . ALA A 1 673 ? -27.512 -8.659 30.680 1.00 73.75 673 ALA A O 1
ATOM 5276 N N . ARG A 1 674 ? -26.991 -10.708 31.490 1.00 80.12 674 ARG A N 1
ATOM 5277 C CA . ARG A 1 674 ? -26.603 -10.251 32.831 1.00 80.12 674 ARG A CA 1
ATOM 5278 C C . ARG A 1 674 ? -25.293 -9.480 32.791 1.00 80.12 674 ARG A C 1
ATOM 5280 O O . ARG A 1 674 ? -25.144 -8.497 33.511 1.00 80.12 674 ARG A O 1
ATOM 5287 N N . THR A 1 675 ? -24.373 -9.871 31.914 1.00 90.00 675 THR A N 1
ATOM 5288 C CA . THR A 1 675 ? -23.032 -9.284 31.870 1.00 90.00 675 THR A CA 1
ATOM 5289 C C . THR A 1 675 ? -22.710 -8.599 30.543 1.00 90.00 675 THR A C 1
ATOM 5291 O O . THR A 1 675 ? -23.328 -8.860 29.507 1.00 90.00 675 THR A O 1
ATOM 5294 N N . PHE A 1 676 ? -21.703 -7.722 30.557 1.00 89.94 676 PHE A N 1
ATOM 5295 C CA . PHE A 1 676 ? -21.233 -7.036 29.353 1.00 89.94 676 PHE A CA 1
ATOM 5296 C C . PHE A 1 676 ? -20.675 -8.017 28.307 1.00 89.94 676 PHE A C 1
ATOM 5298 O O . PHE A 1 676 ? -21.005 -7.905 27.126 1.00 89.94 676 PHE A O 1
ATOM 5305 N N . GLY A 1 677 ? -19.907 -9.029 28.732 1.00 92.75 677 GLY A N 1
ATOM 5306 C CA . GLY A 1 677 ? -19.387 -10.065 27.834 1.00 92.75 677 GLY A CA 1
ATOM 5307 C C . GLY A 1 677 ? -20.496 -10.855 27.129 1.00 92.75 677 GLY A C 1
ATOM 5308 O O . GLY A 1 677 ? -20.432 -11.074 25.919 1.00 92.75 677 GLY A O 1
ATOM 5309 N N . GLU A 1 678 ? -21.570 -11.219 27.841 1.00 92.56 678 GLU A N 1
ATOM 5310 C CA . GLU A 1 678 ? -22.738 -11.870 27.232 1.00 92.56 678 GLU A CA 1
ATOM 5311 C C . GLU A 1 678 ? -23.447 -10.967 26.217 1.00 92.56 678 GLU A C 1
ATOM 5313 O O . GLU A 1 678 ? -23.827 -11.439 25.141 1.00 92.56 678 GLU A O 1
ATOM 5318 N N . ARG A 1 679 ? -23.600 -9.669 26.525 1.00 92.00 679 ARG A N 1
ATOM 5319 C CA . ARG A 1 679 ? -24.185 -8.687 25.597 1.00 92.00 679 ARG A CA 1
ATOM 5320 C C . ARG A 1 679 ? -23.373 -8.590 24.305 1.00 92.00 679 ARG A C 1
ATOM 5322 O O . ARG A 1 679 ? -23.959 -8.653 23.225 1.00 92.00 679 ARG A O 1
ATOM 5329 N N . LEU A 1 680 ? -22.044 -8.507 24.397 1.00 94.31 680 LEU A N 1
ATOM 5330 C CA . LEU A 1 680 ? -21.167 -8.492 23.221 1.00 94.31 680 LEU A CA 1
ATOM 5331 C C . LEU A 1 680 ? -21.268 -9.789 22.411 1.00 94.31 680 LEU A C 1
ATOM 5333 O O . LEU A 1 680 ? -21.392 -9.736 21.191 1.00 94.31 680 LEU A O 1
ATOM 5337 N N . ASN A 1 681 ? -21.289 -10.948 23.072 1.00 95.38 681 ASN A N 1
ATOM 5338 C CA . ASN A 1 681 ? -21.454 -12.234 22.394 1.00 95.38 681 ASN A CA 1
ATOM 5339 C C . ASN A 1 681 ? -22.773 -12.317 21.616 1.00 95.38 681 ASN A C 1
ATOM 5341 O O . ASN A 1 681 ? -22.783 -12.772 20.477 1.00 95.38 681 ASN A O 1
ATOM 5345 N N . ARG A 1 682 ? -23.885 -11.846 22.194 1.00 94.56 682 ARG A N 1
ATOM 5346 C CA . ARG A 1 682 ? -25.175 -11.776 21.488 1.00 94.56 682 ARG A CA 1
ATOM 5347 C C . ARG A 1 682 ? -25.131 -10.801 20.311 1.00 94.56 682 ARG A C 1
ATOM 5349 O O . ARG A 1 682 ? -25.683 -11.110 19.259 1.00 94.56 682 ARG A O 1
ATOM 5356 N N . ALA A 1 683 ? -24.436 -9.674 20.459 1.00 95.19 683 ALA A N 1
ATOM 5357 C CA . ALA A 1 683 ? -24.229 -8.722 19.372 1.00 95.19 683 ALA A CA 1
ATOM 5358 C C . ALA A 1 683 ? -23.420 -9.318 18.207 1.00 95.19 683 ALA A C 1
ATOM 5360 O O . ALA A 1 683 ? -23.727 -9.038 17.051 1.00 95.19 683 ALA A O 1
ATOM 5361 N N . VAL A 1 684 ? -22.426 -10.167 18.493 1.00 96.50 684 VAL A N 1
ATOM 5362 C CA . VAL A 1 684 ? -21.662 -10.900 17.469 1.00 96.50 684 VAL A CA 1
ATOM 5363 C C . VAL A 1 684 ? -22.547 -11.881 16.697 1.00 96.50 684 VAL A C 1
ATOM 5365 O O . VAL A 1 684 ? -22.415 -11.964 15.477 1.00 96.50 684 VAL A O 1
ATOM 5368 N N . GLU A 1 685 ? -23.468 -12.585 17.364 1.00 95.75 685 GLU A N 1
ATOM 5369 C CA . GLU A 1 685 ? -24.405 -13.487 16.670 1.00 95.75 685 GLU A CA 1
ATOM 5370 C C . GLU A 1 685 ? -25.355 -12.729 15.734 1.00 95.75 685 GLU A C 1
ATOM 5372 O O . GLU A 1 685 ? -25.649 -13.195 14.635 1.00 95.75 685 GLU A O 1
ATOM 5377 N N . GLU A 1 686 ? -25.797 -11.542 16.153 1.00 95.06 686 GLU A N 1
ATOM 5378 C CA . GLU A 1 686 ? -26.707 -10.679 15.393 1.00 95.06 686 GLU A CA 1
ATOM 5379 C C . GLU A 1 686 ? -26.009 -9.910 14.257 1.00 95.06 686 GLU A C 1
ATOM 5381 O O . GLU A 1 686 ? -26.654 -9.375 13.350 1.00 95.06 686 GLU A O 1
ATOM 5386 N N . ALA A 1 687 ? -24.680 -9.817 14.298 1.00 95.00 687 ALA A N 1
ATOM 5387 C CA . ALA A 1 687 ? -23.906 -9.108 13.298 1.00 95.00 687 ALA A CA 1
ATOM 5388 C C . ALA A 1 687 ? -23.949 -9.819 11.935 1.00 95.00 687 ALA A C 1
ATOM 5390 O O . ALA A 1 687 ? -23.698 -11.022 11.822 1.00 95.00 687 ALA A O 1
ATOM 5391 N N . ALA A 1 688 ? -24.197 -9.041 10.879 1.00 90.94 688 ALA A N 1
ATOM 5392 C CA . ALA A 1 688 ? -24.241 -9.524 9.496 1.00 90.94 688 ALA A CA 1
ATOM 5393 C C . ALA A 1 688 ? -22.882 -9.424 8.775 1.00 90.94 688 ALA A C 1
ATOM 5395 O O . ALA A 1 688 ? -22.661 -10.065 7.748 1.00 90.94 688 ALA A O 1
ATOM 5396 N N . GLY A 1 689 ? -21.972 -8.597 9.294 1.00 94.94 689 GLY A N 1
ATOM 5397 C CA . GLY A 1 689 ? -20.663 -8.356 8.701 1.00 94.94 689 GLY A CA 1
ATOM 5398 C C . GLY A 1 689 ? -19.745 -9.569 8.806 1.00 94.94 689 GLY A C 1
ATOM 5399 O O . GLY A 1 689 ? -19.697 -10.249 9.831 1.00 94.94 689 GLY A O 1
ATOM 5400 N N . ARG A 1 690 ? -18.945 -9.808 7.764 1.00 95.19 690 ARG A N 1
ATOM 5401 C CA . ARG A 1 690 ? -17.823 -10.755 7.820 1.00 95.19 690 ARG A CA 1
ATOM 5402 C C . ARG A 1 690 ? -16.810 -10.353 8.894 1.00 95.19 690 ARG A C 1
ATOM 5404 O O . ARG A 1 690 ? -16.226 -11.228 9.536 1.00 95.19 690 ARG A O 1
ATOM 5411 N N . TYR A 1 691 ? -16.604 -9.052 9.068 1.00 97.56 691 TYR A N 1
ATOM 5412 C CA . TYR A 1 691 ? -15.744 -8.474 10.092 1.00 97.56 691 TYR A CA 1
ATOM 5413 C C . TYR A 1 691 ? -16.560 -7.726 11.142 1.00 97.56 691 TYR A C 1
ATOM 5415 O O . TYR A 1 691 ? -17.539 -7.047 10.829 1.00 97.56 691 TYR A O 1
ATOM 5423 N N . ILE A 1 692 ? -16.107 -7.835 12.383 1.00 98.19 692 ILE A N 1
ATOM 5424 C CA . ILE A 1 692 ? -16.581 -7.078 13.532 1.00 98.19 692 ILE A CA 1
ATOM 5425 C C . ILE A 1 692 ? -15.534 -6.025 13.858 1.00 98.19 692 ILE A C 1
ATOM 5427 O O . ILE A 1 692 ? -14.356 -6.358 13.971 1.00 98.19 692 ILE A O 1
ATOM 5431 N N . VAL A 1 693 ? -15.966 -4.775 14.005 1.00 98.19 693 VAL A N 1
ATOM 5432 C CA . VAL A 1 693 ? -15.128 -3.648 14.431 1.00 98.19 693 VAL A CA 1
ATOM 5433 C C . VAL A 1 693 ? -15.753 -3.036 15.677 1.00 98.19 693 VAL A C 1
ATOM 5435 O O . VAL A 1 693 ? -16.923 -2.666 15.655 1.00 98.19 693 VAL A O 1
ATOM 5438 N N . MET A 1 694 ? -15.001 -2.925 16.766 1.00 97.44 694 MET A N 1
ATOM 5439 C CA . MET A 1 694 ? -15.502 -2.353 18.014 1.00 97.44 694 MET A CA 1
ATOM 5440 C C . MET A 1 694 ? -15.301 -0.844 18.063 1.00 97.44 694 MET A C 1
ATOM 5442 O O . MET A 1 694 ? -14.176 -0.370 17.919 1.00 97.44 694 MET A O 1
ATOM 5446 N N . PHE A 1 695 ? -16.382 -0.101 18.305 1.00 97.69 695 PHE A N 1
ATOM 5447 C CA . PHE A 1 695 ? -16.349 1.328 18.608 1.00 97.69 695 PHE A CA 1
ATOM 5448 C C . PHE A 1 695 ? -16.839 1.541 20.042 1.00 97.69 695 PHE A C 1
ATOM 5450 O O . PHE A 1 695 ? -17.911 1.065 20.404 1.00 97.69 695 PHE A O 1
ATOM 5457 N N . ASP A 1 696 ? -16.093 2.281 20.856 1.00 95.19 696 ASP A N 1
ATOM 5458 C CA . ASP A 1 696 ? -16.601 2.812 22.122 1.00 95.19 696 ASP A CA 1
ATOM 5459 C C . ASP A 1 696 ? -17.160 4.213 21.870 1.00 95.19 696 ASP A C 1
ATOM 5461 O O . ASP A 1 696 ? -16.447 5.073 21.353 1.00 95.19 696 ASP A O 1
ATOM 5465 N N . ALA A 1 697 ? -18.432 4.451 22.202 1.00 93.56 697 ALA A N 1
ATOM 5466 C CA . ALA A 1 697 ? -19.091 5.720 21.901 1.00 93.56 697 ALA A CA 1
ATOM 5467 C C . ALA A 1 697 ? -18.384 6.932 22.538 1.00 93.56 697 ALA A C 1
ATOM 5469 O O . ALA A 1 697 ? -18.468 8.039 22.003 1.00 93.56 697 ALA A O 1
ATOM 5470 N N . ALA A 1 698 ? -17.673 6.738 23.657 1.00 91.06 698 ALA A N 1
ATOM 5471 C CA . ALA A 1 698 ? -16.919 7.810 24.302 1.00 91.06 698 ALA A CA 1
ATOM 5472 C C . ALA A 1 698 ? -15.653 8.201 23.523 1.00 91.06 698 ALA A C 1
ATOM 5474 O O . ALA A 1 698 ? -15.200 9.345 23.597 1.00 91.06 698 ALA A O 1
ATOM 5475 N N . HIS A 1 699 ? -15.083 7.271 22.759 1.00 94.44 699 HIS A N 1
ATOM 5476 C CA . HIS A 1 699 ? -13.830 7.460 22.035 1.00 94.44 699 HIS A CA 1
ATOM 5477 C C . HIS A 1 699 ? -14.053 8.113 20.670 1.00 94.44 699 HIS A C 1
ATOM 5479 O O . HIS A 1 699 ? -15.186 8.369 20.266 1.00 94.44 699 HIS A O 1
ATOM 5485 N N . GLY A 1 700 ? -12.957 8.442 19.988 1.00 94.69 700 GLY A N 1
ATOM 5486 C CA . GLY A 1 700 ? -12.959 9.080 18.679 1.00 94.69 700 GLY A CA 1
ATOM 5487 C C . GLY A 1 700 ? -12.353 8.208 17.582 1.00 94.69 700 GLY A C 1
ATOM 5488 O O . GLY A 1 700 ? -11.262 7.667 17.766 1.00 94.69 700 GLY A O 1
ATOM 5489 N N . TYR A 1 701 ? -13.024 8.125 16.430 1.00 97.00 701 TYR A N 1
ATOM 5490 C CA . TYR A 1 701 ?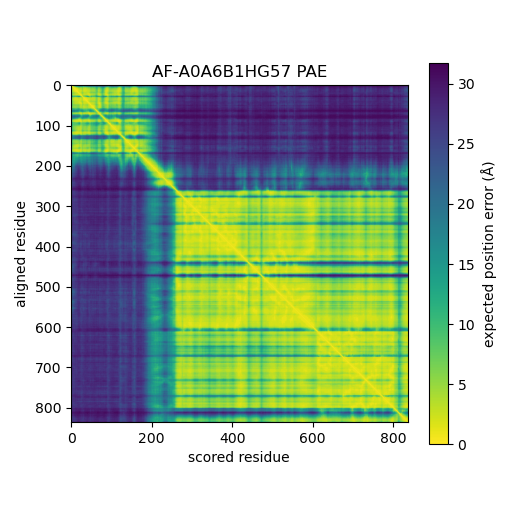 -12.578 7.348 15.265 1.00 97.00 701 TYR A CA 1
ATOM 5491 C C . TYR A 1 701 ? -12.585 8.205 13.996 1.00 97.00 701 TYR A C 1
ATOM 5493 O O . TYR A 1 701 ? -13.620 8.724 13.582 1.00 97.00 701 TYR A O 1
ATOM 5501 N N . CYS A 1 702 ? -11.425 8.345 13.352 1.00 95.81 702 CYS A N 1
ATOM 5502 C CA . CYS A 1 702 ? -11.280 9.153 12.138 1.00 95.81 702 CYS A CA 1
ATOM 5503 C C . CYS A 1 702 ? -11.753 8.401 10.885 1.00 95.81 702 CYS A C 1
ATOM 5505 O O . CYS A 1 702 ? -11.845 7.176 10.868 1.00 95.81 702 CYS A O 1
ATOM 5507 N N . GLU A 1 703 ? -11.991 9.143 9.803 1.00 95.50 703 GLU A N 1
ATOM 5508 C CA . GLU A 1 703 ? -12.625 8.692 8.551 1.00 95.50 703 GLU A CA 1
ATOM 5509 C C . GLU A 1 703 ? -11.983 7.480 7.842 1.00 95.50 703 GLU A C 1
ATOM 5511 O O . GLU A 1 703 ? -12.647 6.791 7.062 1.00 95.50 703 GLU A O 1
ATOM 5516 N N . ARG A 1 704 ? -10.701 7.195 8.093 1.00 96.44 704 ARG A N 1
ATOM 5517 C CA . ARG A 1 704 ? -9.953 6.080 7.481 1.00 96.44 704 ARG A CA 1
ATOM 5518 C C . ARG A 1 704 ? -9.691 4.916 8.444 1.00 96.44 704 ARG A C 1
ATOM 5520 O O . ARG A 1 704 ? -9.017 3.964 8.064 1.00 96.44 704 ARG A O 1
ATOM 5527 N N . TYR A 1 705 ? -10.244 4.950 9.662 1.00 98.19 705 TYR A N 1
ATOM 5528 C CA . TYR A 1 705 ? -9.994 3.935 10.692 1.00 98.19 705 TYR A CA 1
ATOM 5529 C C . TYR A 1 705 ? -10.335 2.511 10.223 1.00 98.19 705 TYR A C 1
ATOM 5531 O O . TYR A 1 705 ? -9.480 1.631 10.274 1.00 98.19 705 TYR A O 1
ATOM 5539 N N . ILE A 1 706 ? -11.559 2.274 9.729 1.00 97.62 706 ILE A N 1
ATOM 5540 C CA . ILE A 1 706 ? -11.973 0.926 9.290 1.00 97.62 706 ILE A CA 1
ATOM 5541 C C . ILE A 1 706 ? -11.130 0.445 8.103 1.00 97.62 706 ILE A C 1
ATOM 5543 O O . ILE A 1 706 ? -10.722 -0.714 8.072 1.00 97.62 706 ILE A O 1
ATOM 5547 N N . GLU A 1 707 ? -10.864 1.323 7.135 1.00 95.94 707 GLU A N 1
ATOM 5548 C CA . GLU A 1 707 ? -10.087 0.978 5.943 1.00 95.94 707 GLU A CA 1
ATOM 5549 C C . GLU A 1 707 ? -8.668 0.530 6.310 1.00 95.94 707 GLU A C 1
ATOM 5551 O O . GLU A 1 707 ? -8.253 -0.549 5.894 1.00 95.94 707 GLU A O 1
ATOM 5556 N N . ASP A 1 708 ? -7.963 1.291 7.152 1.00 97.19 708 ASP A N 1
ATOM 5557 C CA . ASP A 1 708 ? -6.607 0.944 7.593 1.00 97.19 708 ASP A CA 1
ATOM 5558 C C . ASP A 1 708 ? -6.561 -0.399 8.334 1.00 97.19 708 ASP A C 1
ATOM 5560 O O . ASP A 1 708 ? -5.679 -1.227 8.083 1.00 97.19 708 ASP A O 1
ATOM 5564 N N . MET A 1 709 ? -7.539 -0.649 9.211 1.00 97.62 709 MET A N 1
ATOM 5565 C CA . MET A 1 709 ? -7.630 -1.909 9.952 1.00 97.62 709 MET A CA 1
ATOM 5566 C C . MET A 1 709 ? -7.909 -3.103 9.028 1.00 97.62 709 MET A C 1
ATOM 5568 O O . MET A 1 709 ? -7.356 -4.185 9.233 1.00 97.62 709 MET A O 1
ATOM 5572 N N . LEU A 1 710 ? -8.732 -2.928 7.989 1.00 95.69 710 LEU A N 1
ATOM 5573 C CA . LEU A 1 710 ? -9.000 -3.986 7.013 1.00 95.69 710 LEU A CA 1
ATOM 5574 C C . LEU A 1 710 ? -7.824 -4.224 6.060 1.00 95.69 710 LEU A C 1
ATOM 5576 O O . LEU A 1 710 ? -7.564 -5.376 5.715 1.00 95.69 710 LEU A O 1
ATOM 5580 N N . LEU A 1 711 ? -7.064 -3.186 5.693 1.00 95.06 711 LEU A N 1
ATOM 5581 C CA . LEU A 1 711 ? -5.802 -3.368 4.970 1.00 95.06 711 LEU A CA 1
ATOM 5582 C C . LEU A 1 711 ? -4.826 -4.231 5.786 1.00 95.06 711 LEU A C 1
ATOM 5584 O O . LEU A 1 711 ? -4.208 -5.139 5.231 1.00 95.06 711 LEU A O 1
ATOM 5588 N N . ALA A 1 712 ? -4.743 -4.023 7.105 1.00 96.25 712 ALA A N 1
ATOM 5589 C CA . ALA A 1 712 ? -3.952 -4.876 7.994 1.00 96.25 712 ALA A CA 1
ATOM 5590 C C . ALA A 1 712 ? -4.487 -6.318 8.081 1.00 96.25 712 ALA A C 1
ATOM 5592 O O . ALA A 1 712 ? -3.713 -7.282 8.084 1.00 96.25 712 ALA A O 1
ATOM 5593 N N . ALA A 1 713 ? -5.810 -6.497 8.100 1.00 94.06 713 ALA A N 1
ATOM 5594 C CA . ALA A 1 713 ? -6.430 -7.823 8.112 1.00 94.06 713 ALA A CA 1
ATOM 5595 C C . ALA A 1 713 ? -6.102 -8.641 6.848 1.00 94.06 713 ALA A C 1
ATOM 5597 O O . ALA A 1 713 ? -6.066 -9.875 6.900 1.00 94.06 713 ALA A O 1
ATOM 5598 N N . ASP A 1 714 ? -5.831 -7.972 5.724 1.00 89.12 714 ASP A N 1
ATOM 5599 C CA . ASP A 1 714 ? -5.523 -8.617 4.449 1.00 89.12 714 ASP A CA 1
ATOM 5600 C C . ASP A 1 714 ? -4.157 -9.311 4.440 1.00 89.12 714 ASP A C 1
ATOM 5602 O O . ASP A 1 714 ? -4.045 -10.419 3.905 1.00 89.12 714 ASP A O 1
ATOM 5606 N N . PHE A 1 715 ? -3.118 -8.719 5.037 1.00 92.25 715 PHE A N 1
ATOM 5607 C CA . PHE A 1 715 ? -1.766 -9.290 4.984 1.00 92.25 715 PHE A CA 1
ATOM 5608 C C . PHE A 1 715 ? -1.338 -10.069 6.229 1.00 92.25 715 PHE A C 1
ATOM 5610 O O . PHE A 1 715 ? -0.523 -10.976 6.093 1.00 92.25 715 PHE A O 1
ATOM 5617 N N . THR A 1 716 ? -1.892 -9.778 7.407 1.00 93.75 716 THR A N 1
ATOM 5618 C CA . THR A 1 716 ? -1.410 -10.361 8.677 1.00 93.75 716 THR A CA 1
ATOM 5619 C C . THR A 1 716 ? -1.847 -11.803 8.905 1.00 93.75 716 THR A C 1
ATOM 5621 O O . THR A 1 716 ? -1.117 -12.570 9.523 1.00 93.75 716 THR A O 1
ATOM 5624 N N . GLY A 1 717 ? -3.056 -12.169 8.461 1.00 89.31 717 GLY A N 1
ATOM 5625 C CA . GLY A 1 717 ? -3.682 -13.428 8.878 1.00 89.31 717 GLY A CA 1
ATOM 5626 C C . GLY A 1 717 ? -4.002 -13.491 10.379 1.00 89.31 717 GLY A C 1
ATOM 5627 O O . GLY A 1 717 ? -4.272 -14.575 10.886 1.00 89.31 717 GLY A O 1
ATOM 5628 N N . ALA A 1 718 ? -3.974 -12.355 11.085 1.00 95.25 718 ALA A N 1
ATOM 5629 C CA . ALA A 1 718 ? -4.266 -12.285 12.511 1.00 95.25 718 ALA A CA 1
ATOM 5630 C C . ALA A 1 718 ? -5.723 -12.666 12.810 1.00 95.25 718 ALA A C 1
ATOM 5632 O O . ALA A 1 718 ? -6.643 -12.281 12.080 1.00 95.25 718 ALA A O 1
ATOM 5633 N N . ALA A 1 719 ? -5.931 -13.405 13.900 1.00 96.69 719 ALA A N 1
ATOM 5634 C CA . ALA A 1 719 ? -7.266 -13.728 14.396 1.00 96.69 719 ALA A CA 1
ATOM 5635 C C . ALA A 1 719 ? -7.928 -12.497 15.030 1.00 96.69 719 ALA A C 1
ATOM 5637 O O . ALA A 1 719 ? -9.131 -12.279 14.868 1.00 96.69 719 ALA A O 1
ATOM 5638 N N . LEU A 1 720 ? -7.114 -11.668 15.686 1.00 97.94 720 LEU A N 1
ATOM 5639 C CA . LEU A 1 720 ? -7.516 -10.428 16.330 1.00 97.94 720 LEU A CA 1
ATOM 5640 C C . LEU A 1 720 ? -6.577 -9.298 15.898 1.00 97.94 720 LEU A C 1
ATOM 5642 O O . LEU A 1 720 ? -5.355 -9.424 15.973 1.00 97.94 720 LEU A O 1
ATOM 5646 N N . LEU A 1 721 ? -7.147 -8.184 15.454 1.00 98.19 721 LEU A N 1
ATOM 5647 C CA . LEU A 1 721 ? -6.427 -6.951 15.168 1.00 98.19 721 LEU A CA 1
ATOM 5648 C C . LEU A 1 721 ? -6.853 -5.863 16.149 1.00 98.19 721 LEU A C 1
ATOM 5650 O O . LEU A 1 721 ? -7.980 -5.858 16.636 1.00 98.19 721 LEU A O 1
ATOM 5654 N N . GLY A 1 722 ? -5.969 -4.907 16.396 1.00 97.94 722 GLY A N 1
ATOM 5655 C CA . GLY A 1 722 ? -6.301 -3.694 17.131 1.00 97.94 722 GLY A CA 1
ATOM 5656 C C . GLY A 1 722 ? -5.138 -2.721 17.163 1.00 97.94 722 GLY A C 1
ATOM 5657 O O . GLY A 1 722 ? -4.271 -2.757 16.290 1.00 97.94 722 GLY A O 1
ATOM 5658 N N . LYS A 1 723 ? -5.117 -1.842 18.162 1.00 97.56 723 LYS A N 1
ATOM 5659 C CA . LYS A 1 723 ? -4.034 -0.878 18.366 1.00 97.56 723 LYS A CA 1
ATOM 5660 C C . LYS A 1 723 ? -3.392 -1.093 19.731 1.00 97.56 723 LYS A C 1
ATOM 5662 O O . LYS A 1 723 ? -4.018 -0.902 20.771 1.00 97.56 723 LYS A O 1
ATOM 5667 N N . GLY A 1 724 ? -2.128 -1.498 19.708 1.00 95.44 724 GLY A N 1
ATOM 5668 C CA . GLY A 1 724 ? -1.239 -1.581 20.863 1.00 95.44 724 GLY A CA 1
ATOM 5669 C C . GLY A 1 724 ? -0.591 -0.233 21.174 1.00 95.44 724 GLY A C 1
ATOM 5670 O O . GLY A 1 724 ? -0.498 0.121 22.346 1.00 95.44 724 GLY A O 1
ATOM 5671 N N . SER A 1 725 ? -0.215 0.535 20.142 1.00 95.44 725 SER A N 1
ATOM 5672 C CA . SER A 1 725 ? 0.126 1.963 20.229 1.00 95.44 725 SER A CA 1
ATOM 5673 C C . SER A 1 725 ? -1.044 2.807 19.737 1.00 95.44 725 SER A C 1
ATOM 5675 O O . SER A 1 725 ? -1.623 2.503 18.700 1.00 95.44 725 SER A O 1
ATOM 5677 N N . TYR A 1 726 ? -1.396 3.869 20.457 1.00 95.38 726 TYR A N 1
ATOM 5678 C CA . TYR A 1 726 ? -2.541 4.717 20.112 1.00 95.38 726 TYR A CA 1
ATOM 5679 C C . TYR A 1 726 ? -2.461 6.084 20.793 1.00 95.38 726 TYR A C 1
ATOM 5681 O O . TYR A 1 726 ? -1.670 6.271 21.715 1.00 95.38 726 TYR A O 1
ATOM 5689 N N . TYR A 1 727 ? -3.298 7.040 20.390 1.00 94.00 727 TYR A N 1
ATOM 5690 C CA . TYR A 1 727 ? -3.382 8.338 21.060 1.00 94.00 727 TYR A CA 1
ATOM 5691 C C . TYR A 1 727 ? -4.515 8.381 22.082 1.00 94.00 727 TYR A C 1
ATOM 5693 O O . TYR A 1 727 ? -5.610 7.884 21.836 1.00 94.00 727 TYR A O 1
ATOM 5701 N N . SER A 1 728 ? -4.269 9.037 23.214 1.00 92.25 728 SER A N 1
ATOM 5702 C CA . SER A 1 728 ? -5.301 9.423 24.182 1.00 92.25 728 SER A CA 1
ATOM 5703 C C . SER A 1 728 ? -5.382 10.940 24.283 1.00 92.25 728 SER A C 1
ATOM 5705 O O . SER A 1 728 ? -4.332 11.591 24.294 1.00 92.25 728 SER A O 1
ATOM 5707 N N . TYR A 1 729 ? -6.574 11.499 24.446 1.00 87.94 729 TYR A N 1
ATOM 5708 C CA . TYR A 1 729 ? -6.726 12.916 24.765 1.00 87.94 729 TYR A CA 1
ATOM 5709 C C . TYR A 1 729 ? -6.250 13.221 26.195 1.00 87.94 729 TYR A C 1
ATOM 5711 O O . TYR A 1 729 ? -6.405 12.402 27.100 1.00 87.94 729 TYR A O 1
ATOM 5719 N N . ASP A 1 730 ? -5.647 14.394 26.383 1.00 80.12 730 ASP A N 1
ATOM 5720 C CA . ASP A 1 730 ? -5.264 14.938 27.686 1.00 80.12 730 ASP A CA 1
ATOM 5721 C C . ASP A 1 730 ? -5.863 16.348 27.821 1.00 80.12 730 ASP A C 1
ATOM 5723 O O . ASP A 1 730 ? -5.416 17.275 27.134 1.00 80.12 730 ASP A O 1
ATOM 5727 N N . ASP A 1 731 ? -6.872 16.537 28.689 1.00 76.19 731 ASP A N 1
ATOM 5728 C CA . ASP A 1 731 ? -7.518 17.852 28.838 1.00 76.19 731 ASP A CA 1
ATOM 5729 C C . ASP A 1 731 ? -6.565 18.915 29.384 1.00 76.19 731 ASP A C 1
ATOM 5731 O O . ASP A 1 731 ? -6.740 20.098 29.106 1.00 76.19 731 ASP A O 1
ATOM 5735 N N . SER A 1 732 ? -5.523 18.533 30.128 1.00 71.31 732 SER A N 1
ATOM 5736 C CA . SER A 1 732 ? -4.563 19.515 30.638 1.00 71.31 732 SER A CA 1
ATOM 5737 C C . SER A 1 732 ? -3.694 20.114 29.532 1.00 71.31 732 SER A C 1
ATOM 5739 O O . SER A 1 732 ? -3.228 21.244 29.667 1.00 71.31 732 SER A O 1
ATOM 5741 N N . LEU A 1 733 ? -3.501 19.372 28.439 1.00 67.12 733 LEU A N 1
ATOM 5742 C CA . LEU A 1 733 ? -2.691 19.781 27.291 1.00 67.12 733 LEU A CA 1
ATOM 5743 C C . LEU A 1 733 ? -3.532 20.211 26.090 1.00 67.12 733 LEU A C 1
ATOM 5745 O O . LEU A 1 733 ? -2.970 20.720 25.123 1.00 67.12 733 LEU A O 1
ATOM 5749 N N . HIS A 1 734 ? -4.846 19.969 26.127 1.00 72.44 734 HIS A N 1
ATOM 5750 C CA . HIS A 1 734 ? -5.745 20.124 24.982 1.00 72.44 734 HIS A CA 1
ATOM 5751 C C . HIS A 1 734 ? -5.186 19.456 23.710 1.00 72.44 734 HIS A C 1
ATOM 5753 O O . HIS A 1 734 ? -5.264 19.998 22.607 1.00 72.44 734 HIS A O 1
ATOM 5759 N N . SER A 1 735 ? -4.565 18.282 23.871 1.00 75.88 735 SER A N 1
ATOM 5760 C CA . SER A 1 735 ? -3.799 17.624 22.811 1.00 75.88 735 SER A CA 1
ATOM 5761 C C . SER A 1 735 ? -3.827 16.103 22.946 1.00 75.88 735 SER A C 1
ATOM 5763 O O . SER A 1 735 ? -4.024 15.551 24.030 1.00 75.88 735 SER A O 1
ATOM 5765 N N . ALA A 1 736 ? -3.628 15.429 21.815 1.00 85.00 736 ALA A N 1
ATOM 5766 C CA . ALA A 1 736 ? -3.447 13.993 21.735 1.00 85.00 736 ALA A CA 1
ATOM 5767 C C . ALA A 1 736 ? -2.038 13.585 22.207 1.00 85.00 736 ALA A C 1
ATOM 5769 O O . ALA A 1 736 ? -1.018 14.158 21.812 1.00 85.00 736 ALA A O 1
ATOM 5770 N N . VAL A 1 737 ? -1.970 12.557 23.051 1.00 85.81 737 VAL A N 1
ATOM 5771 C CA . VAL A 1 737 ? -0.723 12.013 23.601 1.00 85.81 737 VAL A CA 1
ATOM 5772 C C . VAL A 1 737 ? -0.597 10.546 23.217 1.00 85.81 737 VAL A C 1
ATOM 5774 O O . VAL A 1 737 ? -1.485 9.750 23.518 1.00 85.81 737 VAL A O 1
ATOM 5777 N N . LEU A 1 738 ? 0.524 10.189 22.591 1.00 90.75 738 LEU A N 1
ATOM 5778 C CA . LEU A 1 738 ? 0.839 8.811 22.227 1.00 90.75 738 LEU A CA 1
ATOM 5779 C C . LEU A 1 738 ? 1.009 7.932 23.477 1.00 90.75 738 LEU A C 1
ATOM 5781 O O . LEU A 1 738 ? 1.683 8.303 24.443 1.00 90.75 738 LEU A O 1
ATOM 5785 N N . ARG A 1 739 ? 0.406 6.748 23.441 1.00 91.62 739 ARG A N 1
ATOM 5786 C CA . ARG A 1 739 ? 0.472 5.699 24.457 1.00 91.62 739 ARG A CA 1
ATOM 5787 C C . ARG A 1 739 ? 1.130 4.460 23.878 1.00 91.62 739 ARG A C 1
ATOM 5789 O O . ARG A 1 739 ? 0.955 4.157 22.700 1.00 91.62 739 ARG A O 1
ATOM 5796 N N . ASN A 1 740 ? 1.850 3.746 24.747 1.00 90.69 740 ASN A N 1
ATOM 5797 C CA . ASN A 1 740 ? 2.453 2.446 24.450 1.00 90.69 740 ASN A CA 1
ATOM 5798 C C . ASN A 1 740 ? 3.281 2.453 23.156 1.00 90.69 740 ASN A C 1
ATOM 5800 O O . ASN A 1 740 ? 3.114 1.576 22.314 1.00 90.69 740 ASN A O 1
ATOM 5804 N N . GLU A 1 741 ? 4.118 3.475 22.970 1.00 90.62 741 GLU A N 1
ATOM 5805 C CA . GLU A 1 741 ? 4.950 3.643 21.774 1.00 90.62 741 GLU A CA 1
ATOM 5806 C C . GLU A 1 741 ? 5.804 2.397 21.480 1.00 90.62 741 GLU A C 1
ATOM 5808 O O . GLU A 1 741 ? 6.328 1.765 22.398 1.00 90.62 741 GLU A O 1
ATOM 5813 N N . GLY A 1 742 ? 5.957 2.068 20.192 1.00 88.12 742 GLY A N 1
ATOM 5814 C CA . GLY A 1 742 ? 6.761 0.934 19.734 1.00 88.12 742 GLY A CA 1
ATOM 5815 C C . GLY A 1 742 ? 5.997 -0.388 19.653 1.00 88.12 742 GLY A C 1
ATOM 5816 O O . GLY A 1 742 ? 6.616 -1.431 19.468 1.00 88.12 742 GLY A O 1
ATOM 5817 N N . LYS A 1 743 ? 4.668 -0.349 19.790 1.00 93.69 743 LYS A N 1
ATOM 5818 C CA . LYS A 1 743 ? 3.768 -1.487 19.576 1.00 93.69 743 LYS A CA 1
ATOM 5819 C C . LYS A 1 743 ? 2.971 -1.366 18.276 1.00 93.69 743 LYS A C 1
ATOM 5821 O O . LYS A 1 743 ? 2.064 -2.157 18.068 1.00 93.69 743 LYS A O 1
ATOM 5826 N N . ASP A 1 744 ? 3.241 -0.393 17.415 1.00 93.69 744 ASP A N 1
ATOM 5827 C CA . ASP A 1 744 ? 2.637 -0.292 16.087 1.00 93.69 744 ASP A CA 1
ATOM 5828 C C . ASP A 1 744 ? 3.285 -1.254 15.082 1.00 93.69 744 ASP A C 1
ATOM 5830 O O . ASP A 1 744 ? 4.476 -1.555 15.151 1.00 93.69 744 ASP A O 1
ATOM 5834 N N . HIS A 1 745 ? 2.469 -1.739 14.149 1.00 96.12 745 HIS A N 1
ATOM 5835 C CA . HIS A 1 745 ? 2.842 -2.662 13.078 1.00 96.12 745 HIS A CA 1
ATOM 5836 C C . HIS A 1 745 ? 3.549 -3.954 13.518 1.00 96.12 745 HIS A C 1
ATOM 5838 O O . HIS A 1 745 ? 4.419 -4.475 12.814 1.00 96.12 745 HIS A O 1
ATOM 5844 N N . THR A 1 746 ? 3.160 -4.523 14.655 1.00 96.12 746 THR A N 1
ATOM 5845 C CA . THR A 1 746 ? 3.804 -5.720 15.205 1.00 96.12 746 THR A CA 1
ATOM 5846 C C . THR A 1 746 ? 2.802 -6.689 15.821 1.00 96.12 746 THR A C 1
ATOM 5848 O O . THR A 1 746 ? 1.682 -6.311 16.171 1.00 96.12 746 THR A O 1
ATOM 5851 N N . PHE A 1 747 ? 3.193 -7.958 15.934 1.00 96.44 747 PHE A N 1
ATOM 5852 C CA . PHE A 1 747 ? 2.407 -8.947 16.666 1.00 96.44 747 PHE A CA 1
ATOM 5853 C C . PHE A 1 747 ? 2.578 -8.720 18.170 1.00 96.44 747 PHE A C 1
ATOM 5855 O O . PHE A 1 747 ? 3.677 -8.443 18.648 1.00 96.44 747 PHE A O 1
ATOM 5862 N N . VAL A 1 748 ? 1.473 -8.784 18.906 1.00 96.00 748 VAL A N 1
ATOM 5863 C CA . VAL A 1 748 ? 1.398 -8.438 20.331 1.00 96.00 748 VAL A CA 1
ATOM 5864 C C . VAL A 1 748 ? 0.598 -9.491 21.087 1.00 96.00 748 VAL A C 1
ATOM 5866 O O . VAL A 1 748 ? -0.094 -10.297 20.484 1.00 96.00 748 VAL A O 1
ATOM 5869 N N . GLU A 1 749 ? 0.661 -9.470 22.414 1.00 93.75 749 GLU A N 1
ATOM 5870 C CA . GLU A 1 749 ? -0.140 -10.362 23.268 1.00 93.75 749 GLU A CA 1
ATOM 5871 C C . GLU A 1 749 ? -1.557 -9.825 23.514 1.00 93.75 749 GLU A C 1
ATOM 5873 O O . GLU A 1 749 ? -2.467 -10.577 23.847 1.00 93.75 749 GLU A O 1
ATOM 5878 N N . SER A 1 750 ? -1.759 -8.514 23.365 1.00 94.69 750 SER A N 1
ATOM 5879 C CA . SER A 1 750 ? -3.054 -7.877 23.587 1.00 94.69 750 SER A CA 1
ATOM 5880 C C . SER A 1 750 ? -3.194 -6.553 22.848 1.00 94.69 750 SER A C 1
ATOM 5882 O O . SER A 1 750 ? -2.213 -5.868 22.538 1.00 94.69 750 SER A O 1
ATOM 5884 N N . VAL A 1 751 ? -4.447 -6.192 22.575 1.00 95.50 751 VAL A N 1
ATOM 5885 C CA . VAL A 1 751 ? -4.843 -4.923 21.956 1.00 95.50 751 VAL A CA 1
ATOM 5886 C C . VAL A 1 751 ? -5.952 -4.263 22.766 1.00 95.50 751 VAL A C 1
ATOM 5888 O O . VAL A 1 751 ? -6.678 -4.919 23.511 1.00 95.50 751 VAL A O 1
ATOM 5891 N N . THR A 1 752 ? -6.106 -2.951 22.609 1.00 92.94 752 THR A N 1
ATOM 5892 C CA . THR A 1 752 ? -7.163 -2.200 23.291 1.00 92.94 752 THR A CA 1
ATOM 5893 C C . THR A 1 752 ? -8.549 -2.657 22.820 1.00 92.94 752 THR A C 1
ATOM 5895 O O . THR A 1 752 ? -8.811 -2.692 21.616 1.00 92.94 752 THR A O 1
ATOM 5898 N N . MET A 1 753 ? -9.458 -2.939 23.763 1.00 91.75 753 MET A N 1
ATOM 5899 C CA . MET A 1 753 ? -10.816 -3.450 23.501 1.00 91.75 753 MET A CA 1
ATOM 5900 C C . MET A 1 753 ? -11.582 -2.625 22.459 1.00 91.75 753 MET A C 1
ATOM 5902 O O . MET A 1 753 ? -12.074 -3.150 21.465 1.00 91.75 753 MET A O 1
ATOM 5906 N N . SER A 1 754 ? -11.592 -1.306 22.634 1.00 94.62 754 SER A N 1
ATOM 5907 C CA . SER A 1 754 ? -12.248 -0.337 21.749 1.00 94.62 754 SER A CA 1
ATOM 5908 C C . SER A 1 754 ? -11.578 -0.193 20.379 1.00 94.62 754 SER A C 1
ATOM 5910 O O . SER A 1 754 ? -11.913 0.712 19.624 1.00 94.62 754 SER A O 1
ATOM 5912 N N . THR A 1 755 ? -10.592 -1.031 20.064 1.00 97.12 755 THR A N 1
ATOM 5913 C CA . THR A 1 755 ? -9.923 -1.059 18.761 1.00 97.12 755 THR A CA 1
ATOM 5914 C C . THR A 1 755 ? -9.975 -2.427 18.095 1.00 97.12 755 THR A C 1
ATOM 5916 O O . THR A 1 755 ? -9.375 -2.611 17.040 1.00 97.12 755 THR A O 1
ATOM 5919 N N . ILE A 1 756 ? -10.669 -3.386 18.715 1.00 98.00 756 ILE A N 1
ATOM 5920 C CA . ILE A 1 756 ? -10.748 -4.759 18.235 1.00 98.00 756 ILE A CA 1
ATOM 5921 C C . ILE A 1 756 ? -11.383 -4.803 16.847 1.00 98.00 756 ILE A C 1
ATOM 5923 O O . ILE A 1 756 ? -12.493 -4.311 16.628 1.00 98.00 756 ILE A O 1
ATOM 5927 N N . VAL A 1 757 ? -10.682 -5.467 15.932 1.00 98.25 757 VAL A N 1
ATOM 5928 C CA . VAL A 1 757 ? -11.178 -5.883 14.625 1.00 98.25 757 VAL A CA 1
ATOM 5929 C C . VAL A 1 757 ? -10.913 -7.372 14.459 1.00 98.25 757 VAL A C 1
ATOM 5931 O O . VAL A 1 757 ? -9.776 -7.822 14.562 1.00 98.25 757 VAL A O 1
ATOM 5934 N N . ALA A 1 758 ? -11.952 -8.156 14.193 1.00 97.75 758 ALA A N 1
ATOM 5935 C CA . ALA A 1 758 ? -11.826 -9.601 14.011 1.00 97.75 758 ALA A CA 1
ATOM 5936 C C . ALA A 1 758 ? -12.821 -10.117 12.975 1.00 97.75 758 ALA A C 1
ATOM 5938 O O . ALA A 1 758 ? -13.851 -9.497 12.704 1.00 97.75 758 ALA A O 1
ATOM 5939 N N . ARG A 1 759 ? -12.537 -11.287 12.398 1.00 96.31 759 ARG A N 1
ATOM 5940 C CA . ARG A 1 759 ? -13.553 -12.008 11.620 1.00 96.31 759 ARG A CA 1
ATOM 5941 C C . ARG A 1 759 ? -14.662 -12.448 12.569 1.00 96.31 759 ARG A C 1
ATOM 5943 O O . ARG A 1 759 ? -14.374 -12.980 13.636 1.00 96.31 759 ARG A O 1
ATOM 5950 N N . ARG A 1 760 ? -15.921 -12.306 12.154 1.00 96.75 760 ARG A N 1
ATOM 5951 C CA . ARG A 1 760 ? -17.080 -12.717 12.961 1.00 96.75 760 ARG A CA 1
ATOM 5952 C C . ARG A 1 760 ? -16.971 -14.173 13.416 1.00 96.75 760 ARG A C 1
ATOM 5954 O O . ARG A 1 760 ? -17.178 -14.449 14.587 1.00 96.75 760 ARG A O 1
ATOM 5961 N N . ALA A 1 761 ? -16.546 -15.066 12.519 1.00 95.69 761 ALA A N 1
ATOM 5962 C CA . ALA A 1 761 ? -16.345 -16.483 12.825 1.00 95.69 761 ALA A CA 1
ATOM 5963 C C . ALA A 1 761 ? -15.356 -16.721 13.983 1.00 95.69 761 ALA A C 1
ATOM 5965 O O . ALA A 1 761 ? -15.603 -17.580 14.819 1.00 95.69 761 ALA A O 1
ATOM 5966 N N . VAL A 1 762 ? -14.289 -15.916 14.082 1.00 96.44 762 VAL A N 1
ATOM 5967 C CA . VAL A 1 762 ? -13.321 -16.014 15.189 1.00 96.44 762 VAL A CA 1
ATOM 5968 C C . VAL A 1 762 ? -13.980 -15.645 16.515 1.00 96.44 762 VAL A C 1
ATOM 5970 O O . VAL A 1 762 ? -13.758 -16.332 17.500 1.00 96.44 762 VAL A O 1
ATOM 5973 N N . LEU A 1 763 ? -14.822 -14.607 16.552 1.00 97.31 763 LEU A N 1
ATOM 5974 C CA . LEU A 1 763 ? -15.522 -14.197 17.779 1.00 97.31 763 LEU A CA 1
ATOM 5975 C C . LEU A 1 763 ? -16.696 -15.119 18.152 1.00 97.31 763 LEU A C 1
ATOM 5977 O O . LEU A 1 763 ? -17.123 -15.133 19.305 1.00 97.31 763 LEU A O 1
ATOM 5981 N N . GLN A 1 764 ? -17.226 -15.885 17.195 1.00 96.88 764 GLN A N 1
ATOM 5982 C CA . GLN A 1 764 ? -18.215 -16.935 17.467 1.00 96.88 764 GLN A CA 1
ATOM 5983 C C . GLN A 1 764 ? -17.564 -18.158 18.128 1.00 96.88 764 GLN A C 1
ATOM 5985 O O . GLN A 1 764 ? -18.162 -18.771 19.011 1.00 96.88 764 GLN A O 1
ATOM 5990 N N . GLU A 1 765 ? -16.333 -18.482 17.734 1.00 96.88 765 GLU A N 1
ATOM 5991 C CA . GLU A 1 765 ? -15.544 -19.572 18.312 1.00 96.88 765 GLU A CA 1
ATOM 5992 C C . GLU A 1 765 ? -14.891 -19.158 19.644 1.00 96.88 765 GLU A C 1
ATOM 5994 O O . GLU A 1 765 ? -15.120 -19.770 20.689 1.00 96.88 765 GLU A O 1
ATOM 5999 N N . ILE A 1 766 ? -14.138 -18.058 19.637 1.00 96.75 766 ILE A N 1
ATOM 6000 C CA . ILE A 1 766 ? -13.464 -17.479 20.801 1.00 96.75 766 ILE A CA 1
ATOM 6001 C C . ILE A 1 766 ? -14.294 -16.299 21.304 1.00 96.75 766 ILE A C 1
ATOM 6003 O O . ILE A 1 766 ? -14.080 -15.137 20.963 1.00 96.75 766 ILE A O 1
ATOM 6007 N N . ARG A 1 767 ? -15.295 -16.638 22.112 1.00 95.25 767 ARG A N 1
ATOM 6008 C CA . ARG A 1 767 ? -16.286 -15.698 22.651 1.00 95.25 767 ARG A CA 1
ATOM 6009 C C . ARG A 1 767 ? -15.692 -14.764 23.706 1.00 95.25 767 ARG A C 1
ATOM 6011 O O . ARG A 1 767 ? -14.738 -15.131 24.383 1.00 95.25 767 ARG A O 1
ATOM 6018 N N . PHE A 1 768 ? -16.312 -13.613 23.943 1.00 94.56 768 PHE A N 1
ATOM 6019 C CA . PHE A 1 768 ? -16.009 -12.762 25.097 1.00 94.56 768 PHE A CA 1
ATOM 6020 C C . PHE A 1 768 ? -16.342 -13.482 26.411 1.00 94.56 768 PHE A C 1
ATOM 6022 O O . PHE A 1 768 ? -17.363 -14.168 26.500 1.00 94.56 768 PHE A O 1
ATOM 6029 N N . GLU A 1 769 ? -15.504 -13.341 27.436 1.00 92.81 769 GLU A N 1
ATOM 6030 C CA . GLU A 1 769 ? -15.771 -13.935 28.749 1.00 92.81 769 GLU A CA 1
ATOM 6031 C C . GLU A 1 769 ? -16.895 -13.173 29.477 1.00 92.81 769 GLU A C 1
ATOM 6033 O O . GLU A 1 769 ? -16.793 -11.952 29.626 1.00 92.81 769 GLU A O 1
ATOM 6038 N N . PRO A 1 770 ? -17.969 -13.855 29.928 1.00 86.44 770 PRO A N 1
ATOM 6039 C CA . PRO A 1 770 ? -19.112 -13.216 30.572 1.00 86.44 770 PRO A CA 1
ATOM 6040 C C . PRO A 1 770 ? -18.755 -12.316 31.758 1.00 86.44 770 PRO A C 1
ATOM 6042 O O . PRO A 1 770 ? -19.175 -11.165 31.773 1.00 86.44 770 PRO A O 1
ATOM 6045 N N . GLU A 1 771 ? -17.998 -12.808 32.734 1.00 83.38 771 GLU A N 1
ATOM 6046 C CA . GLU A 1 771 ? -17.812 -12.145 34.037 1.00 83.38 771 GLU A CA 1
ATOM 6047 C C . GLU A 1 771 ? -16.478 -11.386 34.159 1.00 83.38 771 GLU A C 1
ATOM 6049 O O . GLU A 1 771 ? -16.078 -10.994 35.253 1.00 83.38 771 GLU A O 1
ATOM 6054 N N . SER A 1 772 ? -15.779 -11.145 33.044 1.00 77.94 772 SER A N 1
ATOM 6055 C CA . SER A 1 772 ? -14.487 -10.456 33.086 1.00 77.94 772 SER A CA 1
ATOM 6056 C C . SER A 1 772 ? -14.632 -8.953 33.359 1.00 77.94 772 SER A C 1
ATOM 6058 O O . SER A 1 772 ? -15.385 -8.249 32.684 1.00 77.94 772 SER A O 1
ATOM 6060 N N . GLY A 1 773 ? -13.833 -8.443 34.304 1.00 75.94 773 GLY A N 1
ATOM 6061 C CA . GLY A 1 773 ? -13.645 -7.003 34.524 1.00 75.94 773 GLY A CA 1
ATOM 6062 C C . GLY A 1 773 ? -12.834 -6.309 33.418 1.00 75.94 773 GLY A C 1
ATOM 6063 O O . GLY A 1 773 ? -12.920 -5.092 33.273 1.00 75.94 773 GLY A O 1
ATOM 6064 N N . ASP A 1 774 ? -12.091 -7.076 32.612 1.00 85.75 774 ASP A N 1
ATOM 6065 C CA . ASP A 1 774 ? -11.403 -6.630 31.396 1.00 85.75 774 ASP A CA 1
ATOM 6066 C C . ASP A 1 774 ? -11.719 -7.594 30.245 1.00 85.75 774 ASP A C 1
ATOM 6068 O O . ASP A 1 774 ? -10.991 -8.545 29.941 1.00 85.75 774 ASP A O 1
ATOM 6072 N N . VAL A 1 775 ? -12.865 -7.363 29.608 1.00 88.19 775 VAL A N 1
ATOM 6073 C CA . VAL A 1 775 ? -13.367 -8.215 28.524 1.00 88.19 775 VAL A CA 1
ATOM 6074 C C . VAL A 1 775 ? -12.412 -8.245 27.318 1.00 88.19 775 VAL A C 1
ATOM 6076 O O . VAL A 1 775 ? -12.302 -9.276 26.654 1.00 88.19 775 VAL A O 1
ATOM 6079 N N . GLY A 1 776 ? -11.688 -7.153 27.044 1.00 89.12 776 GLY A N 1
ATOM 6080 C CA . GLY A 1 776 ? -10.729 -7.095 25.934 1.00 89.12 776 GLY A CA 1
ATOM 6081 C C . GLY A 1 776 ? -9.428 -7.839 26.224 1.00 89.12 776 GLY A C 1
ATOM 6082 O O . GLY A 1 776 ? -8.939 -8.580 25.366 1.00 89.12 776 GLY A O 1
ATOM 6083 N N . GLY A 1 777 ? -8.888 -7.680 27.436 1.00 91.62 777 GLY A N 1
ATOM 6084 C CA . GLY A 1 777 ? -7.714 -8.418 27.897 1.00 91.62 777 GLY A CA 1
ATOM 6085 C C . GLY A 1 777 ? -7.971 -9.922 27.994 1.00 91.62 777 GLY A C 1
ATOM 6086 O O . GLY A 1 777 ? -7.156 -10.712 27.514 1.00 91.62 777 GLY A O 1
ATOM 6087 N N . SER A 1 778 ? -9.136 -10.325 28.517 1.00 94.31 778 SER A N 1
ATOM 6088 C CA . SER A 1 778 ? -9.552 -11.736 28.557 1.00 94.31 778 SER A CA 1
ATOM 6089 C C . SER A 1 778 ? -9.683 -12.330 27.150 1.00 94.31 778 SER A C 1
ATOM 6091 O O . SER A 1 778 ? -9.113 -13.387 26.874 1.00 94.31 778 SER A O 1
ATOM 6093 N N . LEU A 1 779 ? -10.333 -11.627 26.210 1.00 96.44 779 LEU A N 1
ATOM 6094 C CA . LEU A 1 779 ? -10.411 -12.094 24.822 1.00 96.44 779 LEU A CA 1
ATOM 6095 C C . LEU A 1 779 ? -9.018 -12.247 24.195 1.00 96.44 779 LEU A C 1
ATOM 6097 O O . LEU A 1 779 ? -8.743 -13.269 23.571 1.00 96.44 779 LEU A O 1
ATOM 6101 N N . SER A 1 780 ? -8.136 -11.259 24.377 1.00 96.12 780 SER A N 1
ATOM 6102 C CA . SER A 1 780 ? -6.761 -11.329 23.864 1.00 96.12 780 SER A CA 1
ATOM 6103 C C . SER A 1 780 ? -6.015 -12.542 24.429 1.00 96.12 780 SER A C 1
ATOM 6105 O O . SER A 1 780 ? -5.411 -13.299 23.675 1.00 96.12 780 SER A O 1
ATOM 6107 N N . SER A 1 781 ? -6.133 -12.783 25.737 1.00 95.31 781 SER A N 1
ATOM 6108 C CA . SER A 1 781 ? -5.500 -13.927 26.408 1.00 95.31 781 SER A CA 1
ATOM 6109 C C . SER A 1 781 ? -5.983 -15.254 25.823 1.00 95.31 781 SER A C 1
ATOM 6111 O O . SER A 1 781 ? -5.173 -16.095 25.455 1.00 95.31 781 SER A O 1
ATOM 6113 N N . ARG A 1 782 ? -7.294 -15.406 25.613 1.00 95.88 782 ARG A N 1
ATOM 6114 C CA . ARG A 1 782 ? -7.878 -16.628 25.038 1.00 95.88 782 ARG A CA 1
ATOM 6115 C C . ARG A 1 782 ? -7.494 -16.860 23.577 1.00 95.88 782 ARG A C 1
ATOM 6117 O O . ARG A 1 782 ? -7.316 -18.002 23.163 1.00 95.88 782 ARG A O 1
ATOM 6124 N N . VAL A 1 783 ? -7.355 -15.795 22.785 1.00 96.88 783 VAL A N 1
ATOM 6125 C CA . VAL A 1 783 ? -6.839 -15.893 21.408 1.00 96.88 783 VAL A CA 1
ATOM 6126 C C . VAL A 1 783 ? -5.376 -16.350 21.418 1.00 96.88 783 VAL A C 1
ATOM 6128 O O . VAL A 1 783 ? -5.012 -17.235 20.643 1.00 96.88 783 VAL A O 1
ATOM 6131 N N . ALA A 1 784 ? -4.558 -15.808 22.324 1.00 94.62 784 ALA A N 1
ATOM 6132 C CA . ALA A 1 784 ? -3.168 -16.222 22.487 1.00 94.62 784 ALA A CA 1
ATOM 6133 C C . ALA A 1 784 ? -3.044 -17.679 22.983 1.00 94.62 784 ALA A C 1
ATOM 6135 O O . ALA A 1 784 ? -2.235 -18.435 22.447 1.00 94.62 784 ALA A O 1
ATOM 6136 N N . GLU A 1 785 ? -3.881 -18.107 23.935 1.00 95.31 785 GLU A N 1
ATOM 6137 C CA . GLU A 1 785 ? -3.965 -19.496 24.426 1.00 95.31 785 GLU A CA 1
ATOM 6138 C C . GLU A 1 785 ? -4.364 -20.489 23.326 1.00 95.31 785 GLU A C 1
ATOM 6140 O O . GLU A 1 785 ? -3.884 -21.622 23.309 1.00 95.31 785 GLU A O 1
ATOM 6145 N N . ALA A 1 786 ? -5.184 -20.057 22.363 1.00 95.94 786 ALA A N 1
ATOM 6146 C CA . ALA A 1 786 ? -5.518 -20.836 21.170 1.00 95.94 786 ALA A CA 1
ATOM 6147 C C . ALA A 1 786 ? -4.371 -20.900 20.136 1.00 95.94 786 ALA A C 1
ATOM 6149 O O . ALA A 1 786 ? -4.534 -21.493 19.070 1.00 95.94 786 ALA A O 1
ATOM 6150 N N . GLY A 1 787 ? -3.218 -20.280 20.417 1.00 95.12 787 GLY A N 1
ATOM 6151 C CA . GLY A 1 787 ? -2.069 -20.223 19.513 1.00 95.12 787 GLY A CA 1
ATOM 6152 C C . GLY A 1 787 ? -2.302 -19.347 18.281 1.00 95.12 787 GLY A C 1
ATOM 6153 O O . GLY A 1 787 ? -1.600 -19.494 17.278 1.00 95.12 787 GLY A O 1
ATOM 6154 N N . LEU A 1 788 ? -3.298 -18.456 18.324 1.00 96.31 788 LEU A N 1
ATOM 6155 C CA . LEU A 1 788 ? -3.667 -17.613 17.196 1.00 96.31 788 LEU A CA 1
ATOM 6156 C C . LEU A 1 788 ? -3.003 -16.228 17.286 1.00 96.31 788 LEU A C 1
ATOM 6158 O O . LEU A 1 788 ? -2.936 -15.633 18.362 1.00 96.31 788 LEU A O 1
ATOM 6162 N N . PRO A 1 789 ? -2.534 -15.668 16.156 1.00 96.00 789 PRO A N 1
ATOM 6163 C CA . PRO A 1 789 ? -1.806 -14.406 16.166 1.00 96.00 789 PRO A CA 1
ATOM 6164 C C . PRO A 1 789 ? -2.718 -13.199 16.416 1.00 96.00 789 PRO A C 1
ATOM 6166 O O . PRO A 1 789 ? -3.789 -13.073 15.812 1.00 96.00 789 PRO A O 1
ATOM 6169 N N . ILE A 1 790 ? -2.230 -12.266 17.238 1.00 97.94 790 ILE A N 1
ATOM 6170 C CA . ILE A 1 790 ? -2.841 -10.957 17.495 1.00 97.94 790 ILE A CA 1
ATOM 6171 C C . ILE A 1 790 ? -1.918 -9.875 16.941 1.00 97.94 790 ILE A C 1
ATOM 6173 O O . ILE A 1 790 ? -0.718 -9.864 17.220 1.00 97.94 790 ILE A O 1
ATOM 6177 N N . TYR A 1 791 ? -2.468 -8.960 16.149 1.00 98.19 791 TYR A N 1
ATOM 6178 C CA . TYR A 1 791 ? -1.689 -7.921 15.484 1.00 98.19 791 TYR A CA 1
ATOM 6179 C C . TYR A 1 791 ? -2.114 -6.520 15.908 1.00 98.19 791 TYR A C 1
ATOM 6181 O O . TYR A 1 791 ? -3.295 -6.168 15.895 1.00 98.19 791 TYR A O 1
ATOM 6189 N N . SER A 1 792 ? -1.123 -5.696 16.227 1.00 98.06 792 SER A N 1
ATOM 6190 C CA . SER A 1 792 ? -1.292 -4.269 16.433 1.00 98.06 792 SER A CA 1
ATOM 6191 C C . SER A 1 792 ? -0.961 -3.519 15.144 1.00 98.06 792 SER A C 1
ATOM 6193 O O . SER A 1 792 ? 0.160 -3.599 14.637 1.00 98.06 792 SER A O 1
ATOM 6195 N N . ALA A 1 793 ? -1.949 -2.803 14.610 1.00 97.44 793 ALA A N 1
ATOM 6196 C CA . ALA A 1 793 ? -1.838 -2.014 13.389 1.00 97.44 793 ALA A CA 1
ATOM 6197 C C . ALA A 1 793 ? -1.098 -0.683 13.629 1.00 97.44 793 ALA A C 1
ATOM 6199 O O . ALA A 1 793 ? -0.261 -0.565 14.525 1.00 97.44 793 ALA A O 1
ATOM 6200 N N . ASP A 1 794 ? -1.368 0.320 12.797 1.00 96.00 794 ASP A N 1
ATOM 6201 C CA . ASP A 1 794 ? -0.830 1.667 12.964 1.00 96.00 794 ASP A CA 1
ATOM 6202 C C . ASP A 1 794 ? -1.359 2.343 14.247 1.00 96.00 794 ASP A C 1
ATOM 6204 O O . ASP A 1 794 ? -2.315 1.883 14.878 1.00 96.00 794 ASP A O 1
ATOM 6208 N N . ARG A 1 795 ? -0.776 3.487 14.613 1.00 95.50 795 ARG A N 1
ATOM 6209 C CA . ARG A 1 795 ? -1.146 4.262 15.812 1.00 95.50 795 ARG A CA 1
ATOM 6210 C C . ARG A 1 795 ? -2.218 5.341 15.586 1.00 95.50 795 ARG A C 1
ATOM 6212 O O . ARG A 1 795 ? -2.654 5.968 16.548 1.00 95.50 795 ARG A O 1
ATOM 6219 N N . PHE A 1 796 ? -2.618 5.589 14.343 1.00 96.69 796 PHE A N 1
ATOM 6220 C CA . PHE A 1 796 ? -3.418 6.735 13.906 1.00 96.69 796 PHE A CA 1
ATOM 6221 C C . PHE A 1 796 ? -4.920 6.433 13.849 1.00 96.69 796 PHE A C 1
ATOM 6223 O O . PHE A 1 796 ? -5.369 5.319 14.125 1.00 96.69 796 PHE A O 1
ATOM 6230 N N . ASN A 1 797 ? -5.707 7.451 13.489 1.00 97.00 797 ASN A N 1
ATOM 6231 C CA . ASN A 1 797 ? -7.149 7.379 13.238 1.00 97.00 797 ASN A CA 1
ATOM 6232 C C . ASN A 1 797 ? -8.022 6.937 14.425 1.00 97.00 797 ASN A C 1
ATOM 6234 O O . ASN A 1 797 ? -9.205 6.648 14.249 1.00 97.00 797 ASN A O 1
ATOM 6238 N N . TYR A 1 798 ? -7.462 6.918 15.633 1.00 97.25 798 TYR A N 1
ATOM 6239 C CA . TYR A 1 798 ? -8.162 6.570 16.861 1.00 97.25 798 TYR A CA 1
ATOM 6240 C C . TYR A 1 798 ? -7.673 7.433 18.028 1.00 97.25 798 TYR A C 1
ATOM 6242 O O . TYR A 1 798 ? -6.469 7.656 18.190 1.00 97.25 798 TYR A O 1
ATOM 6250 N N . LEU A 1 799 ? -8.622 7.901 18.836 1.00 95.62 799 LEU A N 1
ATOM 6251 C CA . LEU A 1 799 ? -8.398 8.732 20.011 1.00 95.62 799 LEU A CA 1
ATOM 6252 C C . LEU A 1 799 ? -9.161 8.160 21.212 1.00 95.62 799 LEU A C 1
ATOM 6254 O O . LEU A 1 799 ? -10.388 8.217 21.268 1.00 95.62 799 LEU A O 1
ATOM 6258 N N . GLU A 1 800 ? -8.429 7.655 22.201 1.00 94.62 800 GLU A N 1
ATOM 6259 C CA . GLU A 1 800 ? -8.989 7.284 23.504 1.00 94.62 800 GLU A CA 1
ATOM 6260 C C . GLU A 1 800 ? -9.398 8.550 24.274 1.00 94.62 800 GLU A C 1
ATOM 6262 O O . GLU A 1 800 ? -8.604 9.486 24.419 1.00 94.62 800 GLU A O 1
ATOM 6267 N N . VAL A 1 801 ? -10.618 8.558 24.811 1.00 89.19 801 VAL A N 1
ATOM 6268 C CA . VAL A 1 801 ? -11.120 9.617 25.696 1.00 89.19 801 VAL A CA 1
ATOM 6269 C C . VAL A 1 801 ? -11.378 9.002 27.062 1.00 89.19 801 VAL A C 1
ATOM 6271 O O . VAL A 1 801 ? -12.249 8.154 27.219 1.00 89.19 801 VAL A O 1
ATOM 6274 N N . ARG A 1 802 ? -10.599 9.413 28.063 1.00 80.94 802 ARG A N 1
ATOM 6275 C CA . ARG A 1 802 ? -10.691 8.856 29.418 1.00 80.94 802 ARG A CA 1
ATOM 6276 C C . ARG A 1 802 ? -11.828 9.500 30.194 1.00 80.94 802 ARG A C 1
ATOM 6278 O O . ARG A 1 802 ? -12.134 10.668 29.976 1.00 80.94 802 ARG A O 1
ATOM 6285 N N . SER A 1 803 ? -12.381 8.780 31.169 1.00 71.19 803 SER A N 1
ATOM 6286 C CA . SER A 1 803 ? -13.556 9.204 31.946 1.00 71.19 803 SER A CA 1
ATOM 6287 C C . SER A 1 803 ? -13.441 10.607 32.551 1.00 71.19 803 SER A C 1
ATOM 6289 O O . SER A 1 803 ? -14.409 11.360 32.548 1.00 71.19 803 SER A O 1
ATOM 6291 N N . ASN A 1 804 ? -12.246 10.996 33.006 1.00 69.06 804 ASN A N 1
ATOM 6292 C CA . ASN A 1 804 ? -12.002 12.319 33.592 1.00 69.06 804 ASN A CA 1
ATOM 6293 C C . ASN A 1 804 ? -12.039 13.464 32.563 1.00 69.06 804 ASN A C 1
ATOM 6295 O O . ASN A 1 804 ? -12.217 14.617 32.946 1.00 69.06 804 ASN A O 1
ATOM 6299 N N . ASP A 1 805 ? -11.871 13.151 31.279 1.00 70.56 805 ASP A N 1
ATOM 6300 C CA . ASP A 1 805 ? -11.768 14.114 30.182 1.00 70.56 805 ASP A CA 1
ATOM 6301 C C . ASP A 1 805 ? -13.033 14.143 29.301 1.00 70.56 805 ASP A C 1
ATOM 6303 O O . ASP A 1 805 ? -13.162 15.017 28.442 1.00 70.56 805 ASP A O 1
ATOM 6307 N N . ILE A 1 806 ? -13.994 13.234 29.531 1.00 67.69 806 ILE A N 1
ATOM 6308 C CA . ILE A 1 806 ? -15.253 13.130 28.771 1.00 67.69 806 ILE A CA 1
ATOM 6309 C C . ILE A 1 806 ? -15.987 14.474 28.747 1.00 67.69 806 ILE A C 1
ATOM 6311 O O . ILE A 1 806 ? -16.249 15.017 27.678 1.00 67.69 806 ILE A O 1
ATOM 6315 N N . GLY A 1 807 ? -16.219 15.091 29.911 1.00 62.03 807 GLY A N 1
ATOM 6316 C CA . GLY A 1 807 ? -16.932 16.372 30.000 1.00 62.03 807 GLY A CA 1
ATOM 6317 C C . GLY A 1 807 ? -16.259 17.538 29.256 1.00 62.03 807 GLY A C 1
ATOM 6318 O O . GLY A 1 807 ? -16.911 18.543 28.975 1.00 62.03 807 GLY A O 1
ATOM 6319 N N . ALA A 1 808 ? -14.969 17.420 28.920 1.00 60.12 808 ALA A N 1
ATOM 6320 C CA . ALA A 1 808 ? -14.247 18.421 28.139 1.00 60.12 808 ALA A CA 1
ATOM 6321 C C . ALA A 1 808 ? -14.438 18.270 26.620 1.00 60.12 808 ALA A C 1
ATOM 6323 O O . ALA A 1 808 ? -14.246 19.249 25.893 1.00 60.12 808 ALA A O 1
ATOM 6324 N N . LEU A 1 809 ? -14.796 17.069 26.151 1.00 66.06 809 LEU A N 1
ATOM 6325 C CA . LEU A 1 809 ? -14.999 16.735 24.736 1.00 66.06 809 LEU A CA 1
ATOM 6326 C C . LEU A 1 809 ? -16.464 16.479 24.371 1.00 66.06 809 LEU A C 1
ATOM 6328 O O . LEU A 1 809 ? -16.819 16.545 23.196 1.00 66.06 809 LEU A O 1
ATOM 6332 N N . THR A 1 810 ? -17.318 16.230 25.360 1.00 59.56 810 THR A N 1
ATOM 6333 C CA . THR A 1 810 ? -18.758 16.034 25.195 1.00 59.56 810 THR A CA 1
ATOM 6334 C C . THR A 1 810 ? -19.493 16.906 26.204 1.00 59.56 810 THR A C 1
ATOM 6336 O O . THR A 1 810 ? -19.355 16.717 27.413 1.00 59.56 810 THR A O 1
ATOM 6339 N N . SER A 1 811 ? -20.252 17.895 25.726 1.00 53.56 811 SER A N 1
ATOM 6340 C CA . SER A 1 811 ? -21.063 18.735 26.609 1.00 53.56 811 SER A CA 1
ATOM 6341 C C . SER A 1 811 ? -22.508 18.231 26.646 1.00 53.56 811 SER A C 1
ATOM 6343 O O . SER A 1 811 ? -23.102 18.084 25.582 1.00 53.56 811 SER A O 1
ATOM 6345 N N . PRO A 1 812 ? -23.107 18.036 27.835 1.00 45.59 812 PRO A N 1
ATOM 6346 C CA . PRO A 1 812 ? -24.520 17.672 27.970 1.00 45.59 812 PRO A CA 1
ATOM 6347 C C . PRO A 1 812 ? -25.487 18.846 27.720 1.00 45.59 812 PRO A C 1
ATOM 6349 O O . PRO A 1 812 ? -26.696 18.650 27.642 1.00 45.59 812 PRO A O 1
ATOM 6352 N N . SER A 1 813 ? -24.992 20.085 27.612 1.00 44.47 813 SER A N 1
ATOM 6353 C CA . SER A 1 813 ? -25.819 21.239 27.234 1.00 44.47 813 SER A CA 1
ATOM 6354 C C . SER A 1 813 ? -26.009 21.292 25.721 1.00 44.47 813 SER A C 1
ATOM 6356 O O . SER A 1 813 ? -25.051 21.000 25.013 1.00 44.47 813 SER A O 1
ATOM 6358 N N . SER A 1 814 ? -27.205 21.711 25.267 1.00 44.72 814 SER A N 1
ATOM 6359 C CA . SER A 1 814 ? -27.604 21.893 23.857 1.00 44.72 814 SER A CA 1
ATOM 6360 C C . SER A 1 814 ? -26.403 22.075 22.918 1.00 44.72 814 SER A C 1
ATOM 6362 O O . SER A 1 814 ? -25.602 22.979 23.178 1.00 44.72 814 SER A O 1
ATOM 6364 N N . PRO A 1 815 ? -26.272 21.294 21.827 1.00 50.16 815 PRO A N 1
ATOM 6365 C CA . PRO A 1 815 ? -25.138 21.403 20.902 1.00 50.16 815 PRO A CA 1
ATOM 6366 C C . PRO A 1 815 ? -24.949 22.827 20.346 1.00 50.16 815 PRO A C 1
ATOM 6368 O O . PRO A 1 815 ? -23.844 23.203 19.967 1.00 50.16 815 PRO A O 1
ATOM 6371 N N . ASN A 1 816 ? -26.003 23.652 20.392 1.00 47.56 816 ASN A N 1
ATOM 6372 C CA . ASN A 1 816 ? -26.006 25.056 19.975 1.00 47.56 816 ASN A CA 1
ATOM 6373 C C . ASN A 1 816 ? -25.638 26.057 21.093 1.00 47.56 816 ASN A C 1
ATOM 6375 O O . ASN A 1 816 ? -25.577 27.260 20.854 1.00 47.56 816 ASN A O 1
ATOM 6379 N N . GLY A 1 817 ? -25.425 25.595 22.326 1.00 50.34 817 GLY A N 1
ATOM 6380 C CA . GLY A 1 817 ? -24.971 26.408 23.451 1.00 50.34 817 GLY A CA 1
ATOM 6381 C C . GLY A 1 817 ? -23.444 26.572 23.464 1.00 50.34 817 GLY A C 1
ATOM 6382 O O . GLY A 1 817 ? -22.721 25.692 22.996 1.00 50.34 817 GLY A O 1
ATOM 6383 N N . PRO A 1 818 ? -22.905 27.652 24.061 1.00 51.47 818 PRO A N 1
ATOM 6384 C CA . PRO A 1 818 ? -21.476 27.977 23.993 1.00 51.47 818 PRO A CA 1
ATOM 6385 C C . PRO A 1 818 ? -20.562 26.865 24.535 1.00 51.47 818 PRO A C 1
ATOM 6387 O O . PRO A 1 818 ? -19.500 26.613 23.970 1.00 51.47 818 PRO A O 1
ATOM 6390 N N . LYS A 1 819 ? -20.984 26.143 25.585 1.00 53.47 819 LYS A N 1
ATOM 6391 C CA . LYS A 1 819 ? -20.232 25.000 26.135 1.00 53.47 819 LYS A CA 1
ATOM 6392 C C . LYS A 1 819 ? -20.232 23.775 25.206 1.00 53.47 819 LYS A C 1
ATOM 6394 O O . LYS A 1 819 ? -19.212 23.095 25.128 1.00 53.47 819 LYS A O 1
ATOM 6399 N N . GLY A 1 820 ? -21.330 23.528 24.486 1.00 55.97 820 GLY A N 1
ATOM 6400 C CA . GLY A 1 820 ? -21.433 22.473 23.470 1.00 55.97 820 GLY A CA 1
ATOM 6401 C C . GLY A 1 820 ? -20.539 22.740 22.266 1.00 55.97 820 GLY A C 1
ATOM 6402 O O . GLY A 1 820 ? -19.752 21.877 21.881 1.00 55.97 820 GLY A O 1
ATOM 6403 N N . VAL A 1 821 ? -20.563 23.975 21.758 1.00 55.12 821 VAL A N 1
ATOM 6404 C CA . VAL A 1 821 ? -19.703 24.417 20.649 1.00 55.12 821 VAL A CA 1
ATOM 6405 C C . VAL A 1 821 ? -18.217 24.267 20.998 1.00 55.12 821 VAL A C 1
ATOM 6407 O O . VAL A 1 821 ? -17.450 23.722 20.207 1.00 55.12 821 VAL A O 1
ATOM 6410 N N . LEU A 1 822 ? -17.808 24.684 22.201 1.00 61.44 822 LEU A N 1
ATOM 6411 C CA . LEU A 1 822 ? -16.423 24.557 22.677 1.00 61.44 822 LEU A CA 1
ATOM 6412 C C . LEU A 1 822 ? -15.963 23.095 22.794 1.00 61.44 822 LEU A C 1
ATOM 6414 O O . LEU A 1 822 ? -14.852 22.769 22.374 1.00 61.44 822 LEU A O 1
ATOM 6418 N N . ALA A 1 823 ? -16.799 22.212 23.346 1.00 65.31 823 ALA A N 1
ATOM 6419 C CA . ALA A 1 823 ? -16.486 20.786 23.461 1.00 65.31 823 ALA A CA 1
ATOM 6420 C C . ALA A 1 823 ? -16.349 20.124 22.076 1.00 65.31 823 ALA A C 1
ATOM 6422 O O . ALA A 1 823 ? -15.369 19.421 21.818 1.00 65.31 823 ALA A O 1
ATOM 6423 N N . GLY A 1 824 ? -17.262 20.440 21.150 1.00 64.81 824 GLY A N 1
ATOM 6424 C CA . GLY A 1 824 ? -17.193 19.985 19.760 1.00 64.81 824 GLY A CA 1
ATOM 6425 C C . GLY A 1 824 ? -15.921 20.455 19.046 1.00 64.81 824 GLY A C 1
ATOM 6426 O O . GLY A 1 824 ? -15.226 19.648 18.430 1.00 64.81 824 GLY A O 1
ATOM 6427 N N . GLN A 1 825 ? -15.549 21.731 19.193 1.00 68.25 825 GLN A N 1
ATOM 6428 C CA . GLN A 1 825 ? -14.308 22.276 18.625 1.00 68.25 825 GLN A CA 1
ATOM 6429 C C . GLN A 1 825 ? -13.056 21.574 19.169 1.00 68.25 825 GLN A C 1
ATOM 6431 O O . GLN A 1 825 ? -12.149 21.253 18.400 1.00 68.25 825 GLN A O 1
ATOM 6436 N N . ARG A 1 826 ? -13.008 21.285 20.477 1.00 75.06 826 ARG A N 1
ATOM 6437 C CA . ARG A 1 826 ? -11.891 20.549 21.093 1.00 75.06 826 ARG A CA 1
ATOM 6438 C C . ARG A 1 826 ? -11.779 19.125 20.564 1.00 75.06 826 ARG A C 1
ATOM 6440 O O . ARG A 1 826 ? -10.670 18.688 20.264 1.00 75.06 826 ARG A O 1
ATOM 6447 N N . ARG A 1 827 ? -12.905 18.421 20.402 1.00 79.19 827 ARG A N 1
ATOM 6448 C CA . ARG A 1 827 ? -12.924 17.063 19.837 1.00 79.19 827 ARG A CA 1
ATOM 6449 C C . ARG A 1 827 ? -12.417 17.060 18.398 1.00 79.19 827 ARG A C 1
ATOM 6451 O O . ARG A 1 827 ? -11.551 16.254 18.073 1.00 79.19 827 ARG A O 1
ATOM 6458 N N . VAL A 1 828 ? -12.885 17.992 17.564 1.00 74.75 828 VAL A N 1
ATOM 6459 C CA . VAL A 1 828 ? -12.416 18.136 16.175 1.00 74.75 828 VAL A CA 1
ATOM 6460 C C . VAL A 1 828 ? -10.914 18.420 16.128 1.00 74.75 828 VAL A C 1
ATOM 6462 O O . VAL A 1 828 ? -10.195 17.775 15.366 1.00 74.75 828 VAL A O 1
ATOM 6465 N N . LEU A 1 829 ? -10.414 19.327 16.973 1.00 73.12 829 LEU A N 1
ATOM 6466 C CA . LEU A 1 829 ? -8.984 19.629 17.039 1.00 73.12 829 LEU A CA 1
ATOM 6467 C C . LEU A 1 829 ? -8.165 18.405 17.472 1.00 73.12 829 LEU A C 1
ATOM 6469 O O . LEU A 1 829 ? -7.165 18.084 16.833 1.00 73.12 829 LEU A O 1
ATOM 6473 N N . ALA A 1 830 ? -8.590 17.692 18.514 1.00 79.00 830 ALA A N 1
ATOM 6474 C CA . ALA A 1 830 ? -7.891 16.503 18.990 1.00 79.00 830 ALA A CA 1
ATOM 6475 C C . ALA A 1 830 ? -7.885 15.375 17.944 1.00 79.00 830 ALA A C 1
ATOM 6477 O O . ALA A 1 830 ? -6.845 14.763 17.707 1.00 79.00 830 ALA A O 1
ATOM 6478 N N . LEU A 1 831 ? -9.012 15.148 17.262 1.00 81.44 831 LEU A N 1
ATOM 6479 C CA . LEU A 1 831 ? -9.102 14.188 16.160 1.00 81.44 831 LEU A CA 1
ATOM 6480 C C . LEU A 1 831 ? -8.215 14.591 14.977 1.00 81.44 831 LEU A C 1
ATOM 6482 O O . LEU A 1 831 ? -7.546 13.741 14.396 1.00 81.44 831 LEU A O 1
ATOM 6486 N N . SER A 1 832 ? -8.124 15.885 14.658 1.00 79.19 832 SER A N 1
ATOM 6487 C CA . SER A 1 832 ? -7.247 16.371 13.584 1.00 79.19 832 SER A CA 1
ATOM 6488 C C . SER A 1 832 ? -5.760 16.100 13.847 1.00 79.19 832 SER A C 1
ATOM 6490 O O . SER A 1 832 ? -5.006 15.902 12.897 1.00 79.19 832 SER A O 1
ATOM 6492 N N . GLN A 1 833 ? -5.348 16.020 15.120 1.00 78.50 833 GLN A N 1
ATOM 6493 C CA . GLN A 1 833 ? -3.976 15.681 15.511 1.00 78.50 833 GLN A CA 1
ATOM 6494 C C . GLN A 1 833 ? -3.646 14.200 15.307 1.00 78.50 833 GLN A C 1
ATOM 6496 O O . GLN A 1 833 ? -2.470 13.862 15.285 1.00 78.50 833 GLN A O 1
ATOM 6501 N N . VAL A 1 834 ? -4.631 13.308 15.164 1.00 87.31 834 VAL A N 1
ATOM 6502 C CA . VAL A 1 834 ? -4.412 11.850 15.028 1.00 87.31 834 VAL A CA 1
ATOM 6503 C C . VAL A 1 834 ? -4.913 11.291 13.697 1.00 87.31 834 VAL A C 1
ATOM 6505 O O . VAL A 1 834 ? -4.604 10.151 13.359 1.00 87.31 834 VAL A O 1
ATOM 6508 N N . SER A 1 835 ? -5.665 12.094 12.944 1.00 87.88 835 SER A N 1
ATOM 6509 C CA . SER A 1 835 ? -6.166 11.769 11.612 1.00 87.88 835 SER A CA 1
ATOM 6510 C C . SER A 1 835 ? -5.028 11.653 10.599 1.00 87.88 835 SER A C 1
ATOM 6512 O O . SER A 1 835 ? -4.065 12.429 10.647 1.00 87.88 835 SER A O 1
ATOM 6514 N N . LEU A 1 836 ? -5.195 10.725 9.654 1.00 86.00 836 LEU A N 1
ATOM 6515 C CA . LEU A 1 836 ? -4.352 10.561 8.468 1.00 86.00 836 LEU A CA 1
ATOM 6516 C C . LEU A 1 836 ? -5.124 10.769 7.175 1.00 86.00 836 LEU A C 1
ATOM 6518 O O . LEU A 1 836 ? -5.854 9.827 6.785 1.00 86.00 836 LEU A O 1
#

Solvent-accessible surface area (backbone atoms only — not comparable to full-atom values): 44779 Å² total; per-residue (Å²): 142,89,62,72,70,63,49,50,54,51,24,56,52,53,57,72,68,62,43,76,61,30,34,36,38,39,46,67,87,50,65,62,38,53,54,54,41,45,76,72,75,31,40,33,42,36,35,24,88,54,41,69,62,50,54,62,70,48,48,85,82,52,82,85,57,67,90,33,60,45,76,38,48,48,86,68,74,56,92,83,67,88,69,76,75,23,30,18,38,37,37,38,38,58,66,84,74,60,74,54,54,68,64,51,52,54,52,52,40,66,34,24,36,80,71,10,34,42,37,41,41,26,61,56,67,58,94,84,49,56,101,85,56,70,67,55,65,66,61,51,48,66,60,42,42,80,62,27,23,73,77,45,76,48,76,57,93,56,24,37,41,37,31,29,29,24,79,50,84,23,76,66,49,48,63,57,46,54,74,68,48,47,74,51,52,54,50,54,52,51,48,51,53,52,51,48,53,50,51,52,51,49,52,51,48,50,50,50,52,49,50,39,48,46,64,58,26,68,70,43,50,53,50,41,39,52,54,40,30,72,76,35,74,89,45,46,85,49,44,67,60,50,54,49,52,56,52,64,78,58,59,59,78,76,86,84,67,91,70,63,77,64,67,68,84,60,69,60,49,82,77,74,78,60,68,81,89,56,76,49,56,41,28,34,32,37,35,35,69,73,55,46,70,41,44,48,70,67,31,39,70,42,73,57,43,76,88,48,38,68,63,54,44,71,73,59,67,42,73,30,38,44,35,45,73,26,65,37,12,52,86,48,68,38,49,52,46,50,55,41,42,90,78,43,94,75,40,54,64,61,55,48,51,52,50,29,59,77,70,72,36,53,36,36,28,34,38,75,55,40,74,88,41,44,85,52,34,47,82,48,46,49,73,39,74,31,37,30,27,12,17,56,79,48,41,66,60,46,24,66,71,48,72,45,80,55,50,47,73,50,52,72,40,19,31,54,71,71,26,37,50,74,39,65,87,86,57,67,81,44,52,28,35,37,73,45,70,44,60,40,69,81,36,69,67,60,33,54,57,51,43,32,56,51,58,47,35,57,84,55,58,35,34,29,30,31,72,50,75,89,56,93,60,84,49,78,45,46,61,69,60,78,92,47,56,69,31,44,25,45,61,70,57,72,45,22,43,52,39,46,40,64,26,32,60,30,38,46,46,77,54,95,45,43,78,33,60,40,23,62,60,48,58,58,40,34,27,22,23,19,36,18,39,41,46,23,47,62,31,41,12,49,52,71,75,47,46,87,52,48,47,70,32,91,42,38,67,49,37,41,53,51,50,50,56,46,67,57,30,67,65,62,34,50,50,51,4,46,56,18,16,49,50,30,68,74,71,32,26,38,65,57,53,50,42,53,50,27,54,71,76,72,43,82,61,66,86,72,82,72,82,29,29,21,35,41,32,41,38,70,52,80,83,25,52,65,53,37,53,47,32,59,66,48,33,71,61,77,62,54,32,38,41,32,40,54,66,41,93,87,59,62,57,69,62,51,38,61,64,32,71,83,41,80,63,46,50,59,48,72,61,98,50,95,34,70,20,43,34,52,45,54,50,56,71,72,44,84,24,52,27,37,35,36,38,42,21,74,38,46,50,33,40,51,36,67,50,55,54,50,58,48,54,71,43,66,72,42,54,36,34,18,32,40,8,34,26,30,57,36,76,79,46,73,36,62,40,84,37,58,81,89,31,45,27,19,78,46,75,55,42,43,52,61,40,32,33,31,43,38,70,49,49,69,72,62,47,47,44,46,87,51,95,46,42,34,56,52,35,27,47,54,40,47,74,69,73,42,51,31,33,13,36,64,44,58,20,38,34,44,52,47,83,93,40,40,72,61,44,46,43,91,51,58,72,90,36,76,64,15,45,51,8,48,52,49,40,53,53,36,47,50,52,36,48,123

Radius of gyration: 33.03 Å; Cα contacts (8 Å, |Δi|>4): 1538; chains: 1; bounding box: 73×82×93 Å

Mean predicted aligned error: 15.17 Å

Secondary structure (DSSP, 8-state):
---HHHHHHHHHHHHHH--SSEEEEESS--HHHHHHHHTTT-EEEEEES-HHHHHHHHGGG-SS-GGGEEEEEGGG--TTS-PPP-SEEEEES-GGG---HHHHHHHHHHHH-TT-EEEEEEESS-TT--TT----HHHHHHHHTTTEEEEEEEEETTEEEEEEEETS-HHHHHHHHHHHHHHHHHHHHHHHHHHHHHHHHHHHHHHHHHHHHHHHSHHHHHHHHHHHHHH-GGGGGGHHHHHHHHHHHT----------SPPP--PPPPPPPP-TTS-PPEEEEE--HHHHHHHTTTSEEEE--TTTHHHHHHHH--S-EEEE--SSTTTTTTTTTTTTGGG-SS-HHHHHHHHHHHHT--EEEEESSTTTTHHHHHHHHTTSSEEEES-GGGHHHHHHHHTSS-EEE----B-TTTSSS---TTS--EEEEEEE---TTS-HHHHHHHHHHHHHHGGGTEEEEETTTTSS---GGGSPPGGGGGGEEE---HHHHHHHTTTEEEEEE--S--S-SS-S-HHHHHHHTTT--EEEE--HHHHHHHGGGSEEESSHHHHHHHHHHHHH-HHHHHHHHHHHHHHHHHHSBHHHHHHHHHHHTTPPPPPPPP--EEEEEEESSGGGHHHHHHHHHH---SSEEEEEEE--TTS-HHHHHHHHTTSTTEEEE----SSHHHHHHHHHHH--SSEEEEEETTSEE-TTHHHHHHHHHHHH--SEEE-SSEEEEETTTTEEEEESTT-TTEE-S---GGG-EEEHHHHHHSPPPTT-SSHHHHHHHHHHHTT--EEE--S-SEEE--TTTHHHH--SS-TTSHHHHHHHHHHHHHHHTT--